Protein AF-0000000076215066 (afdb_homodimer)

Sequence (1286 aa):
MDWLLYIYGCIHVFYCMVDAGRTSKVVVKSDIGPLQGIKVLSGSSEVAVFRGIPYAKPPTGSQRFEPPEPVLPWKDVFIASGYGSVCIQSSTIDNKTFIGDEDCLTLNIFKPMLFLKENRNIPVIVMIHSGNFISGSGNYINGVELAKTLDAVIVTMNYRLGIFGFYSMSGHIKENLGILDQIAALKWIKNNIKDFSGNPDNILLVADQIMASVHLMSPRSRYFFNRAISYDGESYLNPIAGYNFNFENHRTRLENLCGSIKSTNNLPVEHIVWVCLRSAGIENLYNLSHELTEHLWHPFRPVYDGDVISIDSHIVTSFLHCDYLAFKSDLLIPMLTNRTENDTSCKEIFNNVVSNVSKERYRHNNHLLENVLQSYYFPQFSNRLFNFCKAVRVLLNDLMTSAIISLANHHSRTGLTFLNFVNFDVDGTSFSESSMSMQTTNIACILTNQNTASCQLPVAISAGINQVVRTFLYHGYPTVNPTVVWRPYTTTSKNYLQITDEMFYTGASSDWPAERIERLWLKTLPDVDVATLFSTDPDVKVIQQSVGMSWGLTEQQLEALIFSLVLLCLVLICVTLTLFRIVCFVNGKTFYTKKKAQPKKGVVLTDTKKKRDTTGSFGCKVFHTQESISLNRRTSEHADIDAMDWLLYIYGCIHVFYCMVDAGRTSKVVVKSDIGPLQGIKVLSGSSEVAVFRGIPYAKPPTGSQRFEPPEPVLPWKDVFIASGYGSVCIQSSTIDNKTFIGDEDCLTLNIFKPMLFLKENRNIPVIVMIHSGNFISGSGNYINGVELAKTLDAVIVTMNYRLGIFGFYSMSGHIKENLGILDQIAALKWIKNNIKDFSGNPDNILLVADQIMASVHLMSPRSRYFFNRAISYDGESYLNPIAGYNFNFENHRTRLENLCGSIKSTNNLPVEHIVWVCLRSAGIENLYNLSHELTEHLWHPFRPVYDGDVISIDSHIVTSFLHCDYLAFKSDLLIPMLTNRTENDTSCKEIFNNVVSNVSKERYRHNNHLLENVLQSYYFPQFSNRLFNFCKAVRVLLNDLMTSAIISLANHHSRTGLTFLNFVNFDVDGTSFSESSMSMQTTNIACILTNQNTASCQLPVAISAGINQVVRTFLYHGYPTVNPTVVWRPYTTTSKNYLQITDEMFYTGASSDWPAERIERLWLKTLPDVDVATLFSTDPDVKVIQQSVGMSWGLTEQQLEALIFSLVLLCLVLICVTLTLFRIVCFVNGKTFYTKKKAQPKKGVVLTDTKKKRDTTGSFGCKVFHTQESISLNRRTSEHADIDA

Structure (mmCIF, N/CA/C/O backbone):
data_AF-0000000076215066-model_v1
#
loop_
_entity.id
_entity.type
_entity.pdbx_description
1 polymer 'Carboxylesterase type B domain-containing protein'
#
loop_
_atom_site.group_PDB
_atom_site.id
_atom_site.type_symbol
_atom_site.label_atom_id
_atom_site.label_alt_id
_atom_site.label_comp_id
_atom_site.label_asym_id
_atom_site.label_entity_id
_atom_site.label_seq_id
_atom_site.pdbx_PDB_ins_code
_atom_site.Cartn_x
_atom_site.Cartn_y
_atom_site.Cartn_z
_atom_site.occupancy
_atom_site.B_iso_or_equiv
_atom_site.auth_seq_id
_atom_site.auth_comp_id
_atom_site.auth_asym_id
_atom_site.auth_atom_id
_atom_site.pdbx_PDB_model_num
ATOM 1 N N . MET A 1 1 ? -30.953 -15.227 -17.766 1 23.77 1 MET A N 1
ATOM 2 C CA . MET A 1 1 ? -29.562 -14.836 -17.938 1 23.77 1 MET A CA 1
ATOM 3 C C . MET A 1 1 ? -28.625 -16 -17.625 1 23.77 1 MET A C 1
ATOM 5 O O . MET A 1 1 ? -27.406 -15.859 -17.688 1 23.77 1 MET A O 1
ATOM 9 N N . ASP A 1 2 ? -29.281 -16.984 -17.016 1 25.94 2 ASP A N 1
ATOM 10 C CA . ASP A 1 2 ? -28.891 -18.328 -16.562 1 25.94 2 ASP A CA 1
ATOM 11 C C . ASP A 1 2 ? -28.516 -19.219 -17.75 1 25.94 2 ASP A C 1
ATOM 13 O O . ASP A 1 2 ? -27.734 -20.156 -17.609 1 25.94 2 ASP A O 1
ATOM 17 N N . TRP A 1 3 ? -29.25 -18.859 -18.844 1 28.75 3 TRP A N 1
ATOM 18 C CA . TRP A 1 3 ? -29.266 -19.766 -19.984 1 28.75 3 TRP A CA 1
ATOM 19 C C . TRP A 1 3 ? -27.938 -19.719 -20.75 1 28.75 3 TRP A C 1
ATOM 21 O O . TRP A 1 3 ? -27.625 -20.625 -21.516 1 28.75 3 TRP A O 1
ATOM 31 N N . LEU A 1 4 ? -27.312 -18.469 -20.656 1 27.53 4 LEU A N 1
ATOM 32 C CA . LEU A 1 4 ? -26.156 -18.25 -21.516 1 27.53 4 LEU A CA 1
ATOM 33 C C . LEU A 1 4 ? -24.953 -19.016 -21 1 27.53 4 LEU A C 1
ATOM 35 O O . LEU A 1 4 ? -24.016 -19.312 -21.75 1 27.53 4 LEU A O 1
ATOM 39 N N . LEU A 1 5 ? -25 -19.297 -19.688 1 29.19 5 LEU A N 1
ATOM 40 C CA . LEU A 1 5 ? -23.938 -20.094 -19.094 1 29.19 5 LEU A CA 1
ATOM 41 C C . LEU A 1 5 ? -23.984 -21.531 -19.609 1 29.19 5 LEU A C 1
ATOM 43 O O . LEU A 1 5 ? -23.016 -22.266 -19.469 1 29.19 5 LEU A O 1
ATOM 47 N N . TYR A 1 6 ? -25.25 -21.969 -20.109 1 30.86 6 TYR A N 1
ATOM 48 C CA . TYR A 1 6 ? -25.5 -23.328 -20.578 1 30.86 6 TYR A CA 1
ATOM 49 C C . TYR A 1 6 ? -24.719 -23.625 -21.859 1 30.86 6 TYR A C 1
ATOM 51 O O . TYR A 1 6 ? -24.234 -24.75 -22.047 1 30.86 6 TYR A O 1
ATOM 59 N N . ILE A 1 7 ? -24.609 -22.547 -22.703 1 29.83 7 ILE A N 1
ATOM 60 C CA . ILE A 1 7 ? -24.141 -22.844 -24.047 1 29.83 7 ILE A CA 1
ATOM 61 C C . ILE A 1 7 ? -22.625 -23.094 -24.031 1 29.83 7 ILE A C 1
ATOM 63 O O . ILE A 1 7 ? -22.094 -23.828 -24.875 1 29.83 7 ILE A O 1
ATOM 67 N N . TYR A 1 8 ? -21.984 -22.562 -23 1 30.22 8 TYR A N 1
ATOM 68 C CA . TYR A 1 8 ? -20.516 -22.609 -23.078 1 30.22 8 TYR A CA 1
ATOM 69 C C . TYR A 1 8 ? -20 -24.016 -22.766 1 30.22 8 TYR A C 1
ATOM 71 O O . TYR A 1 8 ? -18.906 -24.391 -23.203 1 30.22 8 TYR A O 1
ATOM 79 N N . GLY A 1 9 ? -20.672 -24.781 -21.891 1 29.88 9 GLY A N 1
ATOM 80 C CA . GLY A 1 9 ? -20.297 -26.172 -21.641 1 29.88 9 GLY A CA 1
ATOM 81 C C . GLY A 1 9 ? -20.438 -27.062 -22.859 1 29.88 9 GLY A C 1
ATOM 82 O O . GLY A 1 9 ? -19.641 -27.969 -23.062 1 29.88 9 GLY A O 1
ATOM 83 N N . CYS A 1 10 ? -21.5 -26.828 -23.656 1 30.42 10 CYS A N 1
ATOM 84 C CA . CYS A 1 10 ? -21.828 -27.734 -24.766 1 30.42 10 CYS A CA 1
ATOM 85 C C . CYS A 1 10 ? -20.828 -27.578 -25.906 1 30.42 10 CYS A C 1
ATOM 87 O O . CYS A 1 10 ? -20.734 -28.438 -26.781 1 30.42 10 CYS A O 1
ATOM 89 N N . ILE A 1 11 ? -20.25 -26.359 -26.062 1 31.44 11 ILE A N 1
ATOM 90 C CA . ILE A 1 11 ? -19.5 -26.219 -27.297 1 31.44 11 ILE A CA 1
ATOM 91 C C . ILE A 1 11 ? -18.172 -26.953 -27.188 1 31.44 11 ILE A C 1
ATOM 93 O O . ILE A 1 11 ? -17.594 -27.375 -28.203 1 31.44 11 ILE A O 1
ATOM 97 N N . HIS A 1 12 ? -17.688 -27.203 -26.016 1 31.45 12 HIS A N 1
ATOM 98 C CA . HIS A 1 12 ? -16.422 -27.922 -26 1 31.45 12 HIS A CA 1
ATOM 99 C C . HIS A 1 12 ? -16.609 -29.375 -26.422 1 31.45 12 HIS A C 1
ATOM 101 O O . HIS A 1 12 ? -15.625 -30.094 -26.656 1 31.45 12 HIS A O 1
ATOM 107 N N . VAL A 1 13 ? -17.828 -29.922 -26.328 1 32.41 13 VAL A N 1
ATOM 108 C CA . VAL A 1 13 ? -18 -31.312 -26.75 1 32.41 13 VAL A CA 1
ATOM 109 C C . VAL A 1 13 ? -17.844 -31.422 -28.266 1 32.41 13 VAL A C 1
ATOM 111 O O . VAL A 1 13 ? -17.391 -32.438 -28.781 1 32.41 13 VAL A O 1
ATOM 114 N N . PHE A 1 14 ? -18.297 -30.359 -29.031 1 32.19 14 PHE A N 1
ATOM 115 C CA . PHE A 1 14 ? -18.438 -30.609 -30.469 1 32.19 14 PHE A CA 1
ATOM 116 C C . PHE A 1 14 ? -17.078 -30.625 -31.156 1 32.19 14 PHE A C 1
ATOM 118 O O . PHE A 1 14 ? -16.984 -30.875 -32.344 1 32.19 14 PHE A O 1
ATOM 125 N N . TYR A 1 15 ? -16.125 -29.984 -30.531 1 32.22 15 TYR A N 1
ATOM 126 C CA . TYR A 1 15 ? -14.961 -30.031 -31.422 1 32.22 15 TYR A CA 1
ATOM 127 C C . TYR A 1 15 ? -14.43 -31.438 -31.578 1 32.22 15 TYR A C 1
ATOM 129 O O . TYR A 1 15 ? -13.367 -31.656 -32.156 1 32.22 15 TYR A O 1
ATOM 137 N N . CYS A 1 16 ? -14.992 -32.375 -30.828 1 33.28 16 CYS A N 1
ATOM 138 C CA . CYS A 1 16 ? -14.445 -33.719 -31.078 1 33.28 16 CYS A CA 1
ATOM 139 C C . CYS A 1 16 ? -14.703 -34.125 -32.5 1 33.28 16 CYS A C 1
ATOM 141 O O . CYS A 1 16 ? -14.375 -35.25 -32.906 1 33.28 16 CYS A O 1
ATOM 143 N N . MET A 1 17 ? -15.75 -33.594 -33.25 1 33.19 17 MET A N 1
ATOM 144 C CA . MET A 1 17 ? -16.188 -34.344 -34.406 1 33.19 17 MET A CA 1
ATOM 145 C C . MET A 1 17 ? -15.148 -34.25 -35.531 1 33.19 17 MET A C 1
ATOM 147 O O . MET A 1 17 ? -15.336 -34.812 -36.594 1 33.19 17 MET A O 1
ATOM 151 N N . VAL A 1 18 ? -14.375 -33.188 -35.625 1 35.22 18 VAL A N 1
ATOM 152 C CA . VAL A 1 18 ? -13.945 -33 -37 1 35.22 18 VAL A CA 1
ATOM 153 C C . VAL A 1 18 ? -13.102 -34.188 -37.438 1 35.22 18 VAL A C 1
ATOM 155 O O . VAL A 1 18 ? -12.969 -34.438 -38.656 1 35.22 18 VAL A O 1
ATOM 158 N N . ASP A 1 19 ? -12.086 -34.656 -36.688 1 37.5 19 ASP A N 1
ATOM 159 C CA . ASP A 1 19 ? -10.977 -35.156 -37.5 1 37.5 19 ASP A CA 1
ATOM 160 C C . ASP A 1 19 ? -11.305 -36.531 -38.062 1 37.5 19 ASP A C 1
ATOM 162 O O . ASP A 1 19 ? -11.133 -37.562 -37.406 1 37.5 19 ASP A O 1
ATOM 166 N N . ALA A 1 20 ? -12.352 -36.719 -38.844 1 37.81 20 ALA A N 1
ATOM 167 C CA . ALA A 1 20 ? -12.625 -37.906 -39.625 1 37.81 20 ALA A CA 1
ATOM 168 C C . ALA A 1 20 ? -11.43 -38.312 -40.5 1 37.81 20 ALA A C 1
ATOM 170 O O . ALA A 1 20 ? -11.586 -38.969 -41.531 1 37.81 20 ALA A O 1
ATOM 171 N N . GLY A 1 21 ? -10.281 -37.594 -40.531 1 43.16 21 GLY A N 1
ATOM 172 C CA . GLY A 1 21 ? -9.367 -38.125 -41.531 1 43.16 21 GLY A CA 1
ATOM 173 C C . GLY A 1 21 ? -9.008 -39.594 -41.281 1 43.16 21 GLY A C 1
ATOM 174 O O . GLY A 1 21 ? -9.227 -40.094 -40.188 1 43.16 21 GLY A O 1
ATOM 175 N N . ARG A 1 22 ? -8.57 -40.312 -42.312 1 46.78 22 ARG A N 1
ATOM 176 C CA . ARG A 1 22 ? -8.141 -41.719 -42.375 1 46.78 22 ARG A CA 1
ATOM 177 C C . ARG A 1 22 ? -7.152 -42.031 -41.25 1 46.78 22 ARG A C 1
ATOM 179 O O . ARG A 1 22 ? -6.027 -41.531 -41.25 1 46.78 22 ARG A O 1
ATOM 186 N N . THR A 1 23 ? -7.566 -42.281 -40 1 61.66 23 THR A N 1
ATOM 187 C CA . THR A 1 23 ? -6.801 -42.656 -38.844 1 61.66 23 THR A CA 1
ATOM 188 C C . THR A 1 23 ? -6.145 -44.031 -39.062 1 61.66 23 THR A C 1
ATOM 190 O O . THR A 1 23 ? -6.828 -45 -39.375 1 61.66 23 THR A O 1
ATOM 193 N N . SER A 1 24 ? -4.871 -44.062 -39.656 1 78.81 24 SER A N 1
ATOM 194 C CA . SER A 1 24 ? -4.098 -45.312 -39.75 1 78.81 24 SER A CA 1
ATOM 195 C C . SER A 1 24 ? -3.547 -45.719 -38.375 1 78.81 24 SER A C 1
ATOM 197 O O . SER A 1 24 ? -3.303 -44.844 -37.531 1 78.81 24 SER A O 1
ATOM 199 N N . LYS A 1 25 ? -3.561 -47 -38.156 1 85.94 25 LYS A N 1
ATOM 200 C CA . LYS A 1 25 ? -3.084 -47.594 -36.875 1 85.94 25 LYS A CA 1
ATOM 201 C C . LYS A 1 25 ? -1.559 -47.562 -36.812 1 85.94 25 LYS A C 1
ATOM 203 O O . LYS A 1 25 ? -0.887 -47.688 -37.844 1 85.94 25 LYS A O 1
ATOM 208 N N . VAL A 1 26 ? -1.007 -47.219 -35.656 1 88.5 26 VAL A N 1
ATOM 209 C CA . VAL A 1 26 ? 0.425 -47.281 -35.375 1 88.5 26 VAL A CA 1
ATOM 210 C C . VAL A 1 26 ? 0.68 -48.094 -34.125 1 88.5 26 VAL A C 1
ATOM 212 O O . VAL A 1 26 ? 0.014 -47.875 -33.094 1 88.5 26 VAL A O 1
ATOM 215 N N . VAL A 1 27 ? 1.565 -49.031 -34.188 1 90.88 27 VAL A N 1
ATOM 216 C CA . VAL A 1 27 ? 1.866 -49.875 -33.031 1 90.88 27 VAL A CA 1
ATOM 217 C C . VAL A 1 27 ? 3.289 -49.594 -32.531 1 90.88 27 VAL A C 1
ATOM 219 O O . VAL A 1 27 ? 4.215 -49.5 -33.344 1 90.88 27 VAL A O 1
ATOM 222 N N . VAL A 1 28 ? 3.463 -49.406 -31.297 1 91.5 28 VAL A N 1
ATOM 223 C CA . VAL A 1 28 ? 4.758 -49.188 -30.656 1 91.5 28 VAL A CA 1
ATOM 224 C C . VAL A 1 28 ? 5.023 -50.344 -29.656 1 91.5 28 VAL A C 1
ATOM 226 O O . VAL A 1 28 ? 4.141 -50.719 -28.891 1 91.5 28 VAL A O 1
ATOM 229 N N . LYS A 1 29 ? 6.188 -50.875 -29.703 1 90.44 29 LYS A N 1
ATOM 230 C CA . LYS A 1 29 ? 6.613 -51.875 -28.734 1 90.44 29 LYS A CA 1
ATOM 231 C C . LYS A 1 29 ? 7.312 -51.25 -27.547 1 90.44 29 LYS A C 1
ATOM 233 O O . LYS A 1 29 ? 8.203 -50.406 -27.719 1 90.44 29 LYS A O 1
ATOM 238 N N . SER A 1 30 ? 6.719 -51.469 -26.391 1 89.12 30 SER A N 1
ATOM 239 C CA . SER A 1 30 ? 7.293 -50.938 -25.172 1 89.12 30 SER A CA 1
ATOM 240 C C . SER A 1 30 ? 7.523 -52.062 -24.141 1 89.12 30 SER A C 1
ATOM 242 O O . SER A 1 30 ? 6.996 -53.156 -24.281 1 89.12 30 SER A O 1
ATOM 244 N N . ASP A 1 31 ? 8.375 -51.75 -23.141 1 87.81 31 ASP A N 1
ATOM 245 C CA . ASP A 1 31 ? 8.664 -52.719 -22.078 1 87.81 31 ASP A CA 1
ATOM 246 C C . ASP A 1 31 ? 7.406 -53.062 -21.281 1 87.81 31 ASP A C 1
ATOM 248 O O . ASP A 1 31 ? 7.293 -54.125 -20.719 1 87.81 31 ASP A O 1
ATOM 252 N N . ILE A 1 32 ? 6.469 -52.156 -21.281 1 91.62 32 ILE A N 1
ATOM 253 C CA . ILE A 1 32 ? 5.238 -52.406 -20.531 1 91.62 32 ILE A CA 1
ATOM 254 C C . ILE A 1 32 ? 4.25 -53.188 -21.391 1 91.62 32 ILE A C 1
ATOM 256 O O . ILE A 1 32 ? 3.27 -53.719 -20.875 1 91.62 32 ILE A O 1
ATOM 260 N N . GLY A 1 33 ? 4.469 -53.25 -22.688 1 93 33 GLY A N 1
ATOM 261 C CA . GLY A 1 33 ? 3.625 -53.969 -23.625 1 93 33 GLY A CA 1
ATOM 262 C C . GLY A 1 33 ? 3.359 -53.188 -24.906 1 93 33 GLY A C 1
ATOM 263 O O . GLY A 1 33 ? 3.637 -51.969 -24.969 1 93 33 GLY A O 1
ATOM 264 N N . PRO A 1 34 ? 2.891 -53.938 -25.828 1 95 34 PRO A N 1
ATOM 265 C CA . PRO A 1 34 ? 2.604 -53.25 -27.094 1 95 34 PRO A CA 1
ATOM 266 C C . PRO A 1 34 ? 1.394 -52.312 -27 1 95 34 PRO A C 1
ATOM 268 O O . PRO A 1 34 ? 0.404 -52.656 -26.344 1 95 34 PRO A O 1
ATOM 271 N N . LEU A 1 35 ? 1.539 -51.125 -27.656 1 96.19 35 LEU A N 1
ATOM 272 C CA . LEU A 1 35 ? 0.488 -50.125 -27.656 1 96.19 35 LEU A CA 1
ATOM 273 C C . LEU A 1 35 ? 0.091 -49.75 -29.078 1 96.19 35 LEU A C 1
ATOM 275 O O . LEU A 1 35 ? 0.955 -49.531 -29.922 1 96.19 35 LEU A O 1
ATOM 279 N N . GLN A 1 36 ? -1.173 -49.75 -29.344 1 95.31 36 GLN A N 1
ATOM 280 C CA . GLN A 1 36 ? -1.678 -49.344 -30.641 1 95.31 36 GLN A CA 1
ATOM 281 C C . GLN A 1 36 ? -2.346 -47.969 -30.562 1 95.31 36 GLN A C 1
ATOM 283 O O . GLN A 1 36 ? -3.338 -47.812 -29.844 1 95.31 36 GLN A O 1
ATOM 288 N N . GLY A 1 37 ? -1.72 -47.031 -31.219 1 95.12 37 GLY A N 1
ATOM 289 C CA . GLY A 1 37 ? -2.307 -45.719 -31.328 1 95.12 37 GLY A CA 1
ATOM 290 C C . GLY A 1 37 ? -2.881 -45.406 -32.688 1 95.12 37 GLY A C 1
ATOM 291 O O . GLY A 1 37 ? -3.217 -46.344 -33.438 1 95.12 37 GLY A O 1
ATOM 292 N N . ILE A 1 38 ? -3.158 -44.125 -32.938 1 94 38 ILE A N 1
ATOM 293 C CA . ILE A 1 38 ? -3.707 -43.688 -34.219 1 94 38 ILE A CA 1
ATOM 294 C C . ILE A 1 38 ? -2.881 -42.531 -34.781 1 94 38 ILE A C 1
ATOM 296 O O . ILE A 1 38 ? -2.258 -41.781 -34 1 94 38 ILE A O 1
ATOM 300 N N . LYS A 1 39 ? -2.863 -42.438 -36.031 1 91.56 39 LYS A N 1
ATOM 301 C CA . LYS A 1 39 ? -2.254 -41.281 -36.688 1 91.56 39 LYS A CA 1
ATOM 302 C C . LYS A 1 39 ? -3.299 -40.219 -37 1 91.56 39 LYS A C 1
ATOM 304 O O . LYS A 1 39 ? -4.355 -40.531 -37.562 1 91.56 39 LYS A O 1
ATOM 309 N N . VAL A 1 40 ? -3.049 -39.094 -36.562 1 89.62 40 VAL A N 1
ATOM 310 C CA . VAL A 1 40 ? -3.957 -37.969 -36.812 1 89.62 40 VAL A CA 1
ATOM 311 C C . VAL A 1 40 ? -3.279 -36.938 -37.688 1 89.62 40 VAL A C 1
ATOM 313 O O . VAL A 1 40 ? -2.09 -36.625 -37.531 1 89.62 40 VAL A O 1
ATOM 316 N N . LEU A 1 41 ? -4.02 -36.438 -38.656 1 85.44 41 LEU A N 1
ATOM 317 C CA . LEU A 1 41 ? -3.512 -35.406 -39.531 1 85.44 41 LEU A CA 1
ATOM 318 C C . LEU A 1 41 ? -3.967 -34.031 -39.062 1 85.44 41 LEU A C 1
ATOM 320 O O . LEU A 1 41 ? -5.152 -33.812 -38.812 1 85.44 41 LEU A O 1
ATOM 324 N N . SER A 1 42 ? -3.121 -33.188 -38.75 1 81.75 42 SER A N 1
ATOM 325 C CA . SER A 1 42 ? -3.381 -31.766 -38.469 1 81.75 42 SER A CA 1
ATOM 326 C C . SER A 1 42 ? -2.689 -30.859 -39.469 1 81.75 42 SER A C 1
ATOM 328 O O . SER A 1 42 ? -1.492 -30.594 -39.375 1 81.75 42 SER A O 1
ATOM 330 N N . GLY A 1 43 ? -3.428 -30.281 -40.375 1 78.19 43 GLY A N 1
ATOM 331 C CA . GLY A 1 43 ? -2.811 -29.594 -41.5 1 78.19 43 GLY A CA 1
ATOM 332 C C . GLY A 1 43 ? -1.951 -30.516 -42.344 1 78.19 43 GLY A C 1
ATOM 333 O O . GLY A 1 43 ? -2.43 -31.531 -42.844 1 78.19 43 GLY A O 1
ATOM 334 N N . SER A 1 44 ? -0.68 -30.094 -42.438 1 76.75 44 SER A N 1
ATOM 335 C CA . SER A 1 44 ? 0.24 -30.875 -43.281 1 76.75 44 SER A CA 1
ATOM 336 C C . SER A 1 44 ? 1.108 -31.797 -42.406 1 76.75 44 SER A C 1
ATOM 338 O O . SER A 1 44 ? 1.916 -32.562 -42.938 1 76.75 44 SER A O 1
ATOM 340 N N . SER A 1 45 ? 0.797 -31.781 -41.125 1 82.44 45 SER A N 1
ATOM 341 C CA . SER A 1 45 ? 1.637 -32.562 -40.219 1 82.44 45 SER A CA 1
ATOM 342 C C . SER A 1 45 ? 0.881 -33.75 -39.688 1 82.44 45 SER A C 1
ATOM 344 O O . SER A 1 45 ? -0.335 -33.719 -39.5 1 82.44 45 SER A O 1
ATOM 346 N N . GLU A 1 46 ? 1.597 -34.875 -39.562 1 88.19 46 GLU A N 1
ATOM 347 C CA . GLU A 1 46 ? 1.038 -36.094 -38.969 1 88.19 46 GLU A CA 1
ATOM 348 C C . GLU A 1 46 ? 1.536 -36.281 -37.562 1 88.19 46 GLU A C 1
ATOM 350 O O . GLU A 1 46 ? 2.709 -36.031 -37.25 1 88.19 46 GLU A O 1
ATOM 355 N N . VAL A 1 47 ? 0.607 -36.625 -36.719 1 92.25 47 VAL A N 1
ATOM 356 C CA . VAL A 1 47 ? 0.937 -36.875 -35.312 1 92.25 47 VAL A CA 1
ATOM 357 C C . VAL A 1 47 ? 0.452 -38.25 -34.906 1 92.25 47 VAL A C 1
ATOM 359 O O . VAL A 1 47 ? -0.7 -38.625 -35.156 1 92.25 47 VAL A O 1
ATOM 362 N N . ALA A 1 48 ? 1.383 -39.094 -34.375 1 93.75 48 ALA A N 1
ATOM 363 C CA . ALA A 1 48 ? 0.979 -40.344 -33.75 1 93.75 48 ALA A CA 1
ATOM 364 C C . ALA A 1 48 ? 0.407 -40.125 -32.375 1 93.75 48 ALA A C 1
ATOM 366 O O . ALA A 1 48 ? 1.051 -39.5 -31.531 1 93.75 48 ALA A O 1
ATOM 367 N N . VAL A 1 49 ? -0.784 -40.625 -32.156 1 95.81 49 VAL A N 1
ATOM 368 C CA . VAL A 1 49 ? -1.505 -40.312 -30.906 1 95.81 49 VAL A CA 1
ATOM 369 C C . VAL A 1 49 ? -1.741 -41.625 -30.141 1 95.81 49 VAL A C 1
ATOM 371 O O . VAL A 1 49 ? -2.266 -42.594 -30.688 1 95.81 49 VAL A O 1
ATOM 374 N N . PHE A 1 50 ? -1.279 -41.719 -28.953 1 97.19 50 PHE A N 1
ATOM 375 C CA . PHE A 1 50 ? -1.557 -42.781 -27.984 1 97.19 50 PHE A CA 1
ATOM 376 C C . PHE A 1 50 ? -2.285 -42.219 -26.766 1 97.19 50 PHE A C 1
ATOM 378 O O . PHE A 1 50 ? -1.734 -41.406 -26.031 1 97.19 50 PHE A O 1
ATOM 385 N N . ARG A 1 51 ? -3.518 -42.656 -26.531 1 97.62 51 ARG A N 1
ATOM 386 C CA . ARG A 1 51 ? -4.344 -42.094 -25.469 1 97.62 51 ARG A CA 1
ATOM 387 C C . ARG A 1 51 ? -4.684 -43.156 -24.422 1 97.62 51 ARG A C 1
ATOM 389 O O . ARG A 1 51 ? -4.734 -44.344 -24.75 1 97.62 51 ARG A O 1
ATOM 396 N N . GLY A 1 52 ? -4.848 -42.656 -23.172 1 97.75 52 GLY A N 1
ATOM 397 C CA . GLY A 1 52 ? -5.402 -43.5 -22.125 1 97.75 52 GLY A CA 1
ATOM 398 C C . GLY A 1 52 ? -4.438 -44.562 -21.625 1 97.75 52 GLY A C 1
ATOM 399 O O . GLY A 1 52 ? -4.855 -45.625 -21.156 1 97.75 52 GLY A O 1
ATOM 400 N N . ILE A 1 53 ? -3.193 -44.375 -21.766 1 97.81 53 ILE A N 1
ATOM 401 C CA . ILE A 1 53 ? -2.195 -45.344 -21.312 1 97.81 53 ILE A CA 1
ATOM 402 C C . ILE A 1 53 ? -2.111 -45.344 -19.797 1 97.81 53 ILE A C 1
ATOM 404 O O . ILE A 1 53 ? -1.815 -44.312 -19.188 1 97.81 53 ILE A O 1
ATOM 408 N N . PRO A 1 54 ? -2.377 -46.406 -19.141 1 97.56 54 PRO A N 1
ATOM 409 C CA . PRO A 1 54 ? -2.229 -46.406 -17.688 1 97.56 54 PRO A CA 1
ATOM 410 C C . PRO A 1 54 ? -0.772 -46.312 -17.234 1 97.56 54 PRO A C 1
ATOM 412 O O . PRO A 1 54 ? 0.067 -47.094 -17.672 1 97.56 54 PRO A O 1
ATOM 415 N N . TYR A 1 55 ? -0.444 -45.406 -16.406 1 97.75 55 TYR A N 1
ATOM 416 C CA . TYR A 1 55 ? 0.917 -45.281 -15.906 1 97.75 55 TYR A CA 1
ATOM 417 C C . TYR A 1 55 ? 1.025 -45.844 -14.492 1 97.75 55 TYR A C 1
ATOM 419 O O . TYR A 1 55 ? 2.129 -46.031 -13.977 1 97.75 55 TYR A O 1
ATOM 427 N N . ALA A 1 56 ? -0.068 -46.094 -13.875 1 98 56 ALA A N 1
ATOM 428 C CA . ALA A 1 56 ? -0.159 -46.719 -12.547 1 98 56 ALA A CA 1
ATOM 429 C C . ALA A 1 56 ? -1.389 -47.625 -12.445 1 98 56 ALA A C 1
ATOM 431 O O . ALA A 1 56 ? -2.309 -47.5 -13.258 1 98 56 ALA A O 1
ATOM 432 N N . LYS A 1 57 ? -1.357 -48.5 -11.414 1 97.31 57 LYS A N 1
ATOM 433 C CA . LYS A 1 57 ? -2.537 -49.312 -11.133 1 97.31 57 LYS A CA 1
ATOM 434 C C . LYS A 1 57 ? -3.73 -48.438 -10.758 1 97.31 57 LYS A C 1
ATOM 436 O O . LYS A 1 57 ? -3.564 -47.375 -10.156 1 97.31 57 LYS A O 1
ATOM 441 N N . PRO A 1 58 ? -4.973 -48.906 -11.188 1 96.88 58 PRO A N 1
ATOM 442 C CA . PRO A 1 58 ? -6.145 -48.156 -10.773 1 96.88 58 PRO A CA 1
ATOM 443 C C . PRO A 1 58 ? -6.23 -47.969 -9.258 1 96.88 58 PRO A C 1
ATOM 445 O O . PRO A 1 58 ? -6.066 -48.938 -8.508 1 96.88 58 PRO A O 1
ATOM 448 N N . PRO A 1 59 ? -6.348 -46.719 -8.836 1 96.19 59 PRO A N 1
ATOM 449 C CA . PRO A 1 59 ? -6.5 -46.469 -7.398 1 96.19 59 PRO A CA 1
ATOM 450 C C . PRO A 1 59 ? -7.898 -46.812 -6.887 1 96.19 59 PRO A C 1
ATOM 452 O O . PRO A 1 59 ? -8.57 -45.938 -6.312 1 96.19 59 PRO A O 1
ATOM 455 N N . THR A 1 60 ? -8.336 -48.062 -7.133 1 93.81 60 THR A N 1
ATOM 456 C CA . THR A 1 60 ? -9.633 -48.562 -6.719 1 93.81 60 THR A CA 1
ATOM 457 C C . THR A 1 60 ? -9.469 -49.719 -5.734 1 93.81 60 THR A C 1
ATOM 459 O O . THR A 1 60 ? -8.375 -50.281 -5.582 1 93.81 60 THR A O 1
ATOM 462 N N . GLY A 1 61 ? -10.531 -50.031 -4.988 1 89.31 61 GLY A N 1
ATOM 463 C CA . GLY A 1 61 ? -10.477 -51.125 -4.043 1 89.31 61 GLY A CA 1
ATOM 464 C C . GLY A 1 61 ? -9.438 -50.938 -2.957 1 89.31 61 GLY A C 1
ATOM 465 O O . GLY A 1 61 ? -9.422 -49.906 -2.283 1 89.31 61 GLY A O 1
ATOM 466 N N . SER A 1 62 ? -8.539 -51.906 -2.922 1 88.62 62 SER A N 1
ATOM 467 C CA . SER A 1 62 ? -7.516 -51.844 -1.883 1 88.62 62 SER A CA 1
ATOM 468 C C . SER A 1 62 ? -6.492 -50.75 -2.162 1 88.62 62 SER A C 1
ATOM 470 O O . SER A 1 62 ? -5.742 -50.375 -1.27 1 88.62 62 SER A O 1
ATOM 472 N N . GLN A 1 63 ? -6.516 -50.25 -3.369 1 92.44 63 GLN A N 1
ATOM 473 C CA . GLN A 1 63 ? -5.535 -49.25 -3.734 1 92.44 63 GLN A CA 1
ATOM 474 C C . GLN A 1 63 ? -6.109 -47.844 -3.555 1 92.44 63 GLN A C 1
ATOM 476 O O . GLN A 1 63 ? -5.402 -46.844 -3.738 1 92.44 63 GLN A O 1
ATOM 481 N N . ARG A 1 64 ? -7.414 -47.75 -3.115 1 92.19 64 ARG A N 1
ATOM 482 C CA . ARG A 1 64 ? -8 -46.438 -2.836 1 92.19 64 ARG A CA 1
ATOM 483 C C . ARG A 1 64 ? -7.285 -45.75 -1.679 1 92.19 64 ARG A C 1
ATOM 485 O O . ARG A 1 64 ? -7.066 -46.375 -0.628 1 92.19 64 ARG A O 1
ATOM 492 N N . PHE A 1 65 ? -6.824 -44.562 -1.887 1 90.69 65 PHE A N 1
ATOM 493 C CA . PHE A 1 65 ? -6.148 -43.719 -0.904 1 90.69 65 PHE A CA 1
ATOM 494 C C . PHE A 1 65 ? -4.781 -44.281 -0.55 1 90.69 65 PHE A C 1
ATOM 496 O O . PHE A 1 65 ? -4.324 -44.156 0.587 1 90.69 65 PHE A O 1
ATOM 503 N N . GLU A 1 66 ? -4.199 -45 -1.538 1 90.75 66 GLU A N 1
ATOM 504 C CA . GLU A 1 66 ? -2.822 -45.469 -1.432 1 90.75 66 GLU A CA 1
ATOM 505 C C . GLU A 1 66 ? -1.93 -44.812 -2.486 1 90.75 66 GLU A C 1
ATOM 507 O O . GLU A 1 66 ? -2.416 -44.375 -3.527 1 90.75 66 GLU A O 1
ATOM 512 N N . PRO A 1 67 ? -0.61 -44.75 -2.174 1 93.94 67 PRO A N 1
ATOM 513 C CA . PRO A 1 67 ? 0.292 -44.25 -3.215 1 93.94 67 PRO A CA 1
ATOM 514 C C . PRO A 1 67 ? 0.192 -45.031 -4.516 1 93.94 67 PRO A C 1
ATOM 516 O O . PRO A 1 67 ? -0.141 -46.219 -4.492 1 93.94 67 PRO A O 1
ATOM 519 N N . PRO A 1 68 ? 0.43 -44.406 -5.629 1 97.06 68 PRO A N 1
ATOM 520 C CA . PRO A 1 68 ? 0.354 -45.125 -6.906 1 97.06 68 PRO A CA 1
ATOM 521 C C . PRO A 1 68 ? 1.393 -46.25 -7.023 1 97.06 68 PRO A C 1
ATOM 523 O O . PRO A 1 68 ? 2.527 -46.094 -6.566 1 97.06 68 PRO A O 1
ATOM 526 N N . GLU A 1 69 ? 0.941 -47.312 -7.598 1 96.44 69 GLU A N 1
ATOM 527 C CA . GLU A 1 69 ? 1.812 -48.469 -7.875 1 96.44 69 GLU A CA 1
ATOM 528 C C . GLU A 1 69 ? 1.994 -48.656 -9.375 1 96.44 69 GLU A C 1
ATOM 530 O O . GLU A 1 69 ? 1.067 -48.438 -10.156 1 96.44 69 GLU A O 1
ATOM 535 N N . PRO A 1 70 ? 3.129 -49.094 -9.766 1 95.44 70 PRO A N 1
ATOM 536 C CA . PRO A 1 70 ? 3.377 -49.281 -11.195 1 95.44 70 PRO A CA 1
ATOM 537 C C . PRO A 1 70 ? 2.457 -50.312 -11.82 1 95.44 70 PRO A C 1
ATOM 539 O O . PRO A 1 70 ? 2.035 -51.281 -11.148 1 95.44 70 PRO A O 1
ATOM 542 N N . VAL A 1 71 ? 2.201 -50.156 -13.031 1 94.56 71 VAL A N 1
ATOM 543 C CA . VAL A 1 71 ? 1.396 -51.094 -13.797 1 94.56 71 VAL A CA 1
ATOM 544 C C . VAL A 1 71 ? 2.232 -52.344 -14.125 1 94.56 71 VAL A C 1
ATOM 546 O O . VAL A 1 71 ? 3.445 -52.25 -14.328 1 94.56 71 VAL A O 1
ATOM 549 N N . LEU A 1 72 ? 1.547 -53.438 -14.164 1 92.19 72 LEU A N 1
ATOM 550 C CA . LEU A 1 72 ? 2.193 -54.656 -14.633 1 92.19 72 LEU A CA 1
ATOM 551 C C . LEU A 1 72 ? 2.242 -54.719 -16.156 1 92.19 72 LEU A C 1
ATOM 553 O O . LEU A 1 72 ? 1.293 -54.281 -16.828 1 92.19 72 LEU A O 1
ATOM 557 N N . PRO A 1 73 ? 3.305 -55.25 -16.609 1 93.94 73 PRO A N 1
ATOM 558 C CA . PRO A 1 73 ? 3.377 -55.375 -18.062 1 93.94 73 PRO A CA 1
ATOM 559 C C . PRO A 1 73 ? 2.262 -56.219 -18.641 1 93.94 73 PRO A C 1
ATOM 561 O O . PRO A 1 73 ? 1.764 -57.125 -17.969 1 93.94 73 PRO A O 1
ATOM 564 N N . TRP A 1 74 ? 1.886 -55.906 -19.797 1 94.5 74 TRP A N 1
ATOM 565 C CA . TRP A 1 74 ? 0.861 -56.688 -20.469 1 94.5 74 TRP A CA 1
ATOM 566 C C . TRP A 1 74 ? 1.412 -57.344 -21.734 1 94.5 74 TRP A C 1
ATOM 568 O O . TRP A 1 74 ? 2.395 -56.875 -22.312 1 94.5 74 TRP A O 1
ATOM 578 N N . LYS A 1 75 ? 0.791 -58.406 -22.172 1 92.75 75 LYS A N 1
ATOM 579 C CA . LYS A 1 75 ? 1.27 -59.156 -23.328 1 92.75 75 LYS A CA 1
ATOM 580 C C . LYS A 1 75 ? 0.505 -58.781 -24.594 1 92.75 75 LYS A C 1
ATOM 582 O O . LYS A 1 75 ? 1.094 -58.688 -25.656 1 92.75 75 LYS A O 1
ATOM 587 N N . ASP A 1 76 ? -0.788 -58.562 -24.422 1 93.5 76 ASP A N 1
ATOM 588 C CA . ASP A 1 76 ? -1.629 -58.25 -25.578 1 93.5 76 ASP A CA 1
ATOM 589 C C . ASP A 1 76 ? -1.518 -56.75 -25.953 1 93.5 76 ASP A C 1
ATOM 591 O O . ASP A 1 76 ? -1.052 -55.938 -25.141 1 93.5 76 ASP A O 1
ATOM 595 N N . VAL A 1 77 ? -1.902 -56.531 -27.125 1 94.94 77 VAL A N 1
ATOM 596 C CA . VAL A 1 77 ? -1.854 -55.156 -27.625 1 94.94 77 VAL A CA 1
ATOM 597 C C . VAL A 1 77 ? -2.873 -54.312 -26.859 1 94.94 77 VAL A C 1
ATOM 599 O O . VAL A 1 77 ? -4.059 -54.656 -26.812 1 94.94 77 VAL A O 1
ATOM 602 N N . PHE A 1 78 ? -2.418 -53.281 -26.188 1 95.94 78 PHE A N 1
ATOM 603 C CA . PHE A 1 78 ? -3.285 -52.312 -25.547 1 95.94 78 PHE A CA 1
ATOM 604 C C . PHE A 1 78 ? -3.783 -51.281 -26.547 1 95.94 78 PHE A C 1
ATOM 606 O O . PHE A 1 78 ? -2.984 -50.594 -27.188 1 95.94 78 PHE A O 1
ATOM 613 N N . ILE A 1 79 ? -5.078 -51.125 -26.766 1 96 79 ILE A N 1
ATOM 614 C CA . ILE A 1 79 ? -5.652 -50.156 -27.703 1 96 79 ILE A CA 1
ATOM 615 C C . ILE A 1 79 ? -5.684 -48.781 -27.062 1 96 79 ILE A C 1
ATOM 617 O O . ILE A 1 79 ? -6.559 -48.5 -26.25 1 96 79 ILE A O 1
ATOM 621 N N . ALA A 1 80 ? -4.797 -47.969 -27.484 1 96.62 80 ALA A N 1
ATOM 622 C CA . ALA A 1 80 ? -4.621 -46.625 -26.922 1 96.62 80 ALA A CA 1
ATOM 623 C C . ALA A 1 80 ? -5.199 -45.562 -27.844 1 96.62 80 ALA A C 1
ATOM 625 O O . ALA A 1 80 ? -4.551 -44.562 -28.109 1 96.62 80 ALA A O 1
ATOM 626 N N . SER A 1 81 ? -6.352 -45.719 -28.344 1 93.25 81 SER A N 1
ATOM 627 C CA . SER A 1 81 ? -6.957 -44.812 -29.297 1 93.25 81 SER A CA 1
ATOM 628 C C . SER A 1 81 ? -7.867 -43.812 -28.594 1 93.25 81 SER A C 1
ATOM 630 O O . SER A 1 81 ? -8.086 -42.719 -29.109 1 93.25 81 SER A O 1
ATOM 632 N N . GLY A 1 82 ? -8.453 -44.188 -27.5 1 94.31 82 GLY A N 1
ATOM 633 C CA . GLY A 1 82 ? -9.352 -43.312 -26.766 1 94.31 82 GLY A CA 1
ATOM 634 C C . GLY A 1 82 ? -8.773 -42.844 -25.438 1 94.31 82 GLY A C 1
ATOM 635 O O . GLY A 1 82 ? -7.926 -43.5 -24.859 1 94.31 82 GLY A O 1
ATOM 636 N N . TYR A 1 83 ? -9.297 -41.625 -25.062 1 96.25 83 TYR A N 1
ATOM 637 C CA . TYR A 1 83 ? -8.859 -41.125 -23.781 1 96.25 83 TYR A CA 1
ATOM 638 C C . TYR A 1 83 ? -9.344 -42 -22.641 1 96.25 83 TYR A C 1
ATOM 640 O O . TYR A 1 83 ? -10.43 -42.594 -22.719 1 96.25 83 TYR A O 1
ATOM 648 N N . GLY A 1 84 ? -8.469 -42.125 -21.594 1 96.31 84 GLY A N 1
ATOM 649 C CA . GLY A 1 84 ? -8.961 -42.688 -20.359 1 96.31 84 GLY A CA 1
ATOM 650 C C . GLY A 1 84 ? -9.945 -41.781 -19.641 1 96.31 84 GLY A C 1
ATOM 651 O O . GLY A 1 84 ? -10.133 -40.625 -20.016 1 96.31 84 GLY A O 1
ATOM 652 N N . SER A 1 85 ? -10.5 -42.281 -18.609 1 96.19 85 SER A N 1
ATOM 653 C CA . SER A 1 85 ? -11.453 -41.5 -17.828 1 96.19 85 SER A CA 1
ATOM 654 C C . SER A 1 85 ? -10.766 -40.344 -17.125 1 96.19 85 SER A C 1
ATOM 656 O O . SER A 1 85 ? -9.609 -40.438 -16.703 1 96.19 85 SER A O 1
ATOM 658 N N . VAL A 1 86 ? -11.531 -39.281 -17.047 1 95.12 86 VAL A N 1
ATOM 659 C CA . VAL A 1 86 ? -11.039 -38.188 -16.203 1 95.12 86 VAL A CA 1
ATOM 660 C C . VAL A 1 86 ? -11.188 -38.562 -14.727 1 95.12 86 VAL A C 1
ATOM 662 O O . VAL A 1 86 ? -11.977 -39.438 -14.383 1 95.12 86 VAL A O 1
ATOM 665 N N . CYS A 1 87 ? -10.344 -37.969 -13.914 1 95.81 87 CYS A N 1
ATOM 666 C CA . CYS A 1 87 ? -10.5 -38.188 -12.484 1 95.81 87 CYS A CA 1
ATOM 667 C C . CYS A 1 87 ? -11.758 -37.531 -11.953 1 95.81 87 CYS A C 1
ATOM 669 O O . CYS A 1 87 ? -12.219 -36.531 -12.523 1 95.81 87 CYS A O 1
ATOM 671 N N . ILE A 1 88 ? -12.242 -38 -10.875 1 92.88 88 ILE A N 1
ATOM 672 C CA . ILE A 1 88 ? -13.516 -37.562 -10.32 1 92.88 88 ILE A CA 1
ATOM 673 C C . ILE A 1 88 ? -13.453 -36.062 -10.039 1 92.88 88 ILE A C 1
ATOM 675 O O . ILE A 1 88 ? -12.547 -35.594 -9.336 1 92.88 88 ILE A O 1
ATOM 679 N N . GLN A 1 89 ? -14.367 -35.312 -10.617 1 88.81 89 GLN A N 1
ATOM 680 C CA . GLN A 1 89 ? -14.469 -33.844 -10.469 1 88.81 89 GLN A CA 1
ATOM 681 C C . GLN A 1 89 ? -15.875 -33.375 -10.773 1 88.81 89 GLN A C 1
ATOM 683 O O . GLN A 1 89 ? -16.719 -34.156 -11.219 1 88.81 89 GLN A O 1
ATOM 688 N N . SER A 1 90 ? -16.047 -32.062 -10.492 1 82 90 SER A N 1
ATOM 689 C CA . SER A 1 90 ? -17.359 -31.5 -10.766 1 82 90 SER A CA 1
ATOM 690 C C . SER A 1 90 ? -17.594 -31.344 -12.266 1 82 90 SER A C 1
ATOM 692 O O . SER A 1 90 ? -16.672 -31 -13.008 1 82 90 SER A O 1
ATOM 694 N N . SER A 1 91 ? -18.781 -31.594 -12.555 1 74.75 91 SER A N 1
ATOM 695 C CA . SER A 1 91 ? -19.141 -31.375 -13.953 1 74.75 91 SER A CA 1
ATOM 696 C C . SER A 1 91 ? -19.125 -29.891 -14.305 1 74.75 91 SER A C 1
ATOM 698 O O . SER A 1 91 ? -19.562 -29.062 -13.508 1 74.75 91 SER A O 1
ATOM 700 N N . THR A 1 92 ? -18.422 -29.609 -15.305 1 61.44 92 THR A N 1
ATOM 701 C CA . THR A 1 92 ? -18.359 -28.219 -15.75 1 61.44 92 THR A CA 1
ATOM 702 C C . THR A 1 92 ? -19.75 -27.734 -16.172 1 61.44 92 THR A C 1
ATOM 704 O O . THR A 1 92 ? -19.984 -26.531 -16.281 1 61.44 92 THR A O 1
ATOM 707 N N . ILE A 1 93 ? -20.688 -28.672 -16.406 1 45.56 93 ILE A N 1
ATOM 708 C CA . ILE A 1 93 ? -22.016 -28.344 -16.922 1 45.56 93 ILE A CA 1
ATOM 709 C C . ILE A 1 93 ? -22.891 -27.828 -15.797 1 45.56 93 ILE A C 1
ATOM 711 O O . ILE A 1 93 ? -23.516 -26.766 -15.93 1 45.56 93 ILE A O 1
ATOM 715 N N . ASP A 1 94 ? -23.141 -28.469 -14.773 1 52.19 94 ASP A N 1
ATOM 716 C CA . ASP A 1 94 ? -24.094 -28.078 -13.75 1 52.19 94 ASP A CA 1
ATOM 717 C C . ASP A 1 94 ? -23.406 -27.875 -12.398 1 52.19 94 ASP A C 1
ATOM 719 O O . ASP A 1 94 ? -24.016 -27.391 -11.453 1 52.19 94 ASP A O 1
ATOM 723 N N . ASN A 1 95 ? -22.109 -28.094 -12.367 1 58.34 95 ASN A N 1
ATOM 724 C CA . ASN A 1 95 ? -21.328 -28.031 -11.125 1 58.34 95 ASN A CA 1
ATOM 725 C C . ASN A 1 95 ? -22.031 -28.781 -9.992 1 58.34 95 ASN A C 1
ATOM 727 O O . ASN A 1 95 ? -21.797 -28.5 -8.82 1 58.34 95 ASN A O 1
ATOM 731 N N . LYS A 1 96 ? -23.156 -29.609 -10.344 1 61 96 LYS A N 1
ATOM 732 C CA . LYS A 1 96 ? -23.922 -30.297 -9.32 1 61 96 LYS A CA 1
ATOM 733 C C . LYS A 1 96 ? -23.641 -31.812 -9.359 1 61 96 LYS A C 1
ATOM 735 O O . LYS A 1 96 ? -23.594 -32.469 -8.312 1 61 96 LYS A O 1
ATOM 740 N N . THR A 1 97 ? -23.281 -32.156 -10.5 1 76.81 97 THR A N 1
ATOM 741 C CA . THR A 1 97 ? -22.984 -33.594 -10.672 1 76.81 97 THR A CA 1
ATOM 742 C C . THR A 1 97 ? -21.5 -33.812 -10.914 1 76.81 97 THR A C 1
ATOM 744 O O . THR A 1 97 ? -20.781 -32.875 -11.297 1 76.81 97 THR A O 1
ATOM 747 N N . PHE A 1 98 ? -21 -35.125 -10.445 1 84.06 98 PHE A N 1
ATOM 748 C CA . PHE A 1 98 ? -19.594 -35.375 -10.672 1 84.06 98 PHE A CA 1
ATOM 749 C C . PHE A 1 98 ? -19.391 -36.188 -11.953 1 84.06 98 PHE A C 1
ATOM 751 O O . PHE A 1 98 ? -20.297 -36.875 -12.406 1 84.06 98 PHE A O 1
ATOM 758 N N . ILE A 1 99 ? -18.328 -36 -12.602 1 88.56 99 ILE A N 1
ATOM 759 C CA . ILE A 1 99 ? -17.891 -36.781 -13.75 1 88.56 99 ILE A CA 1
ATOM 760 C C . ILE A 1 99 ? -16.578 -37.469 -13.43 1 88.56 99 ILE A C 1
ATOM 762 O O . ILE A 1 99 ? -15.891 -37.125 -12.469 1 88.56 99 ILE A O 1
ATOM 766 N N . GLY A 1 100 ? -16.344 -38.562 -14.234 1 92.81 100 GLY A N 1
ATOM 767 C CA . GLY A 1 100 ? -15.062 -39.25 -14.102 1 92.81 100 GLY A CA 1
ATOM 768 C C . GLY A 1 100 ? -15.148 -40.562 -13.367 1 92.81 100 GLY A C 1
ATOM 769 O O . GLY A 1 100 ? -16.25 -41.062 -13.07 1 92.81 100 GLY A O 1
ATOM 770 N N . ASP A 1 101 ? -14 -41.125 -13.188 1 95 101 ASP A N 1
ATOM 771 C CA . ASP A 1 101 ? -13.844 -42.469 -12.586 1 95 101 ASP A CA 1
ATOM 772 C C . ASP A 1 101 ? -12.617 -42.5 -11.672 1 95 101 ASP A C 1
ATOM 774 O O . ASP A 1 101 ? -11.688 -41.719 -11.828 1 95 101 ASP A O 1
ATOM 778 N N . GLU A 1 102 ? -12.695 -43.406 -10.688 1 95.56 102 GLU A N 1
ATOM 779 C CA . GLU A 1 102 ? -11.516 -43.562 -9.844 1 95.56 102 GLU A CA 1
ATOM 780 C C . GLU A 1 102 ? -10.344 -44.156 -10.633 1 95.56 102 GLU A C 1
ATOM 782 O O . GLU A 1 102 ? -9.188 -43.844 -10.344 1 95.56 102 GLU A O 1
ATOM 787 N N . ASP A 1 103 ? -10.695 -45.031 -11.562 1 97.31 103 ASP A N 1
ATOM 788 C CA . ASP A 1 103 ? -9.664 -45.531 -12.461 1 97.31 103 ASP A CA 1
ATOM 789 C C . ASP A 1 103 ? -9.305 -44.5 -13.523 1 97.31 103 ASP A C 1
ATOM 791 O O . ASP A 1 103 ? -9.758 -44.594 -14.664 1 97.31 103 ASP A O 1
ATOM 795 N N . CYS A 1 104 ? -8.484 -43.562 -13.148 1 97.94 104 CYS A N 1
ATOM 796 C CA . CYS A 1 104 ? -8.258 -42.406 -14.023 1 97.94 104 CYS A CA 1
ATOM 797 C C . CYS A 1 104 ? -6.77 -42.156 -14.195 1 97.94 104 CYS A C 1
ATOM 799 O O . CYS A 1 104 ? -6.387 -41.156 -14.844 1 97.94 104 CYS A O 1
ATOM 801 N N . LEU A 1 105 ? -5.852 -42.969 -13.664 1 98.44 105 LEU A N 1
ATOM 802 C CA . LEU A 1 105 ? -4.418 -42.688 -13.711 1 98.44 105 LEU A CA 1
ATOM 803 C C . LEU A 1 105 ? -3.836 -43.094 -15.062 1 98.44 105 LEU A C 1
ATOM 805 O O . LEU A 1 105 ? -3.123 -44.094 -15.164 1 98.44 105 LEU A O 1
ATOM 809 N N . THR A 1 106 ? -4.094 -42.281 -16.047 1 98.5 106 THR A N 1
ATOM 810 C CA . THR A 1 106 ? -3.652 -42.531 -17.422 1 98.5 106 THR A CA 1
ATOM 811 C C . THR A 1 106 ? -2.936 -41.312 -17.984 1 98.5 106 THR A C 1
ATOM 813 O O . THR A 1 106 ? -3.061 -40.188 -17.438 1 98.5 106 THR A O 1
ATOM 816 N N . LEU A 1 107 ? -2.1 -41.5 -18.984 1 98.38 107 LEU A N 1
ATOM 817 C CA . LEU A 1 107 ? -1.452 -40.406 -19.703 1 98.38 107 LEU A CA 1
ATOM 818 C C . LEU A 1 107 ? -1.615 -40.562 -21.203 1 98.38 107 LEU A C 1
ATOM 820 O O . LEU A 1 107 ? -2.096 -41.594 -21.688 1 98.38 107 LEU A O 1
ATOM 824 N N . ASN A 1 108 ? -1.365 -39.531 -21.922 1 98.06 108 ASN A N 1
ATOM 825 C CA . ASN A 1 108 ? -1.458 -39.469 -23.391 1 98.06 108 ASN A CA 1
ATOM 826 C C . ASN A 1 108 ? -0.141 -39.031 -24.016 1 98.06 108 ASN A C 1
ATOM 828 O O . ASN A 1 108 ? 0.546 -38.156 -23.469 1 98.06 108 ASN A O 1
ATOM 832 N N . ILE A 1 109 ? 0.149 -39.594 -25.141 1 97.69 109 ILE A N 1
ATOM 833 C CA . ILE A 1 109 ? 1.384 -39.25 -25.844 1 97.69 109 ILE A CA 1
ATOM 834 C C . ILE A 1 109 ? 1.066 -38.812 -27.266 1 97.69 109 ILE A C 1
ATOM 836 O O . ILE A 1 109 ? 0.342 -39.531 -27.984 1 97.69 109 ILE A O 1
ATOM 840 N N . PHE A 1 110 ? 1.561 -37.719 -27.641 1 95.81 110 PHE A N 1
ATOM 841 C CA . PHE A 1 110 ? 1.44 -37.156 -28.984 1 95.81 110 PHE A CA 1
ATOM 842 C C . PHE A 1 110 ? 2.812 -37 -29.625 1 95.81 110 PHE A C 1
ATOM 844 O O . PHE A 1 110 ? 3.609 -36.156 -29.188 1 95.81 110 PHE A O 1
ATOM 851 N N . LYS A 1 111 ? 3.121 -37.75 -30.609 1 94.12 111 LYS A N 1
ATOM 852 C CA . LYS A 1 111 ? 4.422 -37.719 -31.266 1 94.12 111 LYS A CA 1
ATOM 853 C C . LYS A 1 111 ? 4.324 -37.156 -32.688 1 94.12 111 LYS A C 1
ATOM 855 O O . LYS A 1 111 ? 3.615 -37.688 -33.531 1 94.12 111 LYS A O 1
ATOM 860 N N . PRO A 1 112 ? 5.012 -36.062 -32.844 1 91.25 112 PRO A N 1
ATOM 861 C CA . PRO A 1 112 ? 5.027 -35.531 -34.219 1 91.25 112 PRO A CA 1
ATOM 862 C C . PRO A 1 112 ? 5.75 -36.469 -35.188 1 91.25 112 PRO A C 1
ATOM 864 O O . PRO A 1 112 ? 6.75 -37.094 -34.844 1 91.25 112 PRO A O 1
ATOM 867 N N . MET A 1 113 ? 5.133 -36.75 -36.312 1 81.38 113 MET A N 1
ATOM 868 C CA . MET A 1 113 ? 5.781 -37.562 -37.344 1 81.38 113 MET A CA 1
ATOM 869 C C . MET A 1 113 ? 6.609 -36.688 -38.281 1 81.38 113 MET A C 1
ATOM 871 O O . MET A 1 113 ? 6.066 -36.062 -39.188 1 81.38 113 MET A O 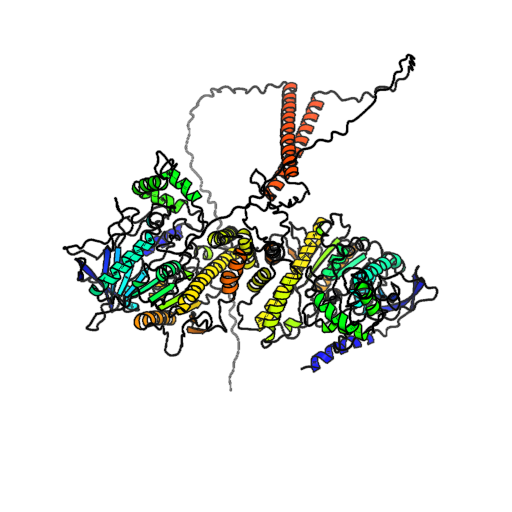1
ATOM 875 N N . LEU A 1 114 ? 7.754 -36.219 -37.75 1 66 114 LEU A N 1
ATOM 876 C CA . LEU A 1 114 ? 8.656 -35.344 -38.469 1 66 114 LEU A CA 1
ATOM 877 C C . LEU A 1 114 ? 9.32 -36.094 -39.625 1 66 114 LEU A C 1
ATOM 879 O O . LEU A 1 114 ? 9.406 -37.312 -39.594 1 66 114 LEU A O 1
ATOM 883 N N . PHE A 1 115 ? 9.414 -35.438 -40.969 1 49.75 115 PHE A N 1
ATOM 884 C CA . PHE A 1 115 ? 9.984 -36.031 -42.188 1 49.75 115 PHE A CA 1
ATOM 885 C C . PHE A 1 115 ? 11.336 -36.656 -41.875 1 49.75 115 PHE A C 1
ATOM 887 O O . PHE A 1 115 ? 11.883 -37.406 -42.688 1 49.75 115 PHE A O 1
ATOM 894 N N . LEU A 1 116 ? 12.164 -36.062 -41.031 1 46.91 116 LEU A N 1
ATOM 895 C CA . LEU A 1 116 ? 13.531 -36.562 -41.094 1 46.91 116 LEU A CA 1
ATOM 896 C C . LEU A 1 116 ? 13.609 -38 -40.594 1 46.91 116 LEU A C 1
ATOM 898 O O . LEU A 1 116 ? 12.805 -38.406 -39.75 1 46.91 116 LEU A O 1
ATOM 902 N N . LYS A 1 117 ? 14.32 -38.812 -41.312 1 46.5 117 LYS A N 1
ATOM 903 C CA . LYS A 1 117 ? 14.664 -40.219 -41.125 1 46.5 117 LYS A CA 1
ATOM 904 C C . LYS A 1 117 ? 14.688 -40.562 -39.625 1 46.5 117 LYS A C 1
ATOM 906 O O . LYS A 1 117 ? 14.188 -41.625 -39.25 1 46.5 117 LYS A O 1
ATOM 911 N N . GLU A 1 118 ? 15.812 -40.094 -38.812 1 49.09 118 GLU A N 1
ATOM 912 C CA . GLU A 1 118 ? 16.125 -40.688 -37.531 1 49.09 118 GLU A CA 1
ATOM 913 C C . GLU A 1 118 ? 15.297 -40.031 -36.406 1 49.09 118 GLU A C 1
ATOM 915 O O . GLU A 1 118 ? 15.656 -39 -35.875 1 49.09 118 GLU A O 1
ATOM 920 N N . ASN A 1 119 ? 13.977 -40.125 -36.531 1 57.59 119 ASN A N 1
ATOM 921 C CA . ASN A 1 119 ? 12.875 -39.875 -35.625 1 57.59 119 ASN A CA 1
ATOM 922 C C . ASN A 1 119 ? 13.156 -40.406 -34.219 1 57.59 119 ASN A C 1
ATOM 924 O O . ASN A 1 119 ? 12.367 -41.188 -33.656 1 57.59 119 ASN A O 1
ATOM 928 N N . ARG A 1 120 ? 14.461 -40.219 -33.812 1 73.31 120 ARG A N 1
ATOM 929 C CA . ARG A 1 120 ? 14.852 -40.688 -32.5 1 73.31 120 ARG A CA 1
ATOM 930 C C . ARG A 1 120 ? 15.305 -39.531 -31.594 1 73.31 120 ARG A C 1
ATOM 932 O O . ARG A 1 120 ? 15.734 -38.5 -32.094 1 73.31 120 ARG A O 1
ATOM 939 N N . ASN A 1 121 ? 15.047 -39.531 -30.422 1 89 121 ASN A N 1
ATOM 940 C CA . ASN A 1 121 ? 15.5 -38.688 -29.328 1 89 121 ASN A CA 1
ATOM 941 C C . ASN A 1 121 ? 14.859 -37.281 -29.375 1 89 121 ASN A C 1
ATOM 943 O O . ASN A 1 121 ? 15.539 -36.281 -29.234 1 89 121 ASN A O 1
ATOM 947 N N . ILE A 1 122 ? 13.523 -37.25 -29.766 1 93.56 122 ILE A N 1
ATOM 948 C CA . ILE A 1 122 ? 12.766 -36 -29.797 1 93.56 122 ILE A CA 1
ATOM 949 C C . ILE A 1 122 ? 12.578 -35.469 -28.375 1 93.56 122 ILE A C 1
ATOM 951 O O . ILE A 1 122 ? 12.227 -36.25 -27.469 1 93.56 122 ILE A O 1
ATOM 955 N N . PRO A 1 123 ? 12.867 -34.156 -28.172 1 95.44 123 PRO A N 1
ATOM 956 C CA . PRO A 1 123 ? 12.586 -33.625 -26.828 1 95.44 123 PRO A CA 1
ATOM 957 C C . PRO A 1 123 ? 11.141 -33.844 -26.406 1 95.44 123 PRO A C 1
ATOM 959 O O . PRO A 1 123 ? 10.25 -33.938 -27.25 1 95.44 123 PRO A O 1
ATOM 962 N N . VAL A 1 124 ? 10.914 -33.938 -25.094 1 97.31 124 VAL A N 1
ATOM 963 C CA . VAL A 1 124 ? 9.609 -34.281 -24.547 1 97.31 124 VAL A CA 1
ATOM 964 C C . VAL A 1 124 ? 9.078 -33.125 -23.688 1 97.31 124 VAL A C 1
ATOM 966 O O . VAL A 1 124 ? 9.828 -32.531 -22.922 1 97.31 124 VAL A O 1
ATOM 969 N N . ILE A 1 125 ? 7.859 -32.75 -23.875 1 97.12 125 ILE A N 1
ATOM 970 C CA . ILE A 1 125 ? 7.18 -31.797 -23.016 1 97.12 125 ILE A CA 1
ATOM 971 C C . ILE A 1 125 ? 6.078 -32.5 -22.234 1 97.12 125 ILE A C 1
ATOM 973 O O . ILE A 1 125 ? 5.199 -33.125 -22.812 1 97.12 125 ILE A O 1
ATOM 977 N N . VAL A 1 126 ? 6.172 -32.438 -20.969 1 97.69 126 VAL A N 1
ATOM 978 C CA . VAL A 1 126 ? 5.129 -32.969 -20.094 1 97.69 126 VAL A CA 1
ATOM 979 C C . VAL A 1 126 ? 4.258 -31.812 -19.594 1 97.69 126 VAL A C 1
ATOM 981 O O . VAL A 1 126 ? 4.742 -30.906 -18.906 1 97.69 126 VAL A O 1
ATOM 984 N N . MET A 1 127 ? 2.992 -31.922 -19.875 1 95.06 127 MET A N 1
ATOM 985 C CA . MET A 1 127 ? 2.035 -30.906 -19.438 1 95.06 127 MET A CA 1
ATOM 986 C C . MET A 1 127 ? 1.212 -31.391 -18.25 1 95.06 127 MET A C 1
ATOM 988 O O . MET A 1 127 ? 0.462 -32.375 -18.375 1 95.06 127 MET A O 1
ATOM 992 N N . ILE A 1 128 ? 1.38 -30.703 -17.156 1 93.62 128 ILE A N 1
ATOM 993 C CA . ILE A 1 128 ? 0.518 -30.984 -16.016 1 93.62 128 ILE A CA 1
ATOM 994 C C . ILE A 1 128 ? -0.644 -29.984 -16 1 93.62 128 ILE A C 1
ATOM 996 O O . ILE A 1 128 ? -0.431 -28.781 -15.961 1 93.62 128 ILE A O 1
ATOM 1000 N N . HIS A 1 129 ? -1.825 -30.516 -16.047 1 88.38 129 HIS A N 1
ATOM 1001 C CA . HIS A 1 129 ? -2.988 -29.641 -16.125 1 88.38 129 HIS A CA 1
ATOM 1002 C C . HIS A 1 129 ? -3.207 -28.891 -14.812 1 88.38 129 HIS A C 1
ATOM 1004 O O . HIS A 1 129 ? -2.891 -29.391 -13.734 1 88.38 129 HIS A O 1
ATOM 1010 N N . SER A 1 130 ? -3.773 -27.734 -14.992 1 82.56 130 SER A N 1
ATOM 1011 C CA . SER A 1 130 ? -4.168 -26.953 -13.836 1 82.56 130 SER A CA 1
ATOM 1012 C C . SER A 1 130 ? -5.59 -27.281 -13.391 1 82.56 130 SER A C 1
ATOM 1014 O O . SER A 1 130 ? -6.211 -28.203 -13.93 1 82.56 130 SER A O 1
ATOM 1016 N N . GLY A 1 131 ? -6.031 -26.609 -12.305 1 79.25 131 GLY A N 1
ATOM 1017 C CA . GLY A 1 131 ? -7.395 -26.828 -11.852 1 79.25 131 GLY A CA 1
ATOM 1018 C C . GLY A 1 131 ? -7.535 -26.766 -10.336 1 79.25 131 GLY A C 1
ATOM 1019 O O . GLY A 1 131 ? -8.461 -27.359 -9.773 1 79.25 131 GLY A O 1
ATOM 1020 N N . ASN A 1 132 ? -6.629 -26.156 -9.734 1 79.12 132 ASN A N 1
ATOM 1021 C CA . ASN A 1 132 ? -6.66 -25.906 -8.297 1 79.12 132 ASN A CA 1
ATOM 1022 C C . ASN A 1 132 ? -6.828 -27.203 -7.508 1 79.12 132 ASN A C 1
ATOM 1024 O O . ASN A 1 132 ? -7.512 -27.219 -6.484 1 79.12 132 ASN A O 1
ATOM 1028 N N . PHE A 1 133 ? -6.449 -28.281 -8.094 1 83.5 133 PHE A N 1
ATOM 1029 C CA . PHE A 1 133 ? -6.379 -29.594 -7.457 1 83.5 133 PHE A CA 1
ATOM 1030 C C . PHE A 1 133 ? -7.77 -30.219 -7.336 1 83.5 133 PHE A C 1
ATOM 1032 O O . PHE A 1 133 ? -7.941 -31.234 -6.668 1 83.5 133 PHE A O 1
ATOM 1039 N N . ILE A 1 134 ? -8.812 -29.562 -7.938 1 82.06 134 ILE A N 1
ATOM 1040 C CA . ILE A 1 134 ? -10.156 -30.125 -7.816 1 82.06 134 ILE A CA 1
ATOM 1041 C C . ILE A 1 134 ? -10.742 -30.375 -9.203 1 82.06 134 ILE A C 1
ATOM 1043 O O . ILE A 1 134 ? -11.789 -31 -9.344 1 82.06 134 ILE A O 1
ATOM 1047 N N . SER A 1 135 ? -10.055 -29.828 -10.141 1 83.69 135 SER A N 1
ATOM 1048 C CA . SER A 1 135 ? -10.547 -29.984 -11.5 1 83.69 135 SER A CA 1
ATOM 1049 C C . SER A 1 135 ? -9.398 -30.031 -12.508 1 83.69 135 SER A C 1
ATOM 1051 O O . SER A 1 135 ? -8.25 -29.75 -12.148 1 83.69 135 SER A O 1
ATOM 1053 N N . GLY A 1 136 ? -9.758 -30.484 -13.719 1 86.12 136 GLY A N 1
ATOM 1054 C CA . GLY A 1 136 ? -8.781 -30.531 -14.797 1 86.12 136 GLY A CA 1
ATOM 1055 C C . GLY A 1 136 ? -8.484 -31.938 -15.281 1 86.12 136 GLY A C 1
ATOM 1056 O O . GLY A 1 136 ? -8.836 -32.906 -14.617 1 86.12 136 GLY A O 1
ATOM 1057 N N . SER A 1 137 ? -7.871 -31.984 -16.453 1 92.12 137 SER A N 1
ATOM 1058 C CA . SER A 1 137 ? -7.496 -33.25 -17.031 1 92.12 137 SER A CA 1
ATOM 1059 C C . SER A 1 137 ? -6.492 -33.062 -18.172 1 92.12 137 SER A C 1
ATOM 1061 O O . SER A 1 137 ? -6.551 -32.094 -18.906 1 92.12 137 SER A O 1
ATOM 1063 N N . GLY A 1 138 ? -5.668 -34.031 -18.234 1 92.88 138 GLY A N 1
ATOM 1064 C CA . GLY A 1 138 ? -4.793 -34.062 -19.391 1 92.88 138 GLY A CA 1
ATOM 1065 C C . GLY A 1 138 ? -5.539 -34.25 -20.703 1 92.88 138 GLY A C 1
ATOM 1066 O O . GLY A 1 138 ? -5.023 -33.938 -21.766 1 92.88 138 GLY A O 1
ATOM 1067 N N . ASN A 1 139 ? -6.762 -34.75 -20.609 1 92.75 139 ASN A N 1
ATOM 1068 C CA . ASN A 1 139 ? -7.59 -34.969 -21.781 1 92.75 139 ASN A CA 1
ATOM 1069 C C . ASN A 1 139 ? -8.016 -33.688 -22.453 1 92.75 139 ASN A C 1
ATOM 1071 O O . ASN A 1 139 ? -8.414 -33.656 -23.609 1 92.75 139 ASN A O 1
ATOM 1075 N N . TYR A 1 140 ? -7.938 -32.656 -21.688 1 86.62 140 TYR A N 1
ATOM 1076 C CA . TYR A 1 140 ? -8.461 -31.375 -22.188 1 86.62 140 TYR A CA 1
ATOM 1077 C C . TYR A 1 140 ? -7.367 -30.578 -22.891 1 86.62 140 TYR A C 1
ATOM 1079 O O . TYR A 1 140 ? -7.637 -29.516 -23.453 1 86.62 140 TYR A O 1
ATOM 1087 N N . ILE A 1 141 ? -6.172 -31.031 -22.875 1 87.5 141 ILE A N 1
ATOM 1088 C CA . ILE A 1 141 ? -5.055 -30.359 -23.531 1 87.5 141 ILE A CA 1
ATOM 1089 C C . ILE A 1 141 ? -4.906 -30.875 -24.969 1 87.5 141 ILE A C 1
ATOM 1091 O O . ILE A 1 141 ? -4.867 -32.062 -25.203 1 87.5 141 ILE A O 1
ATOM 1095 N N . ASN A 1 142 ? -4.867 -29.938 -25.906 1 87.5 142 ASN A N 1
ATOM 1096 C CA . ASN A 1 142 ? -4.707 -30.312 -27.312 1 87.5 142 ASN A CA 1
ATOM 1097 C C . ASN A 1 142 ? -3.262 -30.688 -27.625 1 87.5 142 ASN A C 1
ATOM 1099 O O . ASN A 1 142 ? -2.52 -29.875 -28.188 1 87.5 142 ASN A O 1
ATOM 1103 N N . GLY A 1 143 ? -2.969 -31.922 -27.375 1 91.25 143 GLY A N 1
ATOM 1104 C CA . GLY A 1 143 ? -1.604 -32.375 -27.562 1 91.25 143 GLY A CA 1
ATOM 1105 C C . GLY A 1 143 ? -1.192 -32.469 -29.016 1 91.25 143 GLY A C 1
ATOM 1106 O O . GLY A 1 143 ? -0.007 -32.344 -29.344 1 91.25 143 GLY A O 1
ATOM 1107 N N . VAL A 1 144 ? -2.131 -32.656 -29.906 1 90.88 144 VAL A N 1
ATOM 1108 C CA . VAL A 1 144 ? -1.842 -32.781 -31.328 1 90.88 144 VAL A CA 1
ATOM 1109 C C . VAL A 1 144 ? -1.285 -31.438 -31.844 1 90.88 144 VAL A C 1
ATOM 1111 O O . VAL A 1 144 ? -0.228 -31.406 -32.469 1 90.88 144 VAL A O 1
ATOM 1114 N N . GLU A 1 145 ? -1.953 -30.375 -31.5 1 87.5 145 GLU A N 1
ATOM 1115 C CA . GLU A 1 145 ? -1.522 -29.047 -31.953 1 87.5 145 GLU A CA 1
ATOM 1116 C C . GLU A 1 145 ? -0.195 -28.656 -31.328 1 87.5 145 GLU A C 1
ATOM 1118 O O . GLU A 1 145 ? 0.643 -28.016 -31.969 1 87.5 145 GLU A O 1
ATOM 1123 N N . LEU A 1 146 ? -0.043 -28.984 -30.078 1 90.94 146 LEU A N 1
ATOM 1124 C CA . LEU A 1 146 ? 1.201 -28.656 -29.391 1 90.94 146 LEU A CA 1
ATOM 1125 C C . LEU A 1 146 ? 2.379 -29.406 -30.016 1 90.94 146 LEU A C 1
ATOM 1127 O O . LEU A 1 146 ? 3.451 -28.812 -30.203 1 90.94 146 LEU A O 1
ATOM 1131 N N . ALA A 1 147 ? 2.17 -30.688 -30.281 1 92.38 147 ALA A N 1
ATOM 1132 C CA . ALA A 1 147 ? 3.225 -31.5 -30.891 1 92.38 147 ALA A CA 1
ATOM 1133 C C . ALA A 1 147 ? 3.645 -30.922 -32.25 1 92.38 147 ALA A C 1
ATOM 1135 O O . ALA A 1 147 ? 4.836 -30.875 -32.562 1 92.38 147 ALA A O 1
ATOM 1136 N N . LYS A 1 148 ? 2.689 -30.516 -32.969 1 88 148 LYS A N 1
ATOM 1137 C CA . LYS A 1 148 ? 2.947 -29.938 -34.281 1 88 148 LYS A CA 1
ATOM 1138 C C . LYS A 1 148 ? 3.688 -28.609 -34.156 1 88 148 LYS A C 1
ATOM 1140 O O . LYS A 1 148 ? 4.695 -28.375 -34.812 1 88 148 LYS A O 1
ATOM 1145 N N . THR A 1 149 ? 3.207 -27.766 -33.25 1 86.19 149 THR A N 1
ATOM 1146 C CA . THR A 1 149 ? 3.699 -26.391 -33.125 1 86.19 149 THR A CA 1
ATOM 1147 C C . THR A 1 149 ? 5.105 -26.375 -32.531 1 86.19 149 THR A C 1
ATOM 1149 O O . THR A 1 149 ? 5.945 -25.562 -32.969 1 86.19 149 THR A O 1
ATOM 1152 N N . LEU A 1 150 ? 5.391 -27.266 -31.625 1 91 150 LEU A N 1
ATOM 1153 C CA . LEU A 1 150 ? 6.648 -27.203 -30.891 1 91 150 LEU A CA 1
ATOM 1154 C C . LEU A 1 150 ? 7.617 -28.281 -31.375 1 91 150 LEU A C 1
ATOM 1156 O O . LEU A 1 150 ? 8.773 -28.328 -30.953 1 91 150 LEU A O 1
ATOM 1160 N N . ASP A 1 151 ? 7.207 -29.172 -32.312 1 89.75 151 ASP A N 1
ATOM 1161 C CA . ASP A 1 151 ? 8.023 -30.266 -32.812 1 89.75 151 ASP A CA 1
ATOM 1162 C C . ASP A 1 151 ? 8.625 -31.078 -31.656 1 89.75 151 ASP A C 1
ATOM 1164 O O . ASP A 1 151 ? 9.844 -31.266 -31.609 1 89.75 151 ASP A O 1
ATOM 1168 N N . ALA A 1 152 ? 7.734 -31.484 -30.797 1 94.5 152 ALA A N 1
ATOM 1169 C CA . ALA A 1 152 ? 8.125 -32.219 -29.594 1 94.5 152 ALA A CA 1
ATOM 1170 C C . ALA A 1 152 ? 7.102 -33.312 -29.266 1 94.5 152 ALA A C 1
ATOM 1172 O O . ALA A 1 152 ? 5.941 -33.219 -29.672 1 94.5 152 ALA A O 1
ATOM 1173 N N . VAL A 1 153 ? 7.586 -34.344 -28.609 1 96.19 153 VAL A N 1
ATOM 1174 C CA . VAL A 1 153 ? 6.641 -35.312 -28.062 1 96.19 153 VAL A CA 1
ATOM 1175 C C . VAL A 1 153 ? 5.91 -34.688 -26.859 1 96.19 153 VAL A C 1
ATOM 1177 O O . VAL A 1 153 ? 6.543 -34.188 -25.922 1 96.19 153 VAL A O 1
ATOM 1180 N N . ILE A 1 154 ? 4.586 -34.594 -26.953 1 96.25 154 ILE A N 1
ATOM 1181 C CA . ILE A 1 154 ? 3.787 -34.031 -25.875 1 96.25 154 ILE A CA 1
ATOM 1182 C C . ILE A 1 154 ? 3.178 -35.156 -25.047 1 96.25 154 ILE A C 1
ATOM 1184 O O . ILE A 1 154 ? 2.639 -36.125 -25.578 1 96.25 154 ILE A O 1
ATOM 1188 N N . VAL A 1 155 ? 3.336 -35.062 -23.766 1 98.31 155 VAL A N 1
ATOM 1189 C CA . VAL A 1 155 ? 2.689 -36 -22.859 1 98.31 155 VAL A CA 1
ATOM 1190 C C . VAL A 1 155 ? 1.755 -35.25 -21.922 1 98.31 155 VAL A C 1
ATOM 1192 O O . VAL A 1 155 ? 2.143 -34.219 -21.328 1 98.31 155 VAL A O 1
ATOM 1195 N N . THR A 1 156 ? 0.498 -35.625 -21.812 1 96.75 156 THR A N 1
ATOM 1196 C CA . THR A 1 156 ? -0.466 -35.125 -20.844 1 96.75 156 THR A CA 1
ATOM 1197 C C . THR A 1 156 ? -0.902 -36.219 -19.891 1 96.75 156 THR A C 1
ATOM 1199 O O . THR A 1 156 ? -0.801 -37.406 -20.219 1 96.75 156 THR A O 1
ATOM 1202 N N . MET A 1 157 ? -1.353 -35.875 -18.703 1 97.75 157 MET A N 1
ATOM 1203 C CA . MET A 1 157 ? -1.652 -36.906 -17.719 1 97.75 157 MET A CA 1
ATOM 1204 C C . MET A 1 157 ? -2.791 -36.469 -16.797 1 97.75 157 MET A C 1
ATOM 1206 O O . MET A 1 157 ? -3.072 -35.281 -16.672 1 97.75 157 MET A O 1
ATOM 1210 N N . ASN A 1 158 ? -3.434 -37.469 -16.219 1 97.5 158 ASN A N 1
ATOM 1211 C CA . ASN A 1 158 ? -4.383 -37.25 -15.133 1 97.5 158 ASN A CA 1
ATOM 1212 C C . ASN A 1 158 ? -3.76 -37.562 -13.781 1 97.5 158 ASN A C 1
ATOM 1214 O O . ASN A 1 158 ? -2.748 -38.281 -13.703 1 97.5 158 ASN A O 1
ATOM 1218 N N . TYR A 1 159 ? -4.25 -37 -12.781 1 97.62 159 TYR A N 1
ATOM 1219 C CA . TYR A 1 159 ? -3.914 -37.344 -11.398 1 97.62 159 TYR A CA 1
ATOM 1220 C C . TYR A 1 159 ? -5.125 -37.156 -10.492 1 97.62 159 TYR A C 1
ATOM 1222 O O . TYR A 1 159 ? -6.062 -36.438 -10.828 1 97.62 159 TYR A O 1
ATOM 1230 N N . ARG A 1 160 ? -5.176 -37.812 -9.367 1 96.31 160 ARG A N 1
ATOM 1231 C CA . ARG A 1 160 ? -6.32 -37.781 -8.461 1 96.31 160 ARG A CA 1
ATOM 1232 C C . ARG A 1 160 ? -6.555 -36.344 -7.957 1 96.31 160 ARG A C 1
ATOM 1234 O O . ARG A 1 160 ? -5.602 -35.625 -7.66 1 96.31 160 ARG A O 1
ATOM 1241 N N . LEU A 1 161 ? -7.789 -36.031 -7.82 1 90.88 161 LEU A N 1
ATOM 1242 C CA . LEU A 1 161 ? -8.203 -34.656 -7.469 1 90.88 161 LEU A CA 1
ATOM 1243 C C . LEU A 1 161 ? -9.016 -34.656 -6.176 1 90.88 161 LEU A C 1
ATOM 1245 O O . LEU A 1 161 ? -9.453 -35.719 -5.711 1 90.88 161 LEU A O 1
ATOM 1249 N N . GLY A 1 162 ? -9.117 -33.469 -5.613 1 85.31 162 GLY A N 1
ATOM 1250 C CA . GLY A 1 162 ? -9.977 -33.312 -4.453 1 85.31 162 GLY A CA 1
ATOM 1251 C C . GLY A 1 162 ? -9.602 -34.188 -3.291 1 85.31 162 GLY A C 1
ATOM 1252 O O . GLY A 1 162 ? -8.414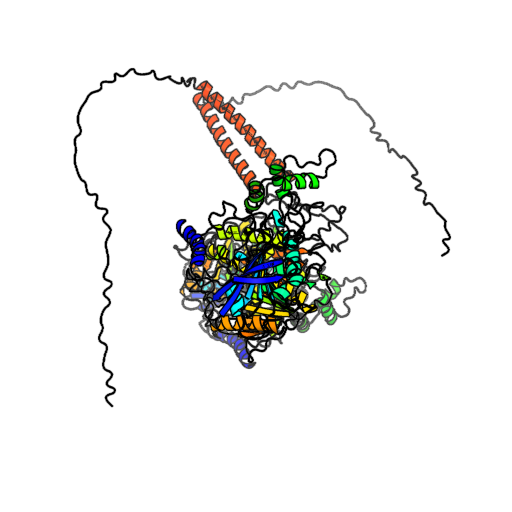 -34.375 -3.002 1 85.31 162 GLY A O 1
ATOM 1253 N N . ILE A 1 163 ? -10.609 -34.781 -2.725 1 83.12 163 ILE A N 1
ATOM 1254 C CA . ILE A 1 163 ? -10.406 -35.594 -1.529 1 83.12 163 ILE A CA 1
ATOM 1255 C C . ILE A 1 163 ? -9.602 -36.844 -1.882 1 83.12 163 ILE A C 1
ATOM 1257 O O . ILE A 1 163 ? -8.844 -37.344 -1.054 1 83.12 163 ILE A O 1
ATOM 1261 N N . PHE A 1 164 ? -9.664 -37.312 -3.131 1 90 164 PHE A N 1
ATOM 1262 C CA . PHE A 1 164 ? -8.992 -38.531 -3.549 1 90 164 PHE A CA 1
ATOM 1263 C C . PHE A 1 164 ? -7.488 -38.312 -3.652 1 90 164 PHE A C 1
ATOM 1265 O O . PHE A 1 164 ? -6.707 -39.25 -3.467 1 90 164 PHE A O 1
ATOM 1272 N N . GLY A 1 165 ? -7.141 -37.094 -3.928 1 90.31 165 GLY A N 1
ATOM 1273 C CA . GLY A 1 165 ? -5.73 -36.812 -4.16 1 90.31 165 GLY A CA 1
ATOM 1274 C C . GLY A 1 165 ? -5.082 -36.031 -3.045 1 90.31 165 GLY A C 1
ATOM 1275 O O . GLY A 1 165 ? -3.859 -36.062 -2.883 1 90.31 165 GLY A O 1
ATOM 1276 N N . PHE A 1 166 ? -5.883 -35.344 -2.283 1 86.69 166 PHE A N 1
ATOM 1277 C CA . PHE A 1 166 ? -5.254 -34.344 -1.42 1 86.69 166 PHE A CA 1
ATOM 1278 C C . PHE A 1 166 ? -5.895 -34.344 -0.037 1 86.69 166 PHE A C 1
ATOM 1280 O O . PHE A 1 166 ? -5.906 -33.344 0.648 1 86.69 166 PHE A O 1
ATOM 1287 N N . TYR A 1 167 ? -6.402 -35.375 0.317 1 79.88 167 TYR A N 1
ATOM 1288 C CA . TYR A 1 167 ? -6.836 -35.531 1.701 1 79.88 167 TYR A CA 1
ATOM 1289 C C . TYR A 1 167 ? -5.641 -35.625 2.643 1 79.88 167 TYR A C 1
ATOM 1291 O O . TYR A 1 167 ? -4.648 -36.281 2.322 1 79.88 167 TYR A O 1
ATOM 1299 N N . SER A 1 168 ? -5.684 -34.781 3.748 1 74.25 168 SER A N 1
ATOM 1300 C CA . SER A 1 168 ? -4.586 -34.812 4.707 1 74.25 168 SER A CA 1
ATOM 1301 C C . SER A 1 168 ? -5.102 -35 6.129 1 74.25 168 SER A C 1
ATOM 1303 O O . SER A 1 168 ? -6.055 -34.344 6.543 1 74.25 168 SER A O 1
ATOM 1305 N N . MET A 1 169 ? -4.816 -36.031 6.758 1 63.03 169 MET A N 1
ATOM 1306 C CA . MET A 1 169 ? -5.016 -36.188 8.195 1 63.03 169 MET A CA 1
ATOM 1307 C C . MET A 1 169 ? -3.695 -36.469 8.898 1 63.03 169 MET A C 1
ATOM 1309 O O . MET A 1 169 ? -2.857 -37.219 8.391 1 63.03 169 MET A O 1
ATOM 1313 N N . SER A 1 170 ? -3.391 -35.594 9.867 1 55.72 170 SER A N 1
ATOM 1314 C CA . SER A 1 170 ? -2.162 -35.812 10.617 1 55.72 170 SER A CA 1
ATOM 1315 C C . SER A 1 170 ? -2.061 -37.281 11.055 1 55.72 170 SER A C 1
ATOM 1317 O O . SER A 1 170 ? -3.053 -37.875 11.477 1 55.72 170 SER A O 1
ATOM 1319 N N . GLY A 1 171 ? -0.955 -38.125 10.422 1 53.84 171 GLY A N 1
ATOM 1320 C CA . GLY A 1 171 ? -0.663 -39.469 10.898 1 53.84 171 GLY A CA 1
ATOM 1321 C C . GLY A 1 171 ? -0.544 -40.5 9.781 1 53.84 171 GLY A C 1
ATOM 1322 O O . GLY A 1 171 ? 0.22 -40.281 8.836 1 53.84 171 GLY A O 1
ATOM 1323 N N . HIS A 1 172 ? -1.686 -41.438 9.656 1 55.66 172 HIS A N 1
ATOM 1324 C CA . HIS A 1 172 ? -1.589 -42.75 9.023 1 55.66 172 HIS A CA 1
ATOM 1325 C C . HIS A 1 172 ? -1.772 -42.625 7.512 1 55.66 172 HIS A C 1
ATOM 1327 O O . HIS A 1 172 ? -1.278 -43.469 6.758 1 55.66 172 HIS A O 1
ATOM 1333 N N . ILE A 1 173 ? -2.584 -41.688 6.922 1 59.69 173 ILE A N 1
ATOM 1334 C CA . ILE A 1 173 ? -2.824 -41.656 5.484 1 59.69 173 ILE A CA 1
ATOM 1335 C C . ILE A 1 173 ? -1.762 -40.812 4.789 1 59.69 173 ILE A C 1
ATOM 1337 O O . ILE A 1 173 ? -1.439 -39.719 5.242 1 59.69 173 ILE A O 1
ATOM 1341 N N . LYS A 1 174 ? -1.183 -41.5 3.742 1 74.44 174 LYS A N 1
ATOM 1342 C CA . LYS A 1 174 ? -0.19 -40.781 2.953 1 74.44 174 LYS A CA 1
ATOM 1343 C C . LYS A 1 174 ? -0.782 -39.5 2.363 1 74.44 174 LYS A C 1
ATOM 1345 O O . LYS A 1 174 ? -1.913 -39.5 1.875 1 74.44 174 LYS A O 1
ATOM 1350 N N . GLU A 1 175 ? -0.119 -38.5 2.555 1 83.25 175 GLU A N 1
ATOM 1351 C CA . GLU A 1 175 ? -0.559 -37.188 2.098 1 83.25 175 GLU A CA 1
ATOM 1352 C C . GLU A 1 175 ? -0.046 -36.875 0.692 1 83.25 175 GLU A C 1
ATOM 1354 O O . GLU A 1 175 ? 0.854 -37.562 0.197 1 83.25 175 GLU A O 1
ATOM 1359 N N . ASN A 1 176 ? -0.714 -36.031 -0.048 1 90.44 176 ASN A N 1
ATOM 1360 C CA . ASN A 1 176 ? -0.3 -35.531 -1.349 1 90.44 176 ASN A CA 1
ATOM 1361 C C . ASN A 1 176 ? -0.315 -36.625 -2.414 1 90.44 176 ASN A C 1
ATOM 1363 O O . ASN A 1 176 ? 0.625 -36.719 -3.203 1 90.44 176 ASN A O 1
ATOM 1367 N N . LEU A 1 177 ? -1.384 -37.438 -2.377 1 93.06 177 LEU A N 1
ATOM 1368 C CA . LEU A 1 177 ? -1.495 -38.531 -3.338 1 93.06 177 LEU A CA 1
ATOM 1369 C C . LEU A 1 177 ? -1.527 -37.969 -4.766 1 93.06 177 LEU A C 1
ATOM 1371 O O . LEU A 1 177 ? -0.991 -38.594 -5.684 1 93.06 177 LEU A O 1
ATOM 1375 N N . GLY A 1 178 ? -2.17 -36.875 -4.941 1 95.44 178 GLY A N 1
ATOM 1376 C CA . GLY A 1 178 ? -2.182 -36.25 -6.262 1 95.44 178 GLY A CA 1
ATOM 1377 C C . GLY A 1 178 ? -0.794 -35.938 -6.777 1 95.44 178 GLY A C 1
ATOM 1378 O O . GLY A 1 178 ? -0.519 -36.062 -7.969 1 95.44 178 GLY A O 1
ATOM 1379 N N . ILE A 1 179 ? 0.056 -35.5 -5.898 1 94.81 179 ILE A N 1
ATOM 1380 C CA . ILE A 1 179 ? 1.43 -35.188 -6.281 1 94.81 179 ILE A CA 1
ATOM 1381 C C . ILE A 1 179 ? 2.205 -36.5 -6.512 1 94.81 179 ILE A C 1
ATOM 1383 O O . ILE A 1 179 ? 3.016 -36.594 -7.441 1 94.81 179 ILE A O 1
ATOM 1387 N N . LEU A 1 180 ? 1.968 -37.438 -5.691 1 95.94 180 LEU A N 1
ATOM 1388 C CA . LEU A 1 180 ? 2.609 -38.719 -5.871 1 95.94 180 LEU A CA 1
ATOM 1389 C C . LEU A 1 180 ? 2.215 -39.344 -7.207 1 95.94 180 LEU A C 1
ATOM 1391 O O . LEU A 1 180 ? 3.023 -40.031 -7.844 1 95.94 180 LEU A O 1
ATOM 1395 N N . ASP A 1 181 ? 0.945 -39.156 -7.586 1 98.19 181 ASP A N 1
ATOM 1396 C CA . ASP A 1 181 ? 0.524 -39.594 -8.914 1 98.19 181 ASP A CA 1
ATOM 1397 C C . ASP A 1 181 ? 1.366 -38.938 -10 1 98.19 181 ASP A C 1
ATOM 1399 O O . ASP A 1 181 ? 1.799 -39.594 -10.945 1 98.19 181 ASP A O 1
ATOM 1403 N N . GLN A 1 182 ? 1.565 -37.688 -9.867 1 97.81 182 GLN A N 1
ATOM 1404 C CA . GLN A 1 182 ? 2.359 -36.938 -10.844 1 97.81 182 GLN A CA 1
ATOM 1405 C C . GLN A 1 182 ? 3.793 -37.469 -10.898 1 97.81 182 GLN A C 1
ATOM 1407 O O . GLN A 1 182 ? 4.363 -37.625 -11.977 1 97.81 182 GLN A O 1
ATOM 1412 N N . ILE A 1 183 ? 4.34 -37.75 -9.758 1 96.94 183 ILE A N 1
ATOM 1413 C CA . ILE A 1 183 ? 5.699 -38.281 -9.672 1 96.94 183 ILE A CA 1
ATOM 1414 C C . ILE A 1 183 ? 5.758 -39.656 -10.344 1 96.94 183 ILE A C 1
ATOM 1416 O O . ILE A 1 183 ? 6.699 -39.938 -11.078 1 96.94 183 ILE A O 1
ATOM 1420 N N . ALA A 1 184 ? 4.766 -40.438 -10.109 1 97.81 184 ALA A N 1
ATOM 1421 C CA . ALA A 1 184 ? 4.699 -41.75 -10.742 1 97.81 184 ALA A CA 1
ATOM 1422 C C . ALA A 1 184 ? 4.637 -41.625 -12.258 1 97.81 184 ALA A C 1
ATOM 1424 O O . ALA A 1 184 ? 5.27 -42.406 -12.977 1 97.81 184 ALA A O 1
ATOM 1425 N N . ALA A 1 185 ? 3.846 -40.719 -12.727 1 98.44 185 ALA A N 1
ATOM 1426 C CA . ALA A 1 185 ? 3.748 -40.469 -14.164 1 98.44 185 ALA A CA 1
ATOM 1427 C C . ALA A 1 185 ? 5.09 -40.031 -14.734 1 98.44 185 ALA A C 1
ATOM 1429 O O . ALA A 1 185 ? 5.504 -40.5 -15.797 1 98.44 185 ALA A O 1
ATOM 1430 N N . LEU A 1 186 ? 5.746 -39.125 -14.055 1 98 186 LEU A N 1
ATOM 1431 C CA . LEU A 1 186 ? 7.051 -38.656 -14.5 1 98 186 LEU A CA 1
ATOM 1432 C C . LEU A 1 186 ? 8.062 -39.781 -14.555 1 98 186 LEU A C 1
ATOM 1434 O O . LEU A 1 186 ? 8.859 -39.875 -15.484 1 98 186 LEU A O 1
ATOM 1438 N N . LYS A 1 187 ? 8.016 -40.625 -13.586 1 96.69 187 LYS A N 1
ATOM 1439 C CA . LYS A 1 187 ? 8.883 -41.812 -13.57 1 96.69 187 LYS A CA 1
ATOM 1440 C C . LYS A 1 187 ? 8.57 -42.719 -14.75 1 96.69 187 LYS A C 1
ATOM 1442 O O . LYS A 1 187 ? 9.484 -43.219 -15.414 1 96.69 187 LYS A O 1
ATOM 1447 N N . TRP A 1 188 ? 7.324 -42.938 -14.93 1 97.25 188 TRP A N 1
ATOM 1448 C CA . TRP A 1 188 ? 6.902 -43.75 -16.062 1 97.25 188 TRP A CA 1
ATOM 1449 C C . TRP A 1 188 ? 7.434 -43.188 -17.375 1 97.25 188 TRP A C 1
ATOM 1451 O O . TRP A 1 188 ? 7.93 -43.938 -18.219 1 97.25 188 TRP A O 1
ATOM 1461 N N . ILE A 1 189 ? 7.277 -41.938 -17.578 1 97.88 189 ILE A N 1
ATOM 1462 C CA . ILE A 1 189 ? 7.711 -41.25 -18.797 1 97.88 189 ILE A CA 1
ATOM 1463 C C . ILE A 1 189 ? 9.219 -41.406 -18.953 1 97.88 189 ILE A C 1
ATOM 1465 O O . ILE A 1 189 ? 9.695 -41.781 -20.031 1 97.88 189 ILE A O 1
ATOM 1469 N N . LYS A 1 190 ? 9.938 -41.156 -17.938 1 96 190 LYS A N 1
ATOM 1470 C CA . LYS A 1 190 ? 11.391 -41.281 -17.984 1 96 190 LYS A CA 1
ATOM 1471 C C . LYS A 1 190 ? 11.805 -42.688 -18.438 1 96 190 LYS A C 1
ATOM 1473 O O . LYS A 1 190 ? 12.742 -42.812 -19.234 1 96 190 LYS A O 1
ATOM 1478 N N . ASN A 1 191 ? 11.109 -43.625 -18.078 1 94.94 191 ASN A N 1
ATOM 1479 C CA . ASN A 1 191 ? 11.484 -45.031 -18.312 1 94.94 191 ASN A CA 1
ATOM 1480 C C . ASN A 1 191 ? 11 -45.5 -19.672 1 94.94 191 ASN A C 1
ATOM 1482 O O . ASN A 1 191 ? 11.594 -46.438 -20.266 1 94.94 191 ASN A O 1
ATOM 1486 N N . ASN A 1 192 ? 9.945 -44.906 -20.219 1 95.69 192 ASN A N 1
ATOM 1487 C CA . ASN A 1 192 ? 9.289 -45.531 -21.359 1 95.69 192 ASN A CA 1
ATOM 1488 C C . ASN A 1 192 ? 9.266 -44.625 -22.578 1 95.69 192 ASN A C 1
ATOM 1490 O O . ASN A 1 192 ? 9.008 -45.094 -23.703 1 95.69 192 ASN A O 1
ATOM 1494 N N . ILE A 1 193 ? 9.57 -43.375 -22.453 1 96.44 193 ILE A N 1
ATOM 1495 C CA . ILE A 1 193 ? 9.281 -42.406 -23.516 1 96.44 193 ILE A CA 1
ATOM 1496 C C . ILE A 1 193 ? 10.188 -42.688 -24.719 1 96.44 193 ILE A C 1
ATOM 1498 O O . ILE A 1 193 ? 9.891 -42.25 -25.828 1 96.44 193 ILE A O 1
ATOM 1502 N N . LYS A 1 194 ? 11.305 -43.375 -24.5 1 93.94 194 LYS A N 1
ATOM 1503 C CA . LYS A 1 194 ? 12.219 -43.75 -25.578 1 93.94 194 LYS A CA 1
ATOM 1504 C C . LYS A 1 194 ? 11.516 -44.594 -26.641 1 93.94 194 LYS A C 1
ATOM 1506 O O . LYS A 1 194 ? 11.836 -44.5 -27.828 1 93.94 194 LYS A O 1
ATOM 1511 N N . ASP A 1 195 ? 10.594 -45.375 -26.234 1 92.94 195 ASP A N 1
ATOM 1512 C CA . ASP A 1 195 ? 9.852 -46.25 -27.141 1 92.94 195 ASP A CA 1
ATOM 1513 C C . ASP A 1 195 ? 8.961 -45.438 -28.078 1 92.94 195 ASP A C 1
ATOM 1515 O O . ASP A 1 195 ? 8.531 -45.938 -29.109 1 92.94 195 ASP A O 1
ATOM 1519 N N . PHE A 1 196 ? 8.719 -44.25 -27.75 1 93.38 196 PHE A N 1
ATOM 1520 C CA . PHE A 1 196 ? 7.91 -43.344 -28.547 1 93.38 196 PHE A CA 1
ATOM 1521 C C . PHE A 1 196 ? 8.781 -42.281 -29.203 1 93.38 196 PHE A C 1
ATOM 1523 O O . PHE A 1 196 ? 8.305 -41.188 -29.547 1 93.38 196 PHE A O 1
ATOM 1530 N N . SER A 1 197 ? 10.055 -42.531 -29.234 1 92.31 197 SER A N 1
ATOM 1531 C CA . SER A 1 197 ? 11.062 -41.688 -29.875 1 92.31 197 SER A CA 1
ATOM 1532 C C . SER A 1 197 ? 11.359 -40.438 -29.031 1 92.31 197 SER A C 1
ATOM 1534 O O . SER A 1 197 ? 11.961 -39.5 -29.531 1 92.31 197 SER A O 1
ATOM 1536 N N . GLY A 1 198 ? 10.805 -40.438 -27.875 1 95.25 198 GLY A N 1
ATOM 1537 C CA . GLY A 1 198 ? 11.117 -39.312 -26.984 1 95.25 198 GLY A CA 1
ATOM 1538 C C . GLY A 1 198 ? 12.484 -39.438 -26.344 1 95.25 198 GLY A C 1
ATOM 1539 O O . GLY A 1 198 ? 12.969 -40.562 -26.109 1 95.25 198 GLY A O 1
ATOM 1540 N N . ASN A 1 199 ? 13.133 -38.344 -26.047 1 95.62 199 ASN A N 1
ATOM 1541 C CA . ASN A 1 199 ? 14.414 -38.281 -25.359 1 95.62 199 ASN A CA 1
ATOM 1542 C C . ASN A 1 199 ? 14.234 -38.25 -23.844 1 95.62 199 ASN A C 1
ATOM 1544 O O . ASN A 1 199 ? 13.805 -37.219 -23.297 1 95.62 199 ASN A O 1
ATOM 1548 N N . PRO A 1 200 ? 14.555 -39.281 -23.109 1 95.38 200 PRO A N 1
ATOM 1549 C CA . PRO A 1 200 ? 14.375 -39.281 -21.656 1 95.38 200 PRO A CA 1
ATOM 1550 C C . PRO A 1 200 ? 15.312 -38.312 -20.938 1 95.38 200 PRO A C 1
ATOM 1552 O O . PRO A 1 200 ? 15.148 -38.062 -19.734 1 95.38 200 PRO A O 1
ATOM 1555 N N . ASP A 1 201 ? 16.297 -37.75 -21.625 1 94.19 201 ASP A N 1
ATOM 1556 C CA . ASP A 1 201 ? 17.25 -36.844 -21.016 1 94.19 201 ASP A CA 1
ATOM 1557 C C . ASP A 1 201 ? 16.984 -35.406 -21.422 1 94.19 201 ASP A C 1
ATOM 1559 O O . ASP A 1 201 ? 17.828 -34.531 -21.234 1 94.19 201 ASP A O 1
ATOM 1563 N N . ASN A 1 202 ? 15.922 -35.188 -22.031 1 95.44 202 ASN A N 1
ATOM 1564 C CA . ASN A 1 202 ? 15.461 -33.844 -22.406 1 95.44 202 ASN A CA 1
ATOM 1565 C C . ASN A 1 202 ? 13.953 -33.719 -22.219 1 95.44 202 ASN A C 1
ATOM 1567 O O . ASN A 1 202 ? 13.211 -33.625 -23.203 1 95.44 202 ASN A O 1
ATOM 1571 N N . ILE A 1 203 ? 13.562 -33.625 -21 1 96.81 203 ILE A N 1
ATOM 1572 C CA . ILE A 1 203 ? 12.156 -33.531 -20.625 1 96.81 203 ILE A CA 1
ATOM 1573 C C . ILE A 1 203 ? 11.883 -32.125 -20.047 1 96.81 203 ILE A C 1
ATOM 1575 O O . ILE A 1 203 ? 12.547 -31.719 -19.094 1 96.81 203 ILE A O 1
ATOM 1579 N N . LEU A 1 204 ? 10.977 -31.406 -20.656 1 96.88 204 LEU A N 1
ATOM 1580 C CA . LEU A 1 204 ? 10.492 -30.109 -20.172 1 96.88 204 LEU A CA 1
ATOM 1581 C C . LEU A 1 204 ? 9.164 -30.281 -19.438 1 96.88 204 LEU A C 1
ATOM 1583 O O . LEU A 1 204 ? 8.188 -30.766 -20.016 1 96.88 204 LEU A O 1
ATOM 1587 N N . LEU A 1 205 ? 9.164 -29.875 -18.188 1 96.44 205 LEU A N 1
ATOM 1588 C CA . LEU A 1 205 ? 7.941 -29.875 -17.391 1 96.44 205 LEU A CA 1
ATOM 1589 C C . LEU A 1 205 ? 7.234 -28.531 -17.484 1 96.44 205 LEU A C 1
ATOM 1591 O O . LEU A 1 205 ? 7.832 -27.484 -17.219 1 96.44 205 LEU A O 1
ATOM 1595 N N . VAL A 1 206 ? 5.996 -28.547 -17.906 1 94.19 206 VAL A N 1
ATOM 1596 C CA . VAL A 1 206 ? 5.176 -27.328 -17.938 1 94.19 206 VAL A CA 1
ATOM 1597 C C . VAL A 1 206 ? 4.008 -27.469 -16.969 1 94.19 206 VAL A C 1
ATOM 1599 O O . VAL A 1 206 ? 3.168 -28.359 -17.125 1 94.19 206 VAL A O 1
ATOM 1602 N N . ALA A 1 207 ? 3.975 -26.609 -16 1 91.44 207 ALA A N 1
ATOM 1603 C CA . ALA A 1 207 ? 2.943 -26.688 -14.977 1 91.44 207 ALA A CA 1
ATOM 1604 C C . ALA A 1 207 ? 2.668 -25.312 -14.375 1 91.44 207 ALA A C 1
ATOM 1606 O O . ALA A 1 207 ? 3.42 -24.359 -14.617 1 91.44 207 ALA A O 1
ATOM 1607 N N . ASP A 1 208 ? 1.531 -25.219 -13.672 1 86.19 208 ASP A N 1
ATOM 1608 C CA . ASP A 1 208 ? 1.274 -23.953 -12.977 1 86.19 208 ASP A CA 1
ATOM 1609 C C . ASP A 1 208 ? 2.312 -23.719 -11.883 1 86.19 208 ASP A C 1
ATOM 1611 O O . ASP A 1 208 ? 3.057 -24.625 -11.508 1 86.19 208 ASP A O 1
ATOM 1615 N N . GLN A 1 209 ? 2.354 -22.547 -11.445 1 84.88 209 GLN A N 1
ATOM 1616 C CA . GLN A 1 209 ? 3.432 -22.094 -10.57 1 84.88 209 GLN A CA 1
ATOM 1617 C C . GLN A 1 209 ? 3.518 -22.969 -9.312 1 84.88 209 GLN A C 1
ATOM 1619 O O . GLN A 1 209 ? 4.613 -23.312 -8.867 1 84.88 209 GLN A O 1
ATOM 1624 N N . ILE A 1 210 ? 2.434 -23.328 -8.727 1 85.06 210 ILE A N 1
ATOM 1625 C CA . ILE A 1 210 ? 2.441 -24.094 -7.492 1 85.06 210 ILE A CA 1
ATOM 1626 C C . ILE A 1 210 ? 3.004 -25.5 -7.766 1 85.06 210 ILE A C 1
ATOM 1628 O O . ILE A 1 210 ? 3.902 -25.953 -7.059 1 85.06 210 ILE A O 1
ATOM 1632 N N . MET A 1 211 ? 2.533 -26.141 -8.805 1 88.69 211 MET A N 1
ATOM 1633 C CA . MET A 1 211 ? 2.982 -27.484 -9.125 1 88.69 211 MET A CA 1
ATOM 1634 C C . MET A 1 211 ? 4.434 -27.484 -9.586 1 88.69 211 MET A C 1
ATOM 1636 O O . MET A 1 211 ? 5.207 -28.375 -9.234 1 88.69 211 MET A O 1
ATOM 1640 N N . ALA A 1 212 ? 4.719 -26.516 -10.336 1 89.75 212 ALA A N 1
ATOM 1641 C CA . ALA A 1 212 ? 6.117 -26.406 -10.75 1 89.75 212 ALA A CA 1
ATOM 1642 C C . ALA A 1 212 ? 7.035 -26.234 -9.539 1 89.75 212 ALA A C 1
ATOM 1644 O O . ALA A 1 212 ? 8.102 -26.844 -9.477 1 89.75 212 ALA A O 1
ATOM 1645 N N . SER A 1 213 ? 6.582 -25.438 -8.633 1 87.25 213 SER A N 1
ATOM 1646 C CA . SER A 1 213 ? 7.375 -25.219 -7.426 1 87.25 213 SER A CA 1
ATOM 1647 C C . SER A 1 213 ? 7.555 -26.5 -6.633 1 87.25 213 SER A C 1
ATOM 1649 O O . SER A 1 213 ? 8.656 -26.812 -6.176 1 87.25 213 SER A O 1
ATOM 1651 N N . VAL A 1 214 ? 6.535 -27.25 -6.531 1 87.69 214 VAL A N 1
ATOM 1652 C CA . VAL A 1 214 ? 6.574 -28.516 -5.793 1 87.69 214 VAL A CA 1
ATOM 1653 C C . VAL A 1 214 ? 7.555 -29.469 -6.461 1 87.69 214 VAL A C 1
ATOM 1655 O O . VAL A 1 214 ? 8.414 -30.062 -5.793 1 87.69 214 VAL A O 1
ATOM 1658 N N . HIS A 1 215 ? 7.496 -29.609 -7.73 1 91.69 215 HIS A N 1
ATOM 1659 C CA . HIS A 1 215 ? 8.328 -30.578 -8.438 1 91.69 215 HIS A CA 1
ATOM 1660 C C . HIS A 1 215 ? 9.781 -30.109 -8.492 1 91.69 215 HIS A C 1
ATOM 1662 O O . HIS A 1 215 ? 10.703 -30.938 -8.391 1 91.69 215 HIS A O 1
ATOM 1668 N N . LEU A 1 216 ? 9.977 -28.812 -8.633 1 88.81 216 LEU A N 1
ATOM 1669 C CA . LEU A 1 216 ? 11.328 -28.281 -8.672 1 88.81 216 LEU A CA 1
ATOM 1670 C C . LEU A 1 216 ? 12.016 -28.422 -7.316 1 88.81 216 LEU A C 1
ATOM 1672 O O . LEU A 1 216 ? 13.227 -28.641 -7.25 1 88.81 216 LEU A O 1
ATOM 1676 N N . MET A 1 217 ? 11.219 -28.422 -6.293 1 83.44 217 MET A N 1
ATOM 1677 C CA . MET A 1 217 ? 11.797 -28.391 -4.953 1 83.44 217 MET A CA 1
ATOM 1678 C C . MET A 1 217 ? 11.805 -29.781 -4.32 1 83.44 217 MET A C 1
ATOM 1680 O O . MET A 1 217 ? 12.516 -30.016 -3.346 1 83.44 217 MET A O 1
ATOM 1684 N N . SER A 1 218 ? 11.078 -30.656 -4.855 1 85.31 218 SER A N 1
ATOM 1685 C CA . SER A 1 218 ? 10.969 -31.984 -4.262 1 85.31 218 SER A CA 1
ATOM 1686 C C . SER A 1 218 ? 12.133 -32.875 -4.684 1 85.31 218 SER A C 1
ATOM 1688 O O . SER A 1 218 ? 12.352 -33.094 -5.875 1 85.31 218 SER A O 1
ATOM 1690 N N . PRO A 1 219 ? 12.797 -33.469 -3.725 1 82.94 219 PRO A N 1
ATOM 1691 C CA . PRO A 1 219 ? 13.852 -34.406 -4.078 1 82.94 219 PRO A CA 1
ATOM 1692 C C . PRO A 1 219 ? 13.305 -35.688 -4.703 1 82.94 219 PRO A C 1
ATOM 1694 O O . PRO A 1 219 ? 14.062 -36.438 -5.316 1 82.94 219 PRO A O 1
ATOM 1697 N N . ARG A 1 220 ? 12.039 -35.875 -4.59 1 87.69 220 ARG A N 1
ATOM 1698 C CA . ARG A 1 220 ? 11.43 -37.094 -5.125 1 87.69 220 ARG A CA 1
ATOM 1699 C C . ARG A 1 220 ? 11.094 -36.938 -6.602 1 87.69 220 ARG A C 1
ATOM 1701 O O . ARG A 1 220 ? 10.812 -37.906 -7.297 1 87.69 220 ARG A O 1
ATOM 1708 N N . SER A 1 221 ? 11.117 -35.719 -7.059 1 90.19 221 SER A N 1
ATOM 1709 C CA . SER A 1 221 ? 10.578 -35.5 -8.398 1 90.19 221 SER A CA 1
ATOM 1710 C C . SER A 1 221 ? 11.609 -34.844 -9.305 1 90.19 221 SER A C 1
ATOM 1712 O O . SER A 1 221 ? 11.625 -35.062 -10.516 1 90.19 221 SER A O 1
ATOM 1714 N N . ARG A 1 222 ? 12.516 -34.156 -8.805 1 85.5 222 ARG A N 1
ATOM 1715 C CA . ARG A 1 222 ? 13.344 -33.188 -9.547 1 85.5 222 ARG A CA 1
ATOM 1716 C C . ARG A 1 222 ? 14.258 -33.938 -10.523 1 85.5 222 ARG A C 1
ATOM 1718 O O . ARG A 1 222 ? 14.773 -33.344 -11.477 1 85.5 222 ARG A O 1
ATOM 1725 N N . TYR A 1 223 ? 14.43 -35.219 -10.445 1 88.12 223 TYR A N 1
ATOM 1726 C CA . TYR A 1 223 ? 15.375 -35.938 -11.273 1 88.12 223 TYR A CA 1
ATOM 1727 C C . TYR A 1 223 ? 14.688 -36.531 -12.508 1 88.12 223 TYR A C 1
ATOM 1729 O O . TYR A 1 223 ? 15.336 -37.094 -13.375 1 88.12 223 TYR A O 1
ATOM 1737 N N . PHE A 1 224 ? 13.453 -36.219 -12.641 1 94.31 224 PHE A N 1
ATOM 1738 C CA . PHE A 1 224 ? 12.734 -36.844 -13.734 1 94.31 224 PHE A CA 1
ATOM 1739 C C . PHE A 1 224 ? 12.562 -35.906 -14.906 1 94.31 224 PHE A C 1
ATOM 1741 O O . PHE A 1 224 ? 12 -36.25 -15.938 1 94.31 224 PHE A O 1
ATOM 1748 N N . PHE A 1 225 ? 13.008 -34.688 -14.773 1 94.62 225 PHE A N 1
ATOM 1749 C CA . PHE A 1 225 ? 12.945 -33.719 -15.859 1 94.62 225 PHE A CA 1
ATOM 1750 C C . PHE A 1 225 ? 14.18 -32.812 -15.867 1 94.62 225 PHE A C 1
ATOM 1752 O O . PHE A 1 225 ? 14.938 -32.781 -14.898 1 94.62 225 PHE A O 1
ATOM 1759 N N . ASN A 1 226 ? 14.391 -32.125 -16.984 1 93.94 226 ASN A N 1
ATOM 1760 C CA . ASN A 1 226 ? 15.625 -31.359 -17.203 1 93.94 226 ASN A CA 1
ATOM 1761 C C . ASN A 1 226 ? 15.352 -29.859 -17.25 1 93.94 226 ASN A C 1
ATOM 1763 O O . ASN A 1 226 ? 16.266 -29.062 -17.016 1 93.94 226 ASN A O 1
ATOM 1767 N N . ARG A 1 227 ? 14.156 -29.578 -17.594 1 95.44 227 ARG A N 1
ATOM 1768 C CA . ARG A 1 227 ? 13.734 -28.188 -17.703 1 95.44 227 ARG A CA 1
ATOM 1769 C C . ARG A 1 227 ? 12.305 -28.016 -17.188 1 95.44 227 ARG A C 1
ATOM 1771 O O . ARG A 1 227 ? 11.531 -28.969 -17.156 1 95.44 227 ARG A O 1
ATOM 1778 N N . ALA A 1 228 ? 11.992 -26.766 -16.781 1 95.12 228 ALA A N 1
ATOM 1779 C CA . ALA A 1 228 ? 10.633 -26.516 -16.297 1 95.12 228 ALA A CA 1
ATOM 1780 C C . ALA A 1 228 ? 10.156 -25.125 -16.703 1 95.12 228 ALA A C 1
ATOM 1782 O O . ALA A 1 228 ? 10.938 -24.172 -16.719 1 95.12 228 ALA A O 1
ATOM 1783 N N . ILE A 1 229 ? 8.906 -25.016 -17.062 1 94.25 229 ILE A N 1
ATOM 1784 C CA . ILE A 1 229 ? 8.211 -23.75 -17.266 1 94.25 229 ILE A CA 1
ATOM 1785 C C . ILE A 1 229 ? 7.047 -23.641 -16.281 1 94.25 229 ILE A C 1
ATOM 1787 O O . ILE A 1 229 ? 6.223 -24.562 -16.188 1 94.25 229 ILE A O 1
ATOM 1791 N N . SER A 1 230 ? 7.102 -22.609 -15.484 1 91.31 230 SER A N 1
ATOM 1792 C CA . SER A 1 230 ? 5.957 -22.312 -14.625 1 91.31 230 SER A CA 1
ATOM 1793 C C . SER A 1 230 ? 5.125 -21.172 -15.188 1 91.31 230 SER A C 1
ATOM 1795 O O . SER A 1 230 ? 5.672 -20.219 -15.758 1 91.31 230 SER A O 1
ATOM 1797 N N . TYR A 1 231 ? 3.809 -21.25 -15.094 1 85.75 231 TYR A N 1
ATOM 1798 C CA . TYR A 1 231 ? 2.912 -20.188 -15.531 1 85.75 231 TYR A CA 1
ATOM 1799 C C . TYR A 1 231 ? 1.868 -19.875 -14.461 1 85.75 231 TYR A C 1
ATOM 1801 O O . TYR A 1 231 ? 1.795 -20.562 -13.438 1 85.75 231 TYR A O 1
ATOM 1809 N N . ASP A 1 232 ? 1.065 -18.734 -14.719 1 76.75 232 ASP A N 1
ATOM 1810 C CA . ASP A 1 232 ? 0.04 -18.297 -13.773 1 76.75 232 ASP A CA 1
ATOM 1811 C C . ASP A 1 232 ? -1.16 -19.25 -13.805 1 76.75 232 ASP A C 1
ATOM 1813 O O . ASP A 1 232 ? -1.686 -19.562 -14.875 1 76.75 232 ASP A O 1
ATOM 1817 N N . GLY A 1 233 ? -1.212 -20.234 -13.016 1 62.5 233 GLY A N 1
ATOM 1818 C CA . GLY A 1 233 ? -2.342 -21.141 -12.969 1 62.5 233 GLY A CA 1
ATOM 1819 C C . GLY A 1 233 ? -3.523 -20.594 -12.195 1 62.5 233 GLY A C 1
ATOM 1820 O O . GLY A 1 233 ? -3.537 -19.422 -11.828 1 62.5 233 GLY A O 1
ATOM 1821 N N . GLU A 1 234 ? -4.621 -21.125 -12.383 1 57.25 234 GLU A N 1
ATOM 1822 C CA . GLU A 1 234 ? -5.816 -20.781 -11.617 1 57.25 234 GLU A CA 1
ATOM 1823 C C . GLU A 1 234 ? -5.617 -21.047 -10.133 1 57.25 234 GLU A C 1
ATOM 1825 O O . GLU A 1 234 ? -6.551 -20.891 -9.336 1 57.25 234 GLU A O 1
ATOM 1830 N N . SER A 1 235 ? -4.414 -21.312 -9.852 1 55.47 235 SER A N 1
ATOM 1831 C CA . SER A 1 235 ? -4.156 -21.797 -8.5 1 55.47 235 SER A CA 1
ATOM 1832 C C . SER A 1 235 ? -4.031 -20.656 -7.508 1 55.47 235 SER A C 1
ATOM 1834 O O . SER A 1 235 ? -3.684 -20.875 -6.344 1 55.47 235 SER A O 1
ATOM 1836 N N . TYR A 1 236 ? -4.238 -19.422 -7.988 1 52.66 236 TYR A N 1
ATOM 1837 C CA . TYR A 1 236 ? -4.09 -18.25 -7.121 1 52.66 236 TYR A CA 1
ATOM 1838 C C . TYR A 1 236 ? -4.98 -18.375 -5.891 1 52.66 236 TYR A C 1
ATOM 1840 O O . TYR A 1 236 ? -4.734 -17.719 -4.871 1 52.66 236 TYR A O 1
ATOM 1848 N N . LEU A 1 237 ? -5.941 -19.25 -6.062 1 52.84 237 LEU A N 1
ATOM 1849 C CA . LEU A 1 237 ? -6.941 -19.297 -5 1 52.84 237 LEU A CA 1
ATOM 1850 C C . LEU A 1 237 ? -6.598 -20.391 -3.99 1 52.84 237 LEU A C 1
ATOM 1852 O O . LEU A 1 237 ? -7.113 -20.391 -2.869 1 52.84 237 LEU A O 1
ATOM 1856 N N . ASN A 1 238 ? -5.73 -21.234 -4.387 1 49.09 238 ASN A N 1
ATOM 1857 C CA . ASN A 1 238 ? -5.527 -22.344 -3.449 1 49.09 238 ASN A CA 1
ATOM 1858 C C . ASN A 1 238 ? -4.047 -22.656 -3.258 1 49.09 238 ASN A C 1
ATOM 1860 O O . ASN A 1 238 ? -3.506 -23.547 -3.91 1 49.09 238 ASN A O 1
ATOM 1864 N N . PRO A 1 239 ? -3.348 -21.812 -2.396 1 55.69 239 PRO A N 1
ATOM 1865 C CA . PRO A 1 239 ? -1.944 -22.109 -2.102 1 55.69 239 PRO A CA 1
ATOM 1866 C C . PRO A 1 239 ? -1.77 -23.391 -1.301 1 55.69 239 PRO A C 1
ATOM 1868 O O . PRO A 1 239 ? -2.758 -24.016 -0.899 1 55.69 239 PRO A O 1
ATOM 1871 N N . ILE A 1 240 ? -0.63 -23.969 -1.396 1 55.94 240 ILE A N 1
ATOM 1872 C CA . ILE A 1 240 ? -0.304 -25.062 -0.483 1 55.94 240 ILE A CA 1
ATOM 1873 C C . ILE A 1 240 ? -0.808 -24.734 0.919 1 55.94 240 ILE A C 1
ATOM 1875 O O . ILE A 1 240 ? -0.683 -23.594 1.376 1 55.94 240 ILE A O 1
ATOM 1879 N N . ALA A 1 241 ? -1.732 -25.656 1.306 1 52.72 241 ALA A N 1
ATOM 1880 C CA . ALA A 1 241 ? -2.361 -25.438 2.605 1 52.72 241 ALA A CA 1
ATOM 1881 C C . ALA A 1 241 ? -1.345 -24.938 3.631 1 52.72 241 ALA A C 1
ATOM 1883 O O . ALA A 1 241 ? -0.264 -25.516 3.768 1 52.72 241 ALA A O 1
ATOM 1884 N N . GLY A 1 242 ? -1.661 -23.609 4 1 55.84 242 GLY A N 1
ATOM 1885 C CA . GLY A 1 242 ? -0.804 -22.922 4.957 1 55.84 242 GLY A CA 1
ATOM 1886 C C . GLY A 1 242 ? -0.775 -23.594 6.316 1 55.84 242 GLY A C 1
ATOM 1887 O O . GLY A 1 242 ? -1.386 -24.656 6.504 1 55.84 242 GLY A O 1
ATOM 1888 N N . TYR A 1 243 ? -0.048 -23.078 7.219 1 47.22 243 TYR A N 1
ATOM 1889 C CA . TYR A 1 243 ? 0.242 -23.562 8.562 1 47.22 243 TYR A CA 1
ATOM 1890 C C . TYR A 1 243 ? -1.042 -23.75 9.359 1 47.22 243 TYR A C 1
ATOM 1892 O O . TYR A 1 243 ? -1.122 -24.641 10.211 1 47.22 243 TYR A O 1
ATOM 1900 N N . ASN A 1 244 ? -2.051 -22.875 9.016 1 47 244 ASN A N 1
ATOM 1901 C CA . ASN A 1 244 ? -3.219 -22.844 9.891 1 47 244 ASN A CA 1
ATOM 1902 C C . ASN A 1 244 ? -4.418 -23.531 9.242 1 47 244 ASN A C 1
ATOM 1904 O O . ASN A 1 244 ? -5.566 -23.234 9.578 1 47 244 ASN A O 1
ATOM 1908 N N . PHE A 1 245 ? -4.141 -24.281 8.297 1 51.19 245 PHE A N 1
ATOM 1909 C CA . PHE A 1 245 ? -5.273 -24.984 7.707 1 51.19 245 PHE A CA 1
ATOM 1910 C C . PHE A 1 245 ? -6.039 -25.766 8.773 1 51.19 245 PHE A C 1
ATOM 1912 O O . PHE A 1 245 ? -5.457 -26.594 9.477 1 51.19 245 PHE A O 1
ATOM 1919 N N . ASN A 1 246 ? -7.219 -25.109 9.203 1 49.41 246 ASN A N 1
ATOM 1920 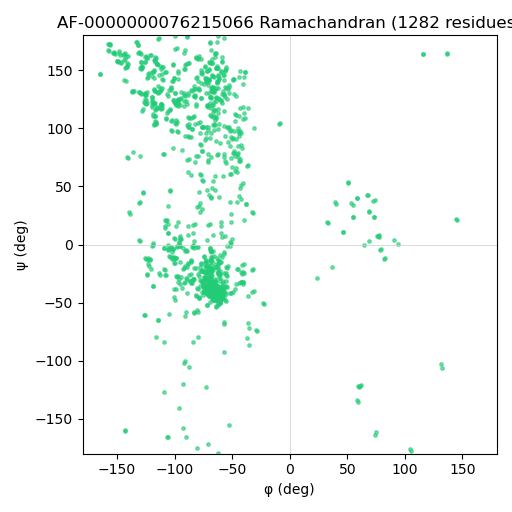C CA . ASN A 1 246 ? -8.07 -25.672 10.242 1 49.41 246 ASN A CA 1
ATOM 1921 C C . ASN A 1 246 ? -8.812 -26.906 9.758 1 49.41 246 ASN A C 1
ATOM 1923 O O . ASN A 1 246 ? -9.789 -26.797 9.008 1 49.41 246 ASN A O 1
ATOM 1927 N N . PHE A 1 247 ? -8.25 -27.969 10.117 1 51.91 247 PHE A N 1
ATOM 1928 C CA . PHE A 1 247 ? -8.805 -29.297 9.836 1 51.91 247 PHE A CA 1
ATOM 1929 C C . PHE A 1 247 ? -10.086 -29.531 10.633 1 51.91 247 PHE A C 1
ATOM 1931 O O . PHE A 1 247 ? -10.828 -30.469 10.352 1 51.91 247 PHE A O 1
ATOM 1938 N N . GLU A 1 248 ? -10.289 -28.516 11.492 1 54.38 248 GLU A N 1
ATOM 1939 C CA . GLU A 1 248 ? -11.438 -28.781 12.359 1 54.38 248 GLU A CA 1
ATOM 1940 C C . GLU A 1 248 ? -12.734 -28.828 11.562 1 54.38 248 GLU A C 1
ATOM 1942 O O . GLU A 1 248 ? -13.602 -29.656 11.812 1 54.38 248 GLU A O 1
ATOM 1947 N N . ASN A 1 249 ? -12.867 -27.906 10.672 1 57.81 249 ASN A N 1
ATOM 1948 C CA . ASN A 1 249 ? -14.078 -27.938 9.852 1 57.81 249 ASN A CA 1
ATOM 1949 C C . ASN A 1 249 ? -14.172 -29.234 9.047 1 57.81 249 ASN A C 1
ATOM 1951 O O . ASN A 1 249 ? -15.266 -29.766 8.844 1 57.81 249 ASN A O 1
ATOM 1955 N N . HIS A 1 250 ? -13.133 -29.828 8.844 1 61.12 250 HIS A N 1
ATOM 1956 C CA . HIS A 1 250 ? -13.086 -31.094 8.117 1 61.12 250 HIS A CA 1
ATOM 1957 C C . HIS A 1 250 ? -13.477 -32.25 9.023 1 61.12 250 HIS A C 1
ATOM 1959 O O . HIS A 1 250 ? -14.125 -33.219 8.578 1 61.12 250 HIS A O 1
ATOM 1965 N N . ARG A 1 251 ? -13.242 -31.953 10.219 1 62.12 251 ARG A N 1
ATOM 1966 C CA . ARG A 1 251 ? -13.508 -33.031 11.188 1 62.12 251 ARG A CA 1
ATOM 1967 C C . ARG A 1 251 ? -15.008 -33.281 11.32 1 62.12 251 ARG A C 1
ATOM 1969 O O . ARG A 1 251 ? -15.453 -34.438 11.336 1 62.12 251 ARG A O 1
ATOM 1976 N N . THR A 1 252 ? -15.727 -32.188 11.328 1 65.88 252 THR A N 1
ATOM 1977 C CA . THR A 1 252 ? -17.172 -32.312 11.477 1 65.88 252 THR A CA 1
ATOM 1978 C C . THR A 1 252 ? -17.766 -33.031 10.273 1 65.88 252 THR A C 1
ATOM 1980 O O . THR A 1 252 ? -18.641 -33.906 10.422 1 65.88 252 THR A O 1
ATOM 1983 N N . ARG A 1 253 ? -17.328 -32.812 9.211 1 66.69 253 ARG A N 1
ATOM 1984 C CA . ARG A 1 253 ? -17.859 -33.406 8 1 66.69 253 ARG A CA 1
ATOM 1985 C C . ARG A 1 253 ? -17.453 -34.875 7.906 1 66.69 253 ARG A C 1
ATOM 1987 O O . ARG A 1 253 ? -18.25 -35.719 7.492 1 66.69 253 ARG A O 1
ATOM 1994 N N . LEU A 1 254 ? -16.312 -35.125 8.32 1 69.94 254 LEU A N 1
ATOM 1995 C CA . LEU A 1 254 ? -15.844 -36.5 8.328 1 69.94 254 LEU A CA 1
ATOM 1996 C C . LEU A 1 254 ? -16.625 -37.344 9.328 1 69.94 254 LEU A C 1
ATOM 1998 O O . LEU A 1 254 ? -16.922 -38.5 9.07 1 69.94 254 LEU A O 1
ATOM 2002 N N . GLU A 1 255 ? -16.953 -36.594 10.344 1 72.19 255 GLU A N 1
ATOM 2003 C CA . GLU A 1 255 ? -17.766 -37.281 11.352 1 72.19 255 GLU A CA 1
ATOM 2004 C C . GLU A 1 255 ? -19.156 -37.594 10.82 1 72.19 255 GLU A C 1
ATOM 2006 O O . GLU A 1 255 ? -19.719 -38.656 11.141 1 72.19 255 GLU A O 1
ATOM 2011 N N . ASN A 1 256 ? -19.641 -36.781 10.016 1 73.31 256 ASN A N 1
ATOM 2012 C CA . ASN A 1 256 ? -20.938 -37.031 9.422 1 73.31 256 ASN A CA 1
ATOM 2013 C C . ASN A 1 256 ? -20.906 -38.219 8.469 1 73.31 256 ASN A C 1
ATOM 2015 O O . ASN A 1 256 ? -21.875 -39 8.375 1 73.31 256 ASN A O 1
ATOM 2019 N N . LEU A 1 257 ? -19.875 -38.344 7.793 1 75.62 257 LEU A N 1
ATOM 2020 C CA . LEU A 1 257 ? -19.734 -39.438 6.844 1 75.62 257 LEU A CA 1
ATOM 2021 C C . LEU A 1 257 ? -19.359 -40.75 7.566 1 75.62 257 LEU A C 1
ATOM 2023 O O . LEU A 1 257 ? -19.938 -41.781 7.281 1 75.62 257 LEU A O 1
ATOM 2027 N N . CYS A 1 258 ? -18.406 -40.656 8.477 1 76.88 258 CYS A N 1
ATOM 2028 C CA . CYS A 1 258 ? -17.812 -41.844 9.078 1 76.88 258 CYS A CA 1
ATOM 2029 C C . CYS A 1 258 ? -18.469 -42.188 10.414 1 76.88 258 CYS A C 1
ATOM 2031 O O . CYS A 1 258 ? -18.219 -43.219 10.992 1 76.88 258 CYS A O 1
ATOM 2033 N N . GLY A 1 259 ? -19.469 -41.375 10.781 1 70.94 259 GLY A N 1
ATOM 2034 C CA . GLY A 1 259 ? -20 -41.531 12.125 1 70.94 259 GLY A CA 1
ATOM 2035 C C . GLY A 1 259 ? -19.078 -40.969 13.203 1 70.94 259 GLY A C 1
ATOM 2036 O O . GLY A 1 259 ? -18.234 -40.125 12.93 1 70.94 259 GLY A O 1
ATOM 2037 N N . SER A 1 260 ? -19.234 -41.375 14.516 1 63.78 260 SER A N 1
ATOM 2038 C CA . SER A 1 260 ? -18.438 -40.875 15.633 1 63.78 260 SER A CA 1
ATOM 2039 C C . SER A 1 260 ? -16.969 -41.281 15.469 1 63.78 260 SER A C 1
ATOM 2041 O O . SER A 1 260 ? -16.656 -42.469 15.336 1 63.78 260 SER A O 1
ATOM 2043 N N . ILE A 1 261 ? -16.078 -40.375 15.047 1 64.75 261 ILE A N 1
ATOM 2044 C CA . ILE A 1 261 ? -14.664 -40.594 14.82 1 64.75 261 ILE A CA 1
ATOM 2045 C C . ILE A 1 261 ? -13.906 -40.5 16.141 1 64.75 261 ILE A C 1
ATOM 2047 O O . ILE A 1 261 ? -12.734 -40.125 16.172 1 64.75 261 ILE A O 1
ATOM 2051 N N . LYS A 1 262 ? -14.539 -40.594 17.328 1 61.38 262 LYS A N 1
ATOM 2052 C CA . LYS A 1 262 ? -13.812 -40.625 18.594 1 61.38 262 LYS A CA 1
ATOM 2053 C C . LYS A 1 262 ? -12.984 -41.906 18.734 1 61.38 262 LYS A C 1
ATOM 2055 O O . LYS A 1 262 ? -13.328 -42.938 18.156 1 61.38 262 LYS A O 1
ATOM 2060 N N . SER A 1 263 ? -11.695 -41.625 19.188 1 58.34 263 SER A N 1
ATOM 2061 C CA . SER A 1 263 ? -10.836 -42.781 19.469 1 58.34 263 SER A CA 1
ATOM 2062 C C . SER A 1 263 ? -11.594 -43.875 20.188 1 58.34 263 SER A C 1
ATOM 2064 O O . SER A 1 263 ? -12.227 -43.656 21.219 1 58.34 263 SER A O 1
ATOM 2066 N N . THR A 1 264 ? -12.281 -44.75 19.422 1 54.72 264 THR A N 1
ATOM 2067 C CA . THR A 1 264 ? -12.875 -45.906 20.109 1 54.72 264 THR A CA 1
ATOM 2068 C C . THR A 1 264 ? -11.922 -47.094 20.094 1 54.72 264 THR A C 1
ATOM 2070 O O . THR A 1 264 ? -11.234 -47.344 19.094 1 54.72 264 THR A O 1
ATOM 2073 N N . ASN A 1 265 ? -12.102 -47.938 21.219 1 53.72 265 ASN A N 1
ATOM 2074 C CA . ASN A 1 265 ? -11.523 -49.281 21.453 1 53.72 265 ASN A CA 1
ATOM 2075 C C . ASN A 1 265 ? -10.078 -49.344 20.969 1 53.72 265 ASN A C 1
ATOM 2077 O O . ASN A 1 265 ? -9.688 -50.312 20.328 1 53.72 265 ASN A O 1
ATOM 2081 N N . ASN A 1 266 ? -9.156 -48.312 21.062 1 60.5 266 ASN A N 1
ATOM 2082 C CA . ASN A 1 266 ? -7.711 -48.344 20.875 1 60.5 266 ASN A CA 1
ATOM 2083 C C . ASN A 1 266 ? -7.32 -48.062 19.438 1 60.5 266 ASN A C 1
ATOM 2085 O O . ASN A 1 266 ? -6.188 -48.312 19.031 1 60.5 266 ASN A O 1
ATOM 2089 N N . LEU A 1 267 ? -8.359 -47.75 18.594 1 65.44 267 LEU A N 1
ATOM 2090 C CA . LEU A 1 267 ? -7.938 -47.375 17.25 1 65.44 267 LEU A CA 1
ATOM 2091 C C . LEU A 1 267 ? -7.812 -45.844 17.141 1 65.44 267 LEU A C 1
ATOM 2093 O O . LEU A 1 267 ? -8.711 -45.125 17.547 1 65.44 267 LEU A O 1
ATOM 2097 N N . PRO A 1 268 ? -6.672 -45.594 16.609 1 73 268 PRO A N 1
ATOM 2098 C CA . PRO A 1 268 ? -6.5 -44.156 16.422 1 73 268 PRO A CA 1
ATOM 2099 C C . PRO A 1 268 ? -7.523 -43.562 15.453 1 73 268 PRO A C 1
ATOM 2101 O O . PRO A 1 268 ? -8.016 -44.25 14.562 1 73 268 PRO A O 1
ATOM 2104 N N . VAL A 1 269 ? -8.008 -42.469 15.727 1 71.75 269 VAL A N 1
ATOM 2105 C CA . VAL A 1 269 ? -8.984 -41.719 14.93 1 71.75 269 VAL A CA 1
ATOM 2106 C C . VAL A 1 269 ? -8.609 -41.781 13.453 1 71.75 269 VAL A C 1
ATOM 2108 O O . VAL A 1 269 ? -9.477 -41.906 12.594 1 71.75 269 VAL A O 1
ATOM 2111 N N . GLU A 1 270 ? -7.348 -41.844 13.227 1 73.5 270 GLU A N 1
ATOM 2112 C CA . GLU A 1 270 ? -6.844 -41.844 11.852 1 73.5 270 GLU A CA 1
ATOM 2113 C C . GLU A 1 270 ? -7.215 -43.156 11.141 1 73.5 270 GLU A C 1
ATOM 2115 O O . GLU A 1 270 ? -7.531 -43.125 9.945 1 73.5 270 GLU A O 1
ATOM 2120 N N . HIS A 1 271 ? -7.137 -44.125 11.875 1 76.19 271 HIS A N 1
ATOM 2121 C CA . HIS A 1 271 ? -7.465 -45.438 11.281 1 76.19 271 HIS A CA 1
ATOM 2122 C C . HIS A 1 271 ? -8.961 -45.531 10.992 1 76.19 271 HIS A C 1
ATOM 2124 O O . HIS A 1 271 ? -9.352 -46.094 9.961 1 76.19 271 HIS A O 1
ATOM 2130 N N . ILE A 1 272 ? -9.703 -45.094 11.859 1 76.81 272 ILE A N 1
ATOM 2131 C CA . ILE A 1 272 ? -11.148 -45.125 11.695 1 76.81 272 ILE A CA 1
ATOM 2132 C C . ILE A 1 272 ? -11.555 -44.344 10.453 1 76.81 272 ILE A C 1
ATOM 2134 O O . ILE A 1 272 ? -12.383 -44.781 9.664 1 76.81 272 ILE A O 1
ATOM 2138 N N . VAL A 1 273 ? -10.977 -43.25 10.289 1 78.06 273 VAL A N 1
ATOM 2139 C CA . VAL A 1 273 ? -11.289 -42.406 9.156 1 78.06 273 VAL A CA 1
ATOM 2140 C C . VAL A 1 273 ? -10.812 -43.062 7.863 1 78.06 273 VAL A C 1
ATOM 2142 O O . VAL A 1 273 ? -11.508 -43 6.844 1 78.06 273 VAL A O 1
ATOM 2145 N N . TRP A 1 274 ? -9.688 -43.656 7.977 1 79.44 274 TRP A N 1
ATOM 2146 C CA . TRP A 1 274 ? -9.125 -44.312 6.816 1 79.44 274 TRP A CA 1
ATOM 2147 C C . TRP A 1 274 ? -10.055 -45.438 6.332 1 79.44 274 TRP A C 1
ATOM 2149 O O . TRP A 1 274 ? -10.328 -45.531 5.137 1 79.44 274 TRP A O 1
ATOM 2159 N N . VAL A 1 275 ? -10.508 -46.188 7.203 1 81.56 275 VAL A N 1
ATOM 2160 C CA . VAL A 1 275 ? -11.414 -47.281 6.867 1 81.56 275 VAL A CA 1
ATOM 2161 C C . VAL A 1 275 ? -12.719 -46.719 6.309 1 81.56 275 VAL A C 1
ATOM 2163 O O . VAL A 1 275 ? -13.266 -47.25 5.344 1 81.56 275 VAL A O 1
ATOM 2166 N N . CYS A 1 276 ? -13.094 -45.781 6.887 1 83.31 276 CYS A N 1
ATOM 2167 C CA . CYS A 1 276 ? -14.336 -45.125 6.457 1 83.31 276 CYS A CA 1
ATOM 2168 C C . CYS A 1 276 ? -14.211 -44.594 5.031 1 83.31 276 CYS A C 1
ATOM 2170 O O . CYS A 1 276 ? -15.078 -44.844 4.191 1 83.31 276 CYS A O 1
ATOM 2172 N N . LEU A 1 277 ? -13.164 -43.906 4.758 1 84.56 277 LEU A N 1
ATOM 2173 C CA . LEU A 1 277 ? -12.961 -43.312 3.439 1 84.56 277 LEU A CA 1
ATOM 2174 C C . LEU A 1 277 ? -12.836 -44.406 2.371 1 84.56 277 LEU A C 1
ATOM 2176 O O . LEU A 1 277 ? -13.344 -44.219 1.258 1 84.56 277 LEU A O 1
ATOM 2180 N N . ARG A 1 278 ? -12.203 -45.406 2.652 1 87.12 278 ARG A N 1
ATOM 2181 C CA . ARG A 1 278 ? -11.984 -46.469 1.693 1 87.12 278 ARG A CA 1
ATOM 2182 C C . ARG A 1 278 ? -13.289 -47.219 1.392 1 87.12 278 ARG A C 1
ATOM 2184 O O . ARG A 1 278 ? -13.445 -47.781 0.31 1 87.12 278 ARG A O 1
ATOM 2191 N N . SER A 1 279 ? -14.188 -47.094 2.367 1 87.75 279 SER A N 1
ATOM 2192 C CA . SER A 1 279 ? -15.43 -47.844 2.197 1 87.75 279 SER A CA 1
ATOM 2193 C C . SER A 1 279 ? -16.547 -46.938 1.69 1 87.75 279 SER A C 1
ATOM 2195 O O . SER A 1 279 ? -17.578 -47.406 1.228 1 87.75 279 SER A O 1
ATOM 2197 N N . ALA A 1 280 ? -16.312 -45.688 1.729 1 88.19 280 ALA A N 1
ATOM 2198 C CA . ALA A 1 280 ? -17.359 -44.75 1.367 1 88.19 280 ALA A CA 1
ATOM 2199 C C . ALA A 1 280 ? -17.625 -44.75 -0.135 1 88.19 280 ALA A C 1
ATOM 2201 O O . ALA A 1 280 ? -16.719 -45.031 -0.93 1 88.19 280 ALA A O 1
ATOM 2202 N N . GLY A 1 281 ? -18.922 -44.469 -0.549 1 88.06 281 GLY A N 1
ATOM 2203 C CA . GLY A 1 281 ? -19.266 -44.312 -1.955 1 88.06 281 GLY A CA 1
ATOM 2204 C C . GLY A 1 281 ? -18.656 -43.094 -2.6 1 88.06 281 GLY A C 1
ATOM 2205 O O . GLY A 1 281 ? -18.406 -42.094 -1.926 1 88.06 281 GLY A O 1
ATOM 2206 N N . ILE A 1 282 ? -18.5 -43.125 -3.891 1 87.88 282 ILE A N 1
ATOM 2207 C CA . ILE A 1 282 ? -17.875 -42.062 -4.652 1 87.88 282 ILE A CA 1
ATOM 2208 C C . ILE A 1 282 ? -18.672 -40.781 -4.5 1 87.88 282 ILE A C 1
ATOM 2210 O O . ILE A 1 282 ? -18.109 -39.688 -4.352 1 87.88 282 ILE A O 1
ATOM 2214 N N . GLU A 1 283 ? -19.922 -40.906 -4.508 1 83.38 283 GLU A N 1
ATOM 2215 C CA . GLU A 1 283 ? -20.797 -39.719 -4.414 1 83.38 283 GLU A CA 1
ATOM 2216 C C . GLU A 1 283 ? -20.625 -39.031 -3.074 1 83.38 283 GLU A C 1
ATOM 2218 O O . GLU A 1 283 ? -20.625 -37.781 -3.014 1 83.38 283 GLU A O 1
ATOM 2223 N N . ASN A 1 284 ? -20.516 -39.781 -2.047 1 82.06 284 ASN A N 1
ATOM 2224 C CA . ASN A 1 284 ? -20.344 -39.219 -0.718 1 82.06 284 ASN A CA 1
ATOM 2225 C C . ASN A 1 284 ? -19 -38.5 -0.589 1 82.06 284 ASN A C 1
ATOM 2227 O O . ASN A 1 284 ? -18.906 -37.438 0.025 1 82.06 284 ASN A O 1
ATOM 2231 N N . LEU A 1 285 ? -18.031 -39.125 -1.162 1 83.25 285 LEU A N 1
ATOM 2232 C CA . LEU A 1 285 ? -16.703 -38.531 -1.096 1 83.25 285 LEU A CA 1
ATOM 2233 C C . LEU A 1 285 ? -16.641 -37.25 -1.918 1 83.25 285 LEU A C 1
ATOM 2235 O O . LEU A 1 285 ? -16.078 -36.25 -1.476 1 83.25 285 LEU A O 1
ATOM 2239 N N . TYR A 1 286 ? -17.234 -37.25 -3.027 1 80.69 286 TYR A N 1
ATOM 2240 C CA . TYR A 1 286 ? -17.297 -36.094 -3.887 1 80.69 286 TYR A CA 1
ATOM 2241 C C . TYR A 1 286 ? -18.031 -34.938 -3.189 1 80.69 286 TYR A C 1
ATOM 2243 O O . TYR A 1 286 ? -17.578 -33.781 -3.246 1 80.69 286 TYR A O 1
ATOM 2251 N N . ASN A 1 287 ? -19.094 -35.188 -2.572 1 73.62 287 ASN A N 1
ATOM 2252 C CA . ASN A 1 287 ? -19.891 -34.156 -1.907 1 73.62 287 ASN A CA 1
ATOM 2253 C C . ASN A 1 287 ? -19.125 -33.531 -0.748 1 73.62 287 ASN A C 1
ATOM 2255 O O . ASN A 1 287 ? -19.328 -32.344 -0.441 1 73.62 287 ASN A O 1
ATOM 2259 N N . LEU A 1 288 ? -18.281 -34.281 -0.163 1 71.81 288 LEU A N 1
ATOM 2260 C CA . LEU A 1 288 ? -17.453 -33.719 0.9 1 71.81 288 LEU A CA 1
ATOM 2261 C C . LEU A 1 288 ? -16.484 -32.688 0.344 1 71.81 288 LEU A C 1
ATOM 2263 O O . LEU A 1 288 ? -16.172 -31.703 1.016 1 71.81 288 LEU A O 1
ATOM 2267 N N . SER A 1 289 ? -16 -32.812 -0.869 1 66.31 289 SER A N 1
ATOM 2268 C CA . SER A 1 289 ? -15.062 -31.922 -1.521 1 66.31 289 SER A CA 1
ATOM 2269 C C . SER A 1 289 ? -15.742 -30.609 -1.918 1 66.31 289 SER A C 1
ATOM 2271 O O . SER A 1 289 ? -15.148 -29.531 -1.801 1 66.31 289 SER A O 1
ATOM 2273 N N . HIS A 1 290 ? -16.938 -30.594 -2.387 1 61.59 290 HIS A N 1
ATOM 2274 C CA . HIS A 1 290 ? -17.625 -29.453 -2.967 1 61.59 290 HIS A CA 1
ATOM 2275 C C . HIS A 1 290 ? -18.359 -28.656 -1.896 1 61.59 290 HIS A C 1
ATOM 2277 O O . HIS A 1 290 ? -18.516 -27.438 -2.018 1 61.59 290 HIS A O 1
ATOM 2283 N N . GLU A 1 291 ? -19.016 -29.203 -0.952 1 56.09 291 GLU A N 1
ATOM 2284 C CA . GLU A 1 291 ? -19.672 -28.469 0.12 1 56.09 291 GLU A CA 1
ATOM 2285 C C . GLU A 1 291 ? -18.703 -27.562 0.856 1 56.09 291 GLU A C 1
ATOM 2287 O O . GLU A 1 291 ? -19.078 -26.516 1.365 1 56.09 291 GLU A O 1
ATOM 2292 N N . LEU A 1 292 ? -17.562 -27.891 0.805 1 50.94 292 LEU A N 1
ATOM 2293 C CA . LEU A 1 292 ? -16.547 -27.203 1.603 1 50.94 292 LEU A CA 1
ATOM 2294 C C . LEU A 1 292 ? -16.141 -25.891 0.951 1 50.94 292 LEU A C 1
ATOM 2296 O O . LEU A 1 292 ? -15.406 -25.109 1.546 1 50.94 292 LEU A O 1
ATOM 2300 N N . THR A 1 293 ? -16.672 -25.562 -0.198 1 48.47 293 THR A N 1
ATOM 2301 C CA . THR A 1 293 ? -16.141 -24.5 -1.034 1 48.47 293 THR A CA 1
ATOM 2302 C C . THR A 1 293 ? -16.75 -23.156 -0.652 1 48.47 293 THR A C 1
ATOM 2304 O O . THR A 1 293 ? -16.578 -22.156 -1.369 1 48.47 293 THR A O 1
ATOM 2307 N N . GLU A 1 294 ? -17.531 -23 0.445 1 45.28 294 GLU A N 1
ATOM 2308 C CA . GLU A 1 294 ? -17.938 -21.625 0.642 1 45.28 294 GLU A CA 1
ATOM 2309 C C . GLU A 1 294 ? -16.734 -20.688 0.743 1 45.28 294 GLU A C 1
ATOM 2311 O O . GLU A 1 294 ? -16.875 -19.469 0.72 1 45.28 294 GLU A O 1
ATOM 2316 N N . HIS A 1 295 ? -15.656 -21.438 0.763 1 49.62 295 HIS A N 1
ATOM 2317 C CA . HIS A 1 295 ? -14.477 -20.609 0.94 1 49.62 295 HIS A CA 1
ATOM 2318 C C . HIS A 1 295 ? -13.703 -20.453 -0.367 1 49.62 295 HIS A C 1
ATOM 2320 O O . HIS A 1 295 ? -13.781 -21.328 -1.238 1 49.62 295 HIS A O 1
ATOM 2326 N N . LEU A 1 296 ? -13.344 -19.312 -0.674 1 54.75 296 LEU A N 1
ATOM 2327 C CA . LEU A 1 296 ? -12.523 -19.016 -1.842 1 54.75 296 LEU A CA 1
ATOM 2328 C C . LEU A 1 296 ? -11.438 -20.078 -2.031 1 54.75 296 LEU A C 1
ATOM 2330 O O . LEU A 1 296 ? -10.992 -20.312 -3.152 1 54.75 296 LEU A O 1
ATOM 2334 N N . TRP A 1 297 ? -11.203 -20.875 -0.9 1 62.62 297 TRP A N 1
ATOM 2335 C CA . TRP A 1 297 ? -10.141 -21.859 -0.985 1 62.62 297 TRP A CA 1
ATOM 2336 C C . TRP A 1 297 ? -10.664 -23.25 -0.613 1 62.62 297 TRP A C 1
ATOM 2338 O O . TRP A 1 297 ? -11.352 -23.406 0.4 1 62.62 297 TRP A O 1
ATOM 2348 N N . HIS A 1 298 ? -10.516 -24.141 -1.507 1 66.88 298 HIS A N 1
ATOM 2349 C CA . HIS A 1 298 ? -10.938 -25.516 -1.26 1 66.88 298 HIS A CA 1
ATOM 2350 C C . HIS A 1 298 ? -9.992 -26.203 -0.284 1 66.88 298 HIS A C 1
ATOM 2352 O O . HIS A 1 298 ? -8.781 -26 -0.332 1 66.88 298 HIS A O 1
ATOM 2358 N N . PRO A 1 299 ? -10.477 -27 0.569 1 69.25 299 PRO A N 1
ATOM 2359 C CA . PRO A 1 299 ? -9.664 -27.562 1.646 1 69.25 299 PRO A CA 1
ATOM 2360 C C . PRO A 1 299 ? -8.695 -28.641 1.149 1 69.25 299 PRO A C 1
ATOM 2362 O O . PRO A 1 299 ? -7.734 -28.984 1.844 1 69.25 299 PRO A O 1
ATOM 2365 N N . PHE A 1 300 ? -8.984 -29.281 0.037 1 78.75 300 PHE A N 1
ATOM 2366 C CA . PHE A 1 300 ? -8.133 -30.359 -0.446 1 78.75 300 PHE A CA 1
ATOM 2367 C C . PHE A 1 300 ? -7.023 -29.828 -1.341 1 78.75 300 PHE A C 1
ATOM 2369 O O . PHE A 1 300 ? -7.215 -29.656 -2.547 1 78.75 300 PHE A O 1
ATOM 2376 N N . ARG A 1 301 ? -5.918 -29.578 -0.722 1 80.81 301 ARG A N 1
ATOM 2377 C CA . ARG A 1 301 ? -4.738 -29.016 -1.371 1 80.81 301 ARG A CA 1
ATOM 2378 C C . ARG A 1 301 ? -3.461 -29.641 -0.82 1 80.81 301 ARG A C 1
ATOM 2380 O O . ARG A 1 301 ? -3.488 -30.312 0.217 1 80.81 301 ARG A O 1
ATOM 2387 N N . PRO A 1 302 ? -2.43 -29.469 -1.568 1 83.62 302 PRO A N 1
ATOM 2388 C CA . PRO A 1 302 ? -1.177 -30.047 -1.069 1 83.62 302 PRO A CA 1
ATOM 2389 C C . PRO A 1 302 ? -0.792 -29.5 0.308 1 83.62 302 PRO A C 1
ATOM 2391 O O . PRO A 1 302 ? -1.071 -28.344 0.623 1 83.62 302 PRO A O 1
ATOM 2394 N N . VAL A 1 303 ? -0.189 -30.328 1.124 1 80.69 303 VAL A N 1
ATOM 2395 C CA . VAL A 1 303 ? 0.234 -29.953 2.471 1 80.69 303 VAL A CA 1
ATOM 2396 C C . VAL A 1 303 ? 1.728 -30.219 2.637 1 80.69 303 VAL A C 1
ATOM 2398 O O . VAL A 1 303 ? 2.312 -31 1.877 1 80.69 303 VAL A O 1
ATOM 2401 N N . TYR A 1 304 ? 2.287 -29.562 3.627 1 78.81 304 TYR A N 1
ATOM 2402 C CA . TYR A 1 304 ? 3.674 -29.844 3.982 1 78.81 304 TYR A CA 1
ATOM 2403 C C . TYR A 1 304 ? 3.791 -31.156 4.746 1 78.81 304 TYR A C 1
ATOM 2405 O O . TYR A 1 304 ? 3.555 -31.188 5.957 1 78.81 304 TYR A O 1
ATOM 2413 N N . ASP A 1 305 ? 4.199 -32.219 4.047 1 78.81 305 ASP A N 1
ATOM 2414 C CA . ASP A 1 305 ? 4.258 -33.531 4.66 1 78.81 305 ASP A CA 1
ATOM 2415 C C . ASP A 1 305 ? 5.688 -33.906 5.047 1 78.81 305 ASP A C 1
ATOM 2417 O O . ASP A 1 305 ? 5.934 -34.969 5.598 1 78.81 305 ASP A O 1
ATOM 2421 N N . GLY A 1 306 ? 6.633 -33.031 4.703 1 77.94 306 GLY A N 1
ATOM 2422 C CA . GLY A 1 306 ? 8.023 -33.281 5.059 1 77.94 306 GLY A CA 1
ATOM 2423 C C . GLY A 1 306 ? 8.711 -34.281 4.141 1 77.94 306 GLY A C 1
ATOM 2424 O O . GLY A 1 306 ? 9.922 -34.469 4.23 1 77.94 306 GLY A O 1
ATOM 2425 N N . ASP A 1 307 ? 8.016 -34.875 3.205 1 82.44 307 ASP A N 1
ATOM 2426 C CA . ASP A 1 307 ? 8.555 -35.875 2.287 1 82.44 307 ASP A CA 1
ATOM 2427 C C . ASP A 1 307 ? 8.547 -35.375 0.849 1 82.44 307 ASP A C 1
ATOM 2429 O O . ASP A 1 307 ? 9.594 -35.062 0.289 1 82.44 307 ASP A O 1
ATOM 2433 N N . VAL A 1 308 ? 7.324 -35.188 0.395 1 83.38 308 VAL A N 1
ATOM 2434 C CA . VAL A 1 308 ? 7.184 -34.656 -0.965 1 83.38 308 VAL A CA 1
ATOM 2435 C C . VAL A 1 308 ? 7.363 -33.156 -0.969 1 83.38 308 VAL A C 1
ATOM 2437 O O . VAL A 1 308 ? 8.016 -32.594 -1.857 1 83.38 308 VAL A O 1
ATOM 2440 N N . ILE A 1 309 ? 6.73 -32.562 -0.004 1 81.88 309 ILE A N 1
ATOM 2441 C CA . ILE A 1 309 ? 6.82 -31.125 0.132 1 81.88 309 ILE A CA 1
ATOM 2442 C C . ILE A 1 309 ? 7.434 -30.766 1.484 1 81.88 309 ILE A C 1
ATOM 2444 O O . ILE A 1 309 ? 6.875 -31.094 2.533 1 81.88 309 ILE A O 1
ATOM 2448 N N . SER A 1 310 ? 8.508 -30.109 1.506 1 73.69 310 SER A N 1
ATOM 2449 C CA . SER A 1 310 ? 9.156 -29.719 2.754 1 73.69 310 SER A CA 1
ATOM 2450 C C . SER A 1 310 ? 9.094 -28.219 2.961 1 73.69 310 SER A C 1
ATOM 2452 O O . SER A 1 310 ? 9.148 -27.453 1.998 1 73.69 310 SER A O 1
ATOM 2454 N N . ILE A 1 311 ? 8.68 -27.781 4.285 1 60.41 311 ILE A N 1
ATOM 2455 C CA . ILE A 1 311 ? 8.625 -26.359 4.617 1 60.41 311 ILE A CA 1
ATOM 2456 C C . ILE A 1 311 ? 10.016 -25.75 4.457 1 60.41 311 ILE A C 1
ATOM 2458 O O . ILE A 1 311 ? 10.141 -24.609 4.012 1 60.41 311 ILE A O 1
ATOM 2462 N N . ASP A 1 312 ? 11.055 -26.391 5.074 1 52.09 312 ASP A N 1
ATOM 2463 C CA . ASP A 1 312 ? 12.422 -25.875 5.137 1 52.09 312 ASP A CA 1
ATOM 2464 C C . ASP A 1 312 ? 13.102 -25.938 3.773 1 52.09 312 ASP A C 1
ATOM 2466 O O . ASP A 1 312 ? 14.328 -26 3.688 1 52.09 312 ASP A O 1
ATOM 2470 N N . SER A 1 313 ? 12.438 -26.078 2.834 1 50.78 313 SER A N 1
ATOM 2471 C CA . SER A 1 313 ? 13.031 -26.359 1.533 1 50.78 313 SER A CA 1
ATOM 2472 C C . SER A 1 313 ? 13.984 -25.234 1.105 1 50.78 313 SER A C 1
ATOM 2474 O O . SER A 1 313 ? 14.539 -25.266 0.005 1 50.78 313 SER A O 1
ATOM 2476 N N . HIS A 1 314 ? 13.93 -24.016 1.774 1 45.19 314 HIS A N 1
ATOM 2477 C CA . HIS A 1 314 ? 14.969 -23.047 1.445 1 45.19 314 HIS A CA 1
ATOM 2478 C C . HIS A 1 314 ? 16.328 -23.734 1.328 1 45.19 314 HIS A C 1
ATOM 2480 O O . HIS A 1 314 ? 17.281 -23.125 0.828 1 45.19 314 HIS A O 1
ATOM 2486 N N . ILE A 1 315 ? 16.453 -24.828 1.959 1 40.5 315 ILE A N 1
ATOM 2487 C CA . ILE A 1 315 ? 17.781 -25.391 2.104 1 40.5 315 ILE A CA 1
ATOM 2488 C C . ILE A 1 315 ? 18.125 -26.219 0.867 1 40.5 315 ILE A C 1
ATOM 2490 O O . ILE A 1 315 ? 19.125 -26.953 0.854 1 40.5 315 ILE A O 1
ATOM 2494 N N . VAL A 1 316 ? 17.297 -26.328 -0.002 1 44.94 316 VAL A N 1
ATOM 2495 C CA . VAL A 1 316 ? 17.797 -27.203 -1.045 1 44.94 316 VAL A CA 1
ATOM 2496 C C . VAL A 1 316 ? 18.906 -26.5 -1.828 1 44.94 316 VAL A C 1
ATOM 2498 O O . VAL A 1 316 ? 18.641 -25.609 -2.625 1 44.94 316 VAL A O 1
ATOM 2501 N N . THR A 1 317 ? 20 -26.375 -1.218 1 44.78 317 THR A N 1
ATOM 2502 C CA . THR A 1 317 ? 21.281 -25.859 -1.714 1 44.78 317 THR A CA 1
ATOM 2503 C C . THR A 1 317 ? 21.781 -26.703 -2.877 1 44.78 317 THR A C 1
ATOM 2505 O O . THR A 1 317 ? 22.844 -26.406 -3.447 1 44.78 317 THR A O 1
ATOM 2508 N N . SER A 1 318 ? 21.141 -27.797 -3.131 1 49.59 318 SER A N 1
ATOM 2509 C CA . SER A 1 318 ? 21.875 -28.547 -4.137 1 49.59 318 SER A CA 1
ATOM 2510 C C . SER A 1 318 ? 21.562 -28.047 -5.543 1 49.59 318 SER A C 1
ATOM 2512 O O . SER A 1 318 ? 20.453 -27.578 -5.809 1 49.59 318 SER A O 1
ATOM 2514 N N . PHE A 1 319 ? 22.688 -27.891 -6.289 1 50.56 319 PHE A N 1
ATOM 2515 C CA . PHE A 1 319 ? 22.703 -27.484 -7.691 1 50.56 319 PHE A CA 1
ATOM 2516 C C . PHE A 1 319 ? 21.625 -28.219 -8.477 1 50.56 319 PHE A C 1
ATOM 2518 O O . PHE A 1 319 ? 21.625 -29.453 -8.516 1 50.56 319 PHE A O 1
ATOM 2525 N N . LEU A 1 320 ? 20.469 -27.531 -8.656 1 59.59 320 LEU A N 1
ATOM 2526 C CA . LEU A 1 320 ? 19.422 -28.078 -9.5 1 59.59 320 LEU A CA 1
ATOM 2527 C C . LEU A 1 320 ? 19.859 -28.125 -10.961 1 59.59 320 LEU A C 1
ATOM 2529 O O . LEU A 1 320 ? 20.359 -27.125 -11.492 1 59.59 320 LEU A O 1
ATOM 2533 N N . HIS A 1 321 ? 20.234 -29.281 -11.484 1 74.5 321 HIS A N 1
ATOM 2534 C CA . HIS A 1 321 ? 20.547 -29.406 -12.906 1 74.5 321 HIS A CA 1
ATOM 2535 C C . HIS A 1 321 ? 19.312 -29.234 -13.766 1 74.5 321 HIS A C 1
ATOM 2537 O O . HIS A 1 321 ? 19.016 -30.078 -14.617 1 74.5 321 HIS A O 1
ATOM 2543 N N . CYS A 1 322 ? 18.422 -28.266 -13.43 1 89.38 322 CYS A N 1
ATOM 2544 C CA . CYS A 1 322 ? 17.203 -28.016 -14.18 1 89.38 322 CYS A CA 1
ATOM 2545 C C . CYS A 1 322 ? 17.109 -26.547 -14.602 1 89.38 322 CYS A C 1
ATOM 2547 O O . CYS A 1 322 ? 17.266 -25.641 -13.781 1 89.38 322 CYS A O 1
ATOM 2549 N N . ASP A 1 323 ? 17.016 -26.344 -15.961 1 93.56 323 ASP A N 1
ATOM 2550 C CA . ASP A 1 323 ? 16.75 -24.984 -16.438 1 93.56 323 ASP A CA 1
ATOM 2551 C C . ASP A 1 323 ? 15.305 -24.578 -16.156 1 93.56 323 ASP A C 1
ATOM 2553 O O . ASP A 1 323 ? 14.398 -25.422 -16.25 1 93.56 323 ASP A O 1
ATOM 2557 N N . TYR A 1 324 ? 15.188 -23.344 -15.773 1 95.19 324 TYR A N 1
ATOM 2558 C CA . TYR A 1 324 ? 13.859 -22.906 -15.352 1 95.19 324 TYR A CA 1
ATOM 2559 C C . TYR A 1 324 ? 13.445 -21.625 -16.062 1 95.19 324 TYR A C 1
ATOM 2561 O O . TYR A 1 324 ? 14.227 -20.672 -16.141 1 95.19 324 TYR A O 1
ATOM 2569 N N . LEU A 1 325 ? 12.219 -21.625 -16.641 1 95.94 325 LEU A N 1
ATOM 2570 C CA . LEU A 1 325 ? 11.594 -20.438 -17.234 1 95.94 325 LEU A CA 1
ATOM 2571 C C . LEU A 1 325 ? 10.312 -20.062 -16.5 1 95.94 325 LEU A C 1
ATOM 2573 O O . LEU A 1 325 ? 9.328 -20.797 -16.562 1 95.94 325 LEU A O 1
ATOM 2577 N N . ALA A 1 326 ? 10.375 -18.938 -15.805 1 94 326 ALA A N 1
ATOM 2578 C CA . ALA A 1 326 ? 9.18 -18.391 -15.172 1 94 326 ALA A CA 1
ATOM 2579 C C . ALA A 1 326 ? 8.367 -17.562 -16.156 1 94 326 ALA A C 1
ATOM 2581 O O . ALA A 1 326 ? 8.766 -16.453 -16.531 1 94 326 ALA A O 1
ATOM 2582 N N . PHE A 1 327 ? 7.242 -18.109 -16.5 1 90.38 327 PHE A N 1
ATOM 2583 C CA . PHE A 1 327 ? 6.379 -17.484 -17.484 1 90.38 327 PHE A CA 1
ATOM 2584 C C . PHE A 1 327 ? 5.207 -16.781 -16.812 1 90.38 327 PHE A C 1
ATOM 2586 O O . PHE A 1 327 ? 4.203 -17.422 -16.469 1 90.38 327 PHE A O 1
ATOM 2593 N N . LYS A 1 328 ? 5.32 -15.484 -16.609 1 86.19 328 LYS A N 1
ATOM 2594 C CA . LYS A 1 328 ? 4.266 -14.719 -15.945 1 86.19 328 LYS A CA 1
ATOM 2595 C C . LYS A 1 328 ? 3.363 -14.039 -16.969 1 86.19 328 LYS A C 1
ATOM 2597 O O . LYS A 1 328 ? 3.844 -13.305 -17.844 1 86.19 328 LYS A O 1
ATOM 2602 N N . SER A 1 329 ? 2.08 -14.352 -16.828 1 76.69 329 SER A N 1
ATOM 2603 C CA . SER A 1 329 ? 1.085 -13.688 -17.656 1 76.69 329 SER A CA 1
ATOM 2604 C C . SER A 1 329 ? 0.036 -12.977 -16.812 1 76.69 329 SER A C 1
ATOM 2606 O O . SER A 1 329 ? -0.106 -13.266 -15.625 1 76.69 329 SER A O 1
ATOM 2608 N N . ASP A 1 330 ? -0.547 -11.859 -17.219 1 64.5 330 ASP A N 1
ATOM 2609 C CA . ASP A 1 330 ? -1.583 -11.172 -16.453 1 64.5 330 ASP A CA 1
ATOM 2610 C C . ASP A 1 330 ? -2.814 -12.055 -16.281 1 64.5 330 ASP A C 1
ATOM 2612 O O . ASP A 1 330 ? -3.211 -12.766 -17.203 1 64.5 330 ASP A O 1
ATOM 2616 N N . LEU A 1 331 ? -3.152 -12.172 -14.984 1 56.78 331 LEU A N 1
ATOM 2617 C CA . LEU A 1 331 ? -4.262 -13.031 -14.57 1 56.78 331 LEU A CA 1
ATOM 2618 C C . LEU A 1 331 ? -5.594 -12.445 -15.031 1 56.78 331 LEU A C 1
ATOM 2620 O O . LEU A 1 331 ? -5.879 -11.273 -14.797 1 56.78 331 LEU A O 1
ATOM 2624 N N . LEU A 1 332 ? -6.211 -13.078 -15.922 1 54.56 332 LEU A N 1
ATOM 2625 C CA . LEU A 1 332 ? -7.613 -12.727 -16.125 1 54.56 332 LEU A CA 1
ATOM 2626 C C . LEU A 1 332 ? -8.516 -13.562 -15.211 1 54.56 332 LEU A C 1
ATOM 2628 O O . LEU A 1 332 ? -8.422 -14.789 -15.195 1 54.56 332 LEU A O 1
ATOM 2632 N N . ILE A 1 333 ? -9.016 -13 -14.07 1 56.59 333 ILE A N 1
ATOM 2633 C CA . ILE A 1 333 ? -9.914 -13.695 -13.164 1 56.59 333 ILE A CA 1
ATOM 2634 C C . ILE A 1 333 ? -11.359 -13.492 -13.609 1 56.59 333 ILE A C 1
ATOM 2636 O O . ILE A 1 333 ? -11.977 -12.477 -13.281 1 56.59 333 ILE A O 1
ATOM 2640 N N . PRO A 1 334 ? -11.836 -14.398 -14.398 1 52.72 334 PRO A N 1
ATOM 2641 C CA . PRO A 1 334 ? -13.164 -14.203 -14.984 1 52.72 334 PRO A CA 1
ATOM 2642 C C . PRO A 1 334 ? -14.234 -13.867 -13.945 1 52.72 334 PRO A C 1
ATOM 2644 O O . PRO A 1 334 ? -15.117 -13.055 -14.211 1 52.72 334 PRO A O 1
ATOM 2647 N N . MET A 1 335 ? -14.195 -14.547 -12.812 1 52.91 335 MET A N 1
ATOM 2648 C CA . MET A 1 335 ? -15.219 -14.336 -11.797 1 52.91 335 MET A CA 1
ATOM 2649 C C . MET A 1 335 ? -15.312 -12.867 -11.406 1 52.91 335 MET A C 1
ATOM 2651 O O . MET A 1 335 ? -16.375 -12.391 -11 1 52.91 335 MET A O 1
ATOM 2655 N N . LEU A 1 336 ? -14.312 -12.25 -11.57 1 59.19 336 LEU A N 1
ATOM 2656 C CA . LEU A 1 336 ? -14.289 -10.859 -11.133 1 59.19 336 LEU A CA 1
ATOM 2657 C C . LEU A 1 336 ? -14.539 -9.914 -12.305 1 59.19 336 LEU A C 1
ATOM 2659 O O . LEU A 1 336 ? -15.047 -8.805 -12.109 1 59.19 336 LEU A O 1
ATOM 2663 N N . THR A 1 337 ? -14.188 -10.367 -13.406 1 54.94 337 THR A N 1
ATOM 2664 C CA . THR A 1 337 ? -14.258 -9.492 -14.57 1 54.94 337 THR A CA 1
ATOM 2665 C C . THR A 1 337 ? -15.695 -9.375 -15.078 1 54.94 337 THR A C 1
ATOM 2667 O O . THR A 1 337 ? -16.062 -8.367 -15.68 1 54.94 337 THR A O 1
ATOM 2670 N N . ASN A 1 338 ? -16.453 -10.492 -14.852 1 53.62 338 ASN A N 1
ATOM 2671 C CA . ASN A 1 338 ? -17.812 -10.477 -15.398 1 53.62 338 ASN A CA 1
ATOM 2672 C C . ASN A 1 338 ? -18.781 -9.766 -14.453 1 53.62 338 ASN A C 1
ATOM 2674 O O . ASN A 1 338 ? -19.984 -9.688 -14.734 1 53.62 338 ASN A O 1
ATOM 2678 N N . ARG A 1 339 ? -18.219 -9.406 -13.477 1 56.41 339 ARG A N 1
ATOM 2679 C CA . ARG A 1 339 ? -19.141 -8.789 -12.531 1 56.41 339 ARG A CA 1
ATOM 2680 C C . ARG A 1 339 ? -19.406 -7.332 -12.891 1 56.41 339 ARG A C 1
ATOM 2682 O O . ARG A 1 339 ? -18.531 -6.652 -13.438 1 56.41 339 ARG A O 1
ATOM 2689 N N . THR A 1 340 ? -20.688 -7.027 -12.961 1 55.69 340 THR A N 1
ATOM 2690 C CA . THR A 1 340 ? -21.156 -5.711 -13.367 1 55.69 340 THR A CA 1
ATOM 2691 C C . THR A 1 340 ? -21.062 -4.715 -12.211 1 55.69 340 THR A C 1
ATOM 2693 O O . THR A 1 340 ? -20.812 -5.105 -11.07 1 55.69 340 THR A O 1
ATOM 2696 N N . GLU A 1 341 ? -21.078 -3.426 -12.531 1 58.94 341 GLU A N 1
ATOM 2697 C CA . GLU A 1 341 ? -21.047 -2.273 -11.641 1 58.94 341 GLU A CA 1
ATOM 2698 C C . GLU A 1 341 ? -22.031 -2.447 -10.484 1 58.94 341 GLU A C 1
ATOM 2700 O O . GLU A 1 341 ? -21.828 -1.906 -9.398 1 58.94 341 GLU A O 1
ATOM 2705 N N . ASN A 1 342 ? -23 -3.32 -10.727 1 55.62 342 ASN A N 1
ATOM 2706 C CA . ASN A 1 342 ? -24.062 -3.406 -9.75 1 55.62 342 ASN A CA 1
ATOM 2707 C C . ASN A 1 342 ? -23.859 -4.57 -8.781 1 55.62 342 ASN A C 1
ATOM 2709 O O . ASN A 1 342 ? -24.688 -4.828 -7.918 1 55.62 342 ASN A O 1
ATOM 2713 N N . ASP A 1 343 ? -22.812 -5.199 -9.086 1 59.62 343 ASP A N 1
ATOM 2714 C CA . ASP A 1 343 ? -22.625 -6.344 -8.203 1 59.62 343 ASP A CA 1
ATOM 2715 C C . ASP A 1 343 ? -22.141 -5.902 -6.824 1 59.62 343 ASP A C 1
ATOM 2717 O O . ASP A 1 343 ? -21 -5.453 -6.688 1 59.62 343 ASP A O 1
ATOM 2721 N N . THR A 1 344 ? -23.016 -5.836 -5.832 1 63.75 344 THR A N 1
ATOM 2722 C CA . THR A 1 344 ? -22.812 -5.375 -4.461 1 63.75 344 THR A CA 1
ATOM 2723 C C . THR A 1 344 ? -21.922 -6.348 -3.691 1 63.75 344 THR A C 1
ATOM 2725 O O . THR A 1 344 ? -21.438 -6.023 -2.605 1 63.75 344 THR A O 1
ATOM 2728 N N . SER A 1 345 ? -21.562 -7.473 -4.43 1 76.81 345 SER A N 1
ATOM 2729 C CA . SER A 1 345 ? -20.875 -8.5 -3.658 1 76.81 345 SER A CA 1
ATOM 2730 C C . SER A 1 345 ? -19.359 -8.273 -3.678 1 76.81 345 SER A C 1
ATOM 2732 O O . SER A 1 345 ? -18.625 -8.898 -2.906 1 76.81 345 SER A O 1
ATOM 2734 N N . CYS A 1 346 ? -18.969 -7.277 -4.449 1 79.94 346 CYS A N 1
ATOM 2735 C CA . CYS A 1 346 ? -17.531 -7.109 -4.648 1 79.94 346 CYS A CA 1
ATOM 2736 C C . CYS A 1 346 ? -16.844 -6.703 -3.352 1 79.94 346 CYS A C 1
ATOM 2738 O O . CYS A 1 346 ? -15.727 -7.125 -3.078 1 79.94 346 CYS A O 1
ATOM 2740 N N . LYS A 1 347 ? -17.562 -5.938 -2.635 1 82.81 347 LYS A N 1
ATOM 2741 C CA . LYS A 1 347 ? -16.969 -5.508 -1.372 1 82.81 347 LYS A CA 1
ATOM 2742 C C . LYS A 1 347 ? -16.781 -6.688 -0.421 1 82.81 347 LYS A C 1
ATOM 2744 O O . LYS A 1 347 ? -15.758 -6.809 0.243 1 82.81 347 LYS A O 1
ATOM 2749 N N . GLU A 1 348 ? -17.75 -7.496 -0.407 1 82.31 348 GLU A N 1
ATOM 2750 C CA . GLU A 1 348 ? -17.672 -8.68 0.44 1 82.31 348 GLU A CA 1
ATOM 2751 C C . GLU A 1 348 ? -16.578 -9.633 -0.038 1 82.31 348 GLU A C 1
ATOM 2753 O O . GLU A 1 348 ? -15.828 -10.188 0.773 1 82.31 348 GLU A O 1
ATOM 2758 N N . ILE A 1 349 ? -16.5 -9.789 -1.292 1 81.31 349 ILE A N 1
ATOM 2759 C CA . ILE A 1 349 ? -15.461 -10.648 -1.866 1 81.31 349 ILE A CA 1
ATOM 2760 C C . ILE A 1 349 ? -14.078 -10.102 -1.509 1 81.31 349 ILE A C 1
ATOM 2762 O O . ILE A 1 349 ? -13.18 -10.859 -1.133 1 81.31 349 ILE A O 1
ATOM 2766 N N . PHE A 1 350 ? -13.984 -8.836 -1.572 1 87.88 350 PHE A N 1
ATOM 2767 C CA . PHE A 1 350 ? -12.727 -8.18 -1.24 1 87.88 350 PHE A CA 1
ATOM 2768 C C . PHE A 1 350 ? -12.328 -8.477 0.2 1 87.88 350 PHE A C 1
ATOM 2770 O O . PHE A 1 350 ? -11.195 -8.898 0.463 1 87.88 350 PHE A O 1
ATOM 2777 N N . ASN A 1 351 ? -13.242 -8.273 1.038 1 85 351 ASN A N 1
ATOM 2778 C CA . ASN A 1 351 ? -12.953 -8.508 2.449 1 85 351 ASN A CA 1
ATOM 2779 C C . ASN A 1 351 ? -12.602 -9.969 2.709 1 85 351 ASN A C 1
ATOM 2781 O O . ASN A 1 351 ? -11.688 -10.266 3.48 1 85 351 ASN A O 1
ATOM 2785 N N . ASN A 1 352 ? -13.258 -10.805 2.049 1 81.5 352 ASN A N 1
ATOM 2786 C CA . ASN A 1 352 ? -13.008 -12.227 2.225 1 81.5 352 ASN A CA 1
ATOM 2787 C C . ASN A 1 352 ? -11.641 -12.633 1.688 1 81.5 352 ASN A C 1
ATOM 2789 O O . ASN A 1 352 ? -10.922 -13.406 2.328 1 81.5 352 ASN A O 1
ATOM 2793 N N . VAL A 1 353 ? -11.328 -12.148 0.551 1 83.69 353 VAL A N 1
ATOM 2794 C CA . VAL A 1 353 ? -10.047 -12.484 -0.066 1 83.69 353 VAL A CA 1
ATOM 2795 C C . VAL A 1 353 ? -8.898 -11.969 0.801 1 83.69 353 VAL A C 1
ATOM 2797 O O . VAL A 1 353 ? -7.938 -12.695 1.061 1 83.69 353 VAL A O 1
ATOM 2800 N N . VAL A 1 354 ? -9.047 -10.758 1.264 1 88.19 354 VAL A N 1
ATOM 2801 C CA . VAL A 1 354 ? -8 -10.172 2.096 1 88.19 354 VAL A CA 1
ATOM 2802 C C . VAL A 1 354 ? -7.836 -10.992 3.373 1 88.19 354 VAL A C 1
ATOM 2804 O O . VAL A 1 354 ? -6.715 -11.305 3.777 1 88.19 354 VAL A O 1
ATOM 2807 N N . SER A 1 355 ? -8.93 -11.336 3.963 1 84.38 355 SER A N 1
ATOM 2808 C CA . SER A 1 355 ? -8.898 -12.117 5.195 1 84.38 355 SER A CA 1
ATOM 2809 C C . SER A 1 355 ? -8.281 -13.492 4.965 1 84.38 355 SER A C 1
ATOM 2811 O O . SER A 1 355 ? -7.434 -13.93 5.742 1 84.38 355 SER A O 1
ATOM 2813 N N . ASN A 1 356 ? -8.609 -14.109 3.904 1 78.81 356 ASN A N 1
ATOM 2814 C CA . ASN A 1 356 ? -8.117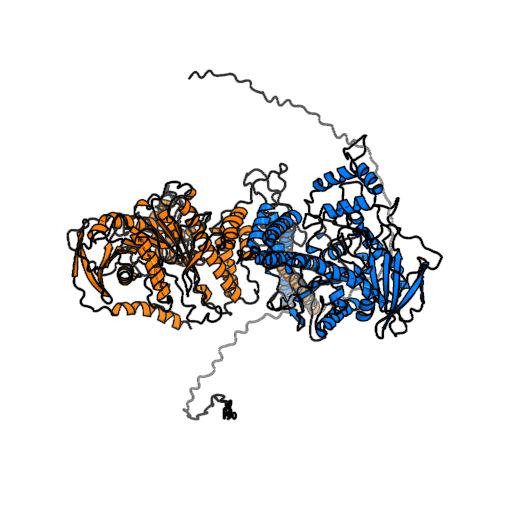 -15.453 3.617 1 78.81 356 ASN A CA 1
ATOM 2815 C C . ASN A 1 356 ? -6.633 -15.445 3.283 1 78.81 356 ASN A C 1
ATOM 2817 O O . ASN A 1 356 ? -5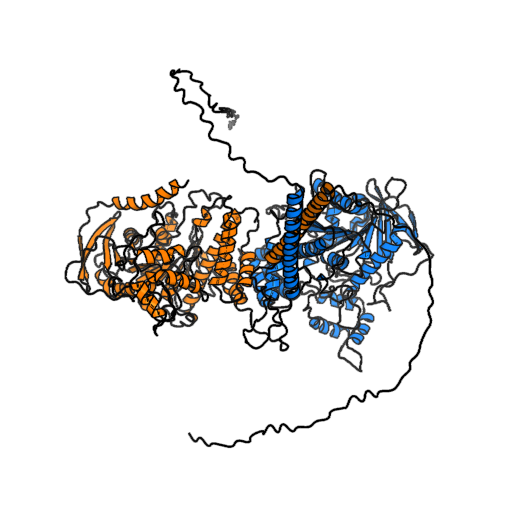.887 -16.312 3.732 1 78.81 356 ASN A O 1
ATOM 2821 N N . VAL A 1 357 ? -6.254 -14.531 2.5 1 84.19 357 VAL A N 1
ATOM 2822 C CA . VAL A 1 357 ? -4.844 -14.43 2.135 1 84.19 357 VAL A CA 1
ATOM 2823 C C . VAL A 1 357 ? -3.998 -14.211 3.387 1 84.19 357 VAL A C 1
ATOM 2825 O O . VAL A 1 357 ? -2.941 -14.828 3.547 1 84.19 357 VAL A O 1
ATOM 2828 N N . SER A 1 358 ? -4.445 -13.336 4.32 1 84.12 358 SER A N 1
ATOM 2829 C CA . SER A 1 358 ? -3.707 -13.047 5.547 1 84.12 358 SER A CA 1
ATOM 2830 C C . SER A 1 358 ? -3.609 -14.281 6.438 1 84.12 358 SER A C 1
ATOM 2832 O O . SER A 1 358 ? -2.57 -14.531 7.051 1 84.12 358 SER A O 1
ATOM 2834 N N . LYS A 1 359 ? -4.602 -15.086 6.48 1 76.19 359 LYS A N 1
ATOM 2835 C CA . LYS A 1 359 ? -4.656 -16.234 7.379 1 76.19 359 LYS A CA 1
ATOM 2836 C C . LYS A 1 359 ? -3.93 -17.438 6.785 1 76.19 359 LYS A C 1
ATOM 2838 O O . LYS A 1 359 ? -3.334 -18.234 7.512 1 76.19 359 LYS A O 1
ATOM 2843 N N . GLU A 1 360 ? -3.924 -17.531 5.492 1 73.38 360 GLU A N 1
ATOM 2844 C CA . GLU A 1 360 ? -3.4 -18.734 4.855 1 73.38 360 GLU A CA 1
ATOM 2845 C C . GLU A 1 360 ? -1.91 -18.594 4.559 1 73.38 360 GLU A C 1
ATOM 2847 O O . GLU A 1 360 ? -1.174 -19.578 4.59 1 73.38 360 GLU A O 1
ATOM 2852 N N . ARG A 1 361 ? -1.507 -17.484 4.297 1 77.44 361 ARG A N 1
ATOM 2853 C CA . ARG A 1 361 ? -0.129 -17.312 3.85 1 77.44 361 ARG A CA 1
ATOM 2854 C C . ARG A 1 361 ? 0.796 -17.016 5.027 1 77.44 361 ARG A C 1
ATOM 2856 O O . ARG A 1 361 ? 2.008 -17.219 4.934 1 77.44 361 ARG A O 1
ATOM 2863 N N . TYR A 1 362 ? 0.175 -16.547 6.086 1 76.38 362 TYR A N 1
ATOM 2864 C CA . TYR A 1 362 ? 1.03 -16.109 7.184 1 76.38 362 TYR A CA 1
ATOM 2865 C C . TYR A 1 362 ? 0.597 -16.75 8.5 1 76.38 362 TYR A C 1
ATOM 2867 O O . TYR A 1 362 ? -0.565 -17.141 8.656 1 76.38 362 TYR A O 1
ATOM 2875 N N . ARG A 1 363 ? 1.54 -16.875 9.398 1 71.94 363 ARG A N 1
ATOM 2876 C CA . ARG A 1 363 ? 1.329 -17.641 10.625 1 71.94 363 ARG A CA 1
ATOM 2877 C C . ARG A 1 363 ? 0.945 -16.734 11.781 1 71.94 363 ARG A C 1
ATOM 2879 O O . ARG A 1 363 ? 0.159 -17.109 12.648 1 71.94 363 ARG A O 1
ATOM 2886 N N . HIS A 1 364 ? 1.507 -15.555 11.695 1 75.94 364 HIS A N 1
ATOM 2887 C CA . HIS A 1 364 ? 1.346 -14.672 12.844 1 75.94 364 HIS A CA 1
ATOM 2888 C C . HIS A 1 364 ? 0.771 -13.32 12.422 1 75.94 364 HIS A C 1
ATOM 2890 O O . HIS A 1 364 ? 0.804 -12.969 11.242 1 75.94 364 HIS A O 1
ATOM 2896 N N . ASN A 1 365 ? 0.159 -12.641 13.375 1 81.44 365 ASN A N 1
ATOM 2897 C CA . ASN A 1 365 ? -0.297 -11.258 13.258 1 81.44 365 ASN A CA 1
ATOM 2898 C C . ASN A 1 365 ? -1.286 -11.094 12.109 1 81.44 365 ASN A C 1
ATOM 2900 O O . ASN A 1 365 ? -1.189 -10.141 11.328 1 81.44 365 ASN A O 1
ATOM 2904 N N . ASN A 1 366 ? -2.193 -12.094 11.953 1 82.56 366 ASN A N 1
ATOM 2905 C CA . ASN A 1 366 ? -3.127 -12.109 10.836 1 82.56 366 ASN A CA 1
ATOM 2906 C C . ASN A 1 366 ? -3.973 -10.844 10.789 1 82.56 366 ASN A C 1
ATOM 2908 O O . ASN A 1 366 ? -4.273 -10.328 9.711 1 82.56 366 ASN A O 1
ATOM 2912 N N . HIS A 1 367 ? -4.305 -10.398 11.938 1 83.62 367 HIS A N 1
ATOM 2913 C CA . HIS A 1 367 ? -5.125 -9.195 11.984 1 83.62 367 HIS A CA 1
ATOM 2914 C C . HIS A 1 367 ? -4.363 -7.992 11.445 1 83.62 367 HIS A C 1
ATOM 2916 O O . HIS A 1 367 ? -4.93 -7.164 10.719 1 83.62 367 HIS A O 1
ATOM 2922 N N . LEU A 1 368 ? -3.066 -7.848 11.828 1 87.31 368 LEU A N 1
ATOM 2923 C CA . LEU A 1 368 ? -2.234 -6.754 11.336 1 87.31 368 LEU A CA 1
ATOM 2924 C C . LEU A 1 368 ? -2.012 -6.871 9.828 1 87.31 368 LEU A C 1
ATOM 2926 O O . LEU A 1 368 ? -2.037 -5.867 9.117 1 87.31 368 LEU A O 1
ATOM 2930 N N . LEU A 1 369 ? -1.823 -8.094 9.422 1 90.69 369 LEU A N 1
ATOM 2931 C CA . LEU A 1 369 ? -1.607 -8.344 8 1 90.69 369 LEU A CA 1
ATOM 2932 C C . LEU A 1 369 ? -2.855 -8 7.195 1 90.69 369 LEU A C 1
ATOM 2934 O O . LEU A 1 369 ? -2.76 -7.445 6.098 1 90.69 369 LEU A O 1
ATOM 2938 N N . GLU A 1 370 ? -3.973 -8.367 7.742 1 90.69 370 GLU A N 1
ATOM 2939 C CA . GLU A 1 370 ? -5.234 -8 7.105 1 90.69 370 GLU A CA 1
ATOM 2940 C C . GLU A 1 370 ? -5.363 -6.488 6.961 1 90.69 370 GLU A C 1
ATOM 2942 O O . GLU A 1 370 ? -5.793 -5.996 5.914 1 90.69 370 GLU A O 1
ATOM 2947 N N . ASN A 1 371 ? -4.973 -5.727 7.961 1 89.06 371 ASN A N 1
ATOM 2948 C CA . ASN A 1 371 ? -5.039 -4.27 7.918 1 89.06 371 ASN A CA 1
ATOM 2949 C C . ASN A 1 371 ? -4.113 -3.697 6.852 1 89.06 371 ASN A C 1
ATOM 2951 O O . ASN A 1 371 ? -4.484 -2.77 6.133 1 89.06 371 ASN A O 1
ATOM 2955 N N . VAL A 1 372 ? -2.955 -4.246 6.805 1 92.25 372 VAL A N 1
ATOM 2956 C CA . VAL A 1 372 ? -1.976 -3.775 5.832 1 92.25 372 VAL A CA 1
ATOM 2957 C C . VAL A 1 372 ? -2.49 -4.027 4.418 1 92.25 372 VAL A C 1
ATOM 2959 O O . VAL A 1 372 ? -2.469 -3.129 3.574 1 92.25 372 VAL A O 1
ATOM 2962 N N . LEU A 1 373 ? -2.996 -5.207 4.156 1 93.81 373 LEU A N 1
ATOM 2963 C CA . LEU A 1 373 ? -3.496 -5.555 2.832 1 93.81 373 LEU A CA 1
ATOM 2964 C C . LEU A 1 373 ? -4.727 -4.727 2.479 1 93.81 373 LEU A C 1
ATOM 2966 O O . LEU A 1 373 ? -4.879 -4.289 1.335 1 93.81 373 LEU A O 1
ATOM 2970 N N . GLN A 1 374 ? -5.594 -4.543 3.453 1 91.81 374 GLN A N 1
ATOM 2971 C CA . GLN A 1 374 ? -6.77 -3.709 3.229 1 91.81 374 GLN A CA 1
ATOM 2972 C C . GLN A 1 374 ? -6.371 -2.287 2.848 1 91.81 374 GLN A C 1
ATOM 2974 O O . GLN A 1 374 ? -6.941 -1.702 1.924 1 91.81 374 GLN A O 1
ATOM 2979 N N . SER A 1 375 ? -5.418 -1.754 3.555 1 90.44 375 SER A N 1
ATOM 2980 C CA . SER A 1 375 ? -4.98 -0.387 3.289 1 90.44 375 SER A CA 1
ATOM 2981 C C . SER A 1 375 ? -4.332 -0.272 1.912 1 90.44 375 SER A C 1
ATOM 2983 O O . SER A 1 375 ? -4.551 0.708 1.198 1 90.44 375 SER A O 1
ATOM 2985 N N . TYR A 1 376 ? -3.58 -1.245 1.555 1 92 376 TYR A N 1
ATOM 2986 C CA . TYR A 1 376 ? -2.824 -1.202 0.308 1 92 376 TYR A CA 1
ATOM 2987 C C . TYR A 1 376 ? -3.748 -1.35 -0.896 1 92 376 TYR A C 1
ATOM 2989 O O . TYR A 1 376 ? -3.566 -0.675 -1.912 1 92 376 TYR A O 1
ATOM 2997 N N . TYR A 1 377 ? -4.758 -2.205 -0.804 1 91.38 377 TYR A N 1
ATOM 2998 C CA . TYR A 1 377 ? -5.516 -2.553 -2.002 1 91.38 377 TYR A CA 1
ATOM 2999 C C . TYR A 1 377 ? -6.91 -1.938 -1.963 1 91.38 377 TYR A C 1
ATOM 3001 O O . TYR A 1 377 ? -7.684 -2.078 -2.914 1 91.38 377 TYR A O 1
ATOM 3009 N N . PHE A 1 378 ? -7.262 -1.256 -0.868 1 89.69 378 PHE A N 1
ATOM 3010 C CA . PHE A 1 378 ? -8.555 -0.596 -0.805 1 89.69 378 PHE A CA 1
ATOM 3011 C C . PHE A 1 378 ? -8.742 0.358 -1.979 1 89.69 378 PHE A C 1
ATOM 3013 O O . PHE A 1 378 ? -7.828 1.122 -2.311 1 89.69 378 PHE A O 1
ATOM 3020 N N . PRO A 1 379 ? -9.93 0.282 -2.568 1 84.69 379 PRO A N 1
ATOM 3021 C CA . PRO A 1 379 ? -10.102 1.125 -3.754 1 84.69 379 PRO A CA 1
ATOM 3022 C C . PRO A 1 379 ? -10.172 2.611 -3.414 1 84.69 379 PRO A C 1
ATOM 3024 O O . PRO A 1 379 ? -10.734 2.986 -2.381 1 84.69 379 PRO A O 1
ATOM 3027 N N . GLN A 1 380 ? -9.57 3.539 -4.266 1 70.62 380 GLN A N 1
ATOM 3028 C CA . GLN A 1 380 ? -9.609 4.988 -4.09 1 70.62 380 GLN A CA 1
ATOM 3029 C C . GLN A 1 380 ? -11.039 5.512 -4.172 1 70.62 380 GLN A C 1
ATOM 3031 O O . GLN A 1 380 ? -11.43 6.383 -3.393 1 70.62 380 GLN A O 1
ATOM 3036 N N . PHE A 1 381 ? -11.922 4.984 -5.113 1 64.5 381 PHE A N 1
ATOM 3037 C CA . PHE A 1 381 ? -13.32 5.383 -5.266 1 64.5 381 PHE A CA 1
ATOM 3038 C C . PHE A 1 381 ? -14.25 4.27 -4.805 1 64.5 381 PHE A C 1
ATOM 3040 O O . PHE A 1 381 ? -14.883 3.598 -5.625 1 64.5 381 PHE A O 1
ATOM 3047 N N . SER A 1 382 ? -14.414 4.133 -3.475 1 61.34 382 SER A N 1
ATOM 3048 C CA . SER A 1 382 ? -15.086 3 -2.842 1 61.34 382 SER A CA 1
ATOM 3049 C C . SER A 1 382 ? -16.594 3.08 -3.023 1 61.34 382 SER A C 1
ATOM 3051 O O . SER A 1 382 ? -17.312 2.119 -2.734 1 61.34 382 SER A O 1
ATOM 3053 N N . ASN A 1 383 ? -16.953 4.27 -3.514 1 64.94 383 ASN A N 1
ATOM 3054 C CA . ASN A 1 383 ? -18.391 4.402 -3.715 1 64.94 383 ASN A CA 1
ATOM 3055 C C . ASN A 1 383 ? -18.875 3.588 -4.914 1 64.94 383 ASN A C 1
ATOM 3057 O O . ASN A 1 383 ? -20.062 3.305 -5.047 1 64.94 383 ASN A O 1
ATOM 3061 N N . ARG A 1 384 ? -17.906 3.271 -5.719 1 67.06 384 ARG A N 1
ATOM 3062 C CA . ARG A 1 384 ? -18.219 2.385 -6.836 1 67.06 384 ARG A CA 1
ATOM 3063 C C . ARG A 1 384 ? -17.828 0.945 -6.516 1 67.06 384 ARG A C 1
ATOM 3065 O O . ARG A 1 384 ? -16.656 0.585 -6.582 1 67.06 384 ARG A O 1
ATOM 3072 N N . LEU A 1 385 ? -18.812 0.179 -6.285 1 68.38 385 LEU A N 1
ATOM 3073 C CA . LEU A 1 385 ? -18.609 -1.164 -5.75 1 68.38 385 LEU A CA 1
ATOM 3074 C C . LEU A 1 385 ? -17.766 -2.004 -6.703 1 68.38 385 LEU A C 1
ATOM 3076 O O . LEU A 1 385 ? -17.016 -2.889 -6.266 1 68.38 385 LEU A O 1
ATOM 3080 N N . PHE A 1 386 ? -17.828 -1.62 -7.953 1 70.88 386 PHE A N 1
ATOM 3081 C CA . PHE A 1 386 ? -17.078 -2.361 -8.961 1 70.88 386 PHE A CA 1
ATOM 3082 C C . PHE A 1 386 ? -15.578 -2.189 -8.75 1 70.88 386 PHE A C 1
ATOM 3084 O O . PHE A 1 386 ? -14.789 -3.057 -9.133 1 70.88 386 PHE A O 1
ATOM 3091 N N . ASN A 1 387 ? -15.234 -1.164 -8.078 1 79.06 387 ASN A N 1
ATOM 3092 C CA . ASN A 1 387 ? -13.82 -0.911 -7.828 1 79.06 387 ASN A CA 1
ATOM 3093 C C . ASN A 1 387 ? -13.242 -1.912 -6.836 1 79.06 387 ASN A C 1
ATOM 3095 O O . ASN A 1 387 ? -12.031 -2.162 -6.836 1 79.06 387 ASN A O 1
ATOM 3099 N N . PHE A 1 388 ? -14.141 -2.514 -6.137 1 82.69 388 PHE A N 1
ATOM 3100 C CA . PHE A 1 388 ? -13.68 -3.555 -5.227 1 82.69 388 PHE A CA 1
ATOM 3101 C C . PHE A 1 388 ? -13.32 -4.824 -5.992 1 82.69 388 PHE A C 1
ATOM 3103 O O . PHE A 1 388 ? -12.375 -5.527 -5.629 1 82.69 388 PHE A O 1
ATOM 3110 N N . CYS A 1 389 ? -14.008 -5.102 -6.992 1 80.06 389 CYS A N 1
ATOM 3111 C CA . CYS A 1 389 ? -13.68 -6.258 -7.816 1 80.06 389 CYS A CA 1
ATOM 3112 C C . CYS A 1 389 ? -12.344 -6.074 -8.516 1 80.06 389 CYS A C 1
ATOM 3114 O O . CYS A 1 389 ? -11.547 -7.016 -8.609 1 80.06 389 CYS A O 1
ATOM 3116 N N . LYS A 1 390 ? -12.195 -4.871 -8.938 1 80.38 390 LYS A N 1
ATOM 3117 C CA . LYS A 1 390 ? -10.898 -4.566 -9.547 1 80.38 390 LYS A CA 1
ATOM 3118 C C . LYS A 1 390 ? -9.766 -4.699 -8.531 1 80.38 390 LYS A C 1
ATOM 3120 O O . LYS A 1 390 ? -8.695 -5.215 -8.859 1 80.38 390 LYS A O 1
ATOM 3125 N N . ALA A 1 391 ? -10.031 -4.273 -7.348 1 86.12 391 ALA A N 1
ATOM 3126 C CA . ALA A 1 391 ? -9.031 -4.371 -6.289 1 86.12 391 ALA A CA 1
ATOM 3127 C C . ALA A 1 391 ? -8.68 -5.828 -5.996 1 86.12 391 ALA A C 1
ATOM 3129 O O . ALA A 1 391 ? -7.516 -6.16 -5.762 1 86.12 391 ALA A O 1
ATOM 3130 N N . VAL A 1 392 ? -9.68 -6.648 -6.02 1 83.5 392 VAL A N 1
ATOM 3131 C CA . VAL A 1 392 ? -9.469 -8.07 -5.781 1 83.5 392 VAL A CA 1
ATOM 3132 C C . VAL A 1 392 ? -8.617 -8.664 -6.898 1 83.5 392 VAL A C 1
ATOM 3134 O O . VAL A 1 392 ? -7.695 -9.445 -6.637 1 83.5 392 VAL A O 1
ATOM 3137 N N . ARG A 1 393 ? -8.867 -8.273 -8.07 1 80.88 393 ARG A N 1
ATOM 3138 C CA . ARG A 1 393 ? -8.094 -8.758 -9.211 1 80.88 393 ARG A CA 1
ATOM 3139 C C . ARG A 1 393 ? -6.633 -8.344 -9.094 1 80.88 393 ARG A C 1
ATOM 3141 O O . ARG A 1 393 ? -5.734 -9.156 -9.328 1 80.88 393 ARG A O 1
ATOM 3148 N N . VAL A 1 394 ? -6.438 -7.137 -8.734 1 84.31 394 VAL A N 1
ATOM 3149 C CA . VAL A 1 394 ? -5.074 -6.633 -8.609 1 84.31 394 VAL A CA 1
ATOM 3150 C C . VAL A 1 394 ? -4.352 -7.359 -7.477 1 84.31 394 VAL A C 1
ATOM 3152 O O . VAL A 1 394 ? -3.188 -7.738 -7.613 1 84.31 394 VAL A O 1
ATOM 3155 N N . LEU A 1 395 ? -5.059 -7.5 -6.395 1 87.69 395 LEU A N 1
ATOM 3156 C CA . LEU A 1 395 ? -4.48 -8.188 -5.246 1 87.69 395 LEU A CA 1
ATOM 3157 C C . LEU A 1 395 ? -4.062 -9.609 -5.617 1 87.69 395 LEU A C 1
ATOM 3159 O O . LEU A 1 395 ? -2.938 -10.023 -5.332 1 87.69 395 LEU A O 1
ATOM 3163 N N . LEU A 1 396 ? -4.883 -10.32 -6.293 1 82.94 396 LEU A N 1
ATOM 3164 C CA . LEU A 1 396 ? -4.598 -11.703 -6.664 1 82.94 396 LEU A CA 1
ATOM 3165 C C . LEU A 1 396 ? -3.49 -11.766 -7.711 1 82.94 396 LEU A C 1
ATOM 3167 O O . LEU A 1 396 ? -2.654 -12.672 -7.684 1 82.94 396 LEU A O 1
ATOM 3171 N N . ASN A 1 397 ? -3.514 -10.875 -8.641 1 83.06 397 ASN A N 1
ATOM 3172 C CA . ASN A 1 397 ? -2.43 -10.797 -9.617 1 83.06 397 ASN A CA 1
ATOM 3173 C C . ASN A 1 397 ? -1.083 -10.562 -8.938 1 83.06 397 ASN A C 1
ATOM 3175 O O . ASN A 1 397 ? -0.079 -11.164 -9.312 1 83.06 397 ASN A O 1
ATOM 3179 N N . ASP A 1 398 ? -1.099 -9.656 -7.988 1 86.62 398 ASP A N 1
ATOM 3180 C CA . ASP A 1 398 ? 0.136 -9.367 -7.266 1 86.62 398 ASP A CA 1
ATOM 3181 C C . ASP A 1 398 ? 0.604 -10.578 -6.461 1 86.62 398 ASP A C 1
ATOM 3183 O O . ASP A 1 398 ? 1.805 -10.836 -6.359 1 86.62 398 ASP A O 1
ATOM 3187 N N . LEU A 1 399 ? -0.348 -11.211 -5.887 1 86.44 399 LEU A N 1
ATOM 3188 C CA . LEU A 1 399 ? -0.03 -12.414 -5.133 1 86.44 399 LEU A CA 1
ATOM 3189 C C . LEU A 1 399 ? 0.636 -13.461 -6.023 1 86.44 399 LEU A C 1
ATOM 3191 O O . LEU A 1 399 ? 1.673 -14.023 -5.664 1 86.44 399 LEU A O 1
ATOM 3195 N N . MET A 1 400 ? 0.152 -13.633 -7.16 1 84.12 400 MET A N 1
ATOM 3196 C CA . MET A 1 400 ? 0.704 -14.609 -8.094 1 84.12 400 MET A CA 1
ATOM 3197 C C . MET A 1 400 ? 2.062 -14.164 -8.617 1 84.12 400 MET A C 1
ATOM 3199 O O . MET A 1 400 ? 2.982 -14.969 -8.742 1 84.12 400 MET A O 1
ATOM 3203 N N . THR A 1 401 ? 2.092 -12.945 -8.906 1 87.56 401 THR A N 1
ATOM 3204 C CA . THR A 1 401 ? 3.361 -12.406 -9.375 1 87.56 401 THR A CA 1
ATOM 3205 C C . THR A 1 401 ? 4.449 -12.586 -8.32 1 87.56 401 THR A C 1
ATOM 3207 O O . THR A 1 401 ? 5.578 -12.953 -8.641 1 87.56 401 THR A O 1
ATOM 3210 N N . SER A 1 402 ? 4.105 -12.312 -7.109 1 89.38 402 SER A N 1
ATOM 3211 C CA . SER A 1 402 ? 5.078 -12.453 -6.031 1 89.38 402 SER A CA 1
ATOM 3212 C C . SER A 1 402 ? 5.527 -13.906 -5.887 1 89.38 402 SER A C 1
ATOM 3214 O O . SER A 1 402 ? 6.691 -14.172 -5.578 1 89.38 402 SER A O 1
ATOM 3216 N N . ALA A 1 403 ? 4.637 -14.844 -6.098 1 85.88 403 ALA A N 1
ATOM 3217 C CA . ALA A 1 403 ? 4.969 -16.266 -6.008 1 85.88 403 ALA A CA 1
ATOM 3218 C C . ALA A 1 403 ? 5.93 -16.672 -7.121 1 85.88 403 ALA A C 1
ATOM 3220 O O . ALA A 1 403 ? 6.891 -17.406 -6.883 1 85.88 403 ALA A O 1
ATOM 3221 N N . ILE A 1 404 ? 5.68 -16.203 -8.289 1 88.56 404 ILE A N 1
ATOM 3222 C CA . ILE A 1 404 ? 6.52 -16.531 -9.438 1 88.56 404 ILE A CA 1
ATOM 3223 C C . ILE A 1 404 ? 7.91 -15.93 -9.242 1 88.56 404 ILE A C 1
ATOM 3225 O O . ILE A 1 404 ? 8.914 -16.594 -9.492 1 88.56 404 ILE A O 1
ATOM 3229 N N . ILE A 1 405 ? 7.922 -14.75 -8.773 1 91.5 405 ILE A N 1
ATOM 3230 C CA . ILE A 1 405 ? 9.195 -14.086 -8.547 1 91.5 405 ILE A CA 1
ATOM 3231 C C . ILE A 1 405 ? 9.953 -14.789 -7.422 1 91.5 405 ILE A C 1
ATOM 3233 O O . ILE A 1 405 ? 11.172 -14.977 -7.504 1 91.5 405 ILE A O 1
ATOM 3237 N N . SER A 1 406 ? 9.234 -15.164 -6.395 1 89.31 406 SER A N 1
ATOM 3238 C CA . SER A 1 406 ? 9.867 -15.883 -5.293 1 89.31 406 SER A CA 1
ATOM 3239 C C . SER A 1 406 ? 10.508 -17.188 -5.777 1 89.31 406 SER A C 1
ATOM 3241 O O . SER A 1 406 ? 11.633 -17.5 -5.391 1 89.31 406 SER A O 1
ATOM 3243 N N . LEU A 1 407 ? 9.812 -17.906 -6.605 1 88.56 407 LEU A N 1
ATOM 3244 C CA . LEU A 1 407 ? 10.344 -19.141 -7.16 1 88.56 407 LEU A CA 1
ATOM 3245 C C . LEU A 1 407 ? 11.555 -18.859 -8.047 1 88.56 407 LEU A C 1
ATOM 3247 O O . LEU A 1 407 ? 12.555 -19.578 -7.988 1 88.56 407 LEU A O 1
ATOM 3251 N N . ALA A 1 408 ? 11.438 -17.844 -8.844 1 93.06 408 ALA A N 1
ATOM 3252 C CA . ALA A 1 408 ? 12.555 -17.453 -9.703 1 93.06 408 ALA A CA 1
ATOM 3253 C C . ALA A 1 408 ? 13.773 -17.062 -8.875 1 93.06 408 ALA A C 1
ATOM 3255 O O . ALA A 1 408 ? 14.906 -17.422 -9.211 1 93.06 408 ALA A O 1
ATOM 3256 N N . ASN A 1 409 ? 13.523 -16.312 -7.797 1 90.88 409 ASN A N 1
ATOM 3257 C CA . ASN A 1 409 ? 14.609 -15.93 -6.895 1 90.88 409 ASN A CA 1
ATOM 3258 C C . ASN A 1 409 ? 15.305 -17.156 -6.309 1 90.88 409 ASN A C 1
ATOM 3260 O O . ASN A 1 409 ? 16.531 -17.234 -6.305 1 90.88 409 ASN A O 1
ATOM 3264 N N . HIS A 1 410 ? 14.5 -18.047 -5.891 1 86.12 410 HIS A N 1
ATOM 3265 C CA . HIS A 1 410 ? 15.047 -19.25 -5.277 1 86.12 410 HIS A CA 1
ATOM 3266 C C . HIS A 1 410 ? 15.82 -20.078 -6.293 1 86.12 410 HIS A C 1
ATOM 3268 O O . HIS A 1 410 ? 16.953 -20.5 -6.023 1 86.12 410 HIS A O 1
ATOM 3274 N N . HIS A 1 411 ? 15.242 -20.281 -7.414 1 90.31 411 HIS A N 1
ATOM 3275 C CA . HIS A 1 411 ? 15.844 -21.156 -8.406 1 90.31 411 HIS A CA 1
ATOM 3276 C C . HIS A 1 411 ? 17.094 -20.531 -9.016 1 90.31 411 HIS A C 1
ATOM 3278 O O . HIS A 1 411 ? 18.031 -21.234 -9.367 1 90.31 411 HIS A O 1
ATOM 3284 N N . SER A 1 412 ? 17.109 -19.234 -9.172 1 92 412 SER A N 1
ATOM 3285 C CA . SER A 1 412 ? 18.219 -18.547 -9.82 1 92 412 SER A CA 1
ATOM 3286 C C . SER A 1 412 ? 19.516 -18.719 -9.031 1 92 412 SER A C 1
ATOM 3288 O O . SER A 1 412 ? 20.594 -18.484 -9.562 1 92 412 SER A O 1
ATOM 3290 N N . ARG A 1 413 ? 19.359 -19.203 -7.867 1 84.31 413 ARG A N 1
ATOM 3291 C CA . ARG A 1 413 ? 20.531 -19.438 -7.031 1 84.31 413 ARG A CA 1
ATOM 3292 C C . ARG A 1 413 ? 21.188 -20.766 -7.375 1 84.31 413 ARG A C 1
ATOM 3294 O O . ARG A 1 413 ? 22.359 -20.984 -7.059 1 84.31 413 ARG A O 1
ATOM 3301 N N . THR A 1 414 ? 20.469 -21.609 -7.98 1 81.38 414 THR A N 1
ATOM 3302 C CA . THR A 1 414 ? 20.969 -22.969 -8.148 1 81.38 414 THR A CA 1
ATOM 3303 C C . THR A 1 414 ? 21.016 -23.344 -9.625 1 81.38 414 THR A C 1
ATOM 3305 O O . THR A 1 414 ? 21.672 -24.328 -10 1 81.38 414 THR A O 1
ATOM 3308 N N . GLY A 1 415 ? 20.328 -22.641 -10.406 1 86.19 415 GLY A N 1
ATOM 3309 C CA . GLY A 1 415 ? 20.281 -23.031 -11.805 1 86.19 415 GLY A CA 1
ATOM 3310 C C . GLY A 1 415 ? 19.953 -21.875 -12.734 1 86.19 415 GLY A C 1
ATOM 3311 O O . GLY A 1 415 ? 19.625 -20.781 -12.273 1 86.19 415 GLY A O 1
ATOM 3312 N N . LEU A 1 416 ? 20.094 -22.203 -14.039 1 92.06 416 LEU A N 1
ATOM 3313 C CA . LEU A 1 416 ? 19.766 -21.219 -15.07 1 92.06 416 LEU A CA 1
ATOM 3314 C C . LEU A 1 416 ? 18.281 -20.875 -15.039 1 92.06 416 LEU A C 1
ATOM 3316 O O . LEU A 1 416 ? 17.422 -21.75 -15.07 1 92.06 416 LEU A O 1
ATOM 3320 N N . THR A 1 417 ? 17.969 -19.547 -14.883 1 95.5 417 THR A N 1
ATOM 3321 C CA . THR A 1 417 ? 16.594 -19.094 -14.711 1 95.5 417 THR A CA 1
ATOM 3322 C C . THR A 1 417 ? 16.281 -17.938 -15.656 1 95.5 417 THR A C 1
ATOM 3324 O O . THR A 1 417 ? 17.094 -17.016 -15.805 1 95.5 417 THR A O 1
ATOM 3327 N N . PHE A 1 418 ? 15.203 -18.062 -16.328 1 96.94 418 PHE A N 1
ATOM 3328 C CA . PHE A 1 418 ? 14.68 -16.984 -17.172 1 96.94 418 PHE A CA 1
ATOM 3329 C C . PHE A 1 418 ? 13.297 -16.547 -16.688 1 96.94 418 PHE A C 1
ATOM 3331 O O . PHE A 1 418 ? 12.562 -17.344 -16.109 1 96.94 418 PHE A O 1
ATOM 3338 N N . LEU A 1 419 ? 12.992 -15.297 -16.875 1 96.19 419 LEU A N 1
ATOM 3339 C CA . LEU A 1 419 ? 11.727 -14.742 -16.438 1 96.19 419 LEU A CA 1
ATOM 3340 C C . LEU A 1 419 ? 11.125 -13.828 -17.5 1 96.19 419 LEU A C 1
ATOM 3342 O O . LEU A 1 419 ? 11.844 -13.031 -18.109 1 96.19 419 LEU A O 1
ATOM 3346 N N . ASN A 1 420 ? 9.891 -13.992 -17.797 1 92.94 420 ASN A N 1
ATOM 3347 C CA . ASN A 1 420 ? 9.211 -13.062 -18.703 1 92.94 420 ASN A CA 1
ATOM 3348 C C . ASN A 1 420 ? 7.906 -12.547 -18.094 1 92.94 420 ASN A C 1
ATOM 3350 O O . ASN A 1 420 ? 7.324 -13.195 -17.219 1 92.94 420 ASN A O 1
ATOM 3354 N N . PHE A 1 421 ? 7.527 -11.344 -18.516 1 89.38 421 PHE A N 1
ATOM 3355 C CA . PHE A 1 421 ? 6.223 -10.758 -18.234 1 89.38 421 PHE A CA 1
ATOM 3356 C C . PHE A 1 421 ? 5.418 -10.586 -19.516 1 89.38 421 PHE A C 1
ATOM 3358 O O . PHE A 1 421 ? 5.953 -10.141 -20.531 1 89.38 421 PHE A O 1
ATOM 3365 N N . VAL A 1 422 ? 4.195 -11.055 -19.453 1 82.5 422 VAL A N 1
ATOM 3366 C CA . VAL A 1 422 ? 3.283 -10.805 -20.562 1 82.5 422 VAL A CA 1
ATOM 3367 C C . VAL A 1 422 ? 2.238 -9.766 -20.156 1 82.5 422 VAL A C 1
ATOM 3369 O O . VAL A 1 422 ? 1.498 -9.969 -19.188 1 82.5 422 VAL A O 1
ATOM 3372 N N . ASN A 1 423 ? 2.354 -8.578 -20.703 1 73.06 423 ASN A N 1
ATOM 3373 C CA . ASN A 1 423 ? 1.361 -7.531 -20.469 1 73.06 423 ASN A CA 1
ATOM 3374 C C . ASN A 1 423 ? 0.644 -7.156 -21.766 1 73.06 423 ASN A C 1
ATOM 3376 O O . ASN A 1 423 ? 1.247 -6.574 -22.672 1 73.06 423 ASN A O 1
ATOM 3380 N N . PHE A 1 424 ? -0.483 -7.559 -21.922 1 60.38 424 PHE A N 1
ATOM 3381 C CA . PHE A 1 424 ? -1.231 -7.188 -23.125 1 60.38 424 PHE A CA 1
ATOM 3382 C C . PHE A 1 424 ? -2.154 -6.008 -22.828 1 60.38 424 PHE A C 1
ATOM 3384 O O . PHE A 1 424 ? -2.789 -5.953 -21.781 1 60.38 424 PHE A O 1
ATOM 3391 N N . ASP A 1 425 ? -1.641 -4.602 -23.219 1 50.69 425 ASP A N 1
ATOM 3392 C CA . ASP A 1 425 ? -2.518 -3.441 -23.062 1 50.69 425 ASP A CA 1
ATOM 3393 C C . ASP A 1 425 ? -3.961 -3.797 -23.406 1 50.69 425 ASP A C 1
ATOM 3395 O O . ASP A 1 425 ? -4.316 -3.918 -24.578 1 50.69 425 ASP A O 1
ATOM 3399 N N . VAL A 1 426 ? -4.477 -4.484 -22.75 1 41.81 426 VAL A N 1
ATOM 3400 C CA . VAL A 1 426 ? -5.902 -4.566 -23.062 1 41.81 426 VAL A CA 1
ATOM 3401 C C . VAL A 1 426 ? -6.551 -3.199 -22.844 1 41.81 426 VAL A C 1
ATOM 3403 O O . VAL A 1 426 ? -6.484 -2.635 -21.75 1 41.81 426 VAL A O 1
ATOM 3406 N N . ASP A 1 427 ? -6.406 -2.266 -23.734 1 36.44 427 ASP A N 1
ATOM 3407 C CA . ASP A 1 427 ? -7.094 -0.979 -23.672 1 36.44 427 ASP A CA 1
ATOM 3408 C C . ASP A 1 427 ? -8.148 -0.978 -22.562 1 36.44 427 ASP A C 1
ATOM 3410 O O . ASP A 1 427 ? -8.93 -1.924 -22.453 1 36.44 427 ASP A O 1
ATOM 3414 N N . GLY A 1 428 ? -7.934 -0.398 -21.547 1 34.72 428 GLY A N 1
ATOM 3415 C CA . GLY A 1 428 ? -8.953 -0.025 -20.578 1 34.72 428 GLY A CA 1
ATOM 3416 C C . GLY A 1 428 ? -10.344 0.06 -21.188 1 34.72 428 GLY A C 1
ATOM 3417 O O . GLY A 1 428 ? -11.336 0.201 -20.469 1 34.72 428 GLY A O 1
ATOM 3418 N N . THR A 1 429 ? -10.422 0.839 -22.328 1 32.09 429 THR A N 1
ATOM 3419 C CA . THR A 1 429 ? -11.781 1.055 -22.812 1 32.09 429 THR A CA 1
ATOM 3420 C C . THR A 1 429 ? -12.469 -0.276 -23.094 1 32.09 429 THR A C 1
ATOM 3422 O O . THR A 1 429 ? -13.688 -0.39 -22.938 1 32.09 429 THR A O 1
ATOM 3425 N N . SER A 1 430 ? -11.922 -1.069 -24.188 1 29.06 430 SER A N 1
ATOM 3426 C CA . SER A 1 430 ? -12.703 -2.234 -24.609 1 29.06 430 SER A CA 1
ATOM 3427 C C . SER A 1 430 ? -12.516 -3.396 -23.641 1 29.06 430 SER A C 1
ATOM 3429 O O . SER A 1 430 ? -11.648 -4.246 -23.828 1 29.06 430 SER A O 1
ATOM 3431 N N . PHE A 1 431 ? -12.266 -3.287 -22.516 1 31.41 431 PHE A N 1
ATOM 3432 C CA . PHE A 1 431 ? -12.977 -4.277 -21.719 1 31.41 431 PHE A CA 1
ATOM 3433 C C . PHE A 1 431 ? -14.336 -4.594 -22.328 1 31.41 431 PHE A C 1
ATOM 3435 O O . PHE A 1 431 ? -15.359 -4.098 -21.844 1 31.41 431 PHE A O 1
ATOM 3442 N N . SER A 1 432 ? -14.445 -4.445 -23.625 1 29.7 432 SER A N 1
ATOM 3443 C CA . SER A 1 432 ? -15.625 -5.074 -24.203 1 29.7 432 SER A CA 1
ATOM 3444 C C . SER A 1 432 ? -15.93 -6.414 -23.547 1 29.7 432 SER A C 1
ATOM 3446 O O . SER A 1 432 ? -15.031 -7.039 -22.969 1 29.7 432 SER A O 1
ATOM 3448 N N . GLU A 1 433 ? -17.172 -6.742 -23.484 1 31.25 433 GLU A N 1
ATOM 3449 C CA . GLU A 1 433 ? -17.781 -8.016 -23.141 1 31.25 433 GLU A CA 1
ATOM 3450 C C . GLU A 1 433 ? -16.891 -9.188 -23.547 1 31.25 433 GLU A C 1
ATOM 3452 O O . GLU A 1 433 ? -16.828 -10.203 -22.844 1 31.25 433 GLU A O 1
ATOM 3457 N N . SER A 1 434 ? -16.281 -9.062 -24.719 1 30.16 434 SER A N 1
ATOM 3458 C CA . SER A 1 434 ? -15.609 -10.164 -25.391 1 30.16 434 SER A CA 1
ATOM 3459 C C . SER A 1 434 ? -14.211 -10.398 -24.812 1 30.16 434 SER A C 1
ATOM 3461 O O . SER A 1 434 ? -13.656 -11.484 -24.938 1 30.16 434 SER A O 1
ATOM 3463 N N . SER A 1 435 ? -13.555 -9.352 -24.469 1 33.03 435 SER A N 1
ATOM 3464 C CA . SER A 1 435 ? -12.188 -9.484 -23.969 1 33.03 435 SER A CA 1
ATOM 3465 C C . SER A 1 435 ? -12.164 -10.039 -22.547 1 33.03 435 SER A C 1
ATOM 3467 O O . SER A 1 435 ? -11.094 -10.336 -22.016 1 33.03 435 SER A O 1
ATOM 3469 N N . MET A 1 436 ? -13.141 -9.766 -21.922 1 32.34 436 MET A N 1
ATOM 3470 C CA . MET A 1 436 ? -13.539 -10.391 -20.672 1 32.34 436 MET A CA 1
ATOM 3471 C C . MET A 1 436 ? -13.336 -11.906 -20.734 1 32.34 436 MET A C 1
ATOM 3473 O O . MET A 1 436 ? -13.367 -12.578 -19.703 1 32.34 436 MET A O 1
ATOM 3477 N N . SER A 1 437 ? -13.531 -12.32 -21.969 1 32.09 437 SER A N 1
ATOM 3478 C CA . SER A 1 437 ? -13.516 -13.758 -22.203 1 32.09 437 SER A CA 1
ATOM 3479 C C . SER A 1 437 ? -12.094 -14.32 -22.125 1 32.09 437 SER A C 1
ATOM 3481 O O . SER A 1 437 ? -11.867 -15.5 -22.422 1 32.09 437 SER A O 1
ATOM 3483 N N . MET A 1 438 ? -11.195 -13.422 -22.188 1 35.47 438 MET A N 1
ATOM 3484 C CA . MET A 1 438 ? -9.891 -14.062 -22.125 1 35.47 438 MET A CA 1
ATOM 3485 C C . MET A 1 438 ? -9.656 -14.688 -20.75 1 35.47 438 MET A C 1
ATOM 3487 O O . MET A 1 438 ? -9.227 -14.008 -19.812 1 35.47 438 MET A O 1
ATOM 3491 N N . GLN A 1 439 ? -10.531 -15.414 -20.25 1 37.19 439 GLN A N 1
ATOM 3492 C CA . GLN A 1 439 ? -10.68 -16.094 -18.984 1 37.19 439 GLN A CA 1
ATOM 3493 C C . GLN A 1 439 ? -9.336 -16.641 -18.484 1 37.19 439 GLN A C 1
ATOM 3495 O O . GLN A 1 439 ? -9.016 -16.531 -17.312 1 37.19 439 GLN A O 1
ATOM 3500 N N . THR A 1 440 ? -8.914 -17.875 -19.062 1 42.22 440 THR A N 1
ATOM 3501 C CA . THR A 1 440 ? -7.844 -18.719 -18.531 1 42.22 440 THR A CA 1
ATOM 3502 C C . THR A 1 440 ? -6.559 -18.531 -19.328 1 42.22 440 THR A C 1
ATOM 3504 O O . THR A 1 440 ? -6.555 -18.656 -20.562 1 42.22 440 THR A O 1
ATOM 3507 N N . THR A 1 441 ? -5.711 -17.5 -19.078 1 48.44 441 THR A N 1
ATOM 3508 C CA . THR A 1 441 ? -4.363 -17.484 -19.625 1 48.44 441 THR A CA 1
ATOM 3509 C C . THR A 1 441 ? -3.715 -18.859 -19.516 1 48.44 441 THR A C 1
ATOM 3511 O O . THR A 1 441 ? -2.869 -19.078 -18.641 1 48.44 441 THR A O 1
ATOM 3514 N N . ASN A 1 442 ? -4.375 -19.891 -19.969 1 58.19 442 ASN A N 1
ATOM 3515 C CA . ASN A 1 442 ? -3.828 -21.234 -20.062 1 58.19 442 ASN A CA 1
ATOM 3516 C C . ASN A 1 442 ? -2.666 -21.297 -21.047 1 58.19 442 ASN A C 1
ATOM 3518 O O . ASN A 1 442 ? -2.816 -20.922 -22.203 1 58.19 442 ASN A O 1
ATOM 3522 N N . ILE A 1 443 ? -1.486 -21.484 -20.516 1 67.25 443 ILE A N 1
ATOM 3523 C CA . ILE A 1 443 ? -0.263 -21.578 -21.312 1 67.25 443 ILE A CA 1
ATOM 3524 C C . ILE A 1 443 ? -0.526 -22.391 -22.578 1 67.25 443 ILE A C 1
ATOM 3526 O O . ILE A 1 443 ? 0.044 -22.109 -23.625 1 67.25 443 ILE A O 1
ATOM 3530 N N . ALA A 1 444 ? -1.439 -23.391 -22.5 1 65.88 444 ALA A N 1
ATOM 3531 C CA . ALA A 1 444 ? -1.725 -24.188 -23.688 1 65.88 444 ALA A CA 1
ATOM 3532 C C . ALA A 1 444 ? -2.4 -23.344 -24.766 1 65.88 444 ALA A C 1
ATOM 3534 O O . ALA A 1 444 ? -2.133 -23.531 -25.953 1 65.88 444 ALA A O 1
ATOM 3535 N N . CYS A 1 445 ? -3.166 -22.406 -24.25 1 69.12 445 CYS A N 1
ATOM 3536 C CA . CYS A 1 445 ? -3.818 -21.516 -25.203 1 69.12 445 CYS A CA 1
ATOM 3537 C C . CYS A 1 445 ? -2.805 -20.578 -25.859 1 69.12 445 CYS A C 1
ATOM 3539 O O . CYS A 1 445 ? -2.867 -20.344 -27.062 1 69.12 445 CYS A O 1
ATOM 3541 N N . ILE A 1 446 ? -1.936 -20.219 -25.062 1 70.06 446 ILE A N 1
ATOM 3542 C CA . ILE A 1 446 ? -0.917 -19.312 -25.578 1 70.06 446 ILE A CA 1
ATOM 3543 C C . ILE A 1 446 ? -0.039 -20.047 -26.594 1 70.06 446 ILE A C 1
ATOM 3545 O O . ILE A 1 446 ? 0.283 -19.5 -27.656 1 70.06 446 ILE A O 1
ATOM 3549 N N . LEU A 1 447 ? 0.198 -21.297 -26.312 1 72.19 447 LEU A N 1
ATOM 3550 C CA . LEU A 1 447 ? 1.139 -22.047 -27.141 1 72.19 447 LEU A CA 1
ATOM 3551 C C . LEU A 1 447 ? 0.453 -22.594 -28.391 1 72.19 447 LEU A C 1
ATOM 3553 O O . LEU A 1 447 ? 1.1 -22.797 -29.422 1 72.19 447 LEU A O 1
ATOM 3557 N N . THR A 1 448 ? -0.841 -22.875 -28.297 1 67.69 448 THR A N 1
ATOM 3558 C CA . THR A 1 448 ? -1.524 -23.484 -29.422 1 67.69 448 THR A CA 1
ATOM 3559 C C . THR A 1 448 ? -2.205 -22.422 -30.281 1 67.69 448 THR A C 1
ATOM 3561 O O . THR A 1 448 ? -2.68 -22.703 -31.391 1 67.69 448 THR A O 1
ATOM 3564 N N . ASN A 1 449 ? -1.983 -21.078 -30.016 1 55.66 449 ASN A N 1
ATOM 3565 C CA . ASN A 1 449 ? -2.646 -19.969 -30.688 1 55.66 449 ASN A CA 1
ATOM 3566 C C . ASN A 1 449 ? -4.074 -20.328 -31.094 1 55.66 449 ASN A C 1
ATOM 3568 O O . ASN A 1 449 ? -4.527 -19.953 -32.188 1 55.66 449 ASN A O 1
ATOM 3572 N N . GLN A 1 450 ? -4.582 -21.359 -30.453 1 52.38 450 GLN A N 1
ATOM 3573 C CA . GLN A 1 450 ? -5.895 -21.766 -30.938 1 52.38 450 GLN A CA 1
ATOM 3574 C C . GLN A 1 450 ? -6.945 -20.688 -30.656 1 52.38 450 GLN A C 1
ATOM 3576 O O . GLN A 1 450 ? -6.875 -20 -29.641 1 52.38 450 GLN A O 1
ATOM 3581 N N . ASN A 1 451 ? -7.379 -20.062 -31.766 1 45.59 451 ASN A N 1
ATOM 3582 C CA . ASN A 1 451 ? -8.359 -19 -31.938 1 45.59 451 ASN A CA 1
ATOM 3583 C C . ASN A 1 451 ? -9.547 -19.156 -31 1 45.59 451 ASN A C 1
ATOM 3585 O O . ASN A 1 451 ? -10.672 -19.391 -31.453 1 45.59 451 ASN A O 1
ATOM 3589 N N . THR A 1 452 ? -9.195 -19.641 -29.859 1 47.81 452 THR A N 1
ATOM 3590 C CA . THR A 1 452 ? -10.398 -19.516 -29.031 1 47.81 452 THR A CA 1
ATOM 3591 C C . THR A 1 452 ? -10.57 -18.094 -28.516 1 47.81 452 THR A C 1
ATOM 3593 O O . THR A 1 452 ? -9.602 -17.328 -28.484 1 47.81 452 THR A O 1
ATOM 3596 N N . ALA A 1 453 ? -11.734 -17.656 -28.641 1 45.97 453 ALA A N 1
ATOM 3597 C CA . ALA A 1 453 ? -12.148 -16.281 -28.328 1 45.97 453 ALA A CA 1
ATOM 3598 C C . ALA A 1 453 ? -11.336 -15.734 -27.156 1 45.97 453 ALA A C 1
ATOM 3600 O O . ALA A 1 453 ? -11.062 -14.531 -27.094 1 45.97 453 ALA A O 1
ATOM 3601 N N . SER A 1 454 ? -10.797 -16.734 -26.391 1 50.75 454 SER A N 1
ATOM 3602 C CA . SER A 1 454 ? -10.234 -16.25 -25.141 1 50.75 454 SER A CA 1
ATOM 3603 C C . SER A 1 454 ? -8.719 -16.078 -25.234 1 50.75 454 SER A C 1
ATOM 3605 O O . SER A 1 454 ? -8.102 -15.445 -24.391 1 50.75 454 SER A O 1
ATOM 3607 N N . CYS A 1 455 ? -8.133 -16.641 -26.375 1 59.22 455 CYS A N 1
ATOM 3608 C CA . CYS A 1 455 ? -6.672 -16.562 -26.438 1 59.22 455 CYS A CA 1
ATOM 3609 C C . CYS A 1 455 ? -6.203 -15.945 -27.734 1 59.22 455 CYS A C 1
ATOM 3611 O O . CYS A 1 455 ? -5.305 -16.469 -28.391 1 59.22 455 CYS A O 1
ATOM 3613 N N . GLN A 1 456 ? -6.793 -14.969 -28.109 1 61.81 456 GLN A N 1
ATOM 3614 C CA . GLN A 1 456 ? -6.367 -14.43 -29.406 1 61.81 456 GLN A CA 1
ATOM 3615 C C . GLN A 1 456 ? -5.164 -13.5 -29.234 1 61.81 456 GLN A C 1
ATOM 3617 O O . GLN A 1 456 ? -5.277 -12.43 -28.641 1 61.81 456 GLN A O 1
ATOM 3622 N N . LEU A 1 457 ? -3.998 -14.039 -29.5 1 69.88 457 LEU A N 1
ATOM 3623 C CA . LEU A 1 457 ? -2.779 -13.242 -29.562 1 69.88 457 LEU A CA 1
ATOM 3624 C C . LEU A 1 457 ? -2.406 -12.953 -31.016 1 69.88 457 LEU A C 1
ATOM 3626 O O . LEU A 1 457 ? -2.727 -13.734 -31.922 1 69.88 457 LEU A O 1
ATOM 3630 N N . PRO A 1 458 ? -1.9 -11.766 -31.203 1 74.38 458 PRO A N 1
ATOM 3631 C CA . PRO A 1 458 ? -1.356 -11.531 -32.531 1 74.38 458 PRO A CA 1
ATOM 3632 C C . PRO A 1 458 ? -0.422 -12.648 -33 1 74.38 458 PRO A C 1
ATOM 3634 O O . PRO A 1 458 ? 0.329 -13.203 -32.188 1 74.38 458 PRO A O 1
ATOM 3637 N N . VAL A 1 459 ? -0.501 -12.953 -34.281 1 76.75 459 VAL A N 1
ATOM 3638 C CA . VAL A 1 459 ? 0.213 -14.078 -34.875 1 76.75 459 VAL A CA 1
ATOM 3639 C C . VAL A 1 459 ? 1.708 -13.953 -34.594 1 76.75 459 VAL A C 1
ATOM 3641 O O . VAL A 1 459 ? 2.367 -14.93 -34.219 1 76.75 459 VAL A O 1
ATOM 3644 N N . ALA A 1 460 ? 2.203 -12.773 -34.688 1 81.62 460 ALA A N 1
ATOM 3645 C CA . ALA A 1 460 ? 3.635 -12.555 -34.5 1 81.62 460 ALA A CA 1
ATOM 3646 C C . ALA A 1 460 ? 4.043 -12.82 -33.062 1 81.62 460 ALA A C 1
ATOM 3648 O O . ALA A 1 460 ? 5.133 -13.336 -32.812 1 81.62 460 ALA A O 1
ATOM 3649 N N . ILE A 1 461 ? 3.24 -12.5 -32.219 1 82.19 461 ILE A N 1
ATOM 3650 C CA . ILE A 1 461 ? 3.527 -12.68 -30.797 1 82.19 461 ILE A CA 1
ATOM 3651 C C . ILE A 1 461 ? 3.414 -14.164 -30.422 1 82.19 461 ILE A C 1
ATOM 3653 O O . ILE A 1 461 ? 4.254 -14.695 -29.703 1 82.19 461 ILE A O 1
ATOM 3657 N N . SER A 1 462 ? 2.408 -14.758 -30.984 1 81.12 462 SER A N 1
ATOM 3658 C CA . SER A 1 462 ? 2.252 -16.188 -30.75 1 81.12 462 SER A CA 1
ATOM 3659 C C . SER A 1 462 ? 3.445 -16.969 -31.297 1 81.12 462 SER A C 1
ATOM 3661 O O . SER A 1 462 ? 3.955 -17.875 -30.641 1 81.12 462 SER A O 1
ATOM 3663 N N . ALA A 1 463 ? 3.855 -16.562 -32.438 1 85.5 463 ALA A N 1
ATOM 3664 C CA . ALA A 1 463 ? 5.008 -17.219 -33.062 1 85.5 463 ALA A CA 1
ATOM 3665 C C . ALA A 1 463 ? 6.27 -17 -32.219 1 85.5 463 ALA A C 1
ATOM 3667 O O . ALA A 1 463 ? 7.102 -17.906 -32.094 1 85.5 463 ALA A O 1
ATOM 3668 N N . GLY A 1 464 ? 6.375 -15.797 -31.734 1 88.06 464 GLY A N 1
ATOM 3669 C CA . GLY A 1 464 ? 7.52 -15.484 -30.891 1 88.06 464 GLY A CA 1
ATOM 3670 C C . GLY A 1 464 ? 7.551 -16.281 -29.594 1 88.06 464 GLY A C 1
ATOM 3671 O O . GLY A 1 464 ? 8.609 -16.766 -29.188 1 88.06 464 GLY A O 1
ATOM 3672 N N . ILE A 1 465 ? 6.406 -16.469 -28.984 1 87.94 465 ILE A N 1
ATOM 3673 C CA . ILE A 1 465 ? 6.324 -17.234 -27.75 1 87.94 465 ILE A CA 1
ATOM 3674 C C . ILE A 1 465 ? 6.645 -18.703 -28.031 1 87.94 465 ILE A C 1
ATOM 3676 O O . ILE A 1 465 ? 7.367 -19.344 -27.266 1 87.94 465 ILE A O 1
ATOM 3680 N N . ASN A 1 466 ? 6.152 -19.219 -29.172 1 89.5 466 ASN A N 1
ATOM 3681 C CA . ASN A 1 466 ? 6.465 -20.578 -29.562 1 89.5 466 ASN A CA 1
ATOM 3682 C C . ASN A 1 466 ? 7.961 -20.766 -29.797 1 89.5 466 ASN A C 1
ATOM 3684 O O . ASN A 1 466 ? 8.531 -21.797 -29.438 1 89.5 466 ASN A O 1
ATOM 3688 N N . GLN A 1 467 ? 8.5 -19.75 -30.344 1 91.62 467 GLN A N 1
ATOM 3689 C CA . GLN A 1 467 ? 9.938 -19.797 -30.578 1 91.62 467 GLN A CA 1
ATOM 3690 C C . GLN A 1 467 ? 10.711 -19.812 -29.266 1 91.62 467 GLN A C 1
ATOM 3692 O O . GLN A 1 467 ? 11.711 -20.516 -29.141 1 91.62 467 GLN A O 1
ATOM 3697 N N . VAL A 1 468 ? 10.297 -19.062 -28.344 1 92.75 468 VAL A N 1
ATOM 3698 C CA . VAL A 1 468 ? 10.922 -19.016 -27.031 1 92.75 468 VAL A CA 1
ATOM 3699 C C . VAL A 1 468 ? 10.859 -20.406 -26.375 1 92.75 468 VAL A C 1
ATOM 3701 O O . VAL A 1 468 ? 11.875 -20.906 -25.891 1 92.75 468 VAL A O 1
ATOM 3704 N N . VAL A 1 469 ? 9.719 -21.047 -26.438 1 92.81 469 VAL A N 1
ATOM 3705 C CA . VAL A 1 469 ? 9.531 -22.344 -25.781 1 92.81 469 VAL A CA 1
ATOM 3706 C C . VAL A 1 469 ? 10.344 -23.406 -26.531 1 92.81 469 VAL A C 1
ATOM 3708 O O . VAL A 1 469 ? 11.008 -24.234 -25.906 1 92.81 469 VAL A O 1
ATOM 3711 N N . ARG A 1 470 ? 10.336 -23.312 -27.844 1 92.31 470 ARG A N 1
ATOM 3712 C CA . ARG A 1 470 ? 11.062 -24.281 -28.656 1 92.31 470 ARG A CA 1
ATOM 3713 C C . ARG A 1 470 ? 12.562 -24.188 -28.406 1 92.31 470 ARG A C 1
ATOM 3715 O O . ARG A 1 470 ? 13.227 -25.203 -28.188 1 92.31 470 ARG A O 1
ATOM 3722 N N . THR A 1 471 ? 13.047 -23 -28.406 1 93.88 471 THR A N 1
ATOM 3723 C CA . THR A 1 471 ? 14.484 -22.828 -28.219 1 93.88 471 THR A CA 1
ATOM 3724 C C . THR A 1 471 ? 14.891 -23.172 -26.781 1 93.88 471 THR A C 1
ATOM 3726 O O . THR A 1 471 ? 15.984 -23.688 -26.562 1 93.88 471 THR A O 1
ATOM 3729 N N . PHE A 1 472 ? 14.07 -22.844 -25.859 1 95.25 472 PHE A N 1
ATOM 3730 C CA . PHE A 1 472 ? 14.32 -23.266 -24.484 1 95.25 472 PHE A CA 1
ATOM 3731 C C . PHE A 1 472 ? 14.359 -24.781 -24.375 1 95.25 472 PHE A C 1
ATOM 3733 O O . PHE A 1 472 ? 15.234 -25.344 -23.719 1 95.25 472 PHE A O 1
ATOM 3740 N N . LEU A 1 473 ? 13.383 -25.438 -25.016 1 94.56 473 LEU A N 1
ATOM 3741 C CA . LEU A 1 473 ? 13.273 -26.891 -25.016 1 94.56 473 LEU A CA 1
ATOM 3742 C C . LEU A 1 473 ? 14.5 -27.531 -25.656 1 94.56 473 LEU A C 1
ATOM 3744 O O . LEU A 1 473 ? 15.102 -28.438 -25.078 1 94.56 473 LEU A O 1
ATOM 3748 N N . TYR A 1 474 ? 14.961 -27.062 -26.766 1 93.19 474 TYR A N 1
ATOM 3749 C CA . TYR A 1 474 ? 16 -27.719 -27.547 1 93.19 474 TYR A CA 1
ATOM 3750 C C . TYR A 1 474 ? 17.391 -27.297 -27.062 1 93.19 474 TYR A C 1
ATOM 3752 O O . TYR A 1 474 ? 18.312 -28.109 -27.078 1 93.19 474 TYR A O 1
ATOM 3760 N N . HIS A 1 475 ? 17.469 -26 -26.562 1 89.62 475 HIS A N 1
ATOM 3761 C CA . HIS A 1 475 ? 18.828 -25.484 -26.359 1 89.62 475 HIS A CA 1
ATOM 3762 C C . HIS A 1 475 ? 19.016 -25.016 -24.938 1 89.62 475 HIS A C 1
ATOM 3764 O O . HIS A 1 475 ? 20.141 -24.703 -24.531 1 89.62 475 HIS A O 1
ATOM 3770 N N . GLY A 1 476 ? 18.016 -24.891 -24.219 1 89.19 476 GLY A N 1
ATOM 3771 C CA . GLY A 1 476 ? 18.109 -24.422 -22.859 1 89.19 476 GLY A CA 1
ATOM 3772 C C . GLY A 1 476 ? 18.172 -22.906 -22.75 1 89.19 476 GLY A C 1
ATOM 3773 O O . GLY A 1 476 ? 18.094 -22.359 -21.656 1 89.19 476 GLY A O 1
ATOM 3774 N N . TYR A 1 477 ? 18.375 -22.266 -23.844 1 90.06 477 TYR A N 1
ATOM 3775 C CA . TYR A 1 477 ? 18.438 -20.812 -23.875 1 90.06 477 TYR A CA 1
ATOM 3776 C C . TYR A 1 477 ? 17.328 -20.234 -24.75 1 90.06 477 TYR A C 1
ATOM 3778 O O . TYR A 1 477 ? 17.453 -20.219 -25.969 1 90.06 477 TYR A O 1
ATOM 3786 N N . PRO A 1 478 ? 16.281 -19.703 -24.078 1 91.88 478 PRO A N 1
ATOM 3787 C CA . PRO A 1 478 ? 15.148 -19.188 -24.859 1 91.88 478 PRO A CA 1
ATOM 3788 C C . PRO A 1 478 ? 15.508 -17.938 -25.656 1 91.88 478 PRO A C 1
ATOM 3790 O O . PRO A 1 478 ? 16.125 -17.016 -25.125 1 91.88 478 PRO A O 1
ATOM 3793 N N . THR A 1 479 ? 15.133 -17.953 -26.922 1 88.81 479 THR A N 1
ATOM 3794 C CA . THR A 1 479 ? 15.398 -16.844 -27.844 1 88.81 479 THR A CA 1
ATOM 3795 C C . THR A 1 479 ? 14.164 -16.531 -28.688 1 88.81 479 THR A C 1
ATOM 3797 O O . THR A 1 479 ? 13.5 -17.438 -29.188 1 88.81 479 THR A O 1
ATOM 3800 N N . VAL A 1 480 ? 13.844 -15.305 -28.75 1 87.25 480 VAL A N 1
ATOM 3801 C CA . VAL A 1 480 ? 12.734 -14.875 -29.609 1 87.25 480 VAL A CA 1
ATOM 3802 C C . VAL A 1 480 ? 13.219 -14.695 -31.047 1 87.25 480 VAL A C 1
ATOM 3804 O O . VAL A 1 480 ? 12.617 -15.227 -31.969 1 87.25 480 VAL A O 1
ATOM 3807 N N . ASN A 1 481 ? 14.141 -13.883 -31.188 1 83.19 481 ASN A N 1
ATOM 3808 C CA . ASN A 1 481 ? 14.844 -13.602 -32.438 1 83.19 481 ASN A CA 1
ATOM 3809 C C . ASN A 1 481 ? 16.266 -13.102 -32.156 1 83.19 481 ASN A C 1
ATOM 3811 O O . ASN A 1 481 ? 16.625 -12.828 -31.016 1 83.19 481 ASN A O 1
ATOM 3815 N N . PRO A 1 482 ? 17.031 -13.117 -33.156 1 80.81 482 PRO A N 1
ATOM 3816 C CA . PRO A 1 482 ? 18.438 -12.766 -32.938 1 80.81 482 PRO A CA 1
ATOM 3817 C C . PRO A 1 482 ? 18.609 -11.336 -32.438 1 80.81 482 PRO A C 1
ATOM 3819 O O . PRO A 1 482 ? 19.656 -11.008 -31.875 1 80.81 482 PRO A O 1
ATOM 3822 N N . THR A 1 483 ? 17.594 -10.461 -32.5 1 84.44 483 THR A N 1
ATOM 3823 C CA . THR A 1 483 ? 17.719 -9.062 -32.125 1 84.44 483 THR A CA 1
ATOM 3824 C C . THR A 1 483 ? 17.406 -8.867 -30.625 1 84.44 483 THR A C 1
ATOM 3826 O O . THR A 1 483 ? 17.781 -7.852 -30.047 1 84.44 483 THR A O 1
ATOM 3829 N N . VAL A 1 484 ? 16.766 -9.773 -30.094 1 88.31 484 VAL A N 1
ATOM 3830 C CA . VAL A 1 484 ? 16.375 -9.656 -28.703 1 88.31 484 VAL A CA 1
ATOM 3831 C C . VAL A 1 484 ? 17.297 -10.5 -27.828 1 88.31 484 VAL A C 1
ATOM 3833 O O . VAL A 1 484 ? 17.281 -11.734 -27.891 1 88.31 484 VAL A O 1
ATOM 3836 N N . VAL A 1 485 ? 18.188 -9.844 -27.078 1 86.19 485 VAL A N 1
ATOM 3837 C CA . VAL A 1 485 ? 19.109 -10.547 -26.203 1 86.19 485 VAL A CA 1
ATOM 3838 C C . VAL A 1 485 ? 18.469 -10.742 -24.828 1 86.19 485 VAL A C 1
ATOM 3840 O O . VAL A 1 485 ? 18.375 -9.805 -24.031 1 86.19 485 VAL A O 1
ATOM 3843 N N . TRP A 1 486 ? 18.016 -11.906 -24.578 1 93.31 486 TRP A N 1
ATOM 3844 C CA . TRP A 1 486 ? 17.375 -12.258 -23.312 1 93.31 486 TRP A CA 1
ATOM 3845 C C . TRP A 1 486 ? 18.344 -12.961 -22.375 1 93.31 486 TRP A C 1
ATOM 3847 O O . TRP A 1 486 ? 18.656 -14.141 -22.562 1 93.31 486 TRP A O 1
ATOM 3857 N N . ARG A 1 487 ? 18.844 -12.188 -21.344 1 93.56 487 ARG A N 1
ATOM 3858 C CA . ARG A 1 487 ? 19.812 -12.719 -20.406 1 93.56 487 ARG A CA 1
ATOM 3859 C C . ARG A 1 487 ? 19.125 -13.406 -19.234 1 93.56 487 ARG A C 1
ATOM 3861 O O . ARG A 1 487 ? 17.969 -13.125 -18.938 1 93.56 487 ARG A O 1
ATOM 3868 N N . PRO A 1 488 ? 19.844 -14.328 -18.578 1 95.38 488 PRO A N 1
ATOM 3869 C CA . PRO A 1 488 ? 19.266 -15.047 -17.453 1 95.38 488 PRO A CA 1
ATOM 3870 C C . PRO A 1 488 ? 18.922 -14.133 -16.281 1 95.38 488 PRO A C 1
ATOM 3872 O O . PRO A 1 488 ? 19.562 -13.102 -16.094 1 95.38 488 PRO A O 1
ATOM 3875 N N . TYR A 1 489 ? 17.938 -14.547 -15.531 1 96.75 489 TYR A N 1
ATOM 3876 C CA . TYR A 1 489 ? 17.453 -13.828 -14.359 1 96.75 489 TYR A CA 1
ATOM 3877 C C . TYR A 1 489 ? 18.25 -14.188 -13.117 1 96.75 489 TYR A C 1
ATOM 3879 O O . TYR A 1 489 ? 18.547 -15.367 -12.883 1 96.75 489 TYR A O 1
ATOM 3887 N N . THR A 1 490 ? 18.656 -13.203 -12.383 1 94.75 490 THR A N 1
ATOM 3888 C CA . THR A 1 490 ? 19.156 -13.344 -11.016 1 94.75 490 THR A CA 1
ATOM 3889 C C . THR A 1 490 ? 18.5 -12.328 -10.094 1 94.75 490 THR A C 1
ATOM 3891 O O . THR A 1 490 ? 17.844 -11.391 -10.555 1 94.75 490 THR A O 1
ATOM 3894 N N . THR A 1 491 ? 18.641 -12.57 -8.828 1 92.38 491 THR A N 1
ATOM 3895 C CA . THR A 1 491 ? 18.031 -11.664 -7.863 1 92.38 491 THR A CA 1
ATOM 3896 C C . THR A 1 491 ? 18.625 -10.266 -7.977 1 92.38 491 THR A C 1
ATOM 3898 O O . THR A 1 491 ? 17.984 -9.281 -7.613 1 92.38 491 THR A O 1
ATOM 3901 N N . THR A 1 492 ? 19.781 -10.102 -8.555 1 92.06 492 THR A N 1
ATOM 3902 C CA . THR A 1 492 ? 20.469 -8.828 -8.656 1 92.06 492 THR A CA 1
ATOM 3903 C C . THR A 1 492 ? 20.266 -8.203 -10.031 1 92.06 492 THR A C 1
ATOM 3905 O O . THR A 1 492 ? 19.906 -7.031 -10.141 1 92.06 492 THR A O 1
ATOM 3908 N N . SER A 1 493 ? 20.453 -9 -11.141 1 93.62 493 SER A N 1
ATOM 3909 C CA . SER A 1 493 ? 20.344 -8.469 -12.5 1 93.62 493 SER A CA 1
ATOM 3910 C C . SER A 1 493 ? 18.891 -8.141 -12.852 1 93.62 493 SER A C 1
ATOM 3912 O O . SER A 1 493 ? 18.625 -7.18 -13.57 1 93.62 493 SER A O 1
ATOM 3914 N N . LYS A 1 494 ? 17.969 -9.008 -12.406 1 94.88 494 LYS A N 1
ATOM 3915 C CA . LYS A 1 494 ? 16.547 -8.906 -12.672 1 94.88 494 LYS A CA 1
ATOM 3916 C C . LYS A 1 494 ? 16.266 -8.82 -14.172 1 94.88 494 LYS A C 1
ATOM 3918 O O . LYS A 1 494 ? 15.422 -8.047 -14.617 1 94.88 494 LYS A O 1
ATOM 3923 N N . ASN A 1 495 ? 17.078 -9.492 -14.945 1 96 495 ASN A N 1
ATOM 3924 C CA . ASN A 1 495 ? 16.828 -9.555 -16.375 1 96 495 ASN A CA 1
ATOM 3925 C C . ASN A 1 495 ? 15.5 -10.234 -16.688 1 96 495 ASN A C 1
ATOM 3927 O O . ASN A 1 495 ? 15.148 -11.234 -16.062 1 96 495 ASN A O 1
ATOM 3931 N N . TYR A 1 496 ? 14.742 -9.648 -17.578 1 94.94 496 TYR A N 1
ATOM 3932 C CA . TYR A 1 496 ? 13.461 -10.242 -17.953 1 94.94 496 TYR A CA 1
ATOM 3933 C C . TYR A 1 496 ? 13.102 -9.898 -19.406 1 94.94 496 TYR A C 1
ATOM 3935 O O . TYR A 1 496 ? 13.695 -9 -20 1 94.94 496 TYR A O 1
ATOM 3943 N N . LEU A 1 497 ? 12.266 -10.703 -19.969 1 94.94 497 LEU A N 1
ATOM 3944 C CA . LEU A 1 497 ? 11.656 -10.438 -21.266 1 94.94 497 LEU A CA 1
ATOM 3945 C C . LEU A 1 497 ? 10.242 -9.906 -21.109 1 94.94 497 LEU A C 1
ATOM 3947 O O . LEU A 1 497 ? 9.422 -10.492 -20.391 1 94.94 497 LEU A O 1
ATOM 3951 N N . GLN A 1 498 ? 10.031 -8.797 -21.672 1 91.38 498 GLN A N 1
ATOM 3952 C CA . GLN A 1 498 ? 8.688 -8.234 -21.703 1 91.38 498 GLN A CA 1
ATOM 3953 C C . GLN A 1 498 ? 7.988 -8.547 -23.031 1 91.38 498 GLN A C 1
ATOM 3955 O O . GLN A 1 498 ? 8.539 -8.281 -24.109 1 91.38 498 GLN A O 1
ATOM 3960 N N . ILE A 1 499 ? 6.844 -9.141 -22.891 1 88 499 ILE A N 1
ATOM 3961 C CA . ILE A 1 499 ? 6.043 -9.469 -24.062 1 88 499 ILE A CA 1
ATOM 3962 C C . ILE A 1 499 ? 4.77 -8.625 -24.062 1 88 499 ILE A C 1
ATOM 3964 O O . ILE A 1 499 ? 3.953 -8.719 -23.141 1 88 499 ILE A O 1
ATOM 3968 N N . THR A 1 500 ? 4.598 -7.824 -25.062 1 82.81 500 THR A N 1
ATOM 3969 C CA . THR A 1 500 ? 3.379 -7.043 -25.25 1 82.81 500 THR A CA 1
ATOM 3970 C C . THR A 1 500 ? 2.631 -7.492 -26.5 1 82.81 500 THR A C 1
ATOM 3972 O O . THR A 1 500 ? 3.043 -8.445 -27.156 1 82.81 500 THR A O 1
ATOM 3975 N N . ASP A 1 501 ? 1.475 -6.883 -26.703 1 76.69 501 ASP A N 1
ATOM 3976 C CA . ASP A 1 501 ? 0.714 -7.23 -27.906 1 76.69 501 ASP A CA 1
ATOM 3977 C C . ASP A 1 501 ? 1.426 -6.746 -29.172 1 76.69 501 ASP A C 1
ATOM 3979 O O . ASP A 1 501 ? 1.066 -7.145 -30.281 1 76.69 501 ASP A O 1
ATOM 3983 N N . GLU A 1 502 ? 2.516 -6.02 -28.938 1 79 502 GLU A N 1
ATOM 3984 C CA . GLU A 1 502 ? 3.145 -5.398 -30.109 1 79 502 GLU A CA 1
ATOM 3985 C C . GLU A 1 502 ? 4.57 -5.906 -30.297 1 79 502 GLU A C 1
ATOM 3987 O O . GLU A 1 502 ? 5.043 -6.031 -31.438 1 79 502 GLU A O 1
ATOM 3992 N N . MET A 1 503 ? 5.18 -6.113 -29.141 1 86.38 503 MET A N 1
ATOM 3993 C CA . MET A 1 503 ? 6.602 -6.379 -29.328 1 86.38 503 MET A CA 1
ATOM 3994 C C . MET A 1 503 ? 7.176 -7.137 -28.141 1 86.38 503 MET A C 1
ATOM 3996 O O . MET A 1 503 ? 6.496 -7.32 -27.125 1 86.38 503 MET A O 1
ATOM 4000 N N . PHE A 1 504 ? 8.445 -7.637 -28.438 1 91.5 504 PHE A N 1
ATOM 4001 C CA . PHE A 1 504 ? 9.297 -8.219 -27.422 1 91.5 504 PHE A CA 1
ATOM 4002 C C . PHE A 1 504 ? 10.438 -7.273 -27.062 1 91.5 504 PHE A C 1
ATOM 4004 O O . PHE A 1 504 ? 11.102 -6.734 -27.953 1 91.5 504 PHE A O 1
ATOM 4011 N N . TYR A 1 505 ? 10.602 -7.004 -25.812 1 91.12 505 TYR A N 1
ATOM 4012 C CA . TYR A 1 505 ? 11.781 -6.25 -25.391 1 91.12 505 TYR A CA 1
ATOM 4013 C C . TYR A 1 505 ? 12.297 -6.754 -24.047 1 91.12 505 TYR A C 1
ATOM 4015 O O . TYR A 1 505 ? 11.609 -7.5 -23.344 1 91.12 505 TYR A O 1
ATOM 4023 N N . THR A 1 506 ? 13.547 -6.445 -23.781 1 93.62 506 THR A N 1
ATOM 4024 C CA . THR A 1 506 ? 14.156 -6.938 -22.547 1 93.62 506 THR A CA 1
ATOM 4025 C C . THR A 1 506 ? 14.359 -5.801 -21.562 1 93.62 506 THR A C 1
ATOM 4027 O O . THR A 1 506 ? 14.438 -4.633 -21.953 1 93.62 506 THR A O 1
ATOM 4030 N N . GLY A 1 507 ? 14.266 -6.156 -20.297 1 91.31 507 GLY A N 1
ATOM 4031 C CA . GLY A 1 507 ? 14.547 -5.23 -19.203 1 91.31 507 GLY A CA 1
ATOM 4032 C C . GLY A 1 507 ? 15.445 -5.82 -18.141 1 91.31 507 GLY A C 1
ATOM 4033 O O . GLY A 1 507 ? 15.883 -6.969 -18.25 1 91.31 507 GLY A O 1
ATOM 4034 N N . ALA A 1 508 ? 15.852 -4.973 -17.156 1 92.44 508 ALA A N 1
ATOM 4035 C CA . ALA A 1 508 ? 16.719 -5.363 -16.047 1 92.44 508 ALA A CA 1
ATOM 4036 C C . ALA A 1 508 ? 16.312 -4.664 -14.75 1 92.44 508 ALA A C 1
ATOM 4038 O O . ALA A 1 508 ? 15.164 -4.238 -14.602 1 92.44 508 ALA A O 1
ATOM 4039 N N . SER A 1 509 ? 17.234 -4.609 -13.812 1 89.69 509 SER A N 1
ATOM 4040 C CA . SER A 1 509 ? 16.953 -4.062 -12.492 1 89.69 509 SER A CA 1
ATOM 4041 C C . SER A 1 509 ? 16.531 -2.602 -12.578 1 89.69 509 SER A C 1
ATOM 4043 O O . SER A 1 509 ? 15.703 -2.143 -11.789 1 89.69 509 SER A O 1
ATOM 4045 N N . SER A 1 510 ? 16.953 -1.809 -13.562 1 82.62 510 SER A N 1
ATOM 4046 C CA . SER A 1 510 ? 16.688 -0.379 -13.68 1 82.62 510 SER A CA 1
ATOM 4047 C C . SER A 1 510 ? 15.234 -0.118 -14.055 1 82.62 510 SER A C 1
ATOM 4049 O O . SER A 1 510 ? 14.695 0.949 -13.758 1 82.62 510 SER A O 1
ATOM 4051 N N . ASP A 1 511 ? 14.625 -1.075 -14.664 1 85.94 511 ASP A N 1
ATOM 4052 C CA . ASP A 1 511 ? 13.234 -0.915 -15.062 1 85.94 511 ASP A CA 1
ATOM 4053 C C . ASP A 1 511 ? 12.391 -2.102 -14.602 1 85.94 511 ASP A C 1
ATOM 4055 O O . ASP A 1 511 ? 11.492 -2.547 -15.32 1 85.94 511 ASP A O 1
ATOM 4059 N N . TRP A 1 512 ? 12.711 -2.562 -13.484 1 89.75 512 TRP A N 1
ATOM 4060 C CA . TRP A 1 512 ? 12.023 -3.723 -12.922 1 89.75 512 TRP A CA 1
ATOM 4061 C C . TRP A 1 512 ? 10.562 -3.4 -12.625 1 89.75 512 TRP A C 1
ATOM 4063 O O . TRP A 1 512 ? 10.266 -2.529 -11.805 1 89.75 512 TRP A O 1
ATOM 4073 N N . PRO A 1 513 ? 9.641 -4.035 -13.281 1 85.88 513 PRO A N 1
ATOM 4074 C CA . PRO A 1 513 ? 8.227 -3.662 -13.172 1 85.88 513 PRO A CA 1
ATOM 4075 C C . PRO A 1 513 ? 7.582 -4.16 -11.883 1 85.88 513 PRO A C 1
ATOM 4077 O O . PRO A 1 513 ? 6.496 -3.705 -11.516 1 85.88 513 PRO A O 1
ATOM 4080 N N . ALA A 1 514 ? 8.172 -5.117 -11.148 1 89.75 514 ALA A N 1
ATOM 4081 C CA . ALA A 1 514 ? 7.512 -5.746 -10.008 1 89.75 514 ALA A CA 1
ATOM 4082 C C . ALA A 1 514 ? 8.133 -5.285 -8.688 1 89.75 514 ALA A C 1
ATOM 4084 O O . ALA A 1 514 ? 8.008 -5.969 -7.668 1 89.75 514 ALA A O 1
ATOM 4085 N N . GLU A 1 515 ? 8.797 -4.176 -8.695 1 88.81 515 GLU A N 1
ATOM 4086 C CA . GLU A 1 515 ? 9.492 -3.73 -7.496 1 88.81 515 GLU A CA 1
ATOM 4087 C C . GLU A 1 515 ? 8.516 -3.502 -6.344 1 88.81 515 GLU A C 1
ATOM 4089 O O . GLU A 1 515 ? 8.766 -3.939 -5.219 1 88.81 515 GLU A O 1
ATOM 4094 N N . ARG A 1 516 ? 7.41 -2.834 -6.605 1 88.25 516 ARG A N 1
ATOM 4095 C CA . ARG A 1 516 ? 6.41 -2.566 -5.578 1 88.25 516 ARG A CA 1
ATOM 4096 C C . ARG A 1 516 ? 5.836 -3.865 -5.023 1 88.25 516 ARG A C 1
ATOM 4098 O O . ARG A 1 516 ? 5.621 -3.986 -3.814 1 88.25 516 ARG A O 1
ATOM 4105 N N . ILE A 1 517 ? 5.625 -4.781 -5.887 1 90.44 517 ILE A N 1
ATOM 4106 C CA . ILE A 1 517 ? 5.07 -6.074 -5.496 1 90.44 517 ILE A CA 1
ATOM 4107 C C . ILE A 1 517 ? 6.055 -6.809 -4.59 1 90.44 517 ILE A C 1
ATOM 4109 O O . ILE A 1 517 ? 5.672 -7.348 -3.551 1 90.44 517 ILE A O 1
ATOM 4113 N N . GLU A 1 518 ? 7.285 -6.777 -4.973 1 91.62 518 GLU A N 1
ATOM 4114 C CA . GLU A 1 518 ? 8.305 -7.438 -4.168 1 91.62 518 GLU A CA 1
ATOM 4115 C C . GLU A 1 518 ? 8.422 -6.801 -2.789 1 91.62 518 GLU A C 1
ATOM 4117 O O . GLU A 1 518 ? 8.555 -7.5 -1.782 1 91.62 518 GLU A O 1
ATOM 4122 N N . ARG A 1 519 ? 8.359 -5.531 -2.721 1 90.75 519 ARG A N 1
ATOM 4123 C CA . ARG A 1 519 ? 8.492 -4.824 -1.452 1 90.75 519 ARG A CA 1
ATOM 4124 C C . ARG A 1 519 ? 7.355 -5.18 -0.501 1 90.75 519 ARG A C 1
ATOM 4126 O O . ARG A 1 519 ? 7.582 -5.422 0.686 1 90.75 519 ARG A O 1
ATOM 4133 N N . LEU A 1 520 ? 6.191 -5.191 -1.021 1 93.38 520 LEU A N 1
ATOM 4134 C CA . LEU A 1 520 ? 5.047 -5.488 -0.168 1 93.38 520 LEU A CA 1
ATOM 4135 C C . LEU A 1 520 ? 5.023 -6.965 0.218 1 93.38 520 LEU A C 1
ATOM 4137 O O . LEU A 1 520 ? 5.02 -7.301 1.404 1 93.38 520 LEU A O 1
ATOM 4141 N N . TRP A 1 521 ? 5.113 -7.828 -0.781 1 92.5 521 TRP A N 1
ATOM 4142 C CA . TRP A 1 521 ? 4.77 -9.234 -0.577 1 92.5 521 TRP A CA 1
ATOM 4143 C C . TRP A 1 521 ? 5.988 -10.031 -0.127 1 92.5 521 TRP A C 1
ATOM 4145 O O . TRP A 1 521 ? 5.852 -11.062 0.537 1 92.5 521 TRP A O 1
ATOM 4155 N N . LEU A 1 522 ? 7.156 -9.648 -0.504 1 91.62 522 LEU A N 1
ATOM 4156 C CA . LEU A 1 522 ? 8.32 -10.469 -0.202 1 91.62 522 LEU A CA 1
ATOM 4157 C C . LEU A 1 522 ? 9.125 -9.875 0.946 1 91.62 522 LEU A C 1
ATOM 4159 O O . LEU A 1 522 ? 10.023 -10.523 1.489 1 91.62 522 LEU A O 1
ATOM 4163 N N . LYS A 1 523 ? 8.789 -8.641 1.325 1 90.75 523 LYS A N 1
ATOM 4164 C CA . LYS A 1 523 ? 9.539 -8.039 2.42 1 90.75 523 LYS A CA 1
ATOM 4165 C C . LYS A 1 523 ? 8.609 -7.559 3.529 1 90.75 523 LYS A C 1
ATOM 4167 O O . LYS A 1 523 ? 8.617 -8.102 4.637 1 90.75 523 LYS A O 1
ATOM 4172 N N . THR A 1 524 ? 7.695 -6.637 3.25 1 92.31 524 THR A N 1
ATOM 4173 C CA . THR A 1 524 ? 6.879 -5.969 4.258 1 92.31 524 THR A CA 1
ATOM 4174 C C . THR A 1 524 ? 5.969 -6.969 4.969 1 92.31 524 THR A C 1
ATOM 4176 O O . THR A 1 524 ? 5.949 -7.031 6.199 1 92.31 524 THR A O 1
ATOM 4179 N N . LEU A 1 525 ? 5.199 -7.719 4.242 1 91.19 525 LEU A N 1
ATOM 4180 C CA . LEU A 1 525 ? 4.227 -8.625 4.844 1 91.19 525 LEU A CA 1
ATOM 4181 C C . LEU A 1 525 ? 4.926 -9.703 5.668 1 91.19 525 LEU A C 1
ATOM 4183 O O . LEU A 1 525 ? 4.52 -9.984 6.797 1 91.19 525 LEU A O 1
ATOM 4187 N N . PRO A 1 526 ? 6.004 -10.305 5.117 1 87.31 526 PRO A N 1
ATOM 4188 C CA . PRO A 1 526 ? 6.723 -11.258 5.965 1 87.31 526 PRO A CA 1
ATOM 4189 C C . PRO A 1 526 ? 7.285 -10.617 7.23 1 87.31 526 PRO A C 1
ATOM 4191 O O . PRO A 1 526 ? 7.277 -11.234 8.297 1 87.31 526 PRO A O 1
ATOM 4194 N N . ASP A 1 527 ? 7.797 -9.383 7.125 1 86.12 527 ASP A N 1
ATOM 4195 C CA . ASP A 1 527 ? 8.32 -8.68 8.297 1 86.12 527 ASP A CA 1
ATOM 4196 C C . ASP A 1 527 ? 7.223 -8.43 9.32 1 86.12 527 ASP A C 1
ATOM 4198 O O . ASP A 1 527 ? 7.457 -8.539 10.531 1 86.12 527 ASP A O 1
ATOM 4202 N N . VAL A 1 528 ? 6.047 -8.062 8.867 1 86.88 528 VAL A N 1
ATOM 4203 C CA . VAL A 1 528 ? 4.914 -7.812 9.758 1 86.88 528 VAL A CA 1
ATOM 4204 C C . VAL A 1 528 ? 4.473 -9.125 10.406 1 86.88 528 VAL A C 1
ATOM 4206 O O . VAL A 1 528 ? 4.051 -9.141 11.562 1 86.88 528 VAL A O 1
ATOM 4209 N N . ASP A 1 529 ? 4.543 -10.195 9.578 1 82.31 529 ASP A N 1
ATOM 4210 C CA . ASP A 1 529 ? 4.145 -11.508 10.078 1 82.31 529 ASP A CA 1
ATOM 4211 C C . ASP A 1 529 ? 4.977 -11.906 11.297 1 82.31 529 ASP A C 1
ATOM 4213 O O . ASP A 1 529 ? 4.445 -12.453 12.266 1 82.31 529 ASP A O 1
ATOM 4217 N N . VAL A 1 530 ? 6.309 -11.547 11.258 1 75.94 530 VAL A N 1
ATOM 4218 C CA . VAL A 1 530 ? 7.199 -12.016 12.312 1 75.94 530 VAL A CA 1
ATOM 4219 C C . VAL A 1 530 ? 7.457 -10.891 13.312 1 75.94 530 VAL A C 1
ATOM 4221 O O . VAL A 1 530 ? 8.289 -11.023 14.211 1 75.94 530 VAL A O 1
ATOM 4224 N N . ALA A 1 531 ? 7.027 -9.68 13.117 1 70.88 531 ALA A N 1
ATOM 4225 C CA . ALA A 1 531 ? 7.262 -8.547 14.008 1 70.88 531 ALA A CA 1
ATOM 4226 C C . ALA A 1 531 ? 6.961 -8.922 15.461 1 70.88 531 ALA A C 1
ATOM 4228 O O . ALA A 1 531 ? 5.863 -9.383 15.773 1 70.88 531 ALA A O 1
ATOM 4229 N N . THR A 1 532 ? 7.828 -9.977 16.016 1 54.22 532 THR A N 1
ATOM 4230 C CA . THR A 1 532 ? 7.75 -10.453 17.391 1 54.22 532 THR A CA 1
ATOM 4231 C C . THR A 1 532 ? 7.59 -9.281 18.359 1 54.22 532 THR A C 1
ATOM 4233 O O . THR A 1 532 ? 8.031 -8.164 18.078 1 54.22 532 THR A O 1
ATOM 4236 N N . LEU A 1 533 ? 6.871 -9.602 19.5 1 44.44 533 LEU A N 1
ATOM 4237 C CA . LEU A 1 533 ? 6.504 -9.164 20.844 1 44.44 533 LEU A CA 1
ATOM 4238 C C . LEU A 1 533 ? 7.742 -8.797 21.656 1 44.44 533 LEU A C 1
ATOM 4240 O O . LEU A 1 533 ? 8.383 -9.672 22.234 1 44.44 533 LEU A O 1
ATOM 4244 N N . PHE A 1 534 ? 8.758 -8.25 21.219 1 35.91 534 PHE A N 1
ATOM 4245 C CA . PHE A 1 534 ? 9.766 -7.949 22.234 1 35.91 534 PHE A CA 1
ATOM 4246 C C . PHE A 1 534 ? 9.117 -7.328 23.469 1 35.91 534 PHE A C 1
ATOM 4248 O O . PHE A 1 534 ? 8.469 -6.285 23.375 1 35.91 534 PHE A O 1
ATOM 4255 N N . SER A 1 535 ? 8.539 -8.188 24.266 1 33.5 535 SER A N 1
ATOM 4256 C CA . SER A 1 535 ? 8.328 -7.719 25.625 1 33.5 535 SER A CA 1
ATOM 4257 C C . SER A 1 535 ? 9.586 -7.062 26.188 1 33.5 535 SER A C 1
ATOM 4259 O O . SER A 1 535 ? 10.672 -7.648 26.141 1 33.5 535 SER A O 1
ATOM 4261 N N . THR A 1 536 ? 9.836 -5.945 26.109 1 33.25 536 THR A N 1
ATOM 4262 C CA . THR A 1 536 ? 10.812 -5.312 26.984 1 33.25 536 THR A CA 1
ATOM 4263 C C . THR A 1 536 ? 10.688 -5.84 28.406 1 33.25 536 THR A C 1
ATOM 4265 O O . THR A 1 536 ? 11.078 -5.168 29.359 1 33.25 536 THR A O 1
ATOM 4268 N N . ASP A 1 537 ? 10.125 -6.996 28.812 1 29.88 537 ASP A N 1
ATOM 4269 C CA . ASP A 1 537 ? 10.578 -7.52 30.094 1 29.88 537 ASP A CA 1
ATOM 4270 C C . ASP A 1 537 ? 12.07 -7.855 30.062 1 29.88 537 ASP A C 1
ATOM 4272 O O . ASP A 1 537 ? 12.531 -8.539 29.156 1 29.88 537 ASP A O 1
ATOM 4276 N N . PRO A 1 538 ? 13.016 -7.188 30.875 1 31.31 538 PRO A N 1
ATOM 4277 C CA . PRO A 1 538 ? 14.445 -7.43 31.078 1 31.31 538 PRO A CA 1
ATOM 4278 C C . PRO A 1 538 ? 14.797 -8.914 31.062 1 31.31 538 PRO A C 1
ATOM 4280 O O . PRO A 1 538 ? 15.953 -9.281 30.844 1 31.31 538 PRO A O 1
ATOM 4283 N N . ASP A 1 539 ? 14.047 -9.836 31.734 1 29.06 539 ASP A N 1
ATOM 4284 C CA . ASP A 1 539 ? 14.516 -11.188 32.031 1 29.06 539 ASP A CA 1
ATOM 4285 C C . ASP A 1 539 ? 14.422 -12.094 30.812 1 29.06 539 ASP A C 1
ATOM 4287 O O . ASP A 1 539 ? 14.781 -13.273 30.891 1 29.06 539 ASP A O 1
ATOM 4291 N N . VAL A 1 540 ? 13.555 -12.039 30 1 27.86 540 VAL A N 1
ATOM 4292 C CA . VAL A 1 540 ? 13.586 -13.125 29.031 1 27.86 540 VAL A CA 1
ATOM 4293 C C . VAL A 1 540 ? 14.586 -12.805 27.922 1 27.86 540 VAL A C 1
ATOM 4295 O O . VAL A 1 540 ? 14.453 -11.789 27.234 1 27.86 540 VAL A O 1
ATOM 4298 N N . LYS A 1 541 ? 15.711 -13.484 28.062 1 25.77 541 LYS A N 1
ATOM 4299 C CA . LYS A 1 541 ? 16.891 -13.633 27.203 1 25.77 541 LYS A CA 1
ATOM 4300 C C . LYS A 1 541 ? 16.484 -13.977 25.781 1 25.77 541 LYS A C 1
ATOM 4302 O O . LYS A 1 541 ? 15.844 -15 25.547 1 25.77 541 LYS A O 1
ATOM 4307 N N . VAL A 1 542 ? 16.328 -13.117 25.062 1 27.39 542 VAL A N 1
ATOM 4308 C CA . VAL A 1 542 ? 16.016 -13.164 23.641 1 27.39 542 VAL A CA 1
ATOM 4309 C C . VAL A 1 542 ? 17.016 -14.062 22.906 1 27.39 542 VAL A C 1
ATOM 4311 O O . VAL A 1 542 ? 18.219 -13.812 22.953 1 27.39 542 VAL A O 1
ATOM 4314 N N . ILE A 1 543 ? 16.719 -15.336 22.922 1 23.67 543 ILE A N 1
ATOM 4315 C CA . ILE A 1 543 ? 17.594 -16.219 22.156 1 23.67 543 ILE A CA 1
ATOM 4316 C C . ILE A 1 543 ? 17.703 -15.727 20.719 1 23.67 543 ILE A C 1
ATOM 4318 O O . ILE A 1 543 ? 16.703 -15.547 20.031 1 23.67 543 ILE A O 1
ATOM 4322 N N . GLN A 1 544 ? 18.703 -15.062 20.297 1 24.03 544 GLN A N 1
ATOM 4323 C CA . GLN A 1 544 ? 19.297 -14.555 19.062 1 24.03 544 GLN A CA 1
ATOM 4324 C C . GLN A 1 544 ? 19.328 -15.633 17.984 1 24.03 544 GLN A C 1
ATOM 4326 O O . GLN A 1 544 ? 20.062 -16.625 18.109 1 24.03 544 GLN A O 1
ATOM 4331 N N . GLN A 1 545 ? 18.219 -16.078 17.5 1 24.75 545 GLN A N 1
ATOM 4332 C CA . GLN A 1 545 ? 18.609 -16.969 16.438 1 24.75 545 GLN A CA 1
ATOM 4333 C C . GLN A 1 545 ? 19.484 -16.25 15.406 1 24.75 545 GLN A C 1
ATOM 4335 O O . GLN A 1 545 ? 19.156 -15.141 14.977 1 24.75 545 GLN A O 1
ATOM 4340 N N . SER A 1 546 ? 20.625 -16.547 15.234 1 24.89 546 SER A N 1
ATOM 4341 C CA . SER A 1 546 ? 21.75 -16.266 14.344 1 24.89 546 SER A CA 1
ATOM 4342 C C . SER A 1 546 ? 21.297 -16.281 12.883 1 24.89 546 SER A C 1
ATOM 4344 O O . SER A 1 546 ? 20.766 -17.281 12.406 1 24.89 546 SER A O 1
ATOM 4346 N N . VAL A 1 547 ? 20.656 -15.289 12.516 1 28.28 547 VAL A N 1
ATOM 4347 C CA . VAL A 1 547 ? 20.531 -15.203 11.062 1 28.28 547 VAL A CA 1
ATOM 4348 C C . VAL A 1 547 ? 21.891 -15.508 10.414 1 28.28 547 VAL A C 1
ATOM 4350 O O . VAL A 1 547 ? 22.859 -14.797 10.648 1 28.28 547 VAL A O 1
ATOM 4353 N N . GLY A 1 548 ? 22.062 -16.672 10.102 1 28.88 548 GLY A N 1
ATOM 4354 C CA . GLY A 1 548 ? 23.172 -17.141 9.297 1 28.88 548 GLY A CA 1
ATOM 4355 C C . GLY A 1 548 ? 23.406 -16.312 8.047 1 28.88 548 GLY A C 1
ATOM 4356 O O . GLY A 1 548 ? 22.453 -15.914 7.379 1 28.88 548 GLY A O 1
ATOM 4357 N N . MET A 1 549 ? 24.422 -15.547 8.062 1 32.22 549 MET A N 1
ATOM 4358 C CA . MET A 1 549 ? 24.938 -14.891 6.867 1 32.22 549 MET A CA 1
ATOM 4359 C C . MET A 1 549 ? 24.875 -15.82 5.664 1 32.22 549 MET A C 1
ATOM 4361 O O . MET A 1 549 ? 24.906 -17.047 5.82 1 32.22 549 MET A O 1
ATOM 4365 N N . SER A 1 550 ? 24.609 -15.281 4.57 1 35.94 550 SER A N 1
ATOM 4366 C CA . SER A 1 550 ? 24.438 -16.078 3.361 1 35.94 550 SER A CA 1
ATOM 4367 C C . SER A 1 550 ? 25.469 -17.219 3.303 1 35.94 550 SER A C 1
ATOM 4369 O O . SER A 1 550 ? 25.266 -18.188 2.576 1 35.94 550 SER A O 1
ATOM 4371 N N . TRP A 1 551 ? 26.625 -17.031 4.004 1 42.31 551 TRP A N 1
ATOM 4372 C CA . TRP A 1 551 ? 27.703 -18 3.9 1 42.31 551 TRP A CA 1
ATOM 4373 C C . TRP A 1 551 ? 27.656 -18.984 5.062 1 42.31 551 TRP A C 1
ATOM 4375 O O . TRP A 1 551 ? 28.625 -19.703 5.312 1 42.31 551 TRP A O 1
ATOM 4385 N N . GLY A 1 552 ? 26.578 -19.094 5.695 1 44.88 552 GLY A N 1
ATOM 4386 C CA . GLY A 1 552 ? 26.359 -20.062 6.754 1 44.88 552 GLY A CA 1
ATOM 4387 C C . GLY A 1 552 ? 27.25 -19.828 7.965 1 44.88 552 GLY A C 1
ATOM 4388 O O . GLY A 1 552 ? 27.406 -20.719 8.805 1 44.88 552 GLY A O 1
ATOM 4389 N N . LEU A 1 553 ? 28.094 -18.844 7.949 1 46.66 553 LEU A N 1
ATOM 4390 C CA . LEU A 1 553 ? 29 -18.594 9.062 1 46.66 553 LEU A CA 1
ATOM 4391 C C . LEU A 1 553 ? 28.312 -17.797 10.164 1 46.66 553 LEU A C 1
ATOM 4393 O O . LEU A 1 553 ? 27.5 -16.922 9.875 1 46.66 553 LEU A O 1
ATOM 4397 N N . THR A 1 554 ? 28.484 -18.219 11.32 1 49.84 554 THR A N 1
ATOM 4398 C CA . THR A 1 554 ? 28.016 -17.516 12.516 1 49.84 554 THR A CA 1
ATOM 4399 C C . THR A 1 554 ? 28.719 -16.156 12.648 1 49.84 554 THR A C 1
ATOM 4401 O O . THR A 1 554 ? 29.75 -15.922 12.031 1 49.84 554 THR A O 1
ATOM 4404 N N . GLU A 1 555 ? 28.188 -15.219 13.25 1 53.81 555 GLU A N 1
ATOM 4405 C CA . GLU A 1 555 ? 28.812 -13.914 13.484 1 53.81 555 GLU A CA 1
ATOM 4406 C C . GLU A 1 555 ? 30.219 -14.062 14.055 1 5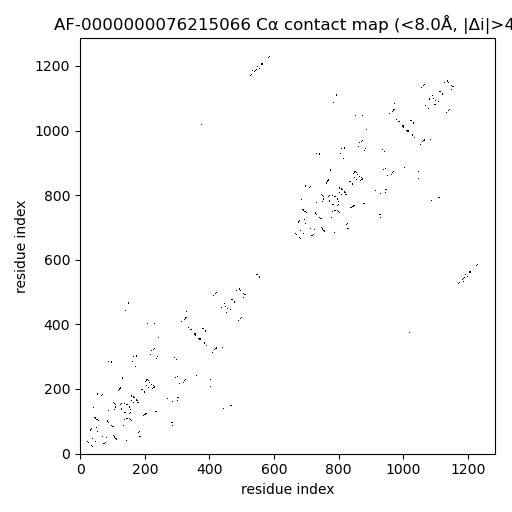3.81 555 GLU A C 1
ATOM 4408 O O . GLU A 1 555 ? 31.125 -13.344 13.656 1 53.81 555 GLU A O 1
ATOM 4413 N N . GLN A 1 556 ? 30.25 -14.953 14.875 1 56.69 556 GLN A N 1
ATOM 4414 C CA . GLN A 1 556 ? 31.562 -15.227 15.445 1 56.69 556 GLN A CA 1
ATOM 4415 C C . GLN A 1 556 ? 32.5 -15.812 14.391 1 56.69 556 GLN A C 1
ATOM 4417 O O . GLN A 1 556 ? 33.688 -15.469 14.359 1 56.69 556 GLN A O 1
ATOM 4422 N N . GLN A 1 557 ? 31.906 -16.547 13.547 1 61.03 557 GLN A N 1
ATOM 4423 C CA . GLN A 1 557 ? 32.688 -17.141 12.461 1 61.03 557 GLN A CA 1
ATOM 4424 C C . GLN A 1 557 ? 33.062 -16.094 11.406 1 61.03 557 GLN A C 1
ATOM 4426 O O . GLN A 1 557 ? 34.156 -16.109 10.875 1 61.03 557 GLN A O 1
ATOM 4431 N N . LEU A 1 558 ? 32.219 -15.227 11.281 1 60.66 558 LEU A N 1
ATOM 4432 C CA . LEU A 1 558 ? 32.469 -14.156 10.32 1 60.66 558 LEU A CA 1
ATOM 4433 C C . LEU A 1 558 ? 33.5 -13.164 10.859 1 60.66 558 LEU A C 1
ATOM 4435 O O . LEU A 1 558 ? 34.375 -12.727 10.125 1 60.66 558 LEU A O 1
ATOM 4439 N N . GLU A 1 559 ? 33.344 -12.875 12 1 66.38 559 GLU A N 1
ATOM 4440 C CA . GLU A 1 559 ? 34.344 -12.047 12.641 1 66.38 559 GLU A CA 1
ATOM 4441 C C . GLU A 1 559 ? 35.719 -12.727 12.617 1 66.38 559 GLU A C 1
ATOM 4443 O O . GLU A 1 559 ? 36.719 -12.094 12.297 1 66.38 559 GLU A O 1
ATOM 4448 N N . ALA A 1 560 ? 35.688 -13.961 12.852 1 70.31 560 ALA A N 1
ATOM 4449 C CA . ALA A 1 560 ? 36.906 -14.734 12.789 1 70.31 560 ALA A CA 1
ATOM 4450 C C . ALA A 1 560 ? 37.469 -14.781 11.359 1 70.31 560 ALA A C 1
ATOM 4452 O O . ALA A 1 560 ? 38.688 -14.664 11.148 1 70.31 560 ALA A O 1
ATOM 4453 N N . LEU A 1 561 ? 36.625 -14.797 10.469 1 72.75 561 LEU A N 1
ATOM 4454 C CA . LEU A 1 561 ? 37.031 -14.812 9.062 1 72.75 561 LEU A CA 1
ATOM 4455 C C . LEU A 1 561 ? 37.594 -13.461 8.633 1 72.75 561 LEU A C 1
ATOM 4457 O O . LEU A 1 561 ? 38.625 -13.398 7.969 1 72.75 561 LEU A O 1
ATOM 4461 N N . ILE A 1 562 ? 36.969 -12.492 9.078 1 74.75 562 ILE A N 1
ATOM 4462 C CA . ILE A 1 562 ? 37.438 -11.148 8.75 1 74.75 562 ILE A CA 1
ATOM 4463 C C . ILE A 1 562 ? 38.781 -10.883 9.422 1 74.75 562 ILE A C 1
ATOM 4465 O O . ILE A 1 562 ? 39.719 -10.398 8.781 1 74.75 562 ILE A O 1
ATOM 4469 N N . PHE A 1 563 ? 38.844 -11.273 10.562 1 76.31 563 PHE A N 1
ATOM 4470 C CA . PHE A 1 563 ? 40.094 -11.117 11.258 1 76.31 563 PHE A CA 1
ATOM 4471 C C . PHE A 1 563 ? 41.188 -11.961 10.602 1 76.31 563 PHE A C 1
ATOM 4473 O O . PHE A 1 563 ? 42.312 -11.5 10.422 1 76.31 563 PHE A O 1
ATOM 4480 N N . SER A 1 564 ? 40.844 -13.07 10.148 1 77.69 564 SER A N 1
ATOM 4481 C CA . SER A 1 564 ? 41.781 -13.953 9.461 1 77.69 564 SER A CA 1
ATOM 4482 C C . SER A 1 564 ? 42.156 -13.375 8.102 1 77.69 564 SER A C 1
ATOM 4484 O O . SER A 1 564 ? 43.344 -13.43 7.723 1 77.69 564 SER A O 1
ATOM 4486 N N . LEU A 1 565 ? 41.281 -12.766 7.508 1 79.06 565 LEU A N 1
ATOM 4487 C CA . LEU A 1 565 ? 41.531 -12.172 6.199 1 79.06 565 LEU A CA 1
ATOM 4488 C C . LEU A 1 565 ? 42.375 -10.898 6.344 1 79.06 565 LEU A C 1
ATOM 4490 O O . LEU A 1 565 ? 43.281 -10.656 5.559 1 79.06 565 LEU A O 1
ATOM 4494 N N . VAL A 1 566 ? 42.156 -10.195 7.316 1 79.56 566 VAL A N 1
ATOM 4495 C CA . VAL A 1 566 ? 42.938 -9.008 7.617 1 79.56 566 VAL A CA 1
ATOM 4496 C C . VAL A 1 566 ? 44.344 -9.398 8.016 1 79.56 566 VAL A C 1
ATOM 4498 O O . VAL A 1 566 ? 45.312 -8.82 7.535 1 79.56 566 VAL A O 1
ATOM 4501 N N . LEU A 1 567 ? 44.469 -10.391 8.773 1 80 567 LEU A N 1
ATOM 4502 C CA . LEU A 1 567 ? 45.781 -10.891 9.172 1 80 567 LEU A CA 1
ATOM 4503 C C . LEU A 1 567 ? 46.531 -11.453 7.969 1 80 567 LEU A C 1
ATOM 4505 O O . LEU A 1 567 ? 47.75 -11.188 7.801 1 80 567 LEU A O 1
ATOM 4509 N N . LEU A 1 568 ? 45.875 -12.078 7.137 1 80.75 568 LEU A N 1
ATOM 4510 C CA . LEU A 1 568 ? 46.469 -12.609 5.914 1 80.75 568 LEU A CA 1
ATOM 4511 C C . LEU A 1 568 ? 46.938 -11.484 5 1 80.75 568 LEU A C 1
ATOM 4513 O O . LEU A 1 568 ? 48.031 -11.539 4.441 1 80.75 568 LEU A O 1
ATOM 4517 N N . CYS A 1 569 ? 46.25 -10.508 4.906 1 80.25 569 CYS A N 1
ATOM 4518 C CA . CYS A 1 569 ? 46.594 -9.328 4.125 1 80.25 569 CYS A CA 1
ATOM 4519 C C . CYS A 1 569 ? 47.812 -8.633 4.711 1 80.25 569 CYS A C 1
ATOM 4521 O O . CYS A 1 569 ? 48.75 -8.258 3.975 1 80.25 569 CYS A O 1
ATOM 4523 N N . LEU A 1 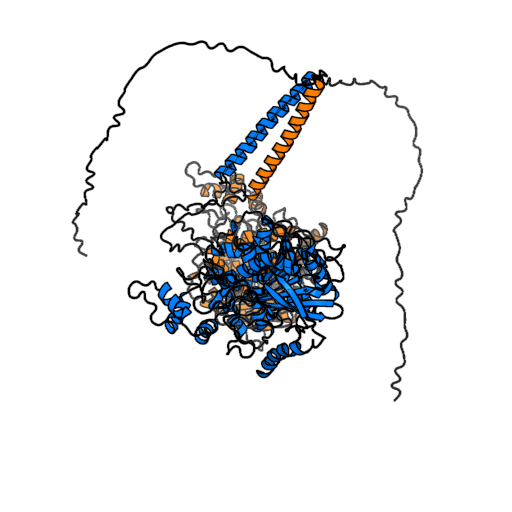570 ? 47.844 -8.602 5.938 1 81.94 570 LEU A N 1
ATOM 4524 C CA . LEU A 1 570 ? 48.969 -7.965 6.613 1 81.94 570 LEU A CA 1
ATOM 4525 C C . LEU A 1 570 ? 50.25 -8.789 6.43 1 81.94 570 LEU A C 1
ATOM 4527 O O . LEU A 1 570 ? 51.312 -8.234 6.152 1 81.94 570 LEU A O 1
ATOM 4531 N N . VAL A 1 571 ? 50.156 -9.977 6.457 1 81.81 571 VAL A N 1
ATOM 4532 C CA . VAL A 1 571 ? 51.281 -10.867 6.242 1 81.81 571 VAL A CA 1
ATOM 4533 C C . VAL A 1 571 ? 51.75 -10.781 4.785 1 81.81 571 VAL A C 1
ATOM 4535 O O . VAL A 1 571 ? 52.938 -10.664 4.508 1 81.81 571 VAL A O 1
ATOM 4538 N N . LEU A 1 572 ? 50.812 -10.711 3.947 1 81.62 572 LEU A N 1
ATOM 4539 C CA . LEU A 1 572 ? 51.156 -10.641 2.529 1 81.62 572 LEU A CA 1
ATOM 4540 C C . LEU A 1 572 ? 51.781 -9.297 2.182 1 81.62 572 LEU A C 1
ATOM 4542 O O . LEU A 1 572 ? 52.719 -9.234 1.38 1 81.62 572 LEU A O 1
ATOM 4546 N N . ILE A 1 573 ? 51.469 -8.398 2.812 1 83.75 573 ILE A N 1
ATOM 4547 C CA . ILE A 1 573 ? 52.062 -7.074 2.648 1 83.75 573 ILE A CA 1
ATOM 4548 C C . ILE A 1 573 ? 53.5 -7.086 3.174 1 83.75 573 ILE A C 1
ATOM 4550 O O . ILE A 1 573 ? 54.406 -6.594 2.512 1 83.75 573 ILE A O 1
ATOM 4554 N N . CYS A 1 574 ? 53.688 -7.68 4.184 1 82.75 574 CYS A N 1
ATOM 4555 C CA . CYS A 1 574 ? 55.031 -7.793 4.738 1 82.75 574 CYS A CA 1
ATOM 4556 C C . CYS A 1 574 ? 55.906 -8.625 3.826 1 82.75 574 CYS A C 1
ATOM 4558 O O . CYS A 1 574 ? 57.062 -8.25 3.572 1 82.75 574 CYS A O 1
ATOM 4560 N N . VAL A 1 575 ? 55.375 -9.578 3.33 1 83.5 575 VAL A N 1
ATOM 4561 C CA . VAL A 1 575 ? 56.125 -10.438 2.418 1 83.5 575 VAL A CA 1
ATOM 4562 C C . VAL A 1 575 ? 56.438 -9.68 1.129 1 83.5 575 VAL A C 1
ATOM 4564 O O . VAL A 1 575 ? 57.562 -9.719 0.63 1 83.5 575 VAL A O 1
ATOM 4567 N N . THR A 1 576 ? 55.531 -9.031 0.706 1 81.94 576 THR A N 1
ATOM 4568 C CA . THR A 1 576 ? 55.719 -8.234 -0.501 1 81.94 576 THR A CA 1
ATOM 4569 C C . THR A 1 576 ? 56.781 -7.148 -0.282 1 81.94 576 THR A C 1
ATOM 4571 O O . THR A 1 576 ? 57.625 -6.926 -1.139 1 81.94 576 THR A O 1
ATOM 4574 N N . LEU A 1 577 ? 56.719 -6.605 0.803 1 83.75 577 LEU A N 1
ATOM 4575 C CA . LEU A 1 577 ? 57.688 -5.559 1.13 1 83.75 577 LEU A CA 1
ATOM 4576 C C . LEU A 1 577 ? 59.094 -6.137 1.276 1 83.75 577 LEU A C 1
ATOM 4578 O O . LEU A 1 577 ? 60.062 -5.535 0.815 1 83.75 577 LEU A O 1
ATOM 4582 N N . THR A 1 578 ? 59.125 -7.23 1.75 1 84.12 578 THR A N 1
ATOM 4583 C CA . THR A 1 578 ? 60.406 -7.902 1.904 1 84.12 578 THR A CA 1
ATOM 4584 C C . THR A 1 578 ? 60.969 -8.344 0.549 1 84.12 578 THR A C 1
ATOM 4586 O O . THR A 1 578 ? 62.156 -8.156 0.257 1 84.12 578 THR A O 1
ATOM 4589 N N . LEU A 1 579 ? 60.156 -8.812 -0.198 1 81.44 579 LEU A N 1
ATOM 4590 C CA . LEU A 1 579 ? 60.562 -9.234 -1.531 1 81.44 579 LEU A CA 1
ATOM 4591 C C . LEU A 1 579 ? 60.938 -8.031 -2.385 1 81.44 579 LEU A C 1
ATOM 4593 O O . LEU A 1 579 ? 61.938 -8.094 -3.127 1 81.44 579 LEU A O 1
ATOM 4597 N N . PHE A 1 580 ? 60.344 -7.059 -2.15 1 83.06 580 PHE A N 1
ATOM 4598 C CA . PHE A 1 580 ? 60.656 -5.809 -2.84 1 83.06 580 PHE A CA 1
ATOM 4599 C C . PHE A 1 580 ? 62 -5.262 -2.395 1 83.06 580 PHE A C 1
ATOM 4601 O O . PHE A 1 580 ? 62.812 -4.836 -3.223 1 83.06 580 PHE A O 1
ATOM 4608 N N . ARG A 1 581 ? 62.25 -5.316 -1.244 1 81 581 ARG A N 1
ATOM 4609 C CA . ARG A 1 581 ? 63.562 -4.914 -0.709 1 81 581 ARG A CA 1
ATOM 4610 C C . ARG A 1 581 ? 64.688 -5.801 -1.254 1 81 581 ARG A C 1
ATOM 4612 O O . ARG A 1 581 ? 65.75 -5.312 -1.585 1 81 581 ARG A O 1
ATOM 4619 N N . ILE A 1 582 ? 64.375 -6.926 -1.417 1 80.81 582 ILE A N 1
ATOM 4620 C CA . ILE A 1 582 ? 65.375 -7.863 -1.948 1 80.81 582 ILE A CA 1
ATOM 4621 C C . ILE A 1 582 ? 65.625 -7.562 -3.424 1 80.81 582 ILE A C 1
ATOM 4623 O O . ILE A 1 582 ? 66.75 -7.512 -3.861 1 80.81 582 ILE A O 1
ATOM 4627 N N . VAL A 1 583 ? 64.75 -7.34 -4.094 1 78.44 583 VAL A N 1
ATOM 4628 C CA . VAL A 1 583 ? 64.875 -7.016 -5.512 1 78.44 583 VAL A CA 1
ATOM 4629 C C . VAL A 1 583 ? 65.688 -5.711 -5.668 1 78.44 583 VAL A C 1
ATOM 4631 O O . VAL A 1 583 ? 66.562 -5.605 -6.52 1 78.44 583 VAL A O 1
ATOM 4634 N N . CYS A 1 584 ? 65.438 -4.789 -4.871 1 77.94 584 CYS A N 1
ATOM 4635 C CA . CYS A 1 584 ? 66.188 -3.51 -4.902 1 77.94 584 CYS A CA 1
ATOM 4636 C C . CYS A 1 584 ? 67.625 -3.676 -4.492 1 77.94 584 CYS A C 1
ATOM 4638 O O . CYS A 1 584 ? 68.5 -3.033 -5.062 1 77.94 584 CYS A O 1
ATOM 4640 N N . PHE A 1 585 ? 67.812 -4.473 -3.584 1 76 585 PHE A N 1
ATOM 4641 C CA . PHE A 1 585 ? 69.188 -4.719 -3.115 1 76 585 PHE A CA 1
ATOM 4642 C C . PHE A 1 585 ? 70 -5.465 -4.168 1 76 585 PHE A C 1
ATOM 4644 O O . PHE A 1 585 ? 71.188 -5.168 -4.383 1 76 585 PHE A O 1
ATOM 4651 N N . VAL A 1 586 ? 69.5 -6.371 -4.816 1 66.88 586 VAL A N 1
ATOM 4652 C CA . VAL A 1 586 ? 70.188 -7.156 -5.824 1 66.88 586 VAL A CA 1
ATOM 4653 C C . VAL A 1 586 ? 70.438 -6.309 -7.074 1 66.88 586 VAL A C 1
ATOM 4655 O O . VAL A 1 586 ? 71.438 -6.461 -7.758 1 66.88 586 VAL A O 1
ATOM 4658 N N . ASN A 1 587 ? 69.5 -5.562 -7.367 1 58.5 587 ASN A N 1
ATOM 4659 C CA . ASN A 1 587 ? 69.75 -4.703 -8.531 1 58.5 587 ASN A CA 1
ATOM 4660 C C . ASN A 1 587 ? 70.625 -3.523 -8.188 1 58.5 587 ASN A C 1
ATOM 4662 O O . ASN A 1 587 ? 70.875 -2.668 -9.039 1 58.5 587 ASN A O 1
ATOM 4666 N N . GLY A 1 588 ? 71.625 -3.455 -7.352 1 51.41 588 GLY A N 1
ATOM 4667 C CA . GLY A 1 588 ? 72.688 -2.518 -6.977 1 51.41 588 GLY A CA 1
ATOM 4668 C C . GLY A 1 588 ? 72.375 -1.077 -7.309 1 51.41 588 GLY A C 1
ATOM 4669 O O . GLY A 1 588 ? 73.188 -0.198 -7.246 1 51.41 588 GLY A O 1
ATOM 4670 N N . LYS A 1 589 ? 71.562 -0.802 -8.344 1 45 589 LYS A N 1
ATOM 4671 C CA . LYS A 1 589 ? 71.562 0.585 -8.805 1 45 589 LYS A CA 1
ATOM 4672 C C . LYS A 1 589 ? 71 1.515 -7.738 1 45 589 LYS A C 1
ATOM 4674 O O . LYS A 1 589 ? 69.875 1.332 -7.293 1 45 589 LYS A O 1
ATOM 4679 N N . THR A 1 590 ? 71.812 2.197 -6.945 1 39.06 590 THR A N 1
ATOM 4680 C CA . THR A 1 590 ? 71.562 3.365 -6.109 1 39.06 590 THR A CA 1
ATOM 4681 C C . THR A 1 590 ? 70.75 4.41 -6.879 1 39.06 590 THR A C 1
ATOM 4683 O O . THR A 1 590 ? 71.125 4.848 -7.957 1 39.06 590 THR A O 1
ATOM 4686 N N . PHE A 1 591 ? 69.562 4.574 -6.824 1 36.94 591 PHE A N 1
ATOM 4687 C CA . PHE A 1 591 ? 68.875 5.707 -7.375 1 36.94 591 PHE A CA 1
ATOM 4688 C C . PHE A 1 591 ? 69.5 7.027 -6.953 1 36.94 591 PHE A C 1
ATOM 4690 O O . PHE A 1 591 ? 69.375 7.453 -5.805 1 36.94 591 PHE A O 1
ATOM 4697 N N . TYR A 1 592 ? 70.812 7.434 -7.379 1 30.77 592 TYR A N 1
ATOM 4698 C CA . TYR A 1 592 ? 71.438 8.758 -7.215 1 30.77 592 TYR A CA 1
ATOM 4699 C C . TYR A 1 592 ? 70.562 9.828 -7.852 1 30.77 592 TYR A C 1
ATOM 4701 O O . TYR A 1 592 ? 70.125 9.695 -9.008 1 30.77 592 TYR A O 1
ATOM 4709 N N . THR A 1 593 ? 69.812 10.57 -7.012 1 29.67 593 THR A N 1
ATOM 4710 C CA . THR A 1 593 ? 69.188 11.828 -7.379 1 29.67 593 THR A CA 1
ATOM 4711 C C . THR A 1 593 ? 70.188 12.789 -8.023 1 29.67 593 THR A C 1
ATOM 4713 O O . THR A 1 593 ? 71.125 13.25 -7.359 1 29.67 593 THR A O 1
ATOM 4716 N N . LYS A 1 594 ? 70.625 12.633 -9.266 1 26.28 594 LYS A N 1
ATOM 4717 C CA . LYS A 1 594 ? 71.438 13.664 -9.906 1 26.28 594 LYS A CA 1
ATOM 4718 C C . LYS A 1 594 ? 70.875 15.047 -9.672 1 26.28 594 LYS A C 1
ATOM 4720 O O . LYS A 1 594 ? 69.75 15.32 -10.094 1 26.28 594 LYS A O 1
ATOM 4725 N N . LYS A 1 595 ? 71.438 15.805 -8.711 1 27.97 595 LYS A N 1
ATOM 4726 C CA . LYS A 1 595 ? 71.25 17.25 -8.602 1 27.97 595 LYS A CA 1
ATOM 4727 C C . LYS A 1 595 ? 71.688 17.938 -9.891 1 27.97 595 LYS A C 1
ATOM 4729 O O . LYS A 1 595 ? 72.875 17.938 -10.242 1 27.97 595 LYS A O 1
ATOM 4734 N N . LYS A 1 596 ? 70.938 17.891 -10.969 1 24.09 596 LYS A N 1
ATOM 4735 C CA . LYS A 1 596 ? 71.25 18.688 -12.148 1 24.09 596 LYS A CA 1
ATOM 4736 C C . LYS A 1 596 ? 71.625 20.109 -11.758 1 24.09 596 LYS A C 1
ATOM 4738 O O . LYS A 1 596 ? 70.875 20.797 -11.062 1 24.09 596 LYS A O 1
ATOM 4743 N N . ALA A 1 597 ? 72.875 20.562 -11.883 1 22.98 597 ALA A N 1
ATOM 4744 C CA . ALA A 1 597 ? 73.625 21.812 -11.859 1 22.98 597 ALA A CA 1
ATOM 4745 C C . ALA A 1 597 ? 72.875 22.891 -12.68 1 22.98 597 ALA A C 1
ATOM 4747 O O . ALA A 1 597 ? 72.188 22.578 -13.633 1 22.98 597 ALA A O 1
ATOM 4748 N N . GLN A 1 598 ? 73 24.172 -12.125 1 24.16 598 GLN A N 1
ATOM 4749 C CA . GLN A 1 598 ? 72.438 25.5 -12.453 1 24.16 598 GLN A CA 1
ATOM 4750 C C . GLN A 1 598 ? 72.938 25.984 -13.805 1 24.16 598 GLN A C 1
ATOM 4752 O O . GLN A 1 598 ? 74.125 26.219 -13.961 1 24.16 598 GLN A O 1
ATOM 4757 N N . PRO A 1 599 ? 72.75 25.328 -14.914 1 21.38 599 PRO A N 1
ATOM 4758 C CA . PRO A 1 599 ? 73.438 25.922 -16.047 1 21.38 599 PRO A CA 1
ATOM 4759 C C . PRO A 1 599 ? 73.312 27.438 -16.109 1 21.38 599 PRO A C 1
ATOM 4761 O O . PRO A 1 599 ? 72.25 27.969 -15.695 1 21.38 599 PRO A O 1
ATOM 4764 N N . LYS A 1 600 ? 74.312 28.234 -16.031 1 22.34 600 LYS A N 1
ATOM 4765 C CA . LYS A 1 600 ? 74.562 29.672 -16.125 1 22.34 600 LYS A CA 1
ATOM 4766 C C . LYS A 1 600 ? 73.938 30.281 -17.375 1 22.34 600 LYS A C 1
ATOM 4768 O O . LYS A 1 600 ? 74.188 31.453 -17.688 1 22.34 600 LYS A O 1
ATOM 4773 N N . LYS A 1 601 ? 73.188 29.594 -18.188 1 21.69 601 LYS A N 1
ATOM 4774 C CA . LYS A 1 601 ? 73.188 30.219 -19.5 1 21.69 601 LYS A CA 1
ATOM 4775 C C . LYS A 1 601 ? 72.812 31.688 -19.422 1 21.69 601 LYS A C 1
ATOM 4777 O O . LYS A 1 601 ? 71.938 32.062 -18.609 1 21.69 601 LYS A O 1
ATOM 4782 N N . GLY A 1 602 ? 73.562 32.594 -20.016 1 19.3 602 GLY A N 1
ATOM 4783 C CA . GLY A 1 602 ? 73.75 34 -20.391 1 19.3 602 GLY A CA 1
ATOM 4784 C C . GLY A 1 602 ? 72.438 34.594 -21.016 1 19.3 602 GLY A C 1
ATOM 4785 O O . GLY A 1 602 ? 71.688 33.875 -21.609 1 19.3 602 GLY A O 1
ATOM 4786 N N . VAL A 1 603 ? 71.938 35.781 -20.484 1 20.14 603 VAL A N 1
ATOM 4787 C CA . VAL A 1 603 ? 70.812 36.719 -20.578 1 20.14 603 VAL A CA 1
ATOM 4788 C C . VAL A 1 603 ? 70.75 37.281 -22 1 20.14 603 VAL A C 1
ATOM 4790 O O . VAL A 1 603 ? 69.875 38.125 -22.297 1 20.14 603 VAL A O 1
ATOM 4793 N N . VAL A 1 604 ? 71.375 36.75 -23.016 1 18.23 604 VAL A N 1
ATOM 4794 C CA . VAL A 1 604 ? 71.438 37.844 -23.969 1 18.23 604 VAL A CA 1
ATOM 4795 C C . VAL A 1 604 ? 70.062 38.312 -24.312 1 18.23 604 VAL A C 1
ATOM 4797 O O . VAL A 1 604 ? 69.125 37.531 -24.547 1 18.23 604 VAL A O 1
ATOM 4800 N N . LEU A 1 605 ? 69.688 39.656 -24.094 1 17.23 605 LEU A N 1
ATOM 4801 C CA . LEU A 1 605 ? 68.688 40.688 -24.125 1 17.23 605 LEU A CA 1
ATOM 4802 C C . LEU A 1 605 ? 68.062 40.812 -25.5 1 17.23 605 LEU A C 1
ATOM 4804 O O . LEU A 1 605 ? 67.062 41.562 -25.703 1 17.23 605 LEU A O 1
ATOM 4808 N N . THR A 1 606 ? 68.5 40 -26.547 1 16.8 606 THR A N 1
ATOM 4809 C CA . THR A 1 606 ? 68.312 40.906 -27.672 1 16.8 606 THR A CA 1
ATOM 4810 C C . THR A 1 606 ? 66.875 41.25 -27.859 1 16.8 606 THR A C 1
ATOM 4812 O O . THR A 1 606 ? 66 40.5 -27.453 1 16.8 606 THR A O 1
ATOM 4815 N N . ASP A 1 607 ? 66.562 42.188 -28.797 1 15.91 607 ASP A N 1
ATOM 4816 C CA . ASP A 1 607 ? 65.75 43.344 -29.141 1 15.91 607 ASP A CA 1
ATOM 4817 C C . ASP A 1 607 ? 64.312 42.938 -29.578 1 15.91 607 ASP A C 1
ATOM 4819 O O . ASP A 1 607 ? 63.344 43.438 -29.047 1 15.91 607 ASP A O 1
ATOM 4823 N N . THR A 1 608 ? 64.188 42.5 -30.828 1 16.2 608 THR A N 1
ATOM 4824 C CA . THR A 1 608 ? 63.5 43.469 -31.688 1 16.2 608 THR A CA 1
ATOM 4825 C C . THR A 1 608 ? 62 43.219 -31.672 1 16.2 608 THR A C 1
ATOM 4827 O O . THR A 1 608 ? 61.531 42.094 -31.359 1 16.2 608 THR A O 1
ATOM 4830 N N . LYS A 1 609 ? 61.312 43.812 -32.594 1 16.72 609 LYS A N 1
ATOM 4831 C CA . LYS A 1 609 ? 60.062 44.562 -32.812 1 16.72 609 LYS A CA 1
ATOM 4832 C C . LYS A 1 609 ? 58.875 43.625 -32.938 1 16.72 609 LYS A C 1
ATOM 4834 O O . LYS A 1 609 ? 59.031 42.469 -33.281 1 16.72 609 LYS A O 1
ATOM 4839 N N . LYS A 1 610 ? 57.75 44.125 -33.219 1 16.72 610 LYS A N 1
ATOM 4840 C CA . LYS A 1 610 ? 56.312 44.344 -32.938 1 16.72 610 LYS A CA 1
ATOM 4841 C C . LYS A 1 610 ? 55.438 43.531 -33.875 1 16.72 610 LYS A C 1
ATOM 4843 O O . LYS A 1 610 ? 54.219 43.5 -33.75 1 16.72 610 LYS A O 1
ATOM 4848 N N . LYS A 1 611 ? 55.969 42.719 -34.844 1 16.16 611 LYS A N 1
ATOM 4849 C CA . LYS A 1 611 ? 55.094 42.969 -36 1 16.16 611 LYS A CA 1
ATOM 4850 C C . LYS A 1 611 ? 53.656 42.5 -35.75 1 16.16 611 LYS A C 1
ATOM 4852 O O . LYS A 1 611 ? 53.469 41.531 -35 1 16.16 611 LYS A O 1
ATOM 4857 N N . ARG A 1 612 ? 52.625 42.938 -36.469 1 15.98 612 ARG A N 1
ATOM 4858 C CA . ARG A 1 612 ? 51.25 43.469 -36.5 1 15.98 612 ARG A CA 1
ATOM 4859 C C . ARG A 1 612 ? 50.219 42.344 -36.594 1 15.98 612 ARG A C 1
ATOM 4861 O O . ARG A 1 612 ? 49.25 42.344 -35.875 1 15.98 612 ARG A O 1
ATOM 4868 N N . ASP A 1 613 ? 50.25 41.469 -37.625 1 15.22 613 ASP A N 1
ATOM 4869 C CA . ASP A 1 613 ? 49.062 41.75 -38.469 1 15.22 613 ASP A CA 1
ATOM 4870 C C . ASP A 1 613 ? 47.875 40.906 -38.031 1 15.22 613 ASP A C 1
ATOM 4872 O O . ASP A 1 613 ? 46.812 41.438 -37.75 1 15.22 613 ASP A O 1
ATOM 4876 N N . THR A 1 614 ? 47.562 39.75 -38.75 1 16.03 614 THR A N 1
ATOM 4877 C CA . THR A 1 614 ? 46.375 39.656 -39.594 1 16.03 614 THR A CA 1
ATOM 4878 C C . THR A 1 614 ? 45.25 38.906 -38.844 1 16.03 614 THR A C 1
ATOM 4880 O O . THR A 1 614 ? 45.5 38.188 -37.875 1 16.03 614 THR A O 1
ATOM 4883 N N . THR A 1 615 ? 43.938 38.844 -39.25 1 16.92 615 THR A N 1
ATOM 4884 C CA . THR A 1 615 ? 42.5 39.156 -39.156 1 16.92 615 THR A CA 1
ATOM 4885 C C . THR A 1 615 ? 41.688 37.875 -38.969 1 16.92 615 THR A C 1
ATOM 4887 O O . THR A 1 615 ? 40.469 37.906 -38.75 1 16.92 615 THR A O 1
ATOM 4890 N N . GLY A 1 616 ? 42.375 36.625 -38.875 1 16.67 616 GLY A N 1
ATOM 4891 C CA . GLY A 1 616 ? 41.531 35.688 -39.594 1 16.67 616 GLY A CA 1
ATOM 4892 C C . GLY A 1 616 ? 40.219 35.375 -38.906 1 16.67 616 GLY A C 1
ATOM 4893 O O . GLY A 1 616 ? 40.188 35.344 -37.656 1 16.67 616 GLY A O 1
ATOM 4894 N N . SER A 1 617 ? 39.062 35.594 -39.5 1 16.62 617 SER A N 1
ATOM 4895 C CA . SER A 1 617 ? 37.625 35.75 -39.312 1 16.62 617 SER A CA 1
ATOM 4896 C C . SER A 1 617 ? 36.969 34.406 -38.969 1 16.62 617 SER A C 1
ATOM 4898 O O . SER A 1 617 ? 36.312 33.812 -39.844 1 16.62 617 SER A O 1
ATOM 4900 N N . PHE A 1 618 ? 37.531 33.719 -38.094 1 16.89 618 PHE A N 1
ATOM 4901 C CA . PHE A 1 618 ? 36.938 32.375 -38.062 1 16.89 618 PHE A CA 1
ATOM 4902 C C . PHE A 1 618 ? 35.438 32.438 -37.844 1 16.89 618 PHE A C 1
ATOM 4904 O O . PHE A 1 618 ? 34.969 33.031 -36.875 1 16.89 618 PHE A O 1
ATOM 4911 N N . GLY A 1 619 ? 34.812 32.438 -38.906 1 15.91 619 GLY A N 1
ATOM 4912 C CA . GLY A 1 619 ? 33.406 32.469 -39.156 1 15.91 619 GLY A CA 1
ATOM 4913 C C . GLY A 1 619 ? 32.625 31.391 -38.438 1 15.91 619 GLY A C 1
ATOM 4914 O O . GLY A 1 619 ? 33.062 30.234 -38.406 1 15.91 619 GLY A O 1
ATOM 4915 N N . CYS A 1 620 ? 32.219 31.641 -37.281 1 16.45 620 CYS A N 1
ATOM 4916 C CA . CYS A 1 620 ? 31.25 30.922 -36.438 1 16.45 620 CYS A CA 1
ATOM 4917 C C . CYS A 1 620 ? 30.062 30.438 -37.25 1 16.45 620 CYS A C 1
ATOM 4919 O O . CYS A 1 620 ? 29.203 31.234 -37.625 1 16.45 620 CYS A O 1
ATOM 4921 N N . LYS A 1 621 ? 30.359 29.734 -38.312 1 16.7 621 LYS A N 1
ATOM 4922 C CA . LYS A 1 621 ? 29.219 29.438 -39.188 1 16.7 621 LYS A CA 1
ATOM 4923 C C . LYS A 1 621 ? 28.031 28.906 -38.375 1 16.7 621 LYS A C 1
ATOM 4925 O O . LYS A 1 621 ? 28.188 27.953 -37.594 1 16.7 621 LYS A O 1
ATOM 4930 N N . VAL A 1 622 ? 27.141 29.844 -38.094 1 17.36 622 VAL A N 1
ATOM 4931 C CA . VAL A 1 622 ? 25.797 29.891 -37.531 1 17.36 622 VAL A CA 1
ATOM 4932 C C . VAL A 1 622 ? 24.891 28.906 -38.281 1 17.36 622 VAL A C 1
ATOM 4934 O O . VAL A 1 622 ? 24.688 29.062 -39.5 1 17.36 622 VAL A O 1
ATOM 4937 N N . PHE A 1 623 ? 25.266 27.672 -38.219 1 16.7 623 PHE A N 1
ATOM 4938 C CA . PHE A 1 623 ? 24.516 26.766 -39.125 1 16.7 623 PHE A CA 1
ATOM 4939 C C . PHE A 1 623 ? 23.031 27.125 -39.125 1 16.7 623 PHE A C 1
ATOM 4941 O O . PHE A 1 623 ? 22.438 27.281 -38.062 1 16.7 623 PHE A O 1
ATOM 4948 N N . HIS A 1 624 ? 22.453 27.734 -40.219 1 15.48 624 HIS A N 1
ATOM 4949 C CA . HIS A 1 624 ? 21.281 28.391 -40.781 1 15.48 624 HIS A CA 1
ATOM 4950 C C . HIS A 1 624 ? 20.062 27.469 -40.719 1 15.48 624 HIS A C 1
ATOM 4952 O O . HIS A 1 624 ? 18.953 27.922 -40.469 1 15.48 624 HIS A O 1
ATOM 4958 N N . THR A 1 625 ? 20.188 26.172 -41.094 1 16.61 625 THR A N 1
ATOM 4959 C CA . THR A 1 625 ? 19.266 25.891 -42.219 1 16.61 625 THR A CA 1
ATOM 4960 C C . THR A 1 625 ? 17.812 25.891 -41.719 1 16.61 625 THR A C 1
ATOM 4962 O O . THR A 1 625 ? 17.469 25.188 -40.781 1 16.61 625 THR A O 1
ATOM 4965 N N . GLN A 1 626 ? 16.984 26.953 -41.906 1 16.44 626 GLN A N 1
ATOM 4966 C CA . GLN A 1 626 ? 15.625 27.469 -41.844 1 16.44 626 GLN A CA 1
ATOM 4967 C C . GLN A 1 626 ? 14.648 26.547 -42.594 1 16.44 626 GLN A C 1
ATOM 4969 O O . GLN A 1 626 ? 14.258 26.828 -43.719 1 16.44 626 GLN A O 1
ATOM 4974 N N . GLU A 1 627 ? 14.828 25.312 -42.781 1 16.69 627 GLU A N 1
ATOM 4975 C CA . GLU A 1 627 ? 14.031 24.859 -43.906 1 16.69 627 GLU A CA 1
ATOM 4976 C C . GLU A 1 627 ? 12.562 25.25 -43.75 1 16.69 627 GLU A C 1
ATOM 4978 O O . GLU A 1 627 ? 12.047 25.266 -42.625 1 16.69 627 GLU A O 1
ATOM 4983 N N . SER A 1 628 ? 11.82 25.797 -44.844 1 16.66 628 SER A N 1
ATOM 4984 C CA . SER A 1 628 ? 10.594 26.422 -45.312 1 16.66 628 SER A CA 1
ATOM 4985 C C . SER A 1 628 ? 9.406 25.469 -45.219 1 16.66 628 SER A C 1
ATOM 4987 O O . SER A 1 628 ? 9.352 24.453 -45.906 1 16.66 628 SER A O 1
ATOM 4989 N N . ILE A 1 629 ? 9.07 24.875 -44.094 1 15.66 629 ILE A N 1
ATOM 4990 C CA . ILE A 1 629 ? 7.875 24.062 -44.281 1 15.66 629 ILE A CA 1
ATOM 4991 C C . ILE A 1 629 ? 6.773 24.875 -44.938 1 15.66 629 ILE A C 1
ATOM 4993 O O . ILE A 1 629 ? 6.355 25.906 -44.406 1 15.66 629 ILE A O 1
ATOM 4997 N N . SER A 1 630 ? 6.594 24.906 -46.25 1 15.78 630 SER A N 1
ATOM 4998 C CA . SER A 1 630 ? 5.594 25.406 -47.188 1 15.78 630 SER A CA 1
ATOM 4999 C C . SER A 1 630 ? 4.195 24.906 -46.812 1 15.78 630 SER A C 1
ATOM 5001 O O . SER A 1 630 ? 3.965 23.703 -46.688 1 15.78 630 SER A O 1
ATOM 5003 N N . LEU A 1 631 ? 3.428 25.719 -46.125 1 15.8 631 LEU A N 1
ATOM 5004 C CA . LEU A 1 631 ? 2.008 25.688 -45.781 1 15.8 631 LEU A CA 1
ATOM 5005 C C . LEU A 1 631 ? 1.155 25.594 -47.031 1 15.8 631 LEU A C 1
ATOM 5007 O O . LEU A 1 631 ? 1.125 26.531 -47.844 1 15.8 631 LEU A O 1
ATOM 5011 N N . ASN A 1 632 ? 0.987 24.641 -47.812 1 15.18 632 ASN A N 1
ATOM 5012 C CA . ASN A 1 632 ? 0.147 24.547 -49 1 15.18 632 ASN A CA 1
ATOM 5013 C C . ASN A 1 632 ? -1.291 24.953 -48.719 1 15.18 632 ASN A C 1
ATOM 5015 O O . ASN A 1 632 ? -1.81 24.688 -47.625 1 15.18 632 ASN A O 1
ATOM 5019 N N . ARG A 1 633 ? -2.158 25.859 -49.688 1 15.83 633 ARG A N 1
ATOM 5020 C CA . ARG A 1 633 ? -3.324 26.641 -50.094 1 15.83 633 ARG A CA 1
ATOM 5021 C C . ARG A 1 633 ? -4.512 25.75 -50.406 1 15.83 633 ARG A C 1
ATOM 5023 O O . ARG A 1 633 ? -5.574 26.234 -50.781 1 15.83 633 ARG A O 1
ATOM 5030 N N . ARG A 1 634 ? -4.883 24.625 -50.406 1 16.17 634 ARG A N 1
ATOM 5031 C CA . ARG A 1 634 ? -5.902 24.172 -51.344 1 16.17 634 ARG A CA 1
ATOM 5032 C C . ARG A 1 634 ? -7.246 24.828 -51.062 1 16.17 634 ARG A C 1
ATOM 5034 O O . ARG A 1 634 ? -7.582 25.078 -49.906 1 16.17 634 ARG A O 1
ATOM 5041 N N . THR A 1 635 ? -8.055 25.391 -52.219 1 16.3 635 THR A N 1
ATOM 5042 C CA . THR A 1 635 ? -9.359 25.891 -52.656 1 16.3 635 THR A CA 1
ATOM 5043 C C . THR A 1 635 ? -10.438 24.828 -52.438 1 16.3 635 THR A C 1
ATOM 5045 O O . THR A 1 635 ? -10.547 23.875 -53.188 1 16.3 635 THR A O 1
ATOM 5048 N N . SER A 1 636 ? -10.859 24.25 -51.625 1 15.75 636 SER A N 1
ATOM 5049 C CA . SER A 1 636 ? -11.922 23.281 -51.906 1 15.75 636 SER A CA 1
ATOM 5050 C C . SER A 1 636 ? -13.18 23.984 -52.406 1 15.75 636 SER A C 1
ATOM 5052 O O . SER A 1 636 ? -13.391 25.172 -52.125 1 15.75 636 SER A O 1
ATOM 5054 N N . GLU A 1 637 ? -14.219 23.375 -53.031 1 16.83 637 GLU A N 1
ATOM 5055 C CA . GLU A 1 637 ? -15.305 22.844 -53.812 1 16.83 637 GLU A CA 1
ATOM 5056 C C . GLU A 1 637 ? -16.656 23.297 -53.281 1 16.83 637 GLU A C 1
ATOM 5058 O O . GLU A 1 637 ? -16.781 23.672 -52.125 1 16.83 637 GLU A O 1
ATOM 5063 N N . HIS A 1 638 ? -17.859 22.969 -53.812 1 19.55 638 HIS A N 1
ATOM 5064 C CA . HIS A 1 638 ? -18.969 23.5 -54.594 1 19.55 638 HIS A CA 1
ATOM 5065 C C . HIS A 1 638 ? -20.016 24.156 -53.688 1 19.55 638 HIS A C 1
ATOM 5067 O O . HIS A 1 638 ? -20.641 25.141 -54.094 1 19.55 638 HIS A O 1
ATOM 5073 N N . ALA A 1 639 ? -20.359 24.188 -52.406 1 19.42 639 ALA A N 1
ATOM 5074 C CA . ALA A 1 639 ? -21.641 23.516 -52.25 1 19.42 639 ALA A CA 1
ATOM 5075 C C . ALA A 1 639 ? -22.781 24.375 -52.812 1 19.42 639 ALA A C 1
ATOM 5077 O O . ALA A 1 639 ? -22.922 25.531 -52.406 1 19.42 639 ALA A O 1
ATOM 5078 N N . ASP A 1 640 ? -23.125 24.094 -54.031 1 16.89 640 ASP A N 1
ATOM 5079 C CA . ASP A 1 640 ? -24.453 24.406 -54.531 1 16.89 640 ASP A CA 1
ATOM 5080 C C . ASP A 1 640 ? -25.516 24.047 -53.5 1 16.89 640 ASP A C 1
ATOM 5082 O O . ASP A 1 640 ? -25.625 22.891 -53.094 1 16.89 640 ASP A O 1
ATOM 5086 N N . ILE A 1 641 ? -25.844 24.609 -52.406 1 20.36 641 ILE A N 1
ATOM 5087 C CA . ILE A 1 641 ? -27.281 24.516 -52.156 1 20.36 641 ILE A CA 1
ATOM 5088 C C . ILE A 1 641 ? -28.047 25.234 -53.281 1 20.36 641 ILE A C 1
ATOM 5090 O O . ILE A 1 641 ? -29.25 25.5 -53.125 1 20.36 641 ILE A O 1
ATOM 5094 N N . ASP A 1 642 ? -27.781 25.188 -54.5 1 15.95 642 ASP A N 1
ATOM 5095 C CA . ASP A 1 642 ? -28.859 25.609 -55.406 1 15.95 642 ASP A CA 1
ATOM 5096 C C . ASP A 1 642 ? -30.094 24.719 -55.219 1 15.95 642 ASP A C 1
ATOM 5098 O O . ASP A 1 642 ? -31.156 25 -55.781 1 15.95 642 ASP A O 1
ATOM 5102 N N . ALA A 1 643 ? -30.906 23.922 -54.719 1 18.36 643 ALA A N 1
ATOM 5103 C CA . ALA A 1 643 ? -32.25 24.453 -54.406 1 18.36 643 ALA A CA 1
ATOM 5104 C C . ALA A 1 643 ? -32.281 25.078 -53.031 1 18.36 643 ALA A C 1
ATOM 5106 O O . ALA A 1 643 ? -31.672 24.562 -52.094 1 18.36 643 ALA A O 1
ATOM 5107 N N . MET B 1 1 ? 20.734 30.062 -13.773 1 23.11 1 MET B N 1
ATOM 5108 C CA . MET B 1 1 ? 19.391 29.641 -13.398 1 23.11 1 MET B CA 1
ATOM 5109 C C . MET B 1 1 ? 19.078 30.031 -11.961 1 23.11 1 MET B C 1
ATOM 5111 O O . MET B 1 1 ? 17.984 29.75 -11.461 1 23.11 1 MET B O 1
ATOM 5115 N N . ASP B 1 2 ? 20.141 30.422 -11.32 1 25.33 2 ASP B N 1
ATOM 5116 C CA . ASP B 1 2 ? 20.344 30.906 -9.961 1 25.33 2 ASP B CA 1
ATOM 5117 C C . ASP B 1 2 ? 19.688 32.281 -9.766 1 25.33 2 ASP B C 1
ATOM 5119 O O . ASP B 1 2 ? 19.328 32.656 -8.648 1 25.33 2 ASP B O 1
ATOM 5123 N N . TRP B 1 3 ? 19.688 32.969 -10.922 1 28.44 3 TRP B N 1
ATOM 5124 C CA . TRP B 1 3 ? 19.375 34.375 -10.883 1 28.44 3 TRP B CA 1
ATOM 5125 C C . TRP B 1 3 ? 17.875 34.594 -10.672 1 28.44 3 TRP B C 1
ATOM 5127 O O . TRP B 1 3 ? 17.453 35.688 -10.281 1 28.44 3 TRP B O 1
ATOM 5137 N N . LEU B 1 4 ? 17.125 33.562 -11.164 1 27.59 4 LEU B N 1
ATOM 5138 C CA . LEU B 1 4 ? 15.68 33.781 -11.203 1 27.59 4 LEU B CA 1
ATOM 5139 C C . LEU B 1 4 ? 15.078 33.688 -9.805 1 27.59 4 LEU B C 1
ATOM 5141 O O . LEU B 1 4 ? 14 34.219 -9.547 1 27.59 4 LEU B O 1
ATOM 5145 N N . LEU B 1 5 ? 15.797 32.969 -8.953 1 29.23 5 LEU B N 1
ATOM 5146 C CA . LEU B 1 5 ? 15.344 32.875 -7.57 1 29.23 5 LEU B CA 1
ATOM 5147 C C . LEU B 1 5 ? 15.477 34.219 -6.859 1 29.23 5 LEU B C 1
ATOM 5149 O O . LEU B 1 5 ? 14.859 34.438 -5.809 1 29.23 5 LEU B O 1
ATOM 5153 N N . TYR B 1 6 ? 16.422 35.094 -7.414 1 30.66 6 TYR B N 1
ATOM 5154 C CA . TYR B 1 6 ? 16.719 36.406 -6.82 1 30.66 6 TYR B CA 1
ATOM 5155 C C . TYR B 1 6 ? 15.531 37.344 -6.938 1 30.66 6 TYR B C 1
ATOM 5157 O O . TYR B 1 6 ? 15.281 38.156 -6.043 1 30.66 6 TYR B O 1
ATOM 5165 N N . ILE B 1 7 ? 14.805 37.156 -8.078 1 29.33 7 ILE B N 1
ATOM 5166 C CA . ILE B 1 7 ? 13.844 38.219 -8.383 1 29.33 7 ILE B CA 1
ATOM 5167 C C . ILE B 1 7 ? 12.609 38.062 -7.496 1 29.33 7 ILE B C 1
ATOM 5169 O O . ILE B 1 7 ? 11.93 39.031 -7.188 1 29.33 7 ILE B O 1
ATOM 5173 N N . TYR B 1 8 ? 12.414 36.812 -7.004 1 30.25 8 TYR B N 1
ATOM 5174 C CA . TYR B 1 8 ? 11.141 36.625 -6.332 1 30.25 8 TYR B CA 1
ATOM 5175 C C . TYR B 1 8 ? 11.156 37.25 -4.941 1 30.25 8 TYR B C 1
ATOM 5177 O O . TYR B 1 8 ? 10.102 37.594 -4.391 1 30.25 8 TYR B O 1
ATOM 5185 N N . GLY B 1 9 ? 12.297 37.281 -4.258 1 29.98 9 GLY B N 1
ATOM 5186 C CA . GLY B 1 9 ? 12.406 37.969 -2.977 1 29.98 9 GLY B CA 1
ATOM 5187 C C . GLY B 1 9 ? 12.172 39.469 -3.078 1 29.98 9 GLY B C 1
ATOM 5188 O O . GLY B 1 9 ? 11.617 40.062 -2.164 1 29.98 9 GLY B O 1
ATOM 5189 N N . CYS B 1 10 ? 12.664 40.062 -4.156 1 30.36 10 CYS B N 1
ATOM 5190 C CA . CYS B 1 10 ? 12.641 41.531 -4.297 1 30.36 10 CYS B CA 1
ATOM 5191 C C . CYS B 1 10 ? 11.219 42.031 -4.555 1 30.36 10 CYS B C 1
ATOM 5193 O O . CYS B 1 10 ? 10.93 43.219 -4.363 1 30.36 10 CYS B O 1
ATOM 5195 N N . ILE B 1 11 ? 10.383 41.188 -5.203 1 31.38 11 ILE B N 1
ATOM 5196 C CA . ILE B 1 11 ? 9.125 41.781 -5.625 1 31.38 11 ILE B CA 1
ATOM 5197 C C . ILE B 1 11 ? 8.195 41.938 -4.426 1 31.38 11 ILE B C 1
ATOM 5199 O O . ILE B 1 11 ? 7.344 42.844 -4.395 1 31.38 11 ILE B O 1
ATOM 5203 N N . HIS B 1 12 ? 8.391 41.188 -3.389 1 31.22 12 HIS B N 1
ATOM 5204 C CA . HIS B 1 12 ? 7.465 41.406 -2.277 1 31.22 12 HIS B CA 1
ATOM 5205 C C . HIS B 1 12 ? 7.746 42.719 -1.568 1 31.22 12 HIS B C 1
ATOM 5207 O O . HIS B 1 12 ? 6.957 43.156 -0.728 1 31.22 12 HIS B O 1
ATOM 5213 N N . VAL B 1 13 ? 8.961 43.281 -1.715 1 32.5 13 VAL B N 1
ATOM 5214 C CA . VAL B 1 13 ? 9.211 44.562 -1.055 1 32.5 13 VAL B CA 1
ATOM 5215 C C . VAL B 1 13 ? 8.406 45.656 -1.74 1 32.5 13 VAL B C 1
ATOM 5217 O O . VAL B 1 13 ? 8.008 46.625 -1.1 1 32.5 13 VAL B O 1
ATOM 5220 N N . PHE B 1 14 ? 8.211 45.562 -3.102 1 32.34 14 PHE B N 1
ATOM 5221 C CA . PHE B 1 14 ? 7.719 46.75 -3.777 1 32.34 14 PHE B CA 1
ATOM 5222 C C . PHE B 1 14 ? 6.23 46.938 -3.512 1 32.34 14 PHE B C 1
ATOM 5224 O O . PHE B 1 14 ? 5.645 47.938 -3.947 1 32.34 14 PHE B O 1
ATOM 5231 N N . TYR B 1 15 ? 5.562 45.875 -3.168 1 32.25 15 TYR B N 1
ATOM 5232 C CA . TYR B 1 15 ? 4.16 46.281 -3.096 1 32.25 15 TYR B CA 1
ATOM 5233 C C . TYR B 1 15 ? 3.916 47.219 -1.932 1 32.25 15 TYR B C 1
ATOM 5235 O O . TYR B 1 15 ? 2.77 47.562 -1.622 1 32.25 15 TYR B O 1
ATOM 5243 N N . CYS B 1 16 ? 4.934 47.438 -1.131 1 33.25 16 CYS B N 1
ATOM 5244 C CA . CYS B 1 16 ? 4.621 48.406 -0.09 1 33.25 16 CYS B CA 1
ATOM 5245 C C . CYS B 1 16 ? 4.27 49.781 -0.696 1 33.25 16 CYS B C 1
ATOM 5247 O O . CYS B 1 16 ? 4.102 50.75 0.027 1 33.25 16 CYS B O 1
ATOM 5249 N N . MET B 1 17 ? 4.695 50.094 -1.972 1 33.09 17 MET B N 1
ATOM 5250 C CA . MET B 1 17 ? 4.668 51.531 -2.307 1 33.09 17 MET B CA 1
ATOM 5251 C C . MET B 1 17 ? 3.234 52.031 -2.414 1 33.09 17 MET B C 1
ATOM 5253 O O . MET B 1 17 ? 3.01 53.219 -2.689 1 33.09 17 MET B O 1
ATOM 5257 N N . VAL B 1 18 ? 2.295 51.219 -2.852 1 35.19 18 VAL B N 1
ATOM 5258 C CA . VAL B 1 18 ? 1.252 51.969 -3.533 1 35.19 18 VAL B CA 1
ATOM 5259 C C . VAL B 1 18 ? 0.585 52.938 -2.549 1 35.19 18 VAL B C 1
ATOM 5261 O O . VAL B 1 18 ? 0.032 53.969 -2.951 1 35.19 18 VAL B O 1
ATOM 5264 N N . ASP B 1 19 ? 0.094 52.5 -1.343 1 37.25 19 ASP B N 1
ATOM 5265 C CA . ASP B 1 19 ? -1.14 53.188 -0.957 1 37.25 19 ASP B CA 1
ATOM 5266 C C . ASP B 1 19 ? -0.851 54.594 -0.408 1 37.25 19 ASP B C 1
ATOM 5268 O O . ASP B 1 19 ? -0.496 54.719 0.763 1 37.25 19 ASP B O 1
ATOM 5272 N N . ALA B 1 20 ? -0.267 55.469 -1.158 1 38.12 20 ALA B N 1
ATOM 5273 C CA . ALA B 1 20 ? -0.149 56.906 -0.828 1 38.12 20 ALA B CA 1
ATOM 5274 C C . ALA B 1 20 ? -1.509 57.5 -0.476 1 38.12 20 ALA B C 1
ATOM 5276 O O . ALA B 1 20 ? -1.738 58.688 -0.67 1 38.12 20 ALA B O 1
ATOM 5277 N N . GLY B 1 21 ? -2.656 56.781 -0.428 1 43.62 21 GLY B N 1
ATOM 5278 C CA . GLY B 1 21 ? -3.799 57.625 -0.135 1 43.62 21 GLY B CA 1
ATOM 5279 C C . GLY B 1 21 ? -3.67 58.375 1.183 1 43.62 21 GLY B C 1
ATOM 5280 O O . GLY B 1 21 ? -2.842 58.031 2.023 1 43.62 21 GLY B O 1
ATOM 5281 N N . ARG B 1 22 ? -4.398 59.5 1.339 1 46.84 22 ARG B N 1
ATOM 5282 C CA . ARG B 1 22 ? -4.5 60.406 2.479 1 46.84 22 ARG B CA 1
ATOM 5283 C C . ARG B 1 22 ? -4.75 59.656 3.77 1 46.84 22 ARG B C 1
ATOM 5285 O O . ARG B 1 22 ? -5.82 59.062 3.955 1 46.84 22 ARG B O 1
ATOM 5292 N N . THR B 1 23 ? -3.773 59.031 4.422 1 61.75 23 THR B N 1
ATOM 5293 C CA . THR B 1 23 ? -3.787 58.344 5.699 1 61.75 23 THR B CA 1
ATOM 5294 C C . THR B 1 23 ? -4.164 59.281 6.832 1 61.75 23 THR B C 1
ATOM 5296 O O . THR B 1 23 ? -3.514 60.312 7.031 1 61.75 23 THR B O 1
ATOM 5299 N N . SER B 1 24 ? -5.539 59.469 7.148 1 78.81 24 SER B N 1
ATOM 5300 C CA . SER B 1 24 ? -5.984 60.219 8.32 1 78.81 24 SER B CA 1
ATOM 5301 C C . SER B 1 24 ? -5.719 59.438 9.602 1 78.81 24 SER B C 1
ATOM 5303 O O . SER B 1 24 ? -5.703 58.188 9.594 1 78.81 24 SER B O 1
ATOM 5305 N N . LYS B 1 25 ? -5.336 60.156 10.641 1 85.62 25 LYS B N 1
ATOM 5306 C CA . LYS B 1 25 ? -5.023 59.562 11.945 1 85.62 25 LYS B CA 1
ATOM 5307 C C . LYS B 1 25 ? -6.297 59.188 12.703 1 85.62 25 LYS B C 1
ATOM 5309 O O . LYS B 1 25 ? -7.336 59.844 12.531 1 85.62 25 LYS B O 1
ATOM 5314 N N . VAL B 1 26 ? -6.293 58.031 13.352 1 88.62 26 VAL B N 1
ATOM 5315 C CA . VAL B 1 26 ? -7.371 57.562 14.211 1 88.62 26 VAL B CA 1
ATOM 5316 C C . VAL B 1 26 ? -6.812 57.219 15.586 1 88.62 26 VAL B C 1
ATOM 5318 O O . VAL B 1 26 ? -5.801 56.5 15.688 1 88.62 26 VAL B O 1
ATOM 5321 N N . VAL B 1 27 ? -7.395 57.688 16.641 1 90.88 27 VAL B N 1
ATOM 5322 C CA . VAL B 1 27 ? -6.926 57.406 18 1 90.88 27 VAL B CA 1
ATOM 5323 C C . VAL B 1 27 ? -7.969 56.594 18.75 1 90.88 27 VAL B C 1
ATOM 5325 O O . VAL B 1 27 ? -9.164 56.875 18.688 1 90.88 27 VAL B O 1
ATOM 5328 N N . VAL B 1 28 ? -7.582 55.562 19.359 1 91.56 28 VAL B N 1
ATOM 5329 C CA . VAL B 1 28 ? -8.43 54.719 20.188 1 91.56 28 VAL B CA 1
ATOM 5330 C C . VAL B 1 28 ? -7.945 54.719 21.641 1 91.56 28 VAL B C 1
ATOM 5332 O O . VAL B 1 28 ? -6.742 54.656 21.891 1 91.56 28 VAL B O 1
ATOM 5335 N N . LYS B 1 29 ? -8.836 54.906 22.547 1 90.56 29 LYS B N 1
ATOM 5336 C CA . LYS B 1 29 ? -8.523 54.812 23.969 1 90.56 29 LYS B CA 1
ATOM 5337 C C . LYS B 1 29 ? -8.695 53.406 24.5 1 90.56 29 LYS B C 1
ATOM 5339 O O . LYS B 1 29 ? -9.711 52.75 24.234 1 90.56 29 LYS B O 1
ATOM 5344 N N . SER B 1 30 ? -7.598 52.906 25.016 1 89.19 30 SER B N 1
ATOM 5345 C CA . SER B 1 30 ? -7.613 51.562 25.578 1 89.19 30 SER B CA 1
ATOM 5346 C C . SER B 1 30 ? -7.09 51.562 27.016 1 89.19 30 SER B C 1
ATOM 5348 O O . SER B 1 30 ? -6.469 52.531 27.453 1 89.19 30 SER B O 1
ATOM 5350 N N . ASP B 1 31 ? -7.398 50.5 27.766 1 88.06 31 ASP B N 1
ATOM 5351 C CA . ASP B 1 31 ? -6.938 50.344 29.141 1 88.06 31 ASP B CA 1
ATOM 5352 C C . ASP B 1 31 ? -5.41 50.281 29.203 1 88.06 31 ASP B C 1
ATOM 5354 O O . ASP B 1 31 ? -4.812 50.688 30.219 1 88.06 31 ASP B O 1
ATOM 5358 N N . ILE B 1 32 ? -4.805 49.906 28.141 1 91.62 32 ILE B N 1
ATOM 5359 C CA . ILE B 1 32 ? -3.348 49.812 28.125 1 91.62 32 ILE B CA 1
ATOM 5360 C C . ILE B 1 32 ? -2.744 51.156 27.734 1 91.62 32 ILE B C 1
ATOM 5362 O O . ILE B 1 32 ? -1.548 51.375 27.922 1 91.62 32 ILE B O 1
ATOM 5366 N N . GLY B 1 33 ? -3.514 52.031 27.172 1 92.94 33 GLY B N 1
ATOM 5367 C CA . GLY B 1 33 ? -3.088 53.375 26.75 1 92.94 33 GLY B CA 1
ATOM 5368 C C . GLY B 1 33 ? -3.629 53.75 25.391 1 92.94 33 GLY B C 1
ATOM 5369 O O . GLY B 1 33 ? -4.164 52.906 24.672 1 92.94 33 GLY B O 1
ATOM 5370 N N . PRO B 1 34 ? -3.527 55.031 25.203 1 95 34 PRO B N 1
ATOM 5371 C CA . PRO B 1 34 ? -4.027 55.469 23.891 1 95 34 PRO B CA 1
ATOM 5372 C C . PRO B 1 34 ? -3.145 55.031 22.734 1 95 34 PRO B C 1
ATOM 5374 O O . PRO B 1 34 ? -1.916 55.031 22.859 1 95 34 PRO B O 1
ATOM 5377 N N . LEU B 1 35 ? -3.832 54.656 21.625 1 96.19 35 LEU B N 1
ATOM 5378 C CA . LEU B 1 35 ? -3.148 54.156 20.422 1 96.19 35 LEU B CA 1
ATOM 5379 C C . LEU B 1 35 ? -3.566 54.969 19.203 1 96.19 35 LEU B C 1
ATOM 5381 O O . LEU B 1 35 ? -4.754 55.25 19 1 96.19 35 LEU B O 1
ATOM 5385 N N . GLN B 1 36 ? -2.609 55.438 18.469 1 95.31 36 GLN B N 1
ATOM 5386 C CA . GLN B 1 36 ? -2.887 56.156 17.234 1 95.31 36 GLN B CA 1
ATOM 5387 C C . GLN B 1 36 ? -2.57 55.312 16.016 1 95.31 36 GLN B C 1
ATOM 5389 O O . GLN B 1 36 ? -1.423 54.906 15.812 1 95.31 36 GLN B O 1
ATOM 5394 N N . GLY B 1 37 ? -3.621 55 15.297 1 95.12 37 GLY B N 1
ATOM 5395 C CA . GLY B 1 37 ? -3.457 54.281 14.047 1 95.12 37 GLY B CA 1
ATOM 5396 C C . GLY B 1 37 ? -3.682 55.156 12.82 1 95.12 37 GLY B C 1
ATOM 5397 O O . GLY B 1 37 ? -3.547 56.375 12.898 1 95.12 37 GLY B O 1
ATOM 5398 N N . ILE B 1 38 ? -3.846 54.469 11.664 1 93.94 38 ILE B N 1
ATOM 5399 C CA . ILE B 1 38 ? -4.078 55.188 10.406 1 93.94 38 ILE B CA 1
ATOM 5400 C C . ILE B 1 38 ? -5.293 54.594 9.695 1 93.94 38 ILE B C 1
ATOM 5402 O O . ILE B 1 38 ? -5.625 53.438 9.891 1 93.94 38 ILE B O 1
ATOM 5406 N N . LYS B 1 39 ? -5.91 55.406 8.961 1 91.56 39 LYS B N 1
ATOM 5407 C CA . LYS B 1 39 ? -6.992 54.938 8.094 1 91.56 39 LYS B CA 1
ATOM 5408 C C . LYS B 1 39 ? -6.48 54.656 6.684 1 91.56 39 LYS B C 1
ATOM 5410 O O . LYS B 1 39 ? -5.773 55.469 6.098 1 91.56 39 LYS B O 1
ATOM 5415 N N . VAL B 1 40 ? -6.73 53.5 6.25 1 89.56 40 VAL B N 1
ATOM 5416 C CA . VAL B 1 40 ? -6.305 53.062 4.918 1 89.56 40 VAL B CA 1
ATOM 5417 C C . VAL B 1 40 ? -7.531 52.844 4.039 1 89.56 40 VAL B C 1
ATOM 5419 O O . VAL B 1 40 ? -8.531 52.281 4.496 1 89.56 40 VAL B O 1
ATOM 5422 N N . LEU B 1 41 ? -7.465 53.344 2.838 1 85.31 41 LEU B N 1
ATOM 5423 C CA . LEU B 1 41 ? -8.539 53.125 1.874 1 85.31 41 LEU B CA 1
ATOM 5424 C C . LEU B 1 41 ? -8.227 51.938 0.958 1 85.31 41 LEU B C 1
ATOM 5426 O O . LEU B 1 41 ? -7.133 51.875 0.391 1 85.31 41 LEU B O 1
ATOM 5430 N N . SER B 1 42 ? -8.977 50.969 0.936 1 81.69 42 SER B N 1
ATOM 5431 C CA . SER B 1 42 ? -8.922 49.875 -0.005 1 81.69 42 SER B CA 1
ATOM 5432 C C . SER B 1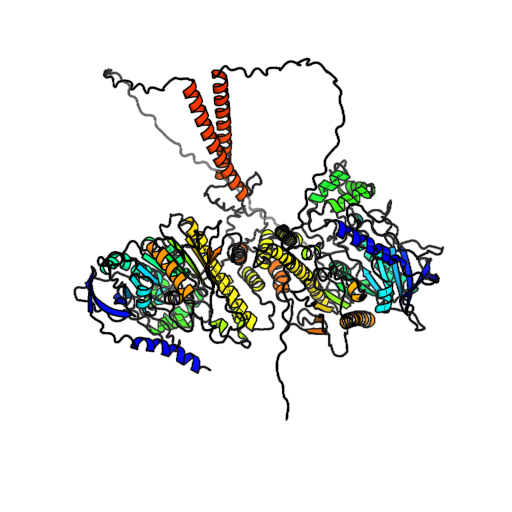 42 ? -10.188 49.781 -0.857 1 81.69 42 SER B C 1
ATOM 5434 O O . SER B 1 42 ? -11.211 49.281 -0.415 1 81.69 42 SER B O 1
ATOM 5436 N N . GLY B 1 43 ? -10.086 50.156 -2.076 1 78.12 43 GLY B N 1
ATOM 5437 C CA . GLY B 1 43 ? -11.289 50.344 -2.871 1 78.12 43 GLY B CA 1
ATOM 5438 C C . GLY B 1 43 ? -12.234 51.375 -2.297 1 78.12 43 GLY B C 1
ATOM 5439 O O . GLY B 1 43 ? -11.852 52.531 -2.1 1 78.12 43 GLY B O 1
ATOM 5440 N N . SER B 1 44 ? -13.461 50.875 -2.033 1 76.75 44 SER B N 1
ATOM 5441 C CA . SER B 1 44 ? -14.469 51.812 -1.505 1 76.75 44 SER B CA 1
ATOM 5442 C C . SER B 1 44 ? -14.617 51.656 0.005 1 76.75 44 SER B C 1
ATOM 5444 O O . SER B 1 44 ? -15.391 52.375 0.635 1 76.75 44 SER B O 1
ATOM 5446 N N . SER B 1 45 ? -13.742 50.812 0.543 1 82.44 45 SER B N 1
ATOM 5447 C CA . SER B 1 45 ? -13.867 50.562 1.974 1 82.44 45 SER B CA 1
ATOM 5448 C C . SER B 1 45 ? -12.703 51.156 2.748 1 82.44 45 SER B C 1
ATOM 5450 O O . SER B 1 45 ? -11.578 51.25 2.236 1 82.44 45 SER B O 1
ATOM 5452 N N . GLU B 1 46 ? -13.023 51.688 3.924 1 88.12 46 GLU B N 1
ATOM 5453 C CA . GLU B 1 46 ? -12.008 52.25 4.82 1 88.12 46 GLU B CA 1
ATOM 5454 C C . GLU B 1 46 ? -11.711 51.281 5.969 1 88.12 46 GLU B C 1
ATOM 5456 O O . GLU B 1 46 ? -12.633 50.656 6.52 1 88.12 46 GLU B O 1
ATOM 5461 N N . VAL B 1 47 ? -10.453 51.125 6.219 1 92.25 47 VAL B N 1
ATOM 5462 C CA . VAL B 1 47 ? -10.023 50.25 7.301 1 92.25 47 VAL B CA 1
ATOM 5463 C C . VAL B 1 47 ? -9.109 51.031 8.258 1 92.25 47 VAL B C 1
ATOM 5465 O O . VAL B 1 47 ? -8.164 51.688 7.824 1 92.25 47 VAL B O 1
ATOM 5468 N N . ALA B 1 48 ? -9.477 51.062 9.57 1 93.75 48 ALA B N 1
ATOM 5469 C CA . ALA B 1 48 ? -8.562 51.594 10.586 1 93.75 48 ALA B CA 1
ATOM 5470 C C . ALA B 1 48 ? -7.469 50.562 10.906 1 93.75 48 ALA B C 1
ATOM 5472 O O . ALA B 1 48 ? -7.758 49.406 11.234 1 93.75 48 ALA B O 1
ATOM 5473 N N . VAL B 1 49 ? -6.242 51 10.797 1 95.75 49 VAL B N 1
ATOM 5474 C CA . VAL B 1 49 ? -5.105 50.094 10.922 1 95.75 49 VAL B CA 1
ATOM 5475 C C . VAL B 1 49 ? -4.258 50.5 12.125 1 95.75 49 VAL B C 1
ATOM 5477 O O . VAL B 1 49 ? -3.859 51.656 12.258 1 95.75 49 VAL B O 1
ATOM 5480 N N . PHE B 1 50 ? -4.066 49.656 13.055 1 97.12 50 PHE B N 1
ATOM 5481 C CA . PHE B 1 50 ? -3.148 49.781 14.18 1 97.12 50 PHE B CA 1
ATOM 5482 C C . PHE B 1 50 ? -2.066 48.688 14.117 1 97.12 50 PHE B C 1
ATOM 5484 O O . PHE B 1 50 ? -2.359 47.5 14.211 1 97.12 50 PHE B O 1
ATOM 5491 N N . ARG B 1 51 ? -0.807 49.094 13.953 1 97.62 51 ARG B N 1
ATOM 5492 C CA . ARG B 1 51 ? 0.284 48.125 13.758 1 97.62 51 ARG B CA 1
ATOM 5493 C C . ARG B 1 51 ? 1.294 48.219 14.898 1 97.62 51 ARG B C 1
ATOM 5495 O O . ARG B 1 51 ? 1.44 49.25 15.531 1 97.62 51 ARG B O 1
ATOM 5502 N N . GLY B 1 52 ? 1.927 47.031 15.156 1 97.69 52 GLY B N 1
ATOM 5503 C CA . GLY B 1 52 ? 3.078 47 16.047 1 97.69 52 GLY B CA 1
ATOM 5504 C C . GLY B 1 52 ? 2.713 47.188 17.5 1 97.69 52 GLY B C 1
ATOM 5505 O O . GLY B 1 52 ? 3.523 47.688 18.297 1 97.69 52 GLY B O 1
ATOM 5506 N N . ILE B 1 53 ? 1.538 46.906 17.906 1 97.88 53 ILE B N 1
ATOM 5507 C CA . ILE B 1 53 ? 1.106 47.031 19.297 1 97.88 53 ILE B CA 1
ATOM 5508 C C . ILE B 1 53 ? 1.753 45.969 20.156 1 97.88 53 ILE B C 1
ATOM 5510 O O . ILE B 1 53 ? 1.563 44.75 19.906 1 97.88 53 ILE B O 1
ATOM 5514 N N . PRO B 1 54 ? 2.51 46.312 21.109 1 97.56 54 PRO B N 1
ATOM 5515 C CA . PRO B 1 54 ? 3.076 45.281 21.984 1 97.56 54 PRO B CA 1
ATOM 5516 C C . PRO B 1 54 ? 2.02 44.594 22.844 1 97.56 54 PRO B C 1
ATOM 5518 O O . PRO B 1 54 ? 1.266 45.25 23.562 1 97.56 54 PRO B O 1
ATOM 5521 N N . TYR B 1 55 ? 1.94 43.312 22.812 1 97.75 55 TYR B N 1
ATOM 5522 C CA . TYR B 1 55 ? 0.99 42.594 23.656 1 97.75 55 TYR B CA 1
ATOM 5523 C C . TYR B 1 55 ? 1.685 41.969 24.875 1 97.75 55 TYR B C 1
ATOM 5525 O O . TYR B 1 55 ? 1.024 41.5 25.797 1 97.75 55 TYR B O 1
ATOM 5533 N N . ALA B 1 56 ? 2.967 41.969 24.875 1 98 56 ALA B N 1
ATOM 5534 C CA . ALA B 1 56 ? 3.801 41.5 25.969 1 98 56 ALA B CA 1
ATOM 5535 C C . ALA B 1 56 ? 5.094 42.281 26.062 1 98 56 ALA B C 1
ATOM 5537 O O . ALA B 1 56 ? 5.469 43 25.125 1 98 56 ALA B O 1
ATOM 5538 N N . LYS B 1 57 ? 5.754 42.156 27.25 1 97.38 57 LYS B N 1
ATOM 5539 C CA . LYS B 1 57 ? 7.066 42.781 27.406 1 97.38 57 LYS B CA 1
ATOM 5540 C C . LYS B 1 57 ? 8.078 42.188 26.438 1 97.38 57 LYS B C 1
ATOM 5542 O O . LYS B 1 57 ? 7.992 41 26.109 1 97.38 57 LYS B O 1
ATOM 5547 N N . PRO B 1 58 ? 9.023 43.062 25.969 1 96.88 58 PRO B N 1
ATOM 5548 C CA . PRO B 1 58 ? 10.055 42.5 25.094 1 96.88 58 PRO B CA 1
ATOM 5549 C C . PRO B 1 58 ? 10.805 41.344 25.75 1 96.88 58 PRO B C 1
ATOM 5551 O O . PRO B 1 58 ? 11.227 41.438 26.891 1 96.88 58 PRO B O 1
ATOM 5554 N N . PRO B 1 59 ? 10.852 40.219 25.047 1 96.19 59 PRO B N 1
ATOM 5555 C CA . PRO B 1 59 ? 11.609 39.094 25.578 1 96.19 59 PRO B CA 1
ATOM 5556 C C . PRO B 1 59 ? 13.117 39.25 25.422 1 96.19 59 PRO B C 1
ATOM 5558 O O . PRO B 1 59 ? 13.773 38.406 24.828 1 96.19 59 PRO B O 1
ATOM 5561 N N . THR B 1 60 ? 13.641 40.375 25.953 1 93.62 60 THR B N 1
ATOM 5562 C CA . THR B 1 60 ? 15.062 40.719 25.922 1 93.62 60 THR B CA 1
ATOM 5563 C C . THR B 1 60 ? 15.633 40.781 27.328 1 93.62 60 THR B C 1
ATOM 5565 O O . THR B 1 60 ? 14.883 40.812 28.312 1 93.62 60 THR B O 1
ATOM 5568 N N . GLY B 1 61 ? 16.969 40.688 27.438 1 89.06 61 GLY B N 1
ATOM 5569 C CA . GLY B 1 61 ? 17.609 40.781 28.75 1 89.06 61 GLY B CA 1
ATOM 5570 C C . GLY B 1 61 ? 17.188 39.688 29.703 1 89.06 61 GLY B C 1
ATOM 5571 O O . GLY B 1 61 ? 17.266 38.5 29.359 1 89.06 61 GLY B O 1
ATOM 5572 N N . SER B 1 62 ? 16.641 40.125 30.812 1 88.56 62 SER B N 1
ATOM 5573 C CA . SER B 1 62 ? 16.234 39.156 31.828 1 88.56 62 SER B CA 1
ATOM 5574 C C . SER B 1 62 ? 15 38.406 31.406 1 88.56 62 SER B C 1
ATOM 5576 O O . SER B 1 62 ? 14.695 37.344 31.969 1 88.56 62 SER B O 1
ATOM 5578 N N . GLN B 1 63 ? 14.336 38.906 30.391 1 92.38 63 GLN B N 1
ATOM 5579 C CA . GLN B 1 63 ? 13.109 38.25 29.953 1 92.38 63 GLN B CA 1
ATOM 5580 C C . GLN B 1 63 ? 13.383 37.281 28.812 1 92.38 63 GLN B C 1
ATOM 5582 O O . GLN B 1 63 ? 12.477 36.562 28.359 1 92.38 63 GLN B O 1
ATOM 5587 N N . ARG B 1 64 ? 14.68 37.188 28.359 1 92 64 ARG B N 1
ATOM 5588 C CA . ARG B 1 64 ? 15.031 36.219 27.328 1 92 64 ARG B CA 1
ATOM 5589 C C . ARG B 1 64 ? 14.812 34.781 27.828 1 92 64 ARG B C 1
ATOM 5591 O O . ARG B 1 64 ? 15.258 34.438 28.922 1 92 64 ARG B O 1
ATOM 5598 N N . PHE B 1 65 ? 14.07 34 27.094 1 90.5 65 PHE B N 1
ATOM 5599 C CA . PHE B 1 65 ? 13.781 32.594 27.359 1 90.5 65 PHE B CA 1
ATOM 5600 C C . PHE B 1 65 ? 12.898 32.469 28.594 1 90.5 65 PHE B C 1
ATOM 5602 O O . PHE B 1 65 ? 13.008 31.469 29.344 1 90.5 65 PHE B O 1
ATOM 5609 N N . GLU B 1 66 ? 12.094 33.5 28.844 1 90.56 66 GLU B N 1
ATOM 5610 C CA . GLU B 1 66 ? 11.07 33.469 29.891 1 90.56 66 GLU B CA 1
ATOM 5611 C C . GLU B 1 66 ? 9.672 33.562 29.281 1 90.56 66 GLU B C 1
ATOM 5613 O O . GLU B 1 66 ? 9.5 34.094 28.188 1 90.56 66 GLU B O 1
ATOM 5618 N N . PRO B 1 67 ? 8.672 33.031 30.031 1 93.94 67 PRO B N 1
ATOM 5619 C CA . PRO B 1 67 ? 7.305 33.219 29.547 1 93.94 67 PRO B CA 1
ATOM 5620 C C . PRO B 1 67 ? 6.941 34.688 29.344 1 93.94 67 PRO B C 1
ATOM 5622 O O . PRO B 1 67 ? 7.484 35.562 30.016 1 93.94 67 PRO B O 1
ATOM 5625 N N . PRO B 1 68 ? 6.078 34.969 28.406 1 97 68 PRO B N 1
ATOM 5626 C CA . PRO B 1 68 ? 5.688 36.375 28.172 1 97 68 PRO B CA 1
ATOM 5627 C C . PRO B 1 68 ? 4.988 37 29.375 1 97 68 PRO B C 1
ATOM 5629 O O . PRO B 1 68 ? 4.203 36.344 30.062 1 97 68 PRO B O 1
ATOM 5632 N N . GLU B 1 69 ? 5.344 38.219 29.609 1 96.5 69 GLU B N 1
ATOM 5633 C CA . GLU B 1 69 ? 4.719 39.031 30.656 1 96.5 69 GLU B CA 1
ATOM 5634 C C . GLU B 1 69 ? 3.893 40.156 30.062 1 96.5 69 GLU B C 1
ATOM 5636 O O . GLU B 1 69 ? 4.262 40.75 29.047 1 96.5 69 GLU B O 1
ATOM 5641 N N . PRO B 1 70 ? 2.838 40.5 30.703 1 95.56 70 PRO B N 1
ATOM 5642 C CA . PRO B 1 70 ? 1.988 41.562 30.172 1 95.56 70 PRO B CA 1
ATOM 5643 C C . PRO B 1 70 ? 2.705 42.906 30.109 1 95.56 70 PRO B C 1
ATOM 5645 O O . PRO B 1 70 ? 3.584 43.188 30.938 1 95.56 70 PRO B O 1
ATOM 5648 N N . VAL B 1 71 ? 2.311 43.688 29.219 1 94.5 71 VAL B N 1
ATOM 5649 C CA . VAL B 1 71 ? 2.844 45.031 29.078 1 94.5 71 VAL B CA 1
ATOM 5650 C C . VAL B 1 71 ? 2.24 45.938 30.141 1 94.5 71 VAL B C 1
ATOM 5652 O O . VAL B 1 71 ? 1.09 45.75 30.547 1 94.5 71 VAL B O 1
ATOM 5655 N N . LEU B 1 72 ? 3.049 46.875 30.547 1 92.12 72 LEU B N 1
ATOM 5656 C CA . LEU B 1 72 ? 2.543 47.906 31.453 1 92.12 72 LEU B CA 1
ATOM 5657 C C . LEU B 1 72 ? 1.789 49 30.688 1 92.12 72 LEU B C 1
ATOM 5659 O O . LEU B 1 72 ? 2.191 49.375 29.578 1 92.12 72 LEU B O 1
ATOM 5663 N N . PRO B 1 73 ? 0.781 49.438 31.312 1 94 73 PRO B N 1
ATOM 5664 C CA . PRO B 1 73 ? 0.055 50.531 30.641 1 94 73 PRO B CA 1
ATOM 5665 C C . PRO B 1 73 ? 0.921 51.75 30.391 1 94 73 PRO B C 1
ATOM 5667 O O . PRO B 1 73 ? 1.857 52.031 31.156 1 94 73 PRO B O 1
ATOM 5670 N N . TRP B 1 74 ? 0.618 52.406 29.359 1 94.44 74 TRP B N 1
ATOM 5671 C CA . TRP B 1 74 ? 1.341 53.656 29.062 1 94.44 74 TRP B CA 1
ATOM 5672 C C . TRP B 1 74 ? 0.401 54.844 29.078 1 94.44 74 TRP B C 1
ATOM 5674 O O . TRP B 1 74 ? -0.812 54.688 28.922 1 94.44 74 TRP B O 1
ATOM 5684 N N . LYS B 1 75 ? 0.971 56.031 29.266 1 92.88 75 LYS B N 1
ATOM 5685 C CA . LYS B 1 75 ? 0.174 57.25 29.406 1 92.88 75 LYS B CA 1
ATOM 5686 C C . LYS B 1 75 ? 0.145 58.031 28.094 1 92.88 75 LYS B C 1
ATOM 5688 O O . LYS B 1 75 ? -0.892 58.562 27.703 1 92.88 75 LYS B O 1
ATOM 5693 N N . ASP B 1 76 ? 1.287 58.031 27.406 1 93.38 76 ASP B N 1
ATOM 5694 C CA . ASP B 1 76 ? 1.39 58.781 26.156 1 93.38 76 ASP B CA 1
ATOM 5695 C C . ASP B 1 76 ? 0.805 58 24.984 1 93.38 76 ASP B C 1
ATOM 5697 O O . ASP B 1 76 ? 0.617 56.781 25.078 1 93.38 76 ASP B O 1
ATOM 5701 N N . VAL B 1 77 ? 0.513 58.75 24 1 94.94 77 VAL B N 1
ATOM 5702 C CA . VAL B 1 77 ? -0.052 58.125 22.812 1 94.94 77 VAL B CA 1
ATOM 5703 C C . VAL B 1 77 ? 0.994 57.219 22.156 1 94.94 77 VAL B C 1
ATOM 5705 O O . VAL B 1 77 ? 2.102 57.656 21.844 1 94.94 77 VAL B O 1
ATOM 5708 N N . PHE B 1 78 ? 0.703 55.938 22.031 1 95.88 78 PHE B N 1
ATOM 5709 C CA . PHE B 1 78 ? 1.539 55 21.297 1 95.88 78 PHE B CA 1
ATOM 5710 C C . PHE B 1 78 ? 1.268 55.094 19.797 1 95.88 78 PHE B C 1
ATOM 5712 O O . PHE B 1 78 ? 0.134 54.906 19.359 1 95.88 78 PHE B O 1
ATOM 5719 N N . ILE B 1 79 ? 2.238 55.438 18.953 1 96 79 ILE B N 1
ATOM 5720 C CA . ILE B 1 79 ? 2.078 55.531 17.516 1 96 79 ILE B CA 1
ATOM 5721 C C . ILE B 1 79 ? 2.111 54.125 16.891 1 96 79 ILE B C 1
ATOM 5723 O O . ILE B 1 79 ? 3.184 53.562 16.719 1 96 79 ILE B O 1
ATOM 5727 N N . ALA B 1 80 ? 0.975 53.688 16.516 1 96.69 80 ALA B N 1
ATOM 5728 C CA . ALA B 1 80 ? 0.808 52.344 15.977 1 96.69 80 ALA B CA 1
ATOM 5729 C C . ALA B 1 80 ? 0.635 52.375 14.461 1 96.69 80 ALA B C 1
ATOM 5731 O O . ALA B 1 80 ? -0.261 51.719 13.914 1 96.69 80 ALA B O 1
ATOM 5732 N N . SER B 1 81 ? 1.425 53.094 13.766 1 93.19 81 SER B N 1
ATOM 5733 C CA . SER B 1 81 ? 1.292 53.25 12.32 1 93.19 81 SER B CA 1
ATOM 5734 C C . SER B 1 81 ? 2.184 52.25 11.578 1 93.19 81 SER B C 1
ATOM 5736 O O . SER B 1 81 ? 1.904 51.906 10.43 1 93.19 81 SER B O 1
ATOM 5738 N N . GLY B 1 82 ? 3.27 51.844 12.172 1 94.25 82 GLY B N 1
ATOM 5739 C CA . GLY B 1 82 ? 4.195 50.938 11.531 1 94.25 82 GLY B CA 1
ATOM 5740 C C . GLY B 1 82 ? 4.234 49.562 12.203 1 94.25 82 GLY B C 1
ATOM 5741 O O . GLY B 1 82 ? 3.924 49.438 13.391 1 94.25 82 GLY B O 1
ATOM 5742 N N . TYR B 1 83 ? 4.613 48.594 11.328 1 96.19 83 TYR B N 1
ATOM 5743 C CA . TYR B 1 83 ? 4.738 47.25 11.875 1 96.19 83 TYR B CA 1
ATOM 5744 C C . TYR B 1 83 ? 5.883 47.188 12.875 1 96.19 83 TYR B C 1
ATOM 5746 O O . TYR B 1 83 ? 6.895 47.875 12.727 1 96.19 83 TYR B O 1
ATOM 5754 N N . GLY B 1 84 ? 5.641 46.344 13.922 1 96.31 84 GLY B N 1
ATOM 5755 C CA . GLY B 1 84 ? 6.77 45.969 14.766 1 96.31 84 GLY B CA 1
ATOM 5756 C C . GLY B 1 84 ? 7.758 45.062 14.062 1 96.31 84 GLY B C 1
ATOM 5757 O O . GLY B 1 84 ? 7.484 44.562 12.961 1 96.31 84 GLY B O 1
ATOM 5758 N N . SER B 1 85 ? 8.828 44.812 14.703 1 96.12 85 SER B N 1
ATOM 5759 C CA . SER B 1 85 ? 9.836 43.938 14.133 1 96.12 85 SER B CA 1
ATOM 5760 C C . SER B 1 85 ? 9.328 42.5 14.031 1 96.12 85 SER B C 1
ATOM 5762 O O . SER B 1 85 ? 8.562 42.062 14.883 1 96.12 85 SER B O 1
ATOM 5764 N N . VAL B 1 86 ? 9.789 41.875 12.977 1 95.12 86 VAL B N 1
ATOM 5765 C CA . VAL B 1 86 ? 9.539 40.438 12.914 1 95.12 86 VAL B CA 1
ATOM 5766 C C . VAL B 1 86 ? 10.438 39.688 13.914 1 95.12 86 VAL B C 1
ATOM 5768 O O . VAL B 1 86 ? 11.461 40.25 14.336 1 95.12 86 VAL B O 1
ATOM 5771 N N . CYS B 1 87 ? 9.969 38.562 14.344 1 95.81 87 CYS B N 1
ATOM 5772 C CA . CYS B 1 87 ? 10.828 37.75 15.211 1 95.81 87 CYS B CA 1
ATOM 5773 C C . CYS B 1 87 ? 12.008 37.188 14.43 1 95.81 87 CYS B C 1
ATOM 5775 O O . CYS B 1 87 ? 11.922 37 13.219 1 95.81 87 CYS B O 1
ATOM 5777 N N . ILE B 1 88 ? 13.039 36.875 15.125 1 92.75 88 ILE B N 1
ATOM 5778 C CA . ILE B 1 88 ? 14.289 36.469 14.508 1 92.75 88 ILE B CA 1
ATOM 5779 C C . ILE B 1 88 ? 14.047 35.219 13.656 1 92.75 88 ILE B C 1
ATOM 5781 O O . ILE B 1 88 ? 13.508 34.219 14.141 1 92.75 88 ILE B O 1
ATOM 5785 N N . GLN B 1 89 ? 14.398 35.281 12.398 1 88.75 89 GLN B N 1
ATOM 5786 C CA . GLN B 1 89 ? 14.242 34.219 11.422 1 88.75 89 GLN B CA 1
ATOM 5787 C C . GLN B 1 89 ? 15.203 34.375 10.25 1 88.75 89 GLN B C 1
ATOM 5789 O O . GLN B 1 89 ? 15.883 35.406 10.148 1 88.75 89 GLN B O 1
ATOM 5794 N N . SER B 1 90 ? 15.188 33.312 9.422 1 81.31 90 SER B N 1
ATOM 5795 C CA . SER B 1 90 ? 16.062 33.406 8.25 1 81.31 90 SER B CA 1
ATOM 5796 C C . SER B 1 90 ? 15.508 34.375 7.215 1 81.31 90 SER B C 1
ATOM 5798 O O . SER B 1 90 ? 14.297 34.469 7.012 1 81.31 90 SER B O 1
ATOM 5800 N N . SER B 1 91 ? 16.453 35 6.672 1 74.06 91 SER B N 1
ATOM 5801 C CA . SER B 1 91 ? 16.047 35.906 5.594 1 74.06 91 SER B CA 1
ATOM 5802 C C . SER B 1 91 ? 15.555 35.125 4.379 1 74.06 91 SER B C 1
ATOM 5804 O O . SER B 1 91 ? 16.141 34.094 4.023 1 74.06 91 SER B O 1
ATOM 5806 N N . THR B 1 92 ? 14.414 35.469 3.98 1 60.78 92 THR B N 1
ATOM 5807 C CA . THR B 1 92 ? 13.852 34.812 2.803 1 60.78 92 THR B CA 1
ATOM 5808 C C . THR B 1 92 ? 14.719 35.062 1.575 1 60.78 92 THR B C 1
ATOM 5810 O O . THR B 1 92 ? 14.609 34.375 0.569 1 60.78 92 THR B O 1
ATOM 5813 N N . ILE B 1 93 ? 15.617 36.062 1.671 1 44.53 93 ILE B N 1
ATOM 5814 C CA . ILE B 1 93 ? 16.422 36.5 0.53 1 44.53 93 ILE B CA 1
ATOM 5815 C C . ILE B 1 93 ? 17.609 35.562 0.349 1 44.53 93 ILE B C 1
ATOM 5817 O O . ILE B 1 93 ? 17.844 35.062 -0.753 1 44.53 93 ILE B O 1
ATOM 5821 N N . ASP B 1 94 ? 18.422 35.344 1.248 1 51 94 ASP B N 1
ATOM 5822 C CA . ASP B 1 94 ? 19.656 34.562 1.072 1 51 94 ASP B CA 1
ATOM 5823 C C . ASP B 1 94 ? 19.656 33.344 1.986 1 51 94 ASP B C 1
ATOM 5825 O O . ASP B 1 94 ? 20.531 32.469 1.858 1 51 94 ASP B O 1
ATOM 5829 N N . ASN B 1 95 ? 18.625 33.188 2.775 1 57.47 95 ASN B N 1
ATOM 5830 C CA . ASN B 1 95 ? 18.547 32.125 3.768 1 57.47 95 ASN B CA 1
ATOM 5831 C C . ASN B 1 95 ? 19.844 32 4.57 1 57.47 95 ASN B C 1
ATOM 5833 O O . ASN B 1 95 ? 20.141 30.938 5.113 1 57.47 95 ASN B O 1
ATOM 5837 N N . LYS B 1 96 ? 20.781 33.031 4.418 1 60.12 96 LYS B N 1
ATOM 5838 C CA . LYS B 1 96 ? 22.078 32.969 5.09 1 60.12 96 LYS B CA 1
ATOM 5839 C C . LYS B 1 96 ? 22.141 33.969 6.246 1 60.12 96 LYS B C 1
ATOM 5841 O O . LYS B 1 96 ? 22.75 33.688 7.285 1 60.12 96 LYS B O 1
ATOM 5846 N N . THR B 1 97 ? 21.391 34.906 6.047 1 76.38 97 THR B N 1
ATOM 5847 C CA . THR B 1 97 ? 21.359 35.938 7.078 1 76.38 97 THR B CA 1
ATOM 5848 C C . THR B 1 97 ? 20.016 35.938 7.812 1 76.38 97 THR B C 1
ATOM 5850 O O . THR B 1 97 ? 19.031 35.438 7.301 1 76.38 97 THR B O 1
ATOM 5853 N N . PHE B 1 98 ? 20.109 36.438 9.195 1 84.06 98 PHE B N 1
ATOM 5854 C CA . PHE B 1 98 ? 18.844 36.469 9.938 1 84.06 98 PHE B CA 1
ATOM 5855 C C . PHE B 1 98 ? 18.234 37.844 9.898 1 84.06 98 PHE B C 1
ATOM 5857 O O . PHE B 1 98 ? 18.953 38.844 9.703 1 84.06 98 PHE B O 1
ATOM 5864 N N . ILE B 1 99 ? 17 37.969 9.906 1 88.44 99 ILE B N 1
ATOM 5865 C CA . ILE B 1 99 ? 16.266 39.219 10.031 1 88.44 99 ILE B CA 1
ATOM 5866 C C . ILE B 1 99 ? 15.438 39.188 11.312 1 88.44 99 ILE B C 1
ATOM 5868 O O . ILE B 1 99 ? 15.227 38.125 11.914 1 88.44 99 ILE B O 1
ATOM 5872 N N . GLY B 1 100 ? 15.094 40.469 11.742 1 92.88 100 GLY B N 1
ATOM 5873 C CA . GLY B 1 100 ? 14.195 40.562 12.891 1 92.88 100 GLY B CA 1
ATOM 5874 C C . GLY B 1 100 ? 14.898 40.969 14.164 1 92.88 100 GLY B C 1
ATOM 5875 O O . GLY B 1 100 ? 16.078 41.344 14.141 1 92.88 100 GLY B O 1
ATOM 5876 N N . ASP B 1 101 ? 14.125 41 15.195 1 94.94 101 ASP B N 1
ATOM 5877 C CA . ASP B 1 101 ? 14.555 41.469 16.516 1 94.94 101 ASP B CA 1
ATOM 5878 C C . ASP B 1 101 ? 13.945 40.594 17.609 1 94.94 101 ASP B C 1
ATOM 5880 O O . ASP B 1 101 ? 12.906 39.969 17.422 1 94.94 101 ASP B O 1
ATOM 5884 N N . GLU B 1 102 ? 14.664 40.531 18.734 1 95.44 102 GLU B N 1
ATOM 5885 C CA . GLU B 1 102 ? 14.086 39.812 19.875 1 95.44 102 GLU B CA 1
ATOM 5886 C C . GLU B 1 102 ? 12.844 40.531 20.391 1 95.44 102 GLU B C 1
ATOM 5888 O O . GLU B 1 102 ? 11.922 39.875 20.906 1 95.44 102 GLU B O 1
ATOM 5893 N N . ASP B 1 103 ? 12.906 41.844 20.344 1 97.31 103 ASP B N 1
ATOM 5894 C CA . ASP B 1 103 ? 11.703 42.594 20.688 1 97.31 103 ASP B CA 1
ATOM 5895 C C . ASP B 1 103 ? 10.672 42.562 19.562 1 97.31 103 ASP B C 1
ATOM 5897 O O . ASP B 1 103 ? 10.523 43.5 18.812 1 97.31 103 ASP B O 1
ATOM 5901 N N . CYS B 1 104 ? 9.953 41.469 19.5 1 97.88 104 CYS B N 1
ATOM 5902 C CA . CYS B 1 104 ? 9.102 41.25 18.344 1 97.88 104 CYS B CA 1
ATOM 5903 C C . CYS B 1 104 ? 7.688 40.875 18.766 1 97.88 104 CYS B C 1
ATOM 5905 O O . CYS B 1 104 ? 6.84 40.562 17.922 1 97.88 104 CYS B O 1
ATOM 5907 N N . LEU B 1 105 ? 7.332 40.844 20.062 1 98.44 105 LEU B N 1
ATOM 5908 C CA . LEU B 1 105 ? 6.023 40.406 20.516 1 98.44 105 LEU B CA 1
ATOM 5909 C C . LEU B 1 105 ? 4.977 41.5 20.344 1 98.44 105 LEU B C 1
ATOM 5911 O O . LEU B 1 105 ? 4.531 42.094 21.312 1 98.44 105 LEU B O 1
ATOM 5915 N N . THR B 1 106 ? 4.555 41.688 19.125 1 98.5 106 THR B N 1
ATOM 5916 C CA . THR B 1 106 ? 3.584 42.719 18.766 1 98.5 106 THR B CA 1
ATOM 5917 C C . THR B 1 106 ? 2.443 42.125 17.953 1 98.5 106 THR B C 1
ATOM 5919 O O . THR B 1 106 ? 2.568 41 17.422 1 98.5 106 THR B O 1
ATOM 5922 N N . LEU B 1 107 ? 1.291 42.75 17.922 1 98.38 107 LEU B N 1
ATOM 5923 C CA . LEU B 1 107 ? 0.165 42.375 17.094 1 98.38 107 LEU B CA 1
ATOM 5924 C C . LEU B 1 107 ? -0.374 43.562 16.312 1 98.38 107 LEU B C 1
ATOM 5926 O O . LEU B 1 107 ? 0.036 44.688 16.547 1 98.38 107 LEU B O 1
ATOM 5930 N N . ASN B 1 108 ? -1.141 43.312 15.328 1 98.06 108 ASN B N 1
ATOM 5931 C CA . ASN B 1 108 ? -1.767 44.281 14.453 1 98.06 108 ASN B CA 1
ATOM 5932 C C . ASN B 1 108 ? -3.283 44.125 14.422 1 98.06 108 ASN B C 1
ATOM 5934 O O . ASN B 1 108 ? -3.797 43.031 14.453 1 98.06 108 ASN B O 1
ATOM 5938 N N . ILE B 1 109 ? -3.939 45.25 14.344 1 97.69 109 ILE B N 1
ATOM 5939 C CA . ILE B 1 109 ? -5.398 45.25 14.312 1 97.69 109 ILE B CA 1
ATOM 5940 C C . ILE B 1 109 ? -5.895 46 13.086 1 97.69 109 ILE B C 1
ATOM 5942 O O . ILE B 1 109 ? -5.469 47.125 12.836 1 97.69 109 ILE B O 1
ATOM 5946 N N . PHE B 1 110 ? -6.727 45.406 12.359 1 95.81 110 PHE B N 1
ATOM 5947 C CA . PHE B 1 110 ? -7.383 45.969 11.195 1 95.81 110 PHE B CA 1
ATOM 5948 C C . PHE B 1 110 ? -8.898 46 11.383 1 95.81 110 PHE B C 1
ATOM 5950 O O . PHE B 1 110 ? -9.547 44.969 11.414 1 95.81 110 PHE B O 1
ATOM 5957 N N . LYS B 1 111 ? -9.469 47.125 11.492 1 94.12 111 LYS B N 1
ATOM 5958 C CA . LYS B 1 111 ? -10.891 47.312 11.75 1 94.12 111 LYS B CA 1
ATOM 5959 C C . LYS B 1 111 ? -11.602 47.906 10.539 1 94.12 111 LYS B C 1
ATOM 5961 O O . LYS B 1 111 ? -11.289 49.031 10.109 1 94.12 111 LYS B O 1
ATOM 5966 N N . PRO B 1 112 ? -12.508 47.125 10.016 1 91.12 112 PRO B N 1
ATOM 5967 C CA . PRO B 1 112 ? -13.281 47.719 8.93 1 91.12 112 PRO B CA 1
ATOM 5968 C C . PRO B 1 112 ? -14.156 48.906 9.398 1 91.12 112 PRO B C 1
ATOM 5970 O O . PRO B 1 112 ? -14.703 48.844 10.5 1 91.12 112 PRO B O 1
ATOM 5973 N N . MET B 1 113 ? -14.094 49.969 8.664 1 81.25 113 MET B N 1
ATOM 5974 C CA . MET B 1 113 ? -14.953 51.125 8.984 1 81.25 113 MET B CA 1
ATOM 5975 C C . MET B 1 113 ? -16.297 51 8.273 1 81.25 113 MET B C 1
ATOM 5977 O O . MET B 1 113 ? -16.391 51.344 7.086 1 81.25 113 MET B O 1
ATOM 5981 N N . LEU B 1 114 ? -17.109 50.062 8.789 1 65.88 114 LEU B N 1
ATOM 5982 C CA . LEU B 1 114 ? -18.422 49.75 8.219 1 65.88 114 LEU B CA 1
ATOM 5983 C C . LEU B 1 114 ? -19.375 50.938 8.414 1 65.88 114 LEU B C 1
ATOM 5985 O O . LEU B 1 114 ? -19.172 51.75 9.32 1 65.88 114 LEU B O 1
ATOM 5989 N N . PHE B 1 115 ? -20.203 51.406 7.27 1 49.44 115 PHE B N 1
ATOM 5990 C CA . PHE B 1 115 ? -21.141 52.5 7.297 1 49.44 115 PHE B CA 1
ATOM 5991 C C . PHE B 1 115 ? -22.047 52.438 8.523 1 49.44 115 PHE B C 1
ATOM 5993 O O . PHE B 1 115 ? -22.766 53.375 8.828 1 49.44 115 PHE B O 1
ATOM 6000 N N . LEU B 1 116 ? -22.391 51.25 8.969 1 46.81 116 LEU B N 1
ATOM 6001 C CA . LEU B 1 116 ? -23.5 51.344 9.922 1 46.81 116 LEU B CA 1
ATOM 6002 C C . LEU B 1 116 ? -23.047 51.969 11.227 1 46.81 116 LEU B C 1
ATOM 6004 O O . LEU B 1 116 ? -21.875 51.875 11.594 1 46.81 116 LEU B O 1
ATOM 6008 N N . LYS B 1 117 ? -23.859 52.844 11.727 1 46.31 117 LYS B N 1
ATOM 6009 C CA . LYS B 1 117 ? -23.781 53.625 12.953 1 46.31 117 LYS B CA 1
ATOM 6010 C C . LYS B 1 117 ? -23 52.906 14.031 1 46.31 117 LYS B C 1
ATOM 6012 O O . LYS B 1 117 ? -22.156 53.5 14.711 1 46.31 117 LYS B O 1
ATOM 6017 N N . GLU B 1 118 ? -23.656 51.75 14.688 1 49.12 118 GLU B N 1
ATOM 6018 C CA . GLU B 1 118 ? -23.156 51.25 15.953 1 49.12 118 GLU B CA 1
ATOM 6019 C C . GLU B 1 118 ? -22.062 50.188 15.719 1 49.12 118 GLU B C 1
ATOM 6021 O O . GLU B 1 118 ? -22.344 49.031 15.43 1 49.12 118 GLU B O 1
ATOM 6026 N N . ASN B 1 119 ? -20.953 50.625 15.086 1 58.09 119 ASN B N 1
ATOM 6027 C CA . ASN B 1 119 ? -19.641 50.031 14.883 1 58.09 119 ASN B CA 1
ATOM 6028 C C . ASN B 1 119 ? -19.109 49.375 16.156 1 58.09 119 ASN B C 1
ATOM 6030 O O . ASN B 1 119 ? -18 49.719 16.609 1 58.09 119 ASN B O 1
ATOM 6034 N N . ARG B 1 120 ? -20.094 48.656 16.844 1 74.06 120 ARG B N 1
ATOM 6035 C CA . ARG B 1 120 ? -19.703 48 18.078 1 74.06 120 ARG B CA 1
ATOM 6036 C C . ARG B 1 120 ? -19.922 46.5 17.984 1 74.06 120 ARG B C 1
ATOM 6038 O O . ARG B 1 120 ? -20.734 46.031 17.188 1 74.06 120 ARG B O 1
ATOM 6045 N N . ASN B 1 121 ? -19.172 45.719 18.516 1 89.19 121 ASN B N 1
ATOM 6046 C CA . ASN B 1 121 ? -19.234 44.281 18.719 1 89.19 121 ASN B CA 1
ATOM 6047 C C . ASN B 1 121 ? -19 43.5 17.438 1 89.19 121 ASN B C 1
ATOM 6049 O O . ASN B 1 121 ? -19.734 42.562 17.125 1 89.19 121 ASN B O 1
ATOM 6053 N N . ILE B 1 122 ? -18.062 44.031 16.578 1 93.69 122 ILE B N 1
ATOM 6054 C CA . ILE B 1 122 ? -17.688 43.344 15.336 1 93.69 122 ILE B CA 1
ATOM 6055 C C . ILE B 1 122 ? -16.969 42.031 15.648 1 93.69 122 ILE B C 1
ATOM 6057 O O . ILE B 1 122 ? -16.078 42 16.5 1 93.69 122 ILE B O 1
ATOM 6061 N N . PRO B 1 123 ? -17.406 40.938 14.984 1 95.44 123 PRO B N 1
ATOM 6062 C CA . PRO B 1 123 ? -16.656 39.688 15.203 1 95.44 123 PRO B CA 1
ATOM 6063 C C . PRO B 1 123 ? -15.164 39.844 14.898 1 95.44 123 PRO B C 1
ATOM 6065 O O . PRO B 1 123 ? -14.773 40.688 14.086 1 95.44 123 PRO B O 1
ATOM 6068 N N . VAL B 1 124 ? -14.328 39.062 15.57 1 97.25 124 VAL B N 1
ATOM 6069 C CA . VAL B 1 124 ? -12.883 39.188 15.492 1 97.25 124 VAL B CA 1
ATOM 6070 C C . VAL B 1 124 ? -12.273 37.906 14.906 1 97.25 124 VAL B C 1
ATOM 6072 O O . VAL B 1 124 ? -12.68 36.812 15.258 1 97.25 124 VAL B O 1
ATOM 6075 N N . ILE B 1 125 ? -11.406 38.062 13.961 1 97.06 125 ILE B N 1
ATOM 6076 C CA . ILE B 1 125 ? -10.617 36.938 13.438 1 97.06 125 ILE B CA 1
ATOM 6077 C C . ILE B 1 125 ? -9.156 37.094 13.836 1 97.06 125 ILE B C 1
ATOM 6079 O O . ILE B 1 125 ? -8.547 38.125 13.539 1 97.06 125 ILE B O 1
ATOM 6083 N N . VAL B 1 126 ? -8.656 36.188 14.531 1 97.69 126 VAL B N 1
ATOM 6084 C CA . VAL B 1 126 ? -7.234 36.156 14.867 1 97.69 126 VAL B CA 1
ATOM 6085 C C . VAL B 1 126 ? -6.5 35.188 13.93 1 97.69 126 VAL B C 1
ATOM 6087 O O . VAL B 1 126 ? -6.789 34 13.898 1 97.69 126 VAL B O 1
ATOM 6090 N N . MET B 1 127 ? -5.535 35.719 13.242 1 95.19 127 MET B N 1
ATOM 6091 C CA . MET B 1 127 ? -4.73 34.938 12.312 1 95.19 127 MET B CA 1
ATOM 6092 C C . MET B 1 127 ? -3.363 34.625 12.906 1 95.19 127 MET B C 1
ATOM 6094 O O . MET B 1 127 ? -2.568 35.531 13.156 1 95.19 127 MET B O 1
ATOM 6098 N N . ILE B 1 128 ? -3.135 33.344 13.109 1 93.62 128 ILE B N 1
ATOM 6099 C CA . ILE B 1 128 ? -1.799 32.938 13.508 1 93.62 128 ILE B CA 1
ATOM 6100 C C . ILE B 1 128 ? -1.011 32.469 12.281 1 93.62 128 ILE B C 1
ATOM 6102 O O . ILE B 1 128 ? -1.436 31.562 11.562 1 93.62 128 ILE B O 1
ATOM 6106 N N . HIS B 1 129 ? 0.09 33.125 12.07 1 88.44 129 HIS B N 1
ATOM 6107 C CA . HIS B 1 129 ? 0.858 32.812 10.867 1 88.44 129 HIS B CA 1
ATOM 6108 C C . HIS B 1 129 ? 1.503 31.438 10.953 1 88.44 129 HIS B C 1
ATOM 6110 O O . HIS B 1 129 ? 1.852 30.984 12.039 1 88.44 129 HIS B O 1
ATOM 6116 N N . SER B 1 130 ? 1.656 30.891 9.781 1 82.5 130 SER B N 1
ATOM 6117 C CA . SER B 1 130 ? 2.369 29.625 9.672 1 82.5 130 SER B CA 1
ATOM 6118 C C . SER B 1 130 ? 3.865 29.859 9.477 1 82.5 130 SER B C 1
ATOM 6120 O O . SER B 1 130 ? 4.34 30.984 9.516 1 82.5 130 SER B O 1
ATOM 6122 N N . GLY B 1 131 ? 4.609 28.719 9.398 1 78.88 131 GLY B N 1
ATOM 6123 C CA . GLY B 1 131 ? 6.035 28.844 9.156 1 78.88 131 GLY B CA 1
ATOM 6124 C C . GLY B 1 131 ? 6.855 27.797 9.875 1 78.88 131 GLY B C 1
ATOM 6125 O O . GLY B 1 131 ? 8.039 28 10.156 1 78.88 131 GLY B O 1
ATOM 6126 N N . ASN B 1 132 ? 6.25 26.766 10.195 1 78.62 132 ASN B N 1
ATOM 6127 C CA . ASN B 1 132 ? 6.895 25.594 10.789 1 78.62 132 ASN B CA 1
ATOM 6128 C C . ASN B 1 132 ? 7.68 25.969 12.047 1 78.62 132 ASN B C 1
ATOM 6130 O O . ASN B 1 132 ? 8.75 25.422 12.297 1 78.62 132 ASN B O 1
ATOM 6134 N N . PHE B 1 133 ? 7.312 27.047 12.656 1 83.25 133 PHE B N 1
ATOM 6135 C CA . PHE B 1 133 ? 7.832 27.5 13.945 1 83.25 133 PHE B CA 1
ATOM 6136 C C . PHE B 1 133 ? 9.211 28.125 13.781 1 83.25 133 PHE B C 1
ATOM 6138 O O . PHE B 1 133 ? 9.898 28.391 14.773 1 83.25 133 PHE B O 1
ATOM 6145 N N . ILE B 1 134 ? 9.68 28.328 12.508 1 81.44 134 ILE B N 1
ATOM 6146 C CA . ILE B 1 134 ? 11.008 28.906 12.32 1 81.44 134 ILE B CA 1
ATOM 6147 C C . ILE B 1 134 ? 10.898 30.172 11.469 1 81.44 134 ILE B C 1
ATOM 6149 O O . ILE B 1 134 ? 11.867 30.922 11.336 1 81.44 134 ILE B O 1
ATOM 6153 N N . SER B 1 135 ? 9.766 30.281 10.906 1 83.44 135 SER B N 1
ATOM 6154 C CA . SER B 1 135 ? 9.578 31.453 10.055 1 83.44 135 SER B CA 1
ATOM 6155 C C . SER B 1 135 ? 8.125 31.922 10.078 1 83.44 135 SER B C 1
ATOM 6157 O O . SER B 1 135 ? 7.254 31.25 10.617 1 83.44 135 SER B O 1
ATOM 6159 N N . GLY B 1 136 ? 7.973 33.156 9.547 1 86.25 136 GLY B N 1
ATOM 6160 C CA . GLY B 1 136 ? 6.637 33.719 9.453 1 86.25 136 GLY B CA 1
ATOM 6161 C C . GLY B 1 136 ? 6.453 34.969 10.305 1 86.25 136 GLY B C 1
ATOM 6162 O O . GLY B 1 136 ? 7.277 35.25 11.18 1 86.25 136 GLY B O 1
ATOM 6163 N N . SER B 1 137 ? 5.391 35.688 9.992 1 92.25 137 SER B N 1
ATOM 6164 C CA . SER B 1 137 ? 5.062 36.875 10.734 1 92.25 137 SER B CA 1
ATOM 6165 C C . SER B 1 137 ? 3.631 37.344 10.461 1 92.25 137 SER B C 1
ATOM 6167 O O . SER B 1 137 ? 3.125 37.188 9.352 1 92.25 137 SER B O 1
ATOM 6169 N N . GLY B 1 138 ? 3.102 37.875 11.492 1 92.94 138 GLY B N 1
ATOM 6170 C CA . GLY B 1 138 ? 1.812 38.5 11.289 1 92.94 138 GLY B CA 1
ATOM 6171 C C . GLY B 1 138 ? 1.874 39.719 10.359 1 92.94 138 GLY B C 1
ATOM 6172 O O . GLY B 1 138 ? 0.857 40.125 9.797 1 92.94 138 GLY B O 1
ATOM 6173 N N . ASN B 1 139 ? 3.055 40.219 10.156 1 92.62 139 ASN B N 1
ATOM 6174 C CA . ASN B 1 139 ? 3.262 41.375 9.289 1 92.62 139 ASN B CA 1
ATOM 6175 C C . ASN B 1 139 ? 3.031 41.031 7.82 1 92.62 139 ASN B C 1
ATOM 6177 O O . ASN B 1 139 ? 2.822 41.938 6.992 1 92.62 139 ASN B O 1
ATOM 6181 N N . TYR B 1 140 ? 3.104 39.781 7.57 1 86.56 140 TYR B N 1
ATOM 6182 C CA . TYR B 1 140 ? 3.043 39.375 6.176 1 86.56 140 TYR B CA 1
ATOM 6183 C C . TYR B 1 140 ? 1.606 39.062 5.754 1 86.56 140 TYR B C 1
ATOM 6185 O O . TYR B 1 140 ? 1.341 38.781 4.586 1 86.56 140 TYR B O 1
ATOM 6193 N N . ILE B 1 141 ? 0.685 39.125 6.629 1 87.5 141 ILE B N 1
ATOM 6194 C CA . ILE B 1 141 ? -0.725 38.875 6.34 1 87.5 141 ILE B CA 1
ATOM 6195 C C . ILE B 1 141 ? -1.414 40.219 5.984 1 87.5 141 ILE B C 1
ATOM 6197 O O . ILE B 1 141 ? -1.296 41.188 6.711 1 87.5 141 ILE B O 1
ATOM 6201 N N . ASN B 1 142 ? -2.105 40.219 4.852 1 87.5 142 ASN B N 1
ATOM 6202 C CA . ASN B 1 142 ? -2.822 41.406 4.43 1 87.5 142 ASN B CA 1
ATOM 6203 C C . ASN B 1 142 ? -4.129 41.562 5.199 1 87.5 142 ASN B C 1
ATOM 6205 O O . ASN B 1 142 ? -5.203 41.25 4.688 1 87.5 142 ASN B O 1
ATOM 6209 N N . GLY B 1 143 ? -3.988 42.188 6.328 1 91.31 143 GLY B N 1
ATOM 6210 C CA . GLY B 1 143 ? -5.141 42.344 7.199 1 91.31 143 GLY B CA 1
ATOM 6211 C C . GLY B 1 143 ? -6.168 43.312 6.656 1 91.31 143 GLY B C 1
ATOM 6212 O O . GLY B 1 143 ? -7.355 43.219 6.973 1 91.31 143 GLY B O 1
ATOM 6213 N N . VAL B 1 144 ? -5.746 44.281 5.863 1 90.88 144 VAL B N 1
ATOM 6214 C CA . VAL B 1 144 ? -6.652 45.281 5.297 1 90.88 144 VAL B CA 1
ATOM 6215 C C . VAL B 1 144 ? -7.652 44.594 4.367 1 90.88 144 VAL B C 1
ATOM 6217 O O . VAL B 1 144 ? -8.859 44.812 4.492 1 90.88 144 VAL B O 1
ATOM 6220 N N . GLU B 1 145 ? -7.156 43.75 3.5 1 87.44 145 GLU B N 1
ATOM 6221 C CA . GLU B 1 145 ? -8.023 43.062 2.543 1 87.44 145 GLU B CA 1
ATOM 6222 C C . GLU B 1 145 ? -8.938 42.094 3.244 1 87.44 145 GLU B C 1
ATOM 6224 O O . GLU B 1 145 ? -10.094 41.906 2.844 1 87.44 145 GLU B O 1
ATOM 6229 N N . LEU B 1 146 ? -8.406 41.406 4.215 1 90.88 146 LEU B N 1
ATOM 6230 C CA . LEU B 1 146 ? -9.211 40.469 4.957 1 90.88 146 LEU B CA 1
ATOM 6231 C C . LEU B 1 146 ? -10.359 41.156 5.688 1 90.88 146 LEU B C 1
ATOM 6233 O O . LEU B 1 146 ? -11.484 40.656 5.699 1 90.88 146 LEU B O 1
ATOM 6237 N N . ALA B 1 147 ? -10.016 42.281 6.336 1 92.31 147 ALA B N 1
ATOM 6238 C CA . ALA B 1 147 ? -11.031 43.031 7.07 1 92.31 147 ALA B CA 1
ATOM 6239 C C . ALA B 1 147 ? -12.156 43.469 6.145 1 92.31 147 ALA B C 1
ATOM 6241 O O . ALA B 1 147 ? -13.328 43.406 6.508 1 92.31 147 ALA B O 1
ATOM 6242 N N . LYS B 1 148 ? -11.766 43.906 5.02 1 88 148 LYS B N 1
ATOM 6243 C CA . LYS B 1 148 ? -12.734 44.344 4.023 1 88 148 LYS B CA 1
ATOM 6244 C C . LYS B 1 148 ? -13.594 43.188 3.527 1 88 148 LYS B C 1
ATOM 6246 O O . LYS B 1 148 ? -14.82 43.281 3.482 1 88 148 LYS B O 1
ATOM 6251 N N . THR B 1 149 ? -12.953 42.062 3.195 1 86.06 149 THR B N 1
ATOM 6252 C CA . THR B 1 149 ? -13.609 40.938 2.545 1 86.06 149 THR B CA 1
ATOM 6253 C C . THR B 1 149 ? -14.539 40.219 3.52 1 86.06 149 THR B C 1
ATOM 6255 O O . THR B 1 149 ? -15.617 39.781 3.137 1 86.06 149 THR B O 1
ATOM 6258 N N . LEU B 1 150 ? -14.148 40.156 4.773 1 90.94 150 LEU B N 1
ATOM 6259 C CA . LEU B 1 150 ? -14.883 39.344 5.73 1 90.94 150 LEU B CA 1
ATOM 6260 C C . LEU B 1 150 ? -15.711 40.219 6.668 1 90.94 150 LEU B C 1
ATOM 6262 O O . LEU B 1 150 ? -16.484 39.688 7.48 1 90.94 150 LEU B O 1
ATOM 6266 N N . ASP B 1 151 ? -15.602 41.562 6.586 1 89.75 151 ASP B N 1
ATOM 6267 C CA . ASP B 1 151 ? -16.297 42.5 7.469 1 89.75 151 ASP B CA 1
ATOM 6268 C C . ASP B 1 151 ? -16.094 42.125 8.938 1 89.75 151 ASP B C 1
ATOM 6270 O O . ASP B 1 151 ? -17.062 41.938 9.68 1 89.75 151 ASP B O 1
ATOM 6274 N N . ALA B 1 152 ? -14.836 42 9.266 1 94.62 152 ALA B N 1
ATOM 6275 C CA . ALA B 1 152 ? -14.438 41.562 10.609 1 94.62 152 ALA B CA 1
ATOM 6276 C C . ALA B 1 152 ? -13.18 42.312 11.055 1 94.62 152 ALA B C 1
ATOM 6278 O O . ALA B 1 152 ? -12.398 42.781 10.227 1 94.62 152 ALA B O 1
ATOM 6279 N N . VAL B 1 153 ? -13.062 42.469 12.359 1 96.19 153 VAL B N 1
ATOM 6280 C CA . VAL B 1 153 ? -11.789 42.938 12.883 1 96.19 153 VAL B CA 1
ATOM 6281 C C . VAL B 1 153 ? -10.734 41.844 12.75 1 96.19 153 VAL B C 1
ATOM 6283 O O . VAL B 1 153 ? -10.93 40.719 13.227 1 96.19 153 VAL B O 1
ATOM 6286 N N . ILE B 1 154 ? -9.664 42.125 12.008 1 96.31 154 ILE B N 1
ATOM 6287 C CA . ILE B 1 154 ? -8.594 41.156 11.812 1 96.31 154 ILE B CA 1
ATOM 6288 C C . ILE B 1 154 ? -7.438 41.5 12.758 1 96.31 154 ILE B C 1
ATOM 6290 O O . ILE B 1 154 ? -7.023 42.656 12.883 1 96.31 154 ILE B O 1
ATOM 6294 N N . VAL B 1 155 ? -6.992 40.5 13.461 1 98.31 155 VAL B N 1
ATOM 6295 C CA . VAL B 1 155 ? -5.805 40.656 14.297 1 98.31 155 VAL B CA 1
ATOM 6296 C C . VAL B 1 155 ? -4.723 39.688 13.836 1 98.31 155 VAL B C 1
ATOM 6298 O O . VAL B 1 155 ? -4.996 38.5 13.641 1 98.31 155 VAL B O 1
ATOM 6301 N N . THR B 1 156 ? -3.525 40.125 13.562 1 96.75 156 THR B N 1
ATOM 6302 C CA . THR B 1 156 ? -2.35 39.312 13.289 1 96.75 156 THR B CA 1
ATOM 6303 C C . THR B 1 156 ? -1.289 39.5 14.367 1 96.75 156 THR B C 1
ATOM 6305 O O . THR B 1 156 ? -1.277 40.531 15.055 1 96.75 156 THR B O 1
ATOM 6308 N N . MET B 1 157 ? -0.412 38.531 14.555 1 97.75 157 MET B N 1
ATOM 6309 C CA . MET B 1 157 ? 0.533 38.625 15.664 1 97.75 157 MET B CA 1
ATOM 6310 C C . MET B 1 157 ? 1.845 37.938 15.32 1 97.75 157 MET B C 1
ATOM 6312 O O . MET B 1 157 ? 1.887 37.094 14.414 1 97.75 157 MET B O 1
ATOM 6316 N N . ASN B 1 158 ? 2.871 38.344 16.016 1 97.5 158 ASN B N 1
ATOM 6317 C CA . ASN B 1 158 ? 4.152 37.656 16.016 1 97.5 158 ASN B CA 1
ATOM 6318 C C . ASN B 1 158 ? 4.328 36.812 17.266 1 97.5 158 ASN B C 1
ATOM 6320 O O . ASN B 1 158 ? 3.66 37.031 18.281 1 97.5 158 ASN B O 1
ATOM 6324 N N . TYR B 1 159 ? 5.09 35.844 17.188 1 97.62 159 TYR B N 1
ATOM 6325 C CA . TYR B 1 159 ? 5.527 35.031 18.328 1 97.62 159 TYR B CA 1
ATOM 6326 C C . TYR B 1 159 ? 6.957 34.531 18.125 1 97.62 159 TYR B C 1
ATOM 6328 O O . TYR B 1 159 ? 7.441 34.469 16.984 1 97.62 159 TYR B O 1
ATOM 6336 N N . ARG B 1 160 ? 7.672 34.219 19.172 1 96.31 160 ARG B N 1
ATOM 6337 C CA . ARG B 1 160 ? 9.062 33.812 19.094 1 96.31 160 ARG B CA 1
ATOM 6338 C C . ARG B 1 160 ? 9.203 32.531 18.266 1 96.31 160 ARG B C 1
ATOM 6340 O O . ARG B 1 160 ? 8.367 31.625 18.375 1 96.31 160 ARG B O 1
ATOM 6347 N N . LEU B 1 161 ? 10.25 32.469 17.516 1 90.69 161 LEU B N 1
ATOM 6348 C CA . LEU B 1 161 ? 10.484 31.375 16.562 1 90.69 161 LEU B CA 1
ATOM 6349 C C . LEU B 1 161 ? 11.781 30.641 16.891 1 90.69 161 LEU B C 1
ATOM 6351 O O . LEU B 1 161 ? 12.609 31.141 17.656 1 90.69 161 LEU B O 1
ATOM 6355 N N . GLY B 1 162 ? 11.883 29.453 16.328 1 84.81 162 GLY B N 1
ATOM 6356 C CA . GLY B 1 162 ? 13.125 28.703 16.422 1 84.81 162 GLY B CA 1
ATOM 6357 C C . GLY B 1 162 ? 13.547 28.438 17.844 1 84.81 162 GLY B C 1
ATOM 6358 O O . GLY B 1 162 ? 12.711 28.109 18.703 1 84.81 162 GLY B O 1
ATOM 6359 N N . ILE B 1 163 ? 14.797 28.672 18.094 1 82.62 163 ILE B N 1
ATOM 6360 C CA . ILE B 1 163 ? 15.367 28.344 19.391 1 82.62 163 ILE B CA 1
ATOM 6361 C C . ILE B 1 163 ? 14.781 29.281 20.453 1 82.62 163 ILE B C 1
ATOM 6363 O O . ILE B 1 163 ? 14.633 28.906 21.609 1 82.62 163 ILE B O 1
ATOM 6367 N N . PHE B 1 164 ? 14.352 30.469 20.062 1 89.62 164 PHE B N 1
ATOM 6368 C CA . PHE B 1 164 ? 13.844 31.469 21 1 89.62 164 PHE B CA 1
ATOM 6369 C C . PHE B 1 164 ? 12.461 31.078 21.5 1 89.62 164 PHE B C 1
ATOM 6371 O O . PHE B 1 164 ? 12.078 31.422 22.625 1 89.62 164 PHE B O 1
ATOM 6378 N N . GLY B 1 165 ? 11.781 30.359 20.672 1 90.12 165 GLY B N 1
ATOM 6379 C CA . GLY B 1 165 ? 10.406 30.047 21.031 1 90.12 165 GLY B CA 1
ATOM 6380 C C . GLY B 1 165 ? 10.203 28.578 21.406 1 90.12 165 GLY B C 1
ATOM 6381 O O . GLY B 1 165 ? 9.25 28.234 22.094 1 90.12 165 GLY B O 1
ATOM 6382 N N . PHE B 1 166 ? 11.109 27.75 20.969 1 86.31 166 PHE B N 1
ATOM 6383 C CA . PHE B 1 166 ? 10.766 26.344 21.047 1 86.31 166 PHE B CA 1
ATOM 6384 C C . PHE B 1 166 ? 11.969 25.516 21.484 1 86.31 166 PHE B C 1
ATOM 6386 O O . PHE B 1 166 ? 12.094 24.344 21.141 1 86.31 166 PHE B O 1
ATOM 6393 N N . TYR B 1 167 ? 12.773 26.094 22.172 1 79.56 167 TYR B N 1
ATOM 6394 C CA . TYR B 1 167 ? 13.836 25.328 22.797 1 79.56 167 TYR B CA 1
ATOM 6395 C C . TYR B 1 167 ? 13.289 24.469 23.953 1 79.56 167 TYR B C 1
ATOM 6397 O O . TYR B 1 167 ? 12.422 24.922 24.703 1 79.56 167 TYR B O 1
ATOM 6405 N N . SER B 1 168 ? 13.672 23.109 23.922 1 73.62 168 SER B N 1
ATOM 6406 C CA . SER B 1 168 ? 13.203 22.234 25 1 73.62 168 SER B CA 1
ATOM 6407 C C . SER B 1 168 ? 14.367 21.484 25.641 1 73.62 168 SER B C 1
ATOM 6409 O O . SER B 1 168 ? 15.234 20.953 24.953 1 73.62 168 SER B O 1
ATOM 6411 N N . MET B 1 169 ? 14.633 21.703 26.844 1 62.69 169 MET B N 1
ATOM 6412 C CA . MET B 1 169 ? 15.531 20.844 27.625 1 62.69 169 MET B CA 1
ATOM 6413 C C . MET B 1 169 ? 14.797 20.234 28.812 1 62.69 169 MET B C 1
ATOM 6415 O O . MET B 1 169 ? 13.969 20.891 29.438 1 62.69 169 MET B O 1
ATOM 6419 N N . SER B 1 170 ? 14.852 18.906 28.859 1 55.28 170 SER B N 1
ATOM 6420 C CA . SER B 1 170 ? 14.203 18.266 30 1 55.28 170 SER B CA 1
ATOM 6421 C C . SER B 1 170 ? 14.578 18.953 31.312 1 55.28 170 SER B C 1
ATOM 6423 O O . SER B 1 170 ? 15.75 19.281 31.531 1 55.28 170 SER B O 1
ATOM 6425 N N . GLY B 1 171 ? 13.492 19.719 32.031 1 53.22 171 GLY B N 1
ATOM 6426 C CA . GLY B 1 171 ? 13.695 20.234 33.375 1 53.22 171 GLY B CA 1
ATOM 6427 C C . GLY B 1 171 ? 13.305 21.688 33.531 1 53.22 171 GLY B C 1
ATOM 6428 O O . GLY B 1 171 ? 12.172 22.078 33.219 1 53.22 171 GLY B O 1
ATOM 6429 N N . HIS B 1 172 ? 14.438 22.641 33.562 1 55.44 172 HIS B N 1
ATOM 6430 C CA . HIS B 1 172 ? 14.344 23.953 34.188 1 55.44 172 HIS B CA 1
ATOM 6431 C C . HIS B 1 172 ? 13.766 24.984 33.219 1 55.44 172 HIS B C 1
ATOM 6433 O O . HIS B 1 172 ? 13.203 25.984 33.656 1 55.44 172 HIS B O 1
ATOM 6439 N N . ILE B 1 173 ? 13.992 24.938 31.875 1 59.5 173 ILE B N 1
ATOM 6440 C CA . ILE B 1 173 ? 13.523 26.016 30.984 1 59.5 173 ILE B CA 1
ATOM 6441 C C . ILE B 1 173 ? 12.102 25.703 30.531 1 59.5 173 ILE B C 1
ATOM 6443 O O . ILE B 1 173 ? 11.789 24.578 30.141 1 59.5 173 ILE B O 1
ATOM 6447 N N . LYS B 1 174 ? 11.273 26.797 30.719 1 74.44 174 LYS B N 1
ATOM 6448 C CA . LYS B 1 174 ? 9.898 26.656 30.25 1 74.44 174 LYS B CA 1
ATOM 6449 C C . LYS B 1 174 ? 9.844 26.312 28.766 1 74.44 174 LYS B C 1
ATOM 6451 O O . LYS B 1 174 ? 10.578 26.875 27.969 1 74.44 174 LYS B O 1
ATOM 6456 N N . GLU B 1 175 ? 9.148 25.344 28.5 1 83.06 175 GLU B N 1
ATOM 6457 C CA . GLU B 1 175 ? 9.023 24.844 27.125 1 83.06 175 GLU B CA 1
ATOM 6458 C C . GLU B 1 175 ? 7.855 25.516 26.406 1 83.06 175 GLU B C 1
ATOM 6460 O O . GLU B 1 175 ? 7.004 26.141 27.031 1 83.06 175 GLU B O 1
ATOM 6465 N N . ASN B 1 176 ? 7.887 25.578 25.109 1 90.12 176 ASN B N 1
ATOM 6466 C CA . ASN B 1 176 ? 6.809 26.047 24.234 1 90.12 176 ASN B CA 1
ATOM 6467 C C . ASN B 1 176 ? 6.555 27.547 24.406 1 90.12 176 ASN B C 1
ATOM 6469 O O . ASN B 1 176 ? 5.402 27.969 24.516 1 90.12 176 ASN B O 1
ATOM 6473 N N . LEU B 1 177 ? 7.656 28.297 24.484 1 92.94 177 LEU B N 1
ATOM 6474 C CA . LEU B 1 177 ? 7.531 29.734 24.656 1 92.94 177 LEU B CA 1
ATOM 6475 C C . LEU B 1 177 ? 6.77 30.375 23.5 1 92.94 177 LEU B C 1
ATOM 6477 O O . LEU B 1 177 ? 6.016 31.328 23.688 1 92.94 177 LEU B O 1
ATOM 6481 N N . GLY B 1 178 ? 7 29.859 22.328 1 95.31 178 GLY B N 1
ATOM 6482 C CA . GLY B 1 178 ? 6.254 30.359 21.188 1 95.31 178 GLY B CA 1
ATOM 6483 C C . GLY B 1 178 ? 4.754 30.203 21.328 1 95.31 178 GLY B C 1
ATOM 6484 O O . GLY B 1 178 ? 3.984 31.062 20.906 1 95.31 178 GLY B O 1
ATOM 6485 N N . ILE B 1 179 ? 4.348 29.125 21.922 1 94.62 179 ILE B N 1
ATOM 6486 C CA . ILE B 1 179 ? 2.928 28.891 22.156 1 94.62 179 ILE B CA 1
ATOM 6487 C C . ILE B 1 179 ? 2.434 29.781 23.297 1 94.62 179 ILE B C 1
ATOM 6489 O O . ILE B 1 179 ? 1.321 30.312 23.234 1 94.62 179 ILE B O 1
ATOM 6493 N N . LEU B 1 180 ? 3.236 29.906 24.281 1 95.94 180 LEU B N 1
ATOM 6494 C CA . LEU B 1 180 ? 2.883 30.781 25.375 1 95.94 180 LEU B CA 1
ATOM 6495 C C . LEU B 1 180 ? 2.719 32.219 24.906 1 95.94 180 LEU B C 1
ATOM 6497 O O . LEU B 1 180 ? 1.877 32.969 25.406 1 95.94 180 LEU B O 1
ATOM 6501 N N . ASP B 1 181 ? 3.578 32.625 23.953 1 98.19 181 ASP B N 1
ATOM 6502 C CA . ASP B 1 181 ? 3.404 33.938 23.344 1 98.19 181 ASP B CA 1
ATOM 6503 C C . ASP B 1 181 ? 2.029 34.062 22.688 1 98.19 181 ASP B C 1
ATOM 6505 O O . ASP B 1 181 ? 1.357 35.062 22.828 1 98.19 181 ASP B O 1
ATOM 6509 N N . GLN B 1 182 ? 1.649 33.062 21.984 1 97.81 182 GLN B N 1
ATOM 6510 C CA . GLN B 1 182 ? 0.351 33.062 21.328 1 97.81 182 GLN B CA 1
ATOM 6511 C C . GLN B 1 182 ? -0.786 33.156 22.344 1 97.81 182 GLN B C 1
ATOM 6513 O O . GLN B 1 182 ? -1.755 33.875 22.125 1 97.81 182 GLN B O 1
ATOM 6518 N N . ILE B 1 183 ? -0.653 32.438 23.422 1 96.94 183 ILE B N 1
ATOM 6519 C CA . ILE B 1 183 ? -1.659 32.469 24.469 1 96.94 183 ILE B CA 1
ATOM 6520 C C . ILE B 1 183 ? -1.731 33.844 25.078 1 96.94 183 ILE B C 1
ATOM 6522 O O . ILE B 1 183 ? -2.822 34.375 25.344 1 96.94 183 ILE B O 1
ATOM 6526 N N . ALA B 1 184 ? -0.602 34.438 25.281 1 97.81 184 ALA B N 1
ATOM 6527 C CA . ALA B 1 184 ? -0.562 35.781 25.812 1 97.81 184 ALA B CA 1
ATOM 6528 C C . ALA B 1 184 ? -1.253 36.781 24.875 1 97.81 184 ALA B C 1
ATOM 6530 O O . ALA B 1 184 ? -1.964 37.688 25.328 1 97.81 184 ALA B O 1
ATOM 6531 N N . ALA B 1 185 ? -0.995 36.625 23.609 1 98.44 185 ALA B N 1
ATOM 6532 C CA . ALA B 1 185 ? -1.644 37.469 22.625 1 98.44 185 ALA B CA 1
ATOM 6533 C C . ALA B 1 185 ? -3.158 37.281 22.641 1 98.44 185 ALA B C 1
ATOM 6535 O O . ALA B 1 185 ? -3.914 38.25 22.578 1 98.44 185 ALA B O 1
ATOM 6536 N N . LEU B 1 186 ? -3.59 36.094 22.703 1 98 186 LEU B N 1
ATOM 6537 C CA . LEU B 1 186 ? -5.016 35.781 22.75 1 98 186 LEU B CA 1
ATOM 6538 C C . LEU B 1 186 ? -5.664 36.375 23.984 1 98 186 LEU B C 1
ATOM 6540 O O . LEU B 1 186 ? -6.773 36.938 23.922 1 98 186 LEU B O 1
ATOM 6544 N N . LYS B 1 187 ? -4.973 36.281 25.062 1 96.75 187 LYS B N 1
ATOM 6545 C CA . LYS B 1 187 ? -5.453 36.906 26.297 1 96.75 187 LYS B CA 1
ATOM 6546 C C . LYS B 1 187 ? -5.547 38.406 26.156 1 96.75 187 LYS B C 1
ATOM 6548 O O . LYS B 1 187 ? -6.535 39.031 26.578 1 96.75 187 LYS B O 1
ATOM 6553 N N . TRP B 1 188 ? -4.527 38.969 25.609 1 97.25 188 TRP B N 1
ATOM 6554 C CA . TRP B 1 188 ? -4.527 40.406 25.359 1 97.25 188 TRP B CA 1
ATOM 6555 C C . TRP B 1 188 ? -5.723 40.812 24.5 1 97.25 188 TRP B C 1
ATOM 6557 O O . TRP B 1 188 ? -6.395 41.781 24.797 1 97.25 188 TRP B O 1
ATOM 6567 N N . ILE B 1 189 ? -5.961 40.125 23.453 1 97.88 189 ILE B N 1
ATOM 6568 C CA . ILE B 1 189 ? -7.055 40.406 22.531 1 97.88 189 ILE B CA 1
ATOM 6569 C C . ILE B 1 189 ? -8.391 40.312 23.266 1 97.88 189 ILE B C 1
ATOM 6571 O O . ILE B 1 189 ? -9.227 41.188 23.156 1 97.88 189 ILE B O 1
ATOM 6575 N N . LYS B 1 190 ? -8.57 39.281 23.969 1 96 190 LYS B N 1
ATOM 6576 C CA . LYS B 1 190 ? -9.805 39.094 24.734 1 96 190 LYS B CA 1
ATOM 6577 C C . LYS B 1 190 ? -10.07 40.281 25.656 1 96 190 LYS B C 1
ATOM 6579 O O . LYS B 1 190 ? -11.211 40.719 25.781 1 96 190 LYS B O 1
ATOM 6584 N N . ASN B 1 191 ? -9.102 40.812 26.188 1 94.94 191 ASN B N 1
ATOM 6585 C CA . ASN B 1 191 ? -9.227 41.875 27.203 1 94.94 191 ASN B CA 1
ATOM 6586 C C . ASN B 1 191 ? -9.359 43.25 26.562 1 94.94 191 ASN B C 1
ATOM 6588 O O . ASN B 1 191 ? -9.938 44.156 27.156 1 94.94 191 ASN B O 1
ATOM 6592 N N . ASN B 1 192 ? -8.844 43.406 25.344 1 95.69 192 ASN B N 1
ATOM 6593 C CA . ASN B 1 192 ? -8.672 44.781 24.859 1 95.69 192 ASN B CA 1
ATOM 6594 C C . ASN B 1 192 ? -9.43 45.031 23.562 1 95.69 192 ASN B C 1
ATOM 6596 O O . ASN B 1 192 ? -9.641 46.156 23.156 1 95.69 192 ASN B O 1
ATOM 6600 N N . ILE B 1 193 ? -9.898 44 22.891 1 96.44 193 ILE B N 1
ATOM 6601 C CA . ILE B 1 193 ? -10.359 44.125 21.516 1 96.44 193 ILE B CA 1
ATOM 6602 C C . ILE B 1 193 ? -11.648 44.969 21.484 1 96.44 193 ILE B C 1
ATOM 6604 O O . ILE B 1 193 ? -12.016 45.5 20.438 1 96.44 193 ILE B O 1
ATOM 6608 N N . LYS B 1 194 ? -12.352 45.062 22.609 1 94 194 LYS B N 1
ATOM 6609 C CA . LYS B 1 194 ? -13.57 45.844 22.703 1 94 194 LYS B CA 1
ATOM 6610 C C . LYS B 1 194 ? -13.289 47.312 22.391 1 94 194 LYS B C 1
ATOM 6612 O O . LYS B 1 194 ? -14.141 48.031 21.828 1 94 194 LYS B O 1
ATOM 6617 N N . ASP B 1 195 ? -12.125 47.781 22.703 1 93 195 ASP B N 1
ATOM 6618 C CA . ASP B 1 195 ? -11.734 49.156 22.469 1 93 195 ASP B CA 1
ATOM 6619 C C . ASP B 1 195 ? -11.586 49.438 20.969 1 93 195 ASP B C 1
ATOM 6621 O O . ASP B 1 195 ? -11.609 50.594 20.547 1 93 195 ASP B O 1
ATOM 6625 N N . PHE B 1 196 ? -11.5 48.438 20.219 1 93.38 196 PHE B N 1
ATOM 6626 C CA . PHE B 1 196 ? -11.383 48.531 18.766 1 93.38 196 PHE B CA 1
ATOM 6627 C C . PHE B 1 196 ? -12.672 48.094 18.094 1 93.38 196 PHE B C 1
ATOM 6629 O O . PHE B 1 196 ? -12.656 47.688 16.922 1 93.38 196 PHE B O 1
ATOM 6636 N N . SER B 1 197 ? -13.711 48 18.859 1 92.31 197 SER B N 1
ATOM 6637 C CA . SER B 1 197 ? -15.055 47.656 18.406 1 92.31 197 SER B CA 1
ATOM 6638 C C . SER B 1 197 ? -15.18 46.156 18.141 1 92.31 197 SER B C 1
ATOM 6640 O O . SER B 1 197 ? -16.141 45.719 17.5 1 92.31 197 SER B O 1
ATOM 6642 N N . GLY B 1 198 ? -14.172 45.469 18.5 1 95.19 198 GLY B N 1
ATOM 6643 C CA . GLY B 1 198 ? -14.25 44.031 18.375 1 95.19 198 GLY B CA 1
ATOM 6644 C C . GLY B 1 198 ? -15.086 43.375 19.453 1 95.19 198 GLY B C 1
ATOM 6645 O O . GLY B 1 198 ? -15.141 43.844 20.578 1 95.19 198 GLY B O 1
ATOM 6646 N N . ASN B 1 199 ? -15.742 42.281 19.156 1 95.62 199 ASN B N 1
ATOM 6647 C CA . ASN B 1 199 ? -16.516 41.5 20.109 1 95.62 199 ASN B CA 1
ATOM 6648 C C . ASN B 1 199 ? -15.648 40.438 20.812 1 95.62 199 ASN B C 1
ATOM 6650 O O . ASN B 1 199 ? -15.258 39.438 20.203 1 95.62 199 ASN B O 1
ATOM 6654 N N . PRO B 1 200 ? -15.359 40.594 22.078 1 95.38 200 PRO B N 1
ATOM 6655 C CA . PRO B 1 200 ? -14.516 39.625 22.781 1 95.38 200 PRO B CA 1
ATOM 6656 C C . PRO B 1 200 ? -15.18 38.25 22.938 1 95.38 200 PRO B C 1
ATOM 6658 O O . PRO B 1 200 ? -14.523 37.281 23.328 1 95.38 200 PRO B O 1
ATOM 6661 N N . ASP B 1 201 ? -16.484 38.156 22.641 1 94.31 201 ASP B N 1
ATOM 6662 C CA . ASP B 1 201 ? -17.203 36.906 22.797 1 94.31 201 ASP B CA 1
ATOM 6663 C C . ASP B 1 201 ? -17.484 36.25 21.453 1 94.31 201 ASP B C 1
ATOM 6665 O O . ASP B 1 201 ? -18.281 35.312 21.344 1 94.31 201 ASP B O 1
ATOM 6669 N N . ASN B 1 202 ? -16.906 36.75 20.469 1 95.44 202 ASN B N 1
ATOM 6670 C CA . ASN B 1 202 ? -16.969 36.156 19.125 1 95.44 202 ASN B CA 1
ATOM 6671 C C . ASN B 1 202 ? -15.617 36.281 18.406 1 95.44 202 ASN B C 1
ATOM 6673 O O . ASN B 1 202 ? -15.469 37.062 17.469 1 95.44 202 ASN B O 1
ATOM 6677 N N . ILE B 1 203 ? -14.727 35.438 18.844 1 96.81 203 ILE B N 1
ATOM 6678 C CA . ILE B 1 203 ? -13.367 35.406 18.297 1 96.81 203 ILE B CA 1
ATOM 6679 C C . ILE B 1 203 ? -13.156 34.125 17.531 1 96.81 203 ILE B C 1
ATOM 6681 O O . ILE B 1 203 ? -13.359 33.031 18.078 1 96.81 203 ILE B O 1
ATOM 6685 N N . LEU B 1 204 ? -12.828 34.219 16.25 1 96.88 204 LEU B N 1
ATOM 6686 C CA . LEU B 1 204 ? -12.461 33.094 15.391 1 96.88 204 LEU B CA 1
ATOM 6687 C C . LEU B 1 204 ? -10.945 32.969 15.266 1 96.88 204 LEU B C 1
ATOM 6689 O O . LEU B 1 204 ? -10.281 33.938 14.836 1 96.88 204 LEU B O 1
ATOM 6693 N N . LEU B 1 205 ? -10.438 31.844 15.68 1 96.44 205 LEU B N 1
ATOM 6694 C CA . LEU B 1 205 ? -9.016 31.547 15.523 1 96.44 205 LEU B CA 1
ATOM 6695 C C . LEU B 1 205 ? -8.75 30.844 14.203 1 96.44 205 LEU B C 1
ATOM 6697 O O . LEU B 1 205 ? -9.367 29.812 13.906 1 96.44 205 LEU B O 1
ATOM 6701 N N . VAL B 1 206 ? -7.891 31.391 13.391 1 94.25 206 VAL B N 1
ATOM 6702 C CA . VAL B 1 206 ? -7.469 30.766 12.148 1 94.25 206 VAL B CA 1
ATOM 6703 C C . VAL B 1 206 ? -5.98 30.422 12.219 1 94.25 206 VAL B C 1
ATOM 6705 O O . VAL B 1 206 ? -5.141 31.312 12.359 1 94.25 206 VAL B O 1
ATOM 6708 N N . ALA B 1 207 ? -5.676 29.188 12.141 1 91.31 207 ALA B N 1
ATOM 6709 C CA . ALA B 1 207 ? -4.293 28.734 12.266 1 91.31 207 ALA B CA 1
ATOM 6710 C C . ALA B 1 207 ? -4.07 27.438 11.5 1 91.31 207 ALA B C 1
ATOM 6712 O O . ALA B 1 207 ? -5.027 26.781 11.086 1 91.31 207 ALA B O 1
ATOM 6713 N N . ASP B 1 208 ? -2.791 27.125 11.273 1 85.81 208 ASP B N 1
ATOM 6714 C CA . ASP B 1 208 ? -2.508 25.828 10.664 1 85.81 208 ASP B CA 1
ATOM 6715 C C . ASP B 1 208 ? -2.93 24.688 11.578 1 85.81 208 ASP B C 1
ATOM 6717 O O . ASP B 1 208 ? -3.193 24.891 12.766 1 85.81 208 ASP B O 1
ATOM 6721 N N . GLN B 1 209 ? -3.002 23.562 11.023 1 84.62 209 GLN B N 1
ATOM 6722 C CA . GLN B 1 209 ? -3.602 22.422 11.695 1 84.62 209 GLN B CA 1
ATOM 6723 C C . GLN B 1 209 ? -2.898 22.125 13.023 1 84.62 209 GLN B C 1
ATOM 6725 O O . GLN B 1 209 ? -3.547 21.828 14.023 1 84.62 209 GLN B O 1
ATOM 6730 N N . ILE B 1 210 ? -1.617 22.203 13.078 1 84.06 210 ILE B N 1
ATOM 6731 C CA . ILE B 1 210 ? -0.875 21.891 14.289 1 84.06 210 ILE B CA 1
ATOM 6732 C C . ILE B 1 210 ? -1.188 22.922 15.375 1 84.06 210 ILE B C 1
ATOM 6734 O O . ILE B 1 210 ? -1.528 22.562 16.5 1 84.06 210 ILE B O 1
ATOM 6738 N N . MET B 1 211 ? -1.137 24.188 15.031 1 88.38 211 MET B N 1
ATOM 6739 C CA . MET B 1 211 ? -1.389 25.234 16 1 88.38 211 MET B CA 1
ATOM 6740 C C . MET B 1 211 ? -2.85 25.25 16.438 1 88.38 211 MET B C 1
ATOM 6742 O O . MET B 1 211 ? -3.15 25.453 17.609 1 88.38 211 MET B O 1
ATOM 6746 N N . ALA B 1 212 ? -3.645 25.031 15.5 1 89.62 212 ALA B N 1
ATOM 6747 C CA . ALA B 1 212 ? -5.059 24.938 15.859 1 89.62 212 ALA B CA 1
ATOM 6748 C C . ALA B 1 212 ? -5.305 23.797 16.828 1 89.62 212 ALA B C 1
ATOM 6750 O O . ALA B 1 212 ? -6.062 23.938 17.797 1 89.62 212 ALA B O 1
ATOM 6751 N N . SER B 1 213 ? -4.66 22.719 16.547 1 86.94 213 SER B N 1
ATOM 6752 C CA . SER B 1 213 ? -4.812 21.547 17.422 1 86.94 213 SER B CA 1
ATOM 6753 C C . SER B 1 213 ? -4.316 21.859 18.844 1 86.94 213 SER B C 1
ATOM 6755 O O . SER B 1 213 ? -4.973 21.5 19.812 1 86.94 213 SER B O 1
ATOM 6757 N N . VAL B 1 214 ? -3.227 22.516 18.938 1 87.25 214 VAL B N 1
ATOM 6758 C CA . VAL B 1 214 ? -2.641 22.859 20.234 1 87.25 214 VAL B CA 1
ATOM 6759 C C . VAL B 1 214 ? -3.588 23.781 21 1 87.25 214 VAL B C 1
ATOM 6761 O O . VAL B 1 214 ? -3.875 23.531 22.172 1 87.25 214 VAL B O 1
ATOM 6764 N N . HIS B 1 215 ? -4.121 24.766 20.375 1 91.56 215 HIS B N 1
ATOM 6765 C CA . HIS B 1 215 ? -4.961 25.75 21.047 1 91.56 215 HIS B CA 1
ATOM 6766 C C . HIS B 1 215 ? -6.324 25.156 21.391 1 91.56 215 HIS B C 1
ATOM 6768 O O . HIS B 1 215 ? -6.887 25.453 22.453 1 91.56 215 HIS B O 1
ATOM 6774 N N . LEU B 1 216 ? -6.844 24.312 20.516 1 88.62 216 LEU B N 1
ATOM 6775 C CA . LEU B 1 216 ? -8.133 23.688 20.766 1 88.62 216 LEU B CA 1
ATOM 6776 C C . LEU B 1 216 ? -8.047 22.703 21.922 1 88.62 216 LEU B C 1
ATOM 6778 O O . LEU B 1 216 ? -9 22.547 22.672 1 88.62 216 LEU B O 1
ATOM 6782 N N . MET B 1 217 ? -6.871 22.156 22.094 1 83.06 217 MET B N 1
ATOM 6783 C CA . MET B 1 217 ? -6.746 21.094 23.078 1 83.06 217 MET B CA 1
ATOM 6784 C C . MET B 1 217 ? -6.16 21.609 24.391 1 83.06 217 MET B C 1
ATOM 6786 O O . MET B 1 217 ? -6.254 20.953 25.422 1 83.06 217 MET B O 1
ATOM 6790 N N . SER B 1 218 ? -5.598 22.734 24.359 1 84.88 218 SER B N 1
ATOM 6791 C CA . SER B 1 218 ? -4.941 23.266 25.547 1 84.88 218 SER B CA 1
ATOM 6792 C C . SER B 1 218 ? -5.949 23.922 26.484 1 84.88 218 SER B C 1
ATOM 6794 O O . SER B 1 218 ? -6.656 24.859 26.094 1 84.88 218 SER B O 1
ATOM 6796 N N . PRO B 1 219 ? -5.953 23.516 27.734 1 82.81 219 PRO B N 1
ATOM 6797 C CA . PRO B 1 219 ? -6.828 24.188 28.703 1 82.81 219 PRO B CA 1
ATOM 6798 C C . PRO B 1 219 ? -6.387 25.625 29 1 82.81 219 PRO B C 1
ATOM 6800 O O . PRO B 1 219 ? -7.164 26.406 29.547 1 82.81 219 PRO B O 1
ATOM 6803 N N . ARG B 1 220 ? -5.188 25.953 28.578 1 87.44 220 ARG B N 1
ATOM 6804 C CA . ARG B 1 220 ? -4.66 27.297 28.844 1 87.44 220 ARG B CA 1
ATOM 6805 C C . ARG B 1 220 ? -5.102 28.281 27.766 1 87.44 220 ARG B C 1
ATOM 6807 O O . ARG B 1 220 ? -5 29.484 27.953 1 87.44 220 ARG B O 1
ATOM 6814 N N . SER B 1 221 ? -5.609 27.734 26.688 1 90.12 221 SER B N 1
ATOM 6815 C CA . SER B 1 221 ? -5.828 28.625 25.547 1 90.12 221 SER B CA 1
ATOM 6816 C C . SER B 1 221 ? -7.281 28.578 25.094 1 90.12 221 SER B C 1
ATOM 6818 O O . SER B 1 221 ? -7.816 29.578 24.594 1 90.12 221 SER B O 1
ATOM 6820 N N . ARG B 1 222 ? -7.953 27.562 25.312 1 85.25 222 ARG B N 1
ATOM 6821 C CA . ARG B 1 222 ? -9.219 27.25 24.641 1 85.25 222 ARG B CA 1
ATOM 6822 C C . ARG B 1 222 ? -10.305 28.234 25.047 1 85.25 222 ARG B C 1
ATOM 6824 O O . ARG B 1 222 ? -11.312 28.375 24.359 1 85.25 222 ARG B O 1
ATOM 6831 N N . TYR B 1 223 ? -10.141 29.016 26.078 1 88.19 223 TYR B N 1
ATOM 6832 C CA . TYR B 1 223 ? -11.188 29.891 26.578 1 88.19 223 TYR B CA 1
ATOM 6833 C C . TYR B 1 223 ? -11.055 31.281 26 1 88.19 223 TYR B C 1
ATOM 6835 O O . TYR B 1 223 ? -11.914 32.156 26.219 1 88.19 223 TYR B O 1
ATOM 6843 N N . PHE B 1 224 ? -10.125 31.453 25.109 1 94.25 224 PHE B N 1
ATOM 6844 C CA . PHE B 1 224 ? -9.891 32.812 24.625 1 94.25 224 PHE B CA 1
ATOM 6845 C C . PHE B 1 224 ? -10.5 33 23.234 1 94.25 224 PHE B C 1
ATOM 6847 O O . PHE B 1 224 ? -10.438 34.094 22.656 1 94.25 224 PHE B O 1
ATOM 6854 N N . PHE B 1 225 ? -11.078 31.953 22.672 1 94.56 225 PHE B N 1
ATOM 6855 C CA . PHE B 1 225 ? -11.75 32.062 21.391 1 94.56 225 PHE B CA 1
ATOM 6856 C C . PHE B 1 225 ? -13 31.188 21.344 1 94.56 225 PHE B C 1
ATOM 6858 O O . PHE B 1 225 ? -13.188 30.344 22.219 1 94.56 225 PHE B O 1
ATOM 6865 N N . ASN B 1 226 ? -13.875 31.438 20.359 1 93.94 226 ASN B N 1
ATOM 6866 C CA . ASN B 1 226 ? -15.188 30.812 20.297 1 93.94 226 ASN B CA 1
ATOM 6867 C C . ASN B 1 226 ? -15.297 29.859 19.109 1 93.94 226 ASN B C 1
ATOM 6869 O O . ASN B 1 226 ? -16.141 28.953 19.109 1 93.94 226 ASN B O 1
ATOM 6873 N N . ARG B 1 227 ? -14.5 30.172 18.141 1 95.44 227 ARG B N 1
ATOM 6874 C CA . ARG B 1 227 ? -14.477 29.375 16.922 1 95.44 227 ARG B CA 1
ATOM 6875 C C . ARG B 1 227 ? -13.055 29.203 16.391 1 95.44 227 ARG B C 1
ATOM 6877 O O . ARG B 1 227 ? -12.172 30 16.719 1 95.44 227 ARG B O 1
ATOM 6884 N N . ALA B 1 228 ? -12.852 28.125 15.625 1 95.06 228 ALA B N 1
ATOM 6885 C CA . ALA B 1 228 ? -11.516 27.906 15.07 1 95.06 228 ALA B CA 1
ATOM 6886 C C . ALA B 1 228 ? -11.594 27.344 13.664 1 95.06 228 ALA B C 1
ATOM 6888 O O . ALA B 1 228 ? -12.469 26.531 13.359 1 95.06 228 ALA B O 1
ATOM 6889 N N . ILE B 1 229 ? -10.734 27.781 12.797 1 94.31 229 ILE B N 1
ATOM 6890 C CA . ILE B 1 229 ? -10.5 27.188 11.477 1 94.31 229 ILE B CA 1
ATOM 6891 C C . ILE B 1 229 ? -9.062 26.688 11.391 1 94.31 229 ILE B C 1
ATOM 6893 O O . ILE B 1 229 ? -8.117 27.422 11.688 1 94.31 229 ILE B O 1
ATOM 6897 N N . SER B 1 230 ? -8.961 25.406 11.133 1 91.12 230 SER B N 1
ATOM 6898 C CA . SER B 1 230 ? -7.641 24.844 10.852 1 91.12 230 SER B CA 1
ATOM 6899 C C . SER B 1 230 ? -7.441 24.625 9.359 1 91.12 230 SER B C 1
ATOM 6901 O O . SER B 1 230 ? -8.375 24.234 8.656 1 91.12 230 SER B O 1
ATOM 6903 N N . TYR B 1 231 ? -6.258 24.891 8.852 1 85.56 231 TYR B N 1
ATOM 6904 C CA . TYR B 1 231 ? -5.93 24.656 7.453 1 85.56 231 TYR B CA 1
ATOM 6905 C C . TYR B 1 231 ? -4.598 23.922 7.32 1 85.56 231 TYR B C 1
ATOM 6907 O O . TYR B 1 231 ? -3.896 23.719 8.312 1 85.56 231 TYR B O 1
ATOM 6915 N N . ASP B 1 232 ? -4.266 23.469 5.992 1 76.25 232 ASP B N 1
ATOM 6916 C CA . ASP B 1 232 ? -3.029 22.75 5.727 1 76.25 232 ASP B CA 1
ATOM 6917 C C . ASP B 1 232 ? -1.821 23.672 5.773 1 76.25 232 ASP B C 1
ATOM 6919 O O . ASP B 1 232 ? -1.821 24.734 5.145 1 76.25 232 ASP B O 1
ATOM 6923 N N . GLY B 1 233 ? -1.215 23.844 6.859 1 62.16 233 GLY B N 1
ATOM 6924 C CA . GLY B 1 233 ? -0.041 24.688 6.961 1 62.16 233 GLY B CA 1
ATOM 6925 C C . GLY B 1 233 ? 1.22 24.031 6.43 1 62.16 233 GLY B C 1
ATOM 6926 O O . GLY B 1 233 ? 1.162 22.953 5.844 1 62.16 233 GLY B O 1
ATOM 6927 N N . GLU B 1 234 ? 2.16 24.797 6.125 1 55.09 234 GLU B N 1
ATOM 6928 C CA . GLU B 1 234 ? 3.469 24.312 5.699 1 55.09 234 GLU B CA 1
ATOM 6929 C C . GLU B 1 234 ? 4.082 23.391 6.75 1 55.09 234 GLU B C 1
ATOM 6931 O O . GLU B 1 234 ? 5.215 22.938 6.594 1 55.09 234 GLU B O 1
ATOM 6936 N N . SER B 1 235 ? 3.305 23.125 7.68 1 54.03 235 SER B N 1
ATOM 6937 C CA . SER B 1 235 ? 3.865 22.438 8.844 1 54.03 235 SER B CA 1
ATOM 6938 C C . SER B 1 235 ? 3.922 20.938 8.625 1 54.03 235 SER B C 1
ATOM 6940 O O . SER B 1 235 ? 4.07 20.172 9.586 1 54.03 235 SER B O 1
ATOM 6942 N N . TYR B 1 236 ? 3.658 20.469 7.367 1 51.34 236 TYR B N 1
ATOM 6943 C CA . TYR B 1 236 ? 3.566 19.047 7.086 1 51.34 236 TYR B CA 1
ATOM 6944 C C . TYR B 1 236 ? 4.816 18.312 7.562 1 51.34 236 TYR B C 1
ATOM 6946 O O . TYR B 1 236 ? 4.785 17.109 7.789 1 51.34 236 TYR B O 1
ATOM 6954 N N . LEU B 1 237 ? 5.859 19.156 7.758 1 50.47 237 LEU B N 1
ATOM 6955 C CA . LEU B 1 237 ? 7.133 18.484 8 1 50.47 237 LEU B CA 1
ATOM 6956 C C . LEU B 1 237 ? 7.465 18.469 9.484 1 50.47 237 LEU B C 1
ATOM 6958 O O . LEU B 1 237 ? 8.383 17.766 9.914 1 50.47 237 LEU B O 1
ATOM 6962 N N . ASN B 1 238 ? 6.73 19.219 10.195 1 48.38 238 ASN B N 1
ATOM 6963 C CA . ASN B 1 238 ? 7.238 19.297 11.562 1 48.38 238 ASN B CA 1
ATOM 6964 C C . ASN B 1 238 ? 6.133 19.031 12.586 1 48.38 238 ASN B C 1
ATOM 6966 O O . ASN B 1 238 ? 5.543 19.984 13.109 1 48.38 238 ASN B O 1
ATOM 6970 N N . PRO B 1 239 ? 5.773 17.75 12.742 1 55 239 PRO B N 1
ATOM 6971 C CA . PRO B 1 239 ? 4.809 17.438 13.797 1 55 239 PRO B CA 1
ATOM 6972 C C . PRO B 1 239 ? 5.348 17.75 15.195 1 55 239 PRO B C 1
ATOM 6974 O O . PRO B 1 239 ? 6.527 18.078 15.344 1 55 239 PRO B O 1
ATOM 6977 N N . ILE B 1 240 ? 4.465 18.062 16.109 1 52.31 240 ILE B N 1
ATOM 6978 C CA . ILE B 1 240 ? 4.875 18.156 17.5 1 52.31 240 ILE B CA 1
ATOM 6979 C C . ILE B 1 240 ? 5.926 17.094 17.797 1 52.31 240 ILE B C 1
ATOM 6981 O O . ILE B 1 240 ? 5.801 15.945 17.359 1 52.31 240 ILE B O 1
ATOM 6985 N N . ALA B 1 241 ? 7.121 17.688 18.156 1 50.59 241 ALA B N 1
ATOM 6986 C CA . ALA B 1 241 ? 8.258 16.812 18.391 1 50.59 241 ALA B CA 1
ATOM 6987 C C . ALA B 1 241 ? 7.828 15.539 19.109 1 50.59 241 ALA B C 1
ATOM 6989 O O . ALA B 1 241 ? 7.156 15.594 20.141 1 50.59 241 ALA B O 1
ATOM 6990 N N . GLY B 1 242 ? 7.895 14.453 18.234 1 54.31 242 GLY B N 1
ATOM 6991 C CA . GLY B 1 242 ? 7.492 13.141 18.719 1 54.31 242 GLY B CA 1
ATOM 6992 C C . GLY B 1 242 ? 8.344 12.633 19.859 1 54.31 242 GLY B C 1
ATOM 6993 O O . GLY B 1 242 ? 9.211 13.352 20.359 1 54.31 242 GLY B O 1
ATOM 6994 N N . TYR B 1 243 ? 8.062 11.461 20.359 1 46.06 243 TYR B N 1
ATOM 6995 C CA . TYR B 1 243 ? 8.609 10.781 21.516 1 46.06 243 TYR B CA 1
ATOM 6996 C C . TYR B 1 243 ? 10.125 10.664 21.422 1 46.06 243 TYR B C 1
ATOM 6998 O O . TYR B 1 243 ? 10.828 10.695 22.422 1 46.06 243 TYR B O 1
ATOM 7006 N N . ASN B 1 244 ? 10.57 10.555 20.094 1 46.28 244 ASN B N 1
ATOM 7007 C CA . ASN B 1 244 ? 11.984 10.211 19.984 1 46.28 244 ASN B CA 1
ATOM 7008 C C . ASN B 1 244 ? 12.812 11.414 19.531 1 46.28 244 ASN B C 1
ATOM 7010 O O . ASN B 1 244 ? 13.867 11.25 18.906 1 46.28 244 ASN B O 1
ATOM 7014 N N . PHE B 1 245 ? 12.312 12.555 19.703 1 50.38 245 PHE B N 1
ATOM 7015 C CA . PHE B 1 245 ? 13.148 13.703 19.391 1 50.38 245 PHE B CA 1
ATOM 7016 C C . PHE B 1 245 ? 14.492 13.617 20.109 1 50.38 245 PHE B C 1
ATOM 7018 O O . PHE B 1 245 ? 14.531 13.484 21.328 1 50.38 245 PHE B O 1
ATOM 7025 N N . ASN B 1 246 ? 15.531 13.172 19.281 1 50 246 ASN B N 1
ATOM 7026 C CA . ASN B 1 246 ? 16.875 12.953 19.797 1 50 246 ASN B CA 1
ATOM 7027 C C . ASN B 1 246 ? 17.547 14.273 20.188 1 50 246 ASN B C 1
ATOM 7029 O O . ASN B 1 246 ? 18.031 15 19.328 1 50 246 ASN B O 1
ATOM 7033 N N . PHE B 1 247 ? 17.438 14.555 21.422 1 51.69 247 PHE B N 1
ATOM 7034 C CA . PHE B 1 247 ? 18.062 15.703 22.062 1 51.69 247 PHE B CA 1
ATOM 7035 C C . PHE B 1 247 ? 19.578 15.578 22.047 1 51.69 247 PHE B C 1
ATOM 7037 O O . PHE B 1 247 ? 20.281 16.562 22.234 1 51.69 247 PHE B O 1
ATOM 7044 N N . GLU B 1 248 ? 19.938 14.344 21.641 1 54.78 248 GLU B N 1
ATOM 7045 C CA . GLU B 1 248 ? 21.375 14.156 21.734 1 54.78 248 GLU B CA 1
ATOM 7046 C C . GLU B 1 248 ? 22.109 15.031 20.719 1 54.78 248 GLU B C 1
ATOM 7048 O O . GLU B 1 248 ? 23.156 15.609 21.031 1 54.78 248 GLU B O 1
ATOM 7053 N N . ASN B 1 249 ? 21.594 15.086 19.547 1 58.12 249 ASN B N 1
ATOM 7054 C CA . ASN B 1 249 ? 22.219 15.945 18.562 1 58.12 249 ASN B CA 1
ATOM 7055 C C . ASN B 1 249 ? 22.188 17.406 18.984 1 58.12 249 ASN B C 1
ATOM 7057 O O . ASN B 1 249 ? 23.141 18.156 18.734 1 58.12 249 ASN B O 1
ATOM 7061 N N . HIS B 1 250 ? 21.328 17.734 19.766 1 60.66 250 HIS B N 1
ATOM 7062 C CA . HIS B 1 250 ? 21.203 19.094 20.297 1 60.66 250 HIS B CA 1
ATOM 7063 C C . HIS B 1 250 ? 22.219 19.344 21.406 1 60.66 250 HIS B C 1
ATOM 7065 O O . HIS B 1 250 ? 22.781 20.453 21.516 1 60.66 250 HIS B O 1
ATOM 7071 N N . ARG B 1 251 ? 22.531 18.281 21.969 1 62.19 251 ARG B N 1
ATOM 7072 C CA . ARG B 1 251 ? 23.453 18.391 23.094 1 62.19 251 ARG B CA 1
ATOM 7073 C C . ARG B 1 251 ? 24.844 18.781 22.609 1 62.19 251 ARG B C 1
ATOM 7075 O O . ARG B 1 251 ? 25.5 19.656 23.203 1 62.19 251 ARG B O 1
ATOM 7082 N N . THR B 1 252 ? 25.219 18.156 21.531 1 65.88 252 THR B N 1
ATOM 7083 C CA . THR B 1 252 ? 26.547 18.453 21.016 1 65.88 252 THR B CA 1
ATOM 7084 C C . THR B 1 252 ? 26.641 19.906 20.562 1 65.88 252 THR B C 1
ATOM 7086 O O . THR B 1 252 ? 27.656 20.562 20.812 1 65.88 252 THR B O 1
ATOM 7089 N N . ARG B 1 253 ? 25.703 20.359 20.062 1 66.19 253 ARG B N 1
ATOM 7090 C CA . ARG B 1 253 ? 25.703 21.734 19.578 1 66.19 253 ARG B CA 1
ATOM 7091 C C . ARG B 1 253 ? 25.656 22.734 20.734 1 66.19 253 ARG B C 1
ATOM 7093 O O . ARG B 1 253 ? 26.328 23.766 20.703 1 66.19 253 ARG B O 1
ATOM 7100 N N . LEU B 1 254 ? 24.938 22.375 21.641 1 69.56 254 LEU B N 1
ATOM 7101 C CA . LEU B 1 254 ? 24.844 23.234 22.828 1 69.56 254 LEU B CA 1
ATOM 7102 C C . LEU B 1 254 ? 26.172 23.281 23.562 1 69.56 254 LEU B C 1
ATOM 7104 O O . LEU B 1 254 ? 26.562 24.328 24.109 1 69.56 254 LEU B O 1
ATOM 7108 N N . GLU B 1 255 ? 26.766 22.141 23.453 1 72.25 255 GLU B N 1
ATOM 7109 C CA . GLU B 1 255 ? 28.094 22.078 24.078 1 72.25 255 GLU B CA 1
ATOM 7110 C C . GLU B 1 255 ? 29.094 22.969 23.344 1 72.25 255 GLU B C 1
ATOM 7112 O O . GLU B 1 255 ? 29.953 23.578 23.969 1 72.25 255 GLU B O 1
ATOM 7117 N N . ASN B 1 256 ? 28.938 23.047 22.109 1 72.88 256 ASN B N 1
ATOM 7118 C CA . ASN B 1 256 ? 29.812 23.906 21.328 1 72.88 256 ASN B CA 1
ATOM 7119 C C . ASN B 1 256 ? 29.594 25.375 21.641 1 72.88 256 ASN B C 1
ATOM 7121 O O . ASN B 1 256 ? 30.547 26.172 21.641 1 72.88 256 ASN B O 1
ATOM 7125 N N . LEU B 1 257 ? 28.422 25.719 21.859 1 75.19 257 LEU B N 1
ATOM 7126 C CA . LEU B 1 257 ? 28.094 27.094 22.188 1 75.19 257 LEU B CA 1
ATOM 7127 C C . LEU B 1 257 ? 28.406 27.422 23.641 1 75.19 257 LEU B C 1
ATOM 7129 O O . LEU B 1 257 ? 29 28.453 23.938 1 75.19 257 LEU B O 1
ATOM 7133 N N . CYS B 1 258 ? 28 26.531 24.516 1 76.5 258 CYS B N 1
ATOM 7134 C CA . CYS B 1 258 ? 28.047 26.812 25.953 1 76.5 258 CYS B CA 1
ATOM 7135 C C . CYS B 1 258 ? 29.312 26.25 26.594 1 76.5 258 CYS B C 1
ATOM 7137 O O . CYS B 1 258 ? 29.609 26.531 27.75 1 76.5 258 CYS B O 1
ATOM 7139 N N . GLY B 1 259 ? 30.172 25.641 25.75 1 70.25 259 GLY B N 1
ATOM 7140 C CA . GLY B 1 259 ? 31.297 24.922 26.344 1 70.25 259 GLY B CA 1
ATOM 7141 C C . GLY B 1 259 ? 30.891 23.609 26.984 1 70.25 259 GLY B C 1
ATOM 7142 O O . GLY B 1 259 ? 29.844 23.047 26.672 1 70.25 259 GLY B O 1
ATOM 7143 N N . SER B 1 260 ? 31.734 22.984 27.859 1 63.97 260 SER B N 1
ATOM 7144 C CA . SER B 1 260 ? 31.469 21.703 28.531 1 63.97 260 SER B CA 1
ATOM 7145 C C . SER B 1 260 ? 30.234 21.797 29.406 1 63.97 260 SER B C 1
ATOM 7147 O O . SER B 1 260 ? 30.156 22.625 30.312 1 63.97 260 SER B O 1
ATOM 7149 N N . ILE B 1 261 ? 29.109 21.266 29 1 64.38 261 ILE B N 1
ATOM 7150 C CA . ILE B 1 261 ? 27.828 21.281 29.703 1 64.38 261 ILE B CA 1
ATOM 7151 C C . ILE B 1 261 ? 27.781 20.141 30.719 1 64.38 261 ILE B C 1
ATOM 7153 O O . ILE B 1 261 ? 26.703 19.625 31.016 1 64.38 261 ILE B O 1
ATOM 7157 N N . LYS B 1 262 ? 28.891 19.516 31.109 1 61.31 262 LYS B N 1
ATOM 7158 C CA . LYS B 1 262 ? 28.875 18.5 32.156 1 61.31 262 LYS B CA 1
ATOM 7159 C C . LYS B 1 262 ? 28.516 19.109 33.5 1 61.31 262 LYS B C 1
ATOM 7161 O O . LYS B 1 262 ? 28.766 20.297 33.75 1 61.31 262 LYS B O 1
ATOM 7166 N N . SER B 1 263 ? 27.594 18.328 34.188 1 58.03 263 SER B N 1
ATOM 7167 C CA . SER B 1 263 ? 27.234 18.75 35.531 1 58.03 263 SER B CA 1
ATOM 7168 C C . SER B 1 263 ? 28.469 19.156 36.344 1 58.03 263 SER B C 1
ATOM 7170 O O . SER B 1 263 ? 29.438 18.406 36.406 1 58.03 263 SER B O 1
ATOM 7172 N N . THR B 1 264 ? 28.891 20.422 36.188 1 54.34 264 THR B N 1
ATOM 7173 C CA . THR B 1 264 ? 29.953 20.859 37.094 1 54.34 264 THR B CA 1
ATOM 7174 C C . THR B 1 264 ? 29.375 21.484 38.344 1 54.34 264 THR B C 1
ATOM 7176 O O . THR B 1 264 ? 28.375 22.188 38.312 1 54.34 264 THR B O 1
ATOM 7179 N N . ASN B 1 265 ? 30.266 21.297 39.469 1 53.22 265 ASN B N 1
ATOM 7180 C CA . ASN B 1 265 ? 30.188 21.922 40.781 1 53.22 265 ASN B CA 1
ATOM 7181 C C . ASN B 1 265 ? 28.734 22.016 41.281 1 53.22 265 ASN B C 1
ATOM 7183 O O . ASN B 1 265 ? 28.328 23.062 41.781 1 53.22 265 ASN B O 1
ATOM 7187 N N . ASN B 1 266 ? 27.766 21.078 41.031 1 60.38 266 ASN B N 1
ATOM 7188 C CA . ASN B 1 266 ? 26.453 20.953 41.656 1 60.38 266 ASN B CA 1
ATOM 7189 C C . ASN B 1 266 ? 25.375 21.672 40.844 1 60.38 266 ASN B C 1
ATOM 7191 O O . ASN B 1 266 ? 24.266 21.906 41.344 1 60.38 266 ASN B O 1
ATOM 7195 N N . LEU B 1 267 ? 25.812 22.266 39.719 1 65.12 267 LEU B N 1
ATOM 7196 C CA . LEU B 1 267 ? 24.734 22.859 38.906 1 65.12 267 LEU B CA 1
ATOM 7197 C C . LEU B 1 267 ? 24.234 21.875 37.875 1 65.12 267 LEU B C 1
ATOM 7199 O O . LEU B 1 267 ? 25.031 21.266 37.156 1 65.12 267 LEU B O 1
ATOM 7203 N N . PRO B 1 268 ? 22.953 21.828 37.938 1 72.81 268 PRO B N 1
ATOM 7204 C CA . PRO B 1 268 ? 22.391 20.938 36.938 1 72.81 268 PRO B CA 1
ATOM 7205 C C . PRO B 1 268 ? 22.688 21.406 35.5 1 72.81 268 PRO B C 1
ATOM 7207 O O . PRO B 1 268 ? 22.828 22.609 35.281 1 72.81 268 PRO B O 1
ATOM 7210 N N . VAL B 1 269 ? 22.969 20.562 34.656 1 71.69 269 VAL B N 1
ATOM 7211 C CA . VAL B 1 269 ? 23.266 20.812 33.25 1 71.69 269 VAL B CA 1
ATOM 7212 C C . VAL B 1 269 ? 22.266 21.812 32.688 1 71.69 269 VAL B C 1
ATOM 7214 O O . VAL B 1 269 ? 22.625 22.672 31.891 1 71.69 269 VAL B O 1
ATOM 7217 N N . GLU B 1 270 ? 21.094 21.75 33.188 1 73.44 270 GLU B N 1
ATOM 7218 C CA . GLU B 1 270 ? 20.016 22.594 32.719 1 73.44 270 GLU B CA 1
ATOM 7219 C C . GLU B 1 270 ? 20.281 24.062 33.031 1 73.44 270 GLU B C 1
ATOM 7221 O O . GLU B 1 270 ? 19.984 24.953 32.219 1 73.44 270 GLU B O 1
ATOM 7226 N N . HIS B 1 271 ? 20.781 24.219 34.156 1 76.25 271 HIS B N 1
ATOM 7227 C CA . HIS B 1 271 ? 21.062 25.594 34.594 1 76.25 271 HIS B CA 1
ATOM 7228 C C . HIS B 1 271 ? 22.219 26.172 33.781 1 76.25 271 HIS B C 1
ATOM 7230 O O . HIS B 1 271 ? 22.188 27.359 33.438 1 76.25 271 HIS B O 1
ATOM 7236 N N . ILE B 1 272 ? 23.156 25.422 33.594 1 76.75 272 ILE B N 1
ATOM 7237 C CA . ILE B 1 272 ? 24.312 25.859 32.844 1 76.75 272 ILE B CA 1
ATOM 7238 C C . ILE B 1 272 ? 23.906 26.266 31.422 1 76.75 272 ILE B C 1
ATOM 7240 O O . ILE B 1 272 ? 24.344 27.281 30.891 1 76.75 272 ILE B O 1
ATOM 7244 N N . VAL B 1 273 ? 23.109 25.516 30.859 1 78 273 VAL B N 1
ATOM 7245 C CA . VAL B 1 273 ? 22.641 25.766 29.5 1 78 273 VAL B CA 1
ATOM 7246 C C . VAL B 1 273 ? 21.766 27.031 29.484 1 78 273 VAL B C 1
ATOM 7248 O O . VAL B 1 273 ? 21.859 27.844 28.562 1 78 273 VAL B O 1
ATOM 7251 N N . TRP B 1 274 ? 20.984 27.125 30.484 1 79.25 274 TRP B N 1
ATOM 7252 C CA . TRP B 1 274 ? 20.109 28.281 30.609 1 79.25 274 TRP B CA 1
ATOM 7253 C C . TRP B 1 274 ? 20.922 29.578 30.656 1 79.25 274 TRP B C 1
ATOM 7255 O O . TRP B 1 274 ? 20.609 30.547 29.969 1 79.25 274 TRP B O 1
ATOM 7265 N N . VAL B 1 275 ? 21.891 29.578 31.422 1 81.31 275 VAL B N 1
ATOM 7266 C CA . VAL B 1 275 ? 22.734 30.75 31.578 1 81.31 275 VAL B CA 1
ATOM 7267 C C . VAL B 1 275 ? 23.469 31.031 30.266 1 81.31 275 VAL B C 1
ATOM 7269 O O . VAL B 1 275 ? 23.594 32.188 29.844 1 81.31 275 VAL B O 1
ATOM 7272 N N . CYS B 1 276 ? 23.844 30.047 29.734 1 83 276 CYS B N 1
ATOM 7273 C CA . CYS B 1 276 ? 24.547 30.172 28.469 1 83 276 CYS B CA 1
ATOM 7274 C C . CYS B 1 276 ? 23.656 30.766 27.391 1 83 276 CYS B C 1
ATOM 7276 O O . CYS B 1 276 ? 24.047 31.703 26.688 1 83 276 CYS B O 1
ATOM 7278 N N . LEU B 1 277 ? 22.5 30.266 27.266 1 84 277 LEU B N 1
ATOM 7279 C CA . LEU B 1 277 ? 21.562 30.719 26.234 1 84 277 LEU B CA 1
ATOM 7280 C C . LEU B 1 277 ? 21.188 32.188 26.469 1 84 277 LEU B C 1
ATOM 7282 O O . LEU B 1 277 ? 21.031 32.938 25.5 1 84 277 LEU B O 1
ATOM 7286 N N . ARG B 1 278 ? 21 32.531 27.609 1 86.94 278 ARG B N 1
ATOM 7287 C CA . ARG B 1 278 ? 20.594 33.906 27.938 1 86.94 278 ARG B CA 1
ATOM 7288 C C . ARG B 1 278 ? 21.719 34.906 27.656 1 86.94 278 ARG B C 1
ATOM 7290 O O . ARG B 1 278 ? 21.469 36.062 27.391 1 86.94 278 ARG B O 1
ATOM 7297 N N . SER B 1 279 ? 22.922 34.312 27.672 1 87.31 279 SER B N 1
ATOM 7298 C CA . SER B 1 279 ? 24.078 35.219 27.5 1 87.31 279 SER B CA 1
ATOM 7299 C C . SER B 1 279 ? 24.594 35.156 26.062 1 87.31 279 SER B C 1
ATOM 7301 O O . SER B 1 279 ? 25.359 36.031 25.641 1 87.31 279 SER B O 1
ATOM 7303 N N . ALA B 1 280 ? 24.141 34.25 25.344 1 87.88 280 ALA B N 1
ATOM 7304 C CA . ALA B 1 280 ? 24.656 34.062 23.984 1 87.88 280 ALA B CA 1
ATOM 7305 C C . ALA B 1 280 ? 24.172 35.188 23.062 1 87.88 280 ALA B C 1
ATOM 7307 O O . ALA B 1 280 ? 23.078 35.719 23.234 1 87.88 280 ALA B O 1
ATOM 7308 N N . GLY B 1 281 ? 25.031 35.531 22.031 1 87.75 281 GLY B N 1
ATOM 7309 C CA . GLY B 1 281 ? 24.625 36.5 21.016 1 87.75 281 GLY B CA 1
ATOM 7310 C C . GLY B 1 281 ? 23.547 35.969 20.094 1 87.75 281 GLY B C 1
ATOM 7311 O O . GLY B 1 281 ? 23.453 34.75 19.859 1 87.75 281 GLY B O 1
ATOM 7312 N N . ILE B 1 282 ? 22.812 36.844 19.484 1 87.62 282 ILE B N 1
ATOM 7313 C CA . ILE B 1 282 ? 21.672 36.5 18.625 1 87.62 282 ILE B CA 1
ATOM 7314 C C . ILE B 1 282 ? 22.156 35.688 17.438 1 87.62 282 ILE B C 1
ATOM 7316 O O . ILE B 1 282 ? 21.5 34.719 17.031 1 87.62 282 ILE B O 1
ATOM 7320 N N . GLU B 1 283 ? 23.234 36.062 16.953 1 82.56 283 GLU B N 1
ATOM 7321 C CA . GLU B 1 283 ? 23.781 35.375 15.781 1 82.56 283 GLU B CA 1
ATOM 7322 C C . GLU B 1 283 ? 24.109 33.906 16.094 1 82.56 283 GLU B C 1
ATOM 7324 O O . GLU B 1 283 ? 23.875 33.031 15.273 1 82.56 283 GLU B O 1
ATOM 7329 N N . ASN B 1 284 ? 24.656 33.688 17.219 1 81.5 284 ASN B N 1
ATOM 7330 C CA . ASN B 1 284 ? 25.016 32.344 17.641 1 81.5 284 ASN B CA 1
ATOM 7331 C C . ASN B 1 284 ? 23.781 31.484 17.844 1 81.5 284 ASN B C 1
ATOM 7333 O O . ASN B 1 284 ? 23.766 30.297 17.5 1 81.5 284 ASN B O 1
ATOM 7337 N N . LEU B 1 285 ? 22.828 32.094 18.438 1 82.81 285 LEU B N 1
ATOM 7338 C CA . LEU B 1 285 ? 21.594 31.359 18.688 1 82.81 285 LEU B CA 1
ATOM 7339 C C . LEU B 1 285 ? 20.875 31.047 17.375 1 82.81 285 LEU B C 1
ATOM 7341 O O . LEU B 1 285 ? 20.375 29.922 17.203 1 82.81 285 LEU B O 1
ATOM 7345 N N . TYR B 1 286 ? 20.859 31.922 16.484 1 80.12 286 TYR B N 1
ATOM 7346 C CA . TYR B 1 286 ? 20.266 31.719 15.172 1 80.12 286 TYR B CA 1
ATOM 7347 C C . TYR B 1 286 ? 20.969 30.594 14.422 1 80.12 286 TYR B C 1
ATOM 7349 O O . TYR B 1 286 ? 20.312 29.75 13.797 1 80.12 286 TYR B O 1
ATOM 7357 N N . ASN B 1 287 ? 22.188 30.594 14.453 1 72.81 287 ASN B N 1
ATOM 7358 C CA . ASN B 1 287 ? 22.969 29.594 13.727 1 72.81 287 ASN B CA 1
ATOM 7359 C C . ASN B 1 287 ? 22.719 28.188 14.266 1 72.81 287 ASN B C 1
ATOM 7361 O O . ASN B 1 287 ? 22.781 27.203 13.523 1 72.81 287 ASN B O 1
ATOM 7365 N N . LEU B 1 288 ? 22.453 28.125 15.508 1 71.44 288 LEU B N 1
ATOM 7366 C CA . LEU B 1 288 ? 22.109 26.828 16.094 1 71.44 288 LEU B CA 1
ATOM 7367 C C . LEU B 1 288 ? 20.812 26.297 15.516 1 71.44 288 LEU B C 1
ATOM 7369 O O . LEU B 1 288 ? 20.641 25.078 15.367 1 71.44 288 LEU B O 1
ATOM 7373 N N . SER B 1 289 ? 19.859 27.125 15.156 1 65.44 289 SER B N 1
ATOM 7374 C CA . SER B 1 289 ? 18.547 26.766 14.625 1 65.44 289 SER B CA 1
ATOM 7375 C C . SER B 1 289 ? 18.656 26.281 13.18 1 65.44 289 SER B C 1
ATOM 7377 O O . SER B 1 289 ? 17.938 25.375 12.773 1 65.44 289 SER B O 1
ATOM 7379 N N . HIS B 1 290 ? 19.469 26.812 12.359 1 61.03 290 HIS B N 1
ATOM 7380 C CA . HIS B 1 290 ? 19.516 26.578 10.922 1 61.03 290 HIS B CA 1
ATOM 7381 C C . HIS B 1 290 ? 20.516 25.469 10.586 1 61.03 290 HIS B C 1
ATOM 7383 O O . HIS B 1 290 ? 20.375 24.781 9.57 1 61.03 290 HIS B O 1
ATOM 7389 N N . GLU B 1 291 ? 21.609 25.328 11.195 1 55.22 291 GLU B N 1
ATOM 7390 C CA . GLU B 1 291 ? 22.547 24.234 10.938 1 55.22 291 GLU B CA 1
ATOM 7391 C C . GLU B 1 291 ? 21.891 22.875 11.125 1 55.22 291 GLU B C 1
ATOM 7393 O O . GLU B 1 291 ? 22.266 21.906 10.477 1 55.22 291 GLU B O 1
ATOM 7398 N N . LEU B 1 292 ? 20.953 22.844 11.836 1 49.72 292 LEU B N 1
ATOM 7399 C CA . LEU B 1 292 ? 20.375 21.578 12.266 1 49.72 292 LEU B CA 1
ATOM 7400 C C . LEU B 1 292 ? 19.469 21 11.188 1 49.72 292 LEU B C 1
ATOM 7402 O O . LEU B 1 292 ? 18.969 19.875 11.328 1 49.72 292 LEU B O 1
ATOM 7406 N N . THR B 1 293 ? 19.281 21.672 10.102 1 48.06 293 THR B N 1
ATOM 7407 C CA . THR B 1 293 ? 18.188 21.359 9.203 1 48.06 293 THR B CA 1
ATOM 7408 C C . THR B 1 293 ? 18.609 20.297 8.18 1 48.06 293 THR B C 1
ATOM 7410 O O . THR B 1 293 ? 17.953 20.125 7.156 1 48.06 293 THR B O 1
ATOM 7413 N N . GLU B 1 294 ? 19.719 19.562 8.383 1 45.09 294 GLU B N 1
ATOM 7414 C CA . GLU B 1 294 ? 19.828 18.531 7.344 1 45.09 294 GLU B CA 1
ATOM 7415 C C . GLU B 1 294 ? 18.578 17.641 7.32 1 45.09 294 GLU B C 1
ATOM 7417 O O . GLU B 1 294 ? 18.406 16.859 6.395 1 45.09 294 GLU B O 1
ATOM 7422 N N . HIS B 1 295 ? 17.859 17.969 8.367 1 49.41 295 HIS B N 1
ATOM 7423 C CA . HIS B 1 295 ? 16.719 17.078 8.461 1 49.41 295 HIS B CA 1
ATOM 7424 C C . HIS B 1 295 ? 15.438 17.766 7.98 1 49.41 295 HIS B C 1
ATOM 7426 O O . HIS B 1 295 ? 15.328 18.984 8.047 1 49.41 295 HIS B O 1
ATOM 7432 N N . LEU B 1 296 ? 14.742 17.141 7.223 1 54.12 296 LEU B N 1
ATOM 7433 C CA . LEU B 1 296 ? 13.445 17.625 6.758 1 54.12 296 LEU B CA 1
ATOM 7434 C C . LEU B 1 296 ? 12.672 18.281 7.898 1 54.12 296 LEU B C 1
ATOM 7436 O O . LEU B 1 296 ? 11.836 19.156 7.668 1 54.12 296 LEU B O 1
ATOM 7440 N N . TRP B 1 297 ? 13.156 17.953 9.172 1 61.97 297 TRP B N 1
ATOM 7441 C CA . TRP B 1 297 ? 12.414 18.484 10.305 1 61.97 297 TRP B CA 1
ATOM 7442 C C . TRP B 1 297 ? 13.328 19.297 11.227 1 61.97 297 TRP B C 1
ATOM 7444 O O . TRP B 1 297 ? 14.414 18.828 11.586 1 61.97 297 TRP B O 1
ATOM 7454 N N . HIS B 1 298 ? 12.961 20.5 11.398 1 65.75 298 HIS B N 1
ATOM 7455 C CA . HIS B 1 298 ? 13.727 21.375 12.289 1 65.75 298 HIS B CA 1
ATOM 7456 C C . HIS B 1 298 ? 13.555 20.969 13.742 1 65.75 298 HIS B C 1
ATOM 7458 O O . HIS B 1 298 ? 12.461 20.594 14.164 1 65.75 298 HIS B O 1
ATOM 7464 N N . PRO B 1 299 ? 14.555 21.031 14.5 1 68.94 299 PRO B N 1
ATOM 7465 C CA . PRO B 1 299 ? 14.516 20.5 15.867 1 68.94 299 PRO B CA 1
ATOM 7466 C C . PRO B 1 299 ? 13.688 21.375 16.812 1 68.94 299 PRO B C 1
ATOM 7468 O O . PRO B 1 299 ? 13.289 20.906 17.891 1 68.94 299 PRO B O 1
ATOM 7471 N N . PHE B 1 300 ? 13.508 22.641 16.516 1 78.5 300 PHE B N 1
ATOM 7472 C CA . PHE B 1 300 ? 12.797 23.531 17.422 1 78.5 300 PHE B CA 1
ATOM 7473 C C . PHE B 1 300 ? 11.305 23.562 17.094 1 78.5 300 PHE B C 1
ATOM 7475 O O . PHE B 1 300 ? 10.859 24.344 16.25 1 78.5 300 PHE B O 1
ATOM 7482 N N . ARG B 1 301 ? 10.609 22.703 17.781 1 80.19 301 ARG B N 1
ATOM 7483 C CA . ARG B 1 301 ? 9.172 22.516 17.609 1 80.19 301 ARG B CA 1
ATOM 7484 C C . ARG B 1 301 ? 8.484 22.297 18.953 1 80.19 301 ARG B C 1
ATOM 7486 O O . ARG B 1 301 ? 9.141 22.047 19.953 1 80.19 301 ARG B O 1
ATOM 7493 N N . PRO B 1 302 ? 7.219 22.484 18.922 1 83.19 302 PRO B N 1
ATOM 7494 C CA . PRO B 1 302 ? 6.504 22.266 20.188 1 83.19 302 PRO B CA 1
ATOM 7495 C C . PRO B 1 302 ? 6.711 20.875 20.734 1 83.19 302 PRO B C 1
ATOM 7497 O O . PRO B 1 302 ? 6.836 19.906 19.984 1 83.19 302 PRO B O 1
ATOM 7500 N N . VAL B 1 303 ? 6.762 20.75 22.047 1 80.06 303 VAL B N 1
ATOM 7501 C CA . VAL B 1 303 ? 6.961 19.469 22.719 1 80.06 303 VAL B CA 1
ATOM 7502 C C . VAL B 1 303 ? 5.824 19.219 23.703 1 80.06 303 VAL B C 1
ATOM 7504 O O . VAL B 1 303 ? 5.137 20.172 24.125 1 80.06 303 VAL B O 1
ATOM 7507 N N . TYR B 1 304 ? 5.66 17.953 24.062 1 78.38 304 TYR B N 1
ATOM 7508 C CA . TYR B 1 304 ? 4.703 17.625 25.109 1 78.38 304 TYR B CA 1
ATOM 7509 C C . TYR B 1 304 ? 5.258 17.969 26.484 1 78.38 304 TYR B C 1
ATOM 7511 O O . TYR B 1 304 ? 6.031 17.203 27.062 1 78.38 304 TYR B O 1
ATOM 7519 N N . ASP B 1 305 ? 4.816 19.094 27.031 1 78.5 305 ASP B N 1
ATOM 7520 C CA . ASP B 1 305 ? 5.344 19.562 28.312 1 78.5 305 ASP B CA 1
ATOM 7521 C C . ASP B 1 305 ? 4.383 19.25 29.453 1 78.5 305 ASP B C 1
ATOM 7523 O O . ASP B 1 305 ? 4.668 19.547 30.609 1 78.5 305 ASP B O 1
ATOM 7527 N N . GLY B 1 306 ? 3.221 18.688 29.109 1 77.25 306 GLY B N 1
ATOM 7528 C CA . GLY B 1 306 ? 2.252 18.328 30.125 1 77.25 306 GLY B CA 1
ATOM 7529 C C . GLY B 1 306 ? 1.445 19.5 30.641 1 77.25 306 GLY B C 1
ATOM 7530 O O . GLY B 1 306 ? 0.494 19.312 31.406 1 77.25 306 GLY B O 1
ATOM 7531 N N . ASP B 1 307 ? 1.726 20.719 30.219 1 82 307 ASP B N 1
ATOM 7532 C CA . ASP B 1 307 ? 1.038 21.922 30.672 1 82 307 ASP B CA 1
ATOM 7533 C C . ASP B 1 307 ? 0.26 22.562 29.531 1 82 307 ASP B C 1
ATOM 7535 O O . ASP B 1 307 ? -0.971 22.516 29.5 1 82 307 ASP B O 1
ATOM 7539 N N . VAL B 1 308 ? 1.052 23.016 28.562 1 83.19 308 VAL B N 1
ATOM 7540 C CA . VAL B 1 308 ? 0.421 23.625 27.406 1 83.19 308 VAL B CA 1
ATOM 7541 C C . VAL B 1 308 ? -0.063 22.547 26.438 1 83.19 308 VAL B C 1
ATOM 7543 O O . VAL B 1 308 ? -1.161 22.656 25.891 1 83.19 308 VAL B O 1
ATOM 7546 N N . ILE B 1 309 ? 0.796 21.609 26.266 1 81.44 309 ILE B N 1
ATOM 7547 C CA . ILE B 1 309 ? 0.471 20.5 25.375 1 81.44 309 ILE B CA 1
ATOM 7548 C C . ILE B 1 309 ? 0.505 19.188 26.156 1 81.44 309 ILE B C 1
ATOM 7550 O O . ILE B 1 309 ? 1.552 18.797 26.688 1 81.44 309 ILE B O 1
ATOM 7554 N N . SER B 1 310 ? -0.542 18.5 26.25 1 73.06 310 SER B N 1
ATOM 7555 C CA . SER B 1 310 ? -0.593 17.234 26.969 1 73.06 310 SER B CA 1
ATOM 7556 C C . SER B 1 310 ? -0.78 16.062 26.016 1 73.06 310 SER B C 1
ATOM 7558 O O . SER B 1 310 ? -1.461 16.188 25 1 73.06 310 SER B O 1
ATOM 7560 N N . ILE B 1 311 ? 0.081 14.914 26.25 1 60.22 311 ILE B N 1
ATOM 7561 C CA . ILE B 1 311 ? -0.038 13.719 25.422 1 60.22 311 ILE B CA 1
ATOM 7562 C C . ILE B 1 311 ? -1.433 13.117 25.594 1 60.22 311 ILE B C 1
ATOM 7564 O O . ILE B 1 311 ? -2.012 12.609 24.625 1 60.22 311 ILE B O 1
ATOM 7568 N N . ASP B 1 312 ? -1.879 12.898 26.859 1 51.66 312 ASP B N 1
ATOM 7569 C CA . ASP B 1 312 ? -3.127 12.219 27.203 1 51.66 312 ASP B CA 1
ATOM 7570 C C . ASP B 1 312 ? -4.336 13.07 26.812 1 51.66 312 ASP B C 1
ATOM 7572 O O . ASP B 1 312 ? -5.418 12.922 27.375 1 51.66 312 ASP B O 1
ATOM 7576 N N . SER B 1 313 ? -4.16 13.922 26.047 1 50.53 313 SER B N 1
ATOM 7577 C CA . SER B 1 313 ? -5.234 14.875 25.797 1 50.53 313 SER B CA 1
ATOM 7578 C C . SER B 1 313 ? -6.477 14.18 25.25 1 50.53 313 SER B C 1
ATOM 7580 O O . SER B 1 313 ? -7.473 14.836 24.938 1 50.53 313 SER B O 1
ATOM 7582 N N . HIS B 1 314 ? -6.367 12.867 24.75 1 44.94 314 HIS B N 1
ATOM 7583 C CA . HIS B 1 314 ? -7.621 12.203 24.422 1 44.94 314 HIS B CA 1
ATOM 7584 C C . HIS B 1 314 ? -8.688 12.477 25.469 1 44.94 314 HIS B C 1
ATOM 7586 O O . HIS B 1 314 ? -9.875 12.211 25.25 1 44.94 314 HIS B O 1
ATOM 7592 N N . ILE B 1 315 ? -8.234 12.766 26.625 1 40.03 315 ILE B N 1
ATOM 7593 C CA . ILE B 1 315 ? -9.195 12.797 27.719 1 40.03 315 ILE B CA 1
ATOM 7594 C C . ILE B 1 315 ? -9.898 14.148 27.75 1 40.03 315 ILE B C 1
ATOM 7596 O O . ILE B 1 315 ? -10.633 14.453 28.703 1 40.03 315 ILE B O 1
ATOM 7600 N N . VAL B 1 316 ? -9.547 14.992 26.953 1 44.22 316 VAL B N 1
ATOM 7601 C CA . VAL B 1 316 ? -10.281 16.219 27.219 1 44.22 316 VAL B CA 1
ATOM 7602 C C . VAL B 1 316 ? -11.742 16.047 26.812 1 44.22 316 VAL B C 1
ATOM 7604 O O . VAL B 1 316 ? -12.07 16.016 25.625 1 44.22 316 VAL B O 1
ATOM 7607 N N . THR B 1 317 ? -12.422 15.281 27.562 1 44.09 317 THR B N 1
ATOM 7608 C CA . THR B 1 317 ? -13.859 15.031 27.516 1 44.09 317 THR B CA 1
ATOM 7609 C C . THR B 1 317 ? -14.641 16.328 27.703 1 44.09 317 THR B C 1
ATOM 7611 O O . THR B 1 317 ? -15.875 16.328 27.672 1 44.09 317 THR B O 1
ATOM 7614 N N . SER B 1 318 ? -13.969 17.359 28.078 1 48.34 318 SER B N 1
ATOM 7615 C CA . SER B 1 318 ? -14.922 18.422 28.406 1 48.34 318 SER B CA 1
ATOM 7616 C C . SER B 1 318 ? -15.422 19.125 27.156 1 48.34 318 SER B C 1
ATOM 7618 O O . SER B 1 318 ? -14.688 19.234 26.156 1 48.34 318 SER B O 1
ATOM 7620 N N . PHE B 1 319 ? -16.766 19.312 27.156 1 49.5 319 PHE B N 1
ATOM 7621 C CA . PHE B 1 319 ? -17.547 20 26.125 1 49.5 319 PHE B CA 1
ATOM 7622 C C . PHE B 1 319 ? -16.844 21.281 25.703 1 49.5 319 PHE B C 1
ATOM 7624 O O . PHE B 1 319 ? -16.625 22.188 26.531 1 49.5 319 PHE B O 1
ATOM 7631 N N . LEU B 1 320 ? -16.062 21.188 24.594 1 59.19 320 LEU B N 1
ATOM 7632 C CA . LEU B 1 320 ? -15.461 22.391 24 1 59.19 320 LEU B CA 1
ATOM 7633 C C . LEU B 1 320 ? -16.531 23.312 23.453 1 59.19 320 LEU B C 1
ATOM 7635 O O . LEU B 1 320 ? -17.406 22.891 22.703 1 59.19 320 LEU B O 1
ATOM 7639 N N . HIS B 1 321 ? -16.859 24.391 24.125 1 73.88 321 HIS B N 1
ATOM 7640 C CA . HIS B 1 321 ? -17.781 25.406 23.609 1 73.88 321 HIS B CA 1
ATOM 7641 C C . HIS B 1 321 ? -17.172 26.156 22.438 1 73.88 321 HIS B C 1
ATOM 7643 O O . HIS B 1 321 ? -17.219 27.391 22.391 1 73.88 321 HIS B O 1
ATOM 7649 N N . CYS B 1 322 ? -16.453 25.469 21.531 1 89.19 322 CYS B N 1
ATOM 7650 C CA . CYS B 1 322 ? -15.812 26.078 20.359 1 89.19 322 CYS B CA 1
ATOM 7651 C C . CYS B 1 322 ? -16.25 25.391 19.078 1 89.19 322 CYS B C 1
ATOM 7653 O O . CYS B 1 322 ? -16.188 24.156 18.969 1 89.19 322 CYS B O 1
ATOM 7655 N N . ASP B 1 323 ? -16.859 26.188 18.156 1 93.5 323 ASP B N 1
ATOM 7656 C CA . ASP B 1 323 ? -17.156 25.656 16.844 1 93.5 323 ASP B CA 1
ATOM 7657 C C . ASP B 1 323 ? -15.867 25.5 16.016 1 93.5 323 ASP B C 1
ATOM 7659 O O . ASP B 1 323 ? -14.953 26.312 16.125 1 93.5 323 ASP B O 1
ATOM 7663 N N . TYR B 1 324 ? -15.844 24.406 15.305 1 95 324 TYR B N 1
ATOM 7664 C CA . TYR B 1 324 ? -14.602 24.094 14.609 1 95 324 TYR B CA 1
ATOM 7665 C C . TYR B 1 324 ? -14.859 23.797 13.141 1 95 324 TYR B C 1
ATOM 7667 O O . TYR B 1 324 ? -15.766 23.031 12.805 1 95 324 TYR B O 1
ATOM 7675 N N . LEU B 1 325 ? -14.094 24.453 12.227 1 95.88 325 LEU B N 1
ATOM 7676 C CA . LEU B 1 325 ? -14.094 24.188 10.797 1 95.88 325 LEU B CA 1
ATOM 7677 C C . LEU B 1 325 ? -12.727 23.688 10.328 1 95.88 325 LEU B C 1
ATOM 7679 O O . LEU B 1 325 ? -11.758 24.453 10.328 1 95.88 325 LEU B O 1
ATOM 7683 N N . ALA B 1 326 ? -12.695 22.406 9.961 1 93.75 326 ALA B N 1
ATOM 7684 C CA . ALA B 1 326 ? -11.492 21.844 9.359 1 93.75 326 ALA B CA 1
ATOM 7685 C C . ALA B 1 326 ? -11.445 22.141 7.859 1 93.75 326 ALA B C 1
ATOM 7687 O O . ALA B 1 326 ? -12.188 21.531 7.082 1 93.75 326 ALA B O 1
ATOM 7688 N N . PHE B 1 327 ? -10.516 22.984 7.531 1 90.31 327 PHE B N 1
ATOM 7689 C CA . PHE B 1 327 ? -10.383 23.406 6.148 1 90.31 327 PHE B CA 1
ATOM 7690 C C . PHE B 1 327 ? -9.211 22.703 5.469 1 90.31 327 PHE B C 1
ATOM 7692 O O . PHE B 1 327 ? -8.062 23.141 5.605 1 90.31 327 PHE B O 1
ATOM 7699 N N . LYS B 1 328 ? -9.5 21.656 4.727 1 86 328 LYS B N 1
ATOM 7700 C CA . LYS B 1 328 ? -8.453 20.906 4.047 1 86 328 LYS B CA 1
ATOM 7701 C C . LYS B 1 328 ? -8.312 21.344 2.592 1 86 328 LYS B C 1
ATOM 7703 O O . LYS B 1 328 ? -9.297 21.344 1.845 1 86 328 LYS B O 1
ATOM 7708 N N . SER B 1 329 ? -7.074 21.734 2.291 1 76.56 329 SER B N 1
ATOM 7709 C CA . SER B 1 329 ? -6.77 22.062 0.906 1 76.56 329 SER B CA 1
ATOM 7710 C C . SER B 1 329 ? -5.621 21.219 0.369 1 76.56 329 SER B C 1
ATOM 7712 O O . SER B 1 329 ? -4.871 20.625 1.142 1 76.56 329 SER B O 1
ATOM 7714 N N . ASP B 1 330 ? -5.566 20.844 -0.912 1 63.97 330 ASP B N 1
ATOM 7715 C CA . ASP B 1 330 ? -4.469 20.062 -1.47 1 63.97 330 ASP B CA 1
ATOM 7716 C C . ASP B 1 330 ? -3.145 20.812 -1.349 1 63.97 330 ASP B C 1
ATOM 7718 O O . ASP B 1 330 ? -3.098 22.031 -1.54 1 63.97 330 ASP B O 1
ATOM 7722 N N . LEU B 1 331 ? -2.221 20.078 -0.707 1 56.16 331 LEU B N 1
ATOM 7723 C CA . LEU B 1 331 ? -0.893 20.609 -0.427 1 56.16 331 LEU B CA 1
ATOM 7724 C C . LEU B 1 331 ? -0.099 20.797 -1.717 1 56.16 331 LEU B C 1
ATOM 7726 O O . LEU B 1 331 ? 0.006 19.875 -2.523 1 56.16 331 LEU B O 1
ATOM 7730 N N . LEU B 1 332 ? 0.139 21.969 -2.096 1 53.75 332 LEU B N 1
ATOM 7731 C CA . LEU B 1 332 ? 1.17 22.141 -3.115 1 53.75 332 LEU B CA 1
ATOM 7732 C C . LEU B 1 332 ? 2.547 22.281 -2.477 1 53.75 332 LEU B C 1
ATOM 7734 O O . LEU B 1 332 ? 2.74 23.109 -1.588 1 53.75 332 LEU B O 1
ATOM 7738 N N . ILE B 1 333 ? 3.385 21.203 -2.451 1 55.94 333 ILE B N 1
ATOM 7739 C CA . ILE B 1 333 ? 4.738 21.266 -1.91 1 55.94 333 ILE B CA 1
ATOM 7740 C C . ILE B 1 333 ? 5.707 21.75 -2.986 1 55.94 333 ILE B C 1
ATOM 7742 O O . ILE B 1 333 ? 6.18 20.953 -3.809 1 55.94 333 ILE B O 1
ATOM 7746 N N . PRO B 1 334 ? 5.914 23.047 -3.012 1 51.69 334 PRO B N 1
ATOM 7747 C CA . PRO B 1 334 ? 6.711 23.609 -4.102 1 51.69 334 PRO B CA 1
ATOM 7748 C C . PRO B 1 334 ? 8.047 22.891 -4.289 1 51.69 334 PRO B C 1
ATOM 7750 O O . PRO B 1 334 ? 8.5 22.703 -5.422 1 51.69 334 PRO B O 1
ATOM 7753 N N . MET B 1 335 ? 8.711 22.562 -3.184 1 52.31 335 MET B N 1
ATOM 7754 C CA . MET B 1 335 ? 10.023 21.938 -3.271 1 52.31 335 MET B CA 1
ATOM 7755 C C . MET B 1 335 ? 9.969 20.688 -4.133 1 52.31 335 MET B C 1
ATOM 7757 O O . MET B 1 335 ? 10.969 20.312 -4.758 1 52.31 335 MET B O 1
ATOM 7761 N N . LEU B 1 336 ? 8.906 20.141 -4.16 1 58.31 336 LEU B N 1
ATOM 7762 C CA . LEU B 1 336 ? 8.797 18.875 -4.879 1 58.31 336 LEU B CA 1
ATOM 7763 C C . LEU B 1 336 ? 8.234 19.094 -6.281 1 58.31 336 LEU B C 1
ATOM 7765 O O . LEU B 1 336 ? 8.508 18.312 -7.188 1 58.31 336 LEU B O 1
ATOM 7769 N N . THR B 1 337 ? 7.488 20.094 -6.371 1 54.25 337 THR B N 1
ATOM 7770 C CA . THR B 1 337 ? 6.789 20.328 -7.633 1 54.25 337 THR B CA 1
ATOM 7771 C C . THR B 1 337 ? 7.738 20.906 -8.68 1 54.25 337 THR B C 1
ATOM 7773 O O . THR B 1 337 ? 7.547 20.719 -9.875 1 54.25 337 THR B O 1
ATOM 7776 N N . ASN B 1 338 ? 8.75 21.703 -8.148 1 52.56 338 ASN B N 1
ATOM 7777 C CA . ASN B 1 338 ? 9.633 22.359 -9.102 1 52.56 338 ASN B CA 1
ATOM 7778 C C . ASN B 1 338 ? 10.766 21.438 -9.547 1 52.56 338 ASN B C 1
ATOM 7780 O O . ASN B 1 338 ? 11.641 21.844 -10.312 1 52.56 338 ASN B O 1
ATOM 7784 N N . ARG B 1 339 ? 10.672 20.375 -9 1 55.41 339 ARG B N 1
ATOM 7785 C CA . ARG B 1 339 ? 11.781 19.5 -9.359 1 55.41 339 ARG B CA 1
ATOM 7786 C C . ARG B 1 339 ? 11.523 18.797 -10.695 1 55.41 339 ARG B C 1
ATOM 7788 O O . ARG B 1 339 ? 10.375 18.516 -11.039 1 55.41 339 ARG B O 1
ATOM 7795 N N . THR B 1 340 ? 12.508 18.938 -11.57 1 54.66 340 THR B N 1
ATOM 7796 C CA . THR B 1 340 ? 12.422 18.422 -12.93 1 54.66 340 THR B CA 1
ATOM 7797 C C . THR B 1 340 ? 12.703 16.922 -12.953 1 54.66 340 THR B C 1
ATOM 7799 O O . THR B 1 340 ? 13.125 16.344 -11.953 1 54.66 340 THR B O 1
ATOM 7802 N N . GLU B 1 341 ? 12.258 16.25 -14.023 1 58 341 GLU B N 1
ATOM 7803 C CA . GLU B 1 341 ? 12.422 14.828 -14.328 1 58 341 GLU B CA 1
ATOM 7804 C C . GLU B 1 341 ? 13.852 14.367 -14.07 1 58 341 GLU B C 1
ATOM 7806 O O . GLU B 1 341 ? 14.094 13.195 -13.766 1 58 341 GLU B O 1
ATOM 7811 N N . ASN B 1 342 ? 14.727 15.352 -14.062 1 54.75 342 ASN B N 1
ATOM 7812 C CA . ASN B 1 342 ? 16.141 14.977 -13.992 1 54.75 342 ASN B CA 1
ATOM 7813 C C . ASN B 1 342 ? 16.672 15.055 -12.57 1 54.75 342 ASN B C 1
ATOM 7815 O O . ASN B 1 342 ? 17.859 14.812 -12.336 1 54.75 342 ASN B O 1
ATOM 7819 N N . ASP B 1 343 ? 15.781 15.461 -11.797 1 58.78 343 ASP B N 1
ATOM 7820 C CA . ASP B 1 343 ? 16.297 15.586 -10.438 1 58.78 343 ASP B CA 1
ATOM 7821 C C . ASP B 1 343 ? 16.438 14.227 -9.773 1 58.78 343 ASP B C 1
ATOM 7823 O O . ASP B 1 343 ? 15.43 13.57 -9.469 1 58.78 343 ASP B O 1
ATOM 7827 N N . THR B 1 344 ? 17.625 13.656 -9.703 1 63.19 344 THR B N 1
ATOM 7828 C CA . THR B 1 344 ? 18 12.344 -9.195 1 63.19 344 THR B CA 1
ATOM 7829 C C . THR B 1 344 ? 17.828 12.281 -7.68 1 63.19 344 THR B C 1
ATOM 7831 O O . THR B 1 344 ? 17.875 11.203 -7.086 1 63.19 344 THR B O 1
ATOM 7834 N N . SER B 1 345 ? 17.422 13.492 -7.113 1 76.62 345 SER B N 1
ATOM 7835 C CA . SER B 1 345 ? 17.422 13.516 -5.656 1 76.62 345 SER B CA 1
ATOM 7836 C C . SER B 1 345 ? 16.094 13.047 -5.09 1 76.62 345 SER B C 1
ATOM 7838 O O . SER B 1 345 ? 15.969 12.789 -3.893 1 76.62 345 SER B O 1
ATOM 7840 N N . CYS B 1 346 ? 15.172 12.82 -6.004 1 79.38 346 CYS B N 1
ATOM 7841 C CA . CYS B 1 346 ? 13.82 12.539 -5.531 1 79.38 346 CYS B CA 1
ATOM 7842 C C . CYS B 1 346 ? 13.773 11.203 -4.789 1 79.38 346 CYS B C 1
ATOM 7844 O O . CYS B 1 346 ? 13.031 11.062 -3.811 1 79.38 346 CYS B O 1
ATOM 7846 N N . LYS B 1 347 ? 14.555 10.344 -5.273 1 82.88 347 LYS B N 1
ATOM 7847 C CA . LYS B 1 347 ? 14.562 9.039 -4.609 1 82.88 347 LYS B CA 1
ATOM 7848 C C . LYS B 1 347 ? 15.117 9.148 -3.193 1 82.88 347 LYS B C 1
ATOM 7850 O O . LYS B 1 347 ? 14.578 8.555 -2.262 1 82.88 347 LYS B O 1
ATOM 7855 N N . GLU B 1 348 ? 16.125 9.898 -3.102 1 82.56 348 GLU B N 1
ATOM 7856 C CA . GLU B 1 348 ? 16.719 10.109 -1.784 1 82.56 348 GLU B CA 1
ATOM 7857 C C . GLU B 1 348 ? 15.758 10.859 -0.861 1 82.56 348 GLU B C 1
ATOM 7859 O O . GLU B 1 348 ? 15.625 10.516 0.317 1 82.56 348 GLU B O 1
ATOM 7864 N N . ILE B 1 349 ? 15.141 11.812 -1.381 1 80.75 349 ILE B N 1
ATOM 7865 C CA . ILE B 1 349 ? 14.172 12.578 -0.601 1 80.75 349 ILE B CA 1
ATOM 7866 C C . ILE B 1 349 ? 13.047 11.664 -0.126 1 80.75 349 ILE B C 1
ATOM 7868 O O . ILE B 1 349 ? 12.633 11.727 1.033 1 80.75 349 ILE B O 1
ATOM 7872 N N . PHE B 1 350 ? 12.664 10.828 -0.998 1 87.69 350 PHE B N 1
ATOM 7873 C CA . PHE B 1 350 ? 11.602 9.883 -0.667 1 87.69 350 PHE B CA 1
ATOM 7874 C C . PHE B 1 350 ? 12.016 8.992 0.503 1 87.69 350 PHE B C 1
ATOM 7876 O O . PHE B 1 350 ? 11.273 8.859 1.477 1 87.69 350 PHE B O 1
ATOM 7883 N N . ASN B 1 351 ? 13.148 8.477 0.357 1 85.56 351 ASN B N 1
ATOM 7884 C CA . ASN B 1 351 ? 13.625 7.594 1.417 1 85.56 351 ASN B CA 1
ATOM 7885 C C . ASN B 1 351 ? 13.766 8.336 2.742 1 85.56 351 ASN B C 1
ATOM 7887 O O . ASN B 1 351 ? 13.422 7.801 3.797 1 85.56 351 ASN B O 1
ATOM 7891 N N . ASN B 1 352 ? 14.195 9.508 2.656 1 81.81 352 ASN B N 1
ATOM 7892 C CA . ASN B 1 352 ? 14.383 10.312 3.859 1 81.81 352 ASN B CA 1
ATOM 7893 C C . ASN B 1 352 ? 13.047 10.664 4.508 1 81.81 352 ASN B C 1
ATOM 7895 O O . ASN B 1 352 ? 12.906 10.594 5.73 1 81.81 352 ASN B O 1
ATOM 7899 N N . VAL B 1 353 ? 12.133 11.031 3.717 1 83.19 353 VAL B N 1
ATOM 7900 C CA . VAL B 1 353 ? 10.828 11.422 4.234 1 83.19 353 VAL B CA 1
ATOM 7901 C C . VAL B 1 353 ? 10.156 10.227 4.891 1 83.19 353 VAL B C 1
ATOM 7903 O O . VAL B 1 353 ? 9.609 10.336 5.992 1 83.19 353 VAL B O 1
ATOM 7906 N N . VAL B 1 354 ? 10.227 9.109 4.215 1 88.31 354 VAL B N 1
ATOM 7907 C CA . VAL B 1 354 ? 9.609 7.902 4.754 1 88.31 354 VAL B CA 1
ATOM 7908 C C . VAL B 1 354 ? 10.258 7.543 6.09 1 88.31 354 VAL B C 1
ATOM 7910 O O . VAL B 1 354 ? 9.562 7.234 7.062 1 88.31 354 VAL B O 1
ATOM 7913 N N . SER B 1 355 ? 11.539 7.609 6.117 1 84.69 355 SER B N 1
ATOM 7914 C CA . SER B 1 355 ? 12.273 7.285 7.336 1 84.69 355 SER B CA 1
ATOM 7915 C C . SER B 1 355 ? 11.93 8.258 8.461 1 84.69 355 SER B C 1
ATOM 7917 O O . SER B 1 355 ? 11.672 7.84 9.594 1 84.69 355 SER B O 1
ATOM 7919 N N . ASN B 1 356 ? 11.836 9.469 8.156 1 78.75 356 ASN B N 1
ATOM 7920 C CA . ASN B 1 356 ? 11.57 10.492 9.172 1 78.75 356 ASN B CA 1
ATOM 7921 C C . ASN B 1 356 ? 10.148 10.391 9.695 1 78.75 356 ASN B C 1
ATOM 7923 O O . ASN B 1 356 ? 9.914 10.516 10.898 1 78.75 356 ASN B O 1
ATOM 7927 N N . VAL B 1 357 ? 9.258 10.227 8.844 1 83.88 357 VAL B N 1
ATOM 7928 C CA . VAL B 1 357 ? 7.859 10.109 9.258 1 83.88 357 VAL B CA 1
ATOM 7929 C C . VAL B 1 357 ? 7.691 8.906 10.18 1 83.88 357 VAL B C 1
ATOM 7931 O O . VAL B 1 357 ? 7.004 8.984 11.195 1 83.88 357 VAL B O 1
ATOM 7934 N N . SER B 1 358 ? 8.328 7.762 9.844 1 84.06 358 SER B N 1
ATOM 7935 C CA . SER B 1 358 ? 8.227 6.555 10.656 1 84.06 358 SER B CA 1
ATOM 7936 C C . SER B 1 358 ? 8.836 6.762 12.039 1 84.06 358 SER B C 1
ATOM 7938 O O . SER B 1 358 ? 8.305 6.281 13.039 1 84.06 358 SER B O 1
ATOM 7940 N N . LYS B 1 359 ? 9.875 7.496 12.141 1 76.88 359 LYS B N 1
ATOM 7941 C CA . LYS B 1 359 ? 10.602 7.668 13.391 1 76.88 359 LYS B CA 1
ATOM 7942 C C . LYS B 1 359 ? 9.953 8.75 14.258 1 76.88 359 LYS B C 1
ATOM 7944 O O . LYS B 1 359 ? 9.977 8.656 15.484 1 76.88 359 LYS B O 1
ATOM 7949 N N . GLU B 1 360 ? 9.344 9.695 13.641 1 73.06 360 GLU B N 1
ATOM 7950 C CA . GLU B 1 360 ? 8.859 10.852 14.383 1 73.06 360 GLU B CA 1
ATOM 7951 C C . GLU B 1 360 ? 7.414 10.641 14.844 1 73.06 360 GLU B C 1
ATOM 7953 O O . GLU B 1 360 ? 7.02 11.125 15.906 1 73.06 360 GLU B O 1
ATOM 7958 N N . ARG B 1 361 ? 6.703 9.977 14.109 1 77.12 361 ARG B N 1
ATOM 7959 C CA . ARG B 1 361 ? 5.277 9.867 14.414 1 77.12 361 ARG B CA 1
ATOM 7960 C C . ARG B 1 361 ? 4.988 8.648 15.281 1 77.12 361 ARG B C 1
ATOM 7962 O O . ARG B 1 361 ? 3.957 8.586 15.953 1 77.12 361 ARG B O 1
ATOM 7969 N N . TYR B 1 362 ? 5.934 7.734 15.227 1 76.12 362 TYR B N 1
ATOM 7970 C CA . TYR B 1 362 ? 5.637 6.484 15.922 1 76.12 362 TYR B CA 1
ATOM 7971 C C . TYR B 1 362 ? 6.773 6.105 16.859 1 76.12 362 TYR B C 1
ATOM 7973 O O . TYR B 1 362 ? 7.922 6.492 16.656 1 76.12 362 TYR B O 1
ATOM 7981 N N . ARG B 1 363 ? 6.422 5.371 17.906 1 71.06 363 ARG B N 1
ATOM 7982 C CA . ARG B 1 363 ? 7.348 5.09 19 1 71.06 363 ARG B CA 1
ATOM 7983 C C . ARG B 1 363 ? 8.031 3.74 18.797 1 71.06 363 ARG B C 1
ATOM 7985 O O . ARG B 1 363 ? 9.203 3.574 19.156 1 71.06 363 ARG B O 1
ATOM 7992 N N . HIS B 1 364 ? 7.266 2.867 18.219 1 75.69 364 HIS B N 1
ATOM 7993 C CA . HIS B 1 364 ? 7.758 1.498 18.156 1 75.69 364 HIS B CA 1
ATOM 7994 C C . HIS B 1 364 ? 7.766 0.981 16.719 1 75.69 364 HIS B C 1
ATOM 7996 O O . HIS B 1 364 ? 7.109 1.556 15.844 1 75.69 364 HIS B O 1
ATOM 8002 N N . ASN B 1 365 ? 8.578 0 16.469 1 81.62 365 ASN B N 1
ATOM 8003 C CA . ASN B 1 365 ? 8.617 -0.769 15.227 1 81.62 365 ASN B CA 1
ATOM 8004 C C . ASN B 1 365 ? 8.875 0.126 14.023 1 81.62 365 ASN B C 1
ATOM 8006 O O . ASN B 1 365 ? 8.203 -0.007 12.992 1 81.62 365 ASN B O 1
ATOM 8010 N N . ASN B 1 366 ? 9.789 1.12 14.195 1 83.12 366 ASN B N 1
ATOM 8011 C CA . ASN B 1 366 ? 10.055 2.109 13.156 1 83.12 366 ASN B CA 1
ATOM 8012 C C . ASN B 1 366 ? 10.469 1.447 11.844 1 83.12 366 ASN B C 1
ATOM 8014 O O . ASN B 1 366 ? 10.086 1.905 10.766 1 83.12 366 ASN B O 1
ATOM 8018 N N . HIS B 1 367 ? 11.188 0.419 11.992 1 84.31 367 HIS B N 1
ATOM 8019 C CA . HIS B 1 367 ? 11.641 -0.26 10.789 1 84.31 367 HIS B CA 1
ATOM 8020 C C . HIS B 1 367 ? 10.469 -0.878 10.031 1 84.31 367 HIS B C 1
ATOM 8022 O O . HIS B 1 367 ? 10.422 -0.822 8.797 1 84.31 367 HIS B O 1
ATOM 8028 N N . LEU B 1 368 ? 9.547 -1.517 10.758 1 87.69 368 LEU B N 1
ATOM 8029 C CA . LEU B 1 368 ? 8.367 -2.109 10.133 1 87.69 368 LEU B CA 1
ATOM 8030 C C . LEU B 1 368 ? 7.484 -1.034 9.508 1 87.69 368 LEU B C 1
ATOM 8032 O O . LEU B 1 368 ? 6.945 -1.226 8.414 1 87.69 368 LEU B O 1
ATOM 8036 N N . LEU B 1 369 ? 7.395 0.054 10.227 1 90.69 369 LEU B N 1
ATOM 8037 C CA . LEU B 1 369 ? 6.586 1.163 9.734 1 90.69 369 LEU B CA 1
ATOM 8038 C C . LEU B 1 369 ? 7.188 1.757 8.469 1 90.69 369 LEU B C 1
ATOM 8040 O O . LEU B 1 369 ? 6.457 2.117 7.539 1 90.69 369 LEU B O 1
ATOM 8044 N N . GLU B 1 370 ? 8.477 1.863 8.492 1 91.38 370 GLU B N 1
ATOM 8045 C CA . GLU B 1 370 ? 9.164 2.332 7.293 1 91.38 370 GLU B CA 1
ATOM 8046 C C . GLU B 1 370 ? 8.875 1.422 6.102 1 91.38 370 GLU B C 1
ATOM 8048 O O . GLU B 1 370 ? 8.633 1.901 4.992 1 91.38 370 GLU B O 1
ATOM 8053 N N . ASN B 1 371 ? 8.867 0.124 6.289 1 90 371 ASN B N 1
ATOM 8054 C CA . ASN B 1 371 ? 8.586 -0.834 5.227 1 90 371 ASN B CA 1
ATOM 8055 C C . ASN B 1 371 ? 7.164 -0.686 4.699 1 90 371 ASN B C 1
ATOM 8057 O O . ASN B 1 371 ? 6.938 -0.742 3.49 1 90 371 ASN B O 1
ATOM 8061 N N . VAL B 1 372 ? 6.293 -0.534 5.602 1 92.44 372 VAL B N 1
ATOM 8062 C CA . VAL B 1 372 ? 4.891 -0.396 5.219 1 92.44 372 VAL B CA 1
ATOM 8063 C C . VAL B 1 372 ? 4.703 0.872 4.391 1 92.44 372 VAL B C 1
ATOM 8065 O O . VAL B 1 372 ? 4.086 0.836 3.322 1 92.44 372 VAL B O 1
ATOM 8068 N N . LEU B 1 373 ? 5.266 1.979 4.828 1 93.88 373 LEU B N 1
ATOM 8069 C CA . LEU B 1 373 ? 5.133 3.246 4.121 1 93.88 373 LEU B CA 1
ATOM 8070 C C . LEU B 1 373 ? 5.828 3.186 2.764 1 93.88 373 LEU B C 1
ATOM 8072 O O . LEU B 1 373 ? 5.312 3.713 1.773 1 93.88 373 LEU B O 1
ATOM 8076 N N . GLN B 1 374 ? 6.98 2.566 2.754 1 92.25 374 GLN B N 1
ATOM 8077 C CA . GLN B 1 374 ? 7.691 2.402 1.49 1 92.25 374 GLN B CA 1
ATOM 8078 C C . GLN B 1 374 ? 6.859 1.603 0.492 1 92.25 374 GLN B C 1
ATOM 8080 O O . GLN B 1 374 ? 6.777 1.962 -0.684 1 92.25 374 GLN B O 1
ATOM 8085 N N . SER B 1 375 ? 6.281 0.542 0.952 1 90.88 375 SER B N 1
ATOM 8086 C CA . SER B 1 375 ? 5.488 -0.307 0.071 1 90.88 375 SER B CA 1
ATOM 8087 C C . SER B 1 375 ? 4.254 0.429 -0.441 1 90.88 375 SER B C 1
ATOM 8089 O O . SER B 1 375 ? 3.887 0.296 -1.61 1 90.88 375 SER B O 1
ATOM 8091 N N . TYR B 1 376 ? 3.66 1.181 0.403 1 92 376 TYR B N 1
ATOM 8092 C CA . TYR B 1 376 ? 2.412 1.854 0.062 1 92 376 TYR B CA 1
ATOM 8093 C C . TYR B 1 376 ? 2.656 2.988 -0.925 1 92 376 TYR B C 1
ATOM 8095 O O . TYR B 1 376 ? 1.873 3.189 -1.857 1 92 376 TYR B O 1
ATOM 8103 N N . TYR B 1 377 ? 3.756 3.727 -0.758 1 91.38 377 TYR B N 1
ATOM 8104 C CA . TYR B 1 377 ? 3.904 4.961 -1.522 1 91.38 377 TYR B CA 1
ATOM 8105 C C . TYR B 1 377 ? 4.977 4.812 -2.594 1 91.38 377 TYR B C 1
ATOM 8107 O O . TYR B 1 377 ? 5.203 5.73 -3.385 1 91.38 377 TYR B O 1
ATOM 8115 N N . PHE B 1 378 ? 5.645 3.66 -2.648 1 89.5 378 PHE B N 1
ATOM 8116 C CA . PHE B 1 378 ? 6.641 3.443 -3.691 1 89.5 378 PHE B CA 1
ATOM 8117 C C . PHE B 1 378 ? 6.027 3.637 -5.074 1 89.5 378 PHE B C 1
ATOM 8119 O O . PHE B 1 378 ? 4.93 3.139 -5.348 1 89.5 378 PHE B O 1
ATOM 8126 N N . PRO B 1 379 ? 6.793 4.355 -5.906 1 84.62 379 PRO B N 1
ATOM 8127 C CA . PRO B 1 379 ? 6.188 4.629 -7.211 1 84.62 379 PRO B CA 1
ATOM 8128 C C . PRO B 1 379 ? 6.094 3.385 -8.094 1 84.62 379 PRO B C 1
ATOM 8130 O O . PRO B 1 379 ? 6.984 2.533 -8.055 1 84.62 379 PRO B O 1
ATOM 8133 N N . GLN B 1 380 ? 4.961 3.191 -8.906 1 70.31 380 GLN B N 1
ATOM 8134 C CA . GLN B 1 380 ? 4.77 2.082 -9.836 1 70.31 380 GLN B CA 1
ATOM 8135 C C . GLN B 1 380 ? 5.836 2.09 -10.93 1 70.31 380 GLN B C 1
ATOM 8137 O O . GLN B 1 380 ? 6.355 1.036 -11.305 1 70.31 380 GLN B O 1
ATOM 8142 N N . PHE B 1 381 ? 6.246 3.291 -11.492 1 63.81 381 PHE B N 1
ATOM 8143 C CA . PHE B 1 381 ? 7.277 3.43 -12.516 1 63.81 381 PHE B CA 1
ATOM 8144 C C . PHE B 1 381 ? 8.523 4.09 -11.938 1 63.81 381 PHE B C 1
ATOM 8146 O O . PHE B 1 381 ? 8.812 5.25 -12.234 1 63.81 381 PHE B O 1
ATOM 8153 N N . SER B 1 382 ? 9.328 3.293 -11.188 1 60.75 382 SER B N 1
ATOM 8154 C CA . SER B 1 382 ? 10.438 3.787 -10.375 1 60.75 382 SER B CA 1
ATOM 8155 C C . SER B 1 382 ? 11.625 4.184 -11.25 1 60.75 382 SER B C 1
ATOM 8157 O O . SER B 1 382 ? 12.578 4.797 -10.766 1 60.75 382 SER B O 1
ATOM 8159 N N . ASN B 1 383 ? 11.438 3.775 -12.516 1 64.38 383 ASN B N 1
ATOM 8160 C CA . ASN B 1 383 ? 12.539 4.141 -13.398 1 64.38 383 ASN B CA 1
ATOM 8161 C C . ASN B 1 383 ? 12.531 5.637 -13.711 1 64.38 383 ASN B C 1
ATOM 8163 O O . ASN B 1 383 ? 13.547 6.184 -14.156 1 64.38 383 ASN B O 1
ATOM 8167 N N . ARG B 1 384 ? 11.414 6.207 -13.484 1 66 384 ARG B N 1
ATOM 8168 C CA . ARG B 1 384 ? 11.32 7.656 -13.617 1 66 384 ARG B CA 1
ATOM 8169 C C . ARG B 1 384 ? 11.453 8.344 -12.258 1 66 384 ARG B C 1
ATOM 8171 O O . ARG B 1 384 ? 10.492 8.391 -11.484 1 66 384 ARG B O 1
ATOM 8178 N N . LEU B 1 385 ? 12.57 8.914 -12.078 1 68.06 385 LEU B N 1
ATOM 8179 C CA . LEU B 1 385 ? 12.938 9.422 -10.758 1 68.06 385 LEU B CA 1
ATOM 8180 C C . LEU B 1 385 ? 11.945 10.484 -10.289 1 68.06 385 LEU B C 1
ATOM 8182 O O . LEU B 1 385 ? 11.711 10.625 -9.094 1 68.06 385 LEU B O 1
ATOM 8186 N N . PHE B 1 386 ? 11.328 11.102 -11.273 1 70.19 386 PHE B N 1
ATOM 8187 C CA . PHE B 1 386 ? 10.367 12.141 -10.945 1 70.19 386 PHE B CA 1
ATOM 8188 C C . PHE B 1 386 ? 9.156 11.555 -10.227 1 70.19 386 PHE B C 1
ATOM 8190 O O . PHE B 1 386 ? 8.492 12.25 -9.453 1 70.19 386 PHE B O 1
ATOM 8197 N N . ASN B 1 387 ? 8.977 10.32 -10.422 1 78.88 387 ASN B N 1
ATOM 8198 C CA . ASN B 1 387 ? 7.832 9.664 -9.789 1 78.88 387 ASN B CA 1
ATOM 8199 C C . ASN B 1 387 ? 8.023 9.547 -8.281 1 78.88 387 ASN B C 1
ATOM 8201 O O . ASN B 1 387 ? 7.055 9.453 -7.531 1 78.88 387 ASN B O 1
ATOM 8205 N N . PHE B 1 388 ? 9.258 9.664 -7.918 1 82.44 388 PHE B N 1
ATOM 8206 C CA . PHE B 1 388 ? 9.523 9.648 -6.48 1 82.44 388 PHE B CA 1
ATOM 8207 C C . PHE B 1 388 ? 9.125 10.977 -5.844 1 82.44 388 PHE B C 1
ATOM 8209 O O . PHE B 1 388 ? 8.656 11.008 -4.707 1 82.44 388 PHE B O 1
ATOM 8216 N N . CYS B 1 389 ? 9.281 12.008 -6.516 1 79.31 389 CYS B N 1
ATOM 8217 C CA . CYS B 1 389 ? 8.852 13.305 -6.004 1 79.31 389 CYS B CA 1
ATOM 8218 C C . CYS B 1 389 ? 7.34 13.367 -5.863 1 79.31 389 CYS B C 1
ATOM 8220 O O . CYS B 1 389 ? 6.824 13.906 -4.879 1 79.31 389 CYS B O 1
ATOM 8222 N N . LYS B 1 390 ? 6.754 12.797 -6.848 1 80.06 390 LYS B N 1
ATOM 8223 C CA . LYS B 1 390 ? 5.297 12.727 -6.766 1 80.06 390 LYS B CA 1
ATOM 8224 C C . LYS B 1 390 ? 4.852 11.875 -5.582 1 80.06 390 LYS B C 1
ATOM 8226 O O . LYS B 1 390 ? 3.895 12.227 -4.887 1 80.06 390 LYS B O 1
ATOM 8231 N N . ALA B 1 391 ? 5.555 10.82 -5.371 1 86 391 ALA B N 1
ATOM 8232 C CA . ALA B 1 391 ? 5.234 9.938 -4.254 1 86 391 ALA B CA 1
ATOM 8233 C C . ALA B 1 391 ? 5.387 10.664 -2.92 1 86 391 ALA B C 1
ATOM 8235 O O . ALA B 1 391 ? 4.578 10.477 -2.008 1 86 391 ALA B O 1
ATOM 8236 N N . VAL B 1 392 ? 6.406 11.453 -2.842 1 83.12 392 VAL B N 1
ATOM 8237 C CA . VAL B 1 392 ? 6.648 12.227 -1.625 1 83.12 392 VAL B CA 1
ATOM 8238 C C . VAL B 1 392 ? 5.508 13.219 -1.408 1 83.12 392 VAL B C 1
ATOM 8240 O O . VAL B 1 392 ? 5.023 13.375 -0.286 1 83.12 392 VAL B O 1
ATOM 8243 N N . ARG B 1 393 ? 5.074 13.805 -2.432 1 80.38 393 ARG B N 1
ATOM 8244 C CA . ARG B 1 393 ? 3.979 14.766 -2.344 1 80.38 393 ARG B CA 1
ATOM 8245 C C . ARG B 1 393 ? 2.697 14.086 -1.865 1 80.38 393 ARG B C 1
ATOM 8247 O O . ARG B 1 393 ? 1.998 14.617 -0.998 1 80.38 393 ARG B O 1
ATOM 8254 N N . VAL B 1 394 ? 2.445 12.969 -2.418 1 84.19 394 VAL B N 1
ATOM 8255 C CA . VAL B 1 394 ? 1.235 12.242 -2.047 1 84.19 394 VAL B CA 1
ATOM 8256 C C . VAL B 1 394 ? 1.321 11.797 -0.588 1 84.19 394 VAL B C 1
ATOM 8258 O O . VAL B 1 394 ? 0.344 11.898 0.157 1 84.19 394 VAL B O 1
ATOM 8261 N N . LEU B 1 395 ? 2.475 11.305 -0.244 1 87.5 395 LEU B N 1
ATOM 8262 C CA . LEU B 1 395 ? 2.68 10.859 1.13 1 87.5 395 LEU B CA 1
ATOM 8263 C C . LEU B 1 395 ? 2.449 12 2.113 1 87.5 395 LEU B C 1
ATOM 8265 O O . LEU B 1 395 ? 1.719 11.844 3.094 1 87.5 395 LEU B O 1
ATOM 8269 N N . LEU B 1 396 ? 2.979 13.125 1.843 1 82.31 396 LEU B N 1
ATOM 8270 C CA . LEU B 1 396 ? 2.855 14.273 2.74 1 82.31 396 LEU B CA 1
ATOM 8271 C C . LEU B 1 396 ? 1.426 14.805 2.748 1 82.31 396 LEU B C 1
ATOM 8273 O O . LEU B 1 396 ? 0.924 15.234 3.791 1 82.31 396 LEU B O 1
ATOM 8277 N N . ASN B 1 397 ? 0.806 14.844 1.631 1 82.75 397 ASN B N 1
ATOM 8278 C CA . ASN B 1 397 ? -0.597 15.242 1.57 1 82.75 397 ASN B CA 1
ATOM 8279 C C . ASN B 1 397 ? -1.476 14.32 2.41 1 82.75 397 ASN B C 1
ATOM 8281 O O . ASN B 1 397 ? -2.377 14.781 3.111 1 82.75 397 ASN B O 1
ATOM 8285 N N . ASP B 1 398 ? -1.191 13.039 2.289 1 86.25 398 ASP B N 1
ATOM 8286 C CA . ASP B 1 398 ? -1.965 12.078 3.062 1 86.25 398 ASP B CA 1
ATOM 8287 C C . ASP B 1 398 ? -1.718 12.242 4.559 1 86.25 398 ASP B C 1
ATOM 8289 O O . ASP B 1 398 ? -2.637 12.094 5.367 1 86.25 398 ASP B O 1
ATOM 8293 N N . LEU B 1 399 ? -0.493 12.492 4.848 1 85.81 399 LEU B N 1
ATOM 8294 C CA . LEU B 1 399 ? -0.143 12.727 6.242 1 85.81 399 LEU B CA 1
ATOM 8295 C C . LEU B 1 399 ? -0.913 13.914 6.801 1 85.81 399 LEU B C 1
ATOM 8297 O O . LEU B 1 399 ? -1.498 13.828 7.883 1 85.81 399 LEU B O 1
ATOM 8301 N N . MET B 1 400 ? -1.002 14.938 6.082 1 83.75 400 MET B N 1
ATOM 8302 C CA . MET B 1 400 ? -1.702 16.141 6.523 1 83.75 400 MET B CA 1
ATOM 8303 C C . MET B 1 400 ? -3.209 15.898 6.574 1 83.75 400 MET B C 1
ATOM 8305 O O . MET B 1 400 ? -3.879 16.344 7.508 1 83.75 400 MET B O 1
ATOM 8309 N N . THR B 1 401 ? -3.645 15.258 5.59 1 87.38 401 THR B N 1
ATOM 8310 C CA . THR B 1 401 ? -5.066 14.945 5.57 1 87.38 401 THR B CA 1
ATOM 8311 C C . THR B 1 401 ? -5.453 14.102 6.781 1 87.38 401 THR B C 1
ATOM 8313 O O . THR B 1 401 ? -6.492 14.336 7.402 1 87.38 401 THR B O 1
ATOM 8316 N N . SER B 1 402 ? -4.625 13.148 7.082 1 88.94 402 SER B N 1
ATOM 8317 C CA . SER B 1 402 ? -4.91 12.297 8.227 1 88.94 402 SER B CA 1
ATOM 8318 C C . SER B 1 402 ? -4.914 13.094 9.523 1 88.94 402 SER B C 1
ATOM 8320 O O . SER B 1 402 ? -5.703 12.812 10.43 1 88.94 402 SER B O 1
ATOM 8322 N N . ALA B 1 403 ? -4.055 14.078 9.641 1 85.06 403 ALA B N 1
ATOM 8323 C CA . ALA B 1 403 ? -3.994 14.922 10.828 1 85.06 403 ALA B CA 1
ATOM 8324 C C . ALA B 1 403 ? -5.254 15.766 10.969 1 85.06 403 ALA B C 1
ATOM 8326 O O . ALA B 1 403 ? -5.801 15.906 12.062 1 85.06 403 ALA B O 1
ATOM 8327 N N . ILE B 1 404 ? -5.703 16.297 9.898 1 88.38 404 ILE B N 1
ATOM 8328 C CA . ILE B 1 404 ? -6.895 17.141 9.898 1 88.38 404 ILE B CA 1
ATOM 8329 C C . ILE B 1 404 ? -8.117 16.297 10.258 1 88.38 404 ILE B C 1
ATOM 8331 O O . ILE B 1 404 ? -8.953 16.719 11.062 1 88.38 404 ILE B O 1
ATOM 8335 N N . ILE B 1 405 ? -8.164 15.156 9.695 1 91.25 405 ILE B N 1
ATOM 8336 C CA . ILE B 1 405 ? -9.297 14.273 9.969 1 91.25 405 ILE B CA 1
ATOM 8337 C C . ILE B 1 405 ? -9.25 13.812 11.422 1 91.25 405 ILE B C 1
ATOM 8339 O O . ILE B 1 405 ? -10.289 13.734 12.086 1 91.25 405 ILE B O 1
ATOM 8343 N N . SER B 1 406 ? -8.055 13.516 11.898 1 88.5 406 SER B N 1
ATOM 8344 C CA . SER B 1 406 ? -7.918 13.117 13.297 1 88.5 406 SER B CA 1
ATOM 8345 C C . SER B 1 406 ? -8.422 14.203 14.234 1 88.5 406 SER B C 1
ATOM 8347 O O . SER B 1 406 ? -9.125 13.914 15.203 1 88.5 406 SER B O 1
ATOM 8349 N N . LEU B 1 407 ? -8.07 15.43 13.945 1 88.19 407 LEU B N 1
ATOM 8350 C CA . LEU B 1 407 ? -8.523 16.547 14.758 1 88.19 407 LEU B CA 1
ATOM 8351 C C . LEU B 1 407 ? -10.039 16.719 14.656 1 88.19 407 LEU B C 1
ATOM 8353 O O . LEU B 1 407 ? -10.711 16.953 15.664 1 88.19 407 LEU B O 1
ATOM 8357 N N . ALA B 1 408 ? -10.539 16.594 13.477 1 92.75 408 ALA B N 1
ATOM 8358 C CA . ALA B 1 408 ? -11.984 16.688 13.273 1 92.75 408 ALA B CA 1
ATOM 8359 C C . ALA B 1 408 ? -12.719 15.578 14.031 1 92.75 408 ALA B C 1
ATOM 8361 O O . ALA B 1 408 ? -13.766 15.82 14.633 1 92.75 408 ALA B O 1
ATOM 8362 N N . ASN B 1 409 ? -12.148 14.352 13.977 1 89.56 409 ASN B N 1
ATOM 8363 C CA . ASN B 1 409 ? -12.727 13.234 14.711 1 89.56 409 ASN B CA 1
ATOM 8364 C C . ASN B 1 409 ? -12.781 13.523 16.219 1 89.56 409 ASN B C 1
ATOM 8366 O O . ASN B 1 409 ? -13.805 13.305 16.859 1 89.56 409 ASN B O 1
ATOM 8370 N N . HIS B 1 410 ? -11.703 14.023 16.672 1 84.81 410 HIS B N 1
ATOM 8371 C CA . HIS B 1 410 ? -11.617 14.312 18.109 1 84.81 410 HIS B CA 1
ATOM 8372 C C . HIS B 1 410 ? -12.586 15.422 18.5 1 84.81 410 HIS B C 1
ATOM 8374 O O . HIS B 1 410 ? -13.328 15.289 19.469 1 84.81 410 HIS B O 1
ATOM 8380 N N . HIS B 1 411 ? -12.586 16.453 17.75 1 89.94 411 HIS B N 1
ATOM 8381 C CA . HIS B 1 411 ? -13.383 17.625 18.125 1 89.94 411 HIS B CA 1
ATOM 8382 C C . HIS B 1 411 ? -14.875 17.344 17.938 1 89.94 411 HIS B C 1
ATOM 8384 O O . HIS B 1 411 ? -15.695 17.875 18.688 1 89.94 411 HIS B O 1
ATOM 8390 N N . SER B 1 412 ? -15.258 16.562 16.969 1 91.25 412 SER B N 1
ATOM 8391 C CA . SER B 1 412 ? -16.656 16.281 16.656 1 91.25 412 SER B CA 1
ATOM 8392 C C . SER B 1 412 ? -17.359 15.594 17.828 1 91.25 412 SER B C 1
ATOM 8394 O O . SER B 1 412 ? -18.594 15.578 17.891 1 91.25 412 SER B O 1
ATOM 8396 N N . ARG B 1 413 ? -16.594 15.117 18.719 1 82.69 413 ARG B N 1
ATOM 8397 C CA . ARG B 1 413 ? -17.156 14.453 19.891 1 82.69 413 ARG B CA 1
ATOM 8398 C C . ARG B 1 413 ? -17.594 15.469 20.938 1 82.69 413 ARG B C 1
ATOM 8400 O O . ARG B 1 413 ? -18.406 15.164 21.812 1 82.69 413 ARG B O 1
ATOM 8407 N N . THR B 1 414 ? -17.078 16.641 20.859 1 78.62 414 THR B N 1
ATOM 8408 C CA . THR B 1 414 ? -17.297 17.578 21.953 1 78.62 414 THR B CA 1
ATOM 8409 C C . THR B 1 414 ? -17.938 18.859 21.438 1 78.62 414 THR B C 1
ATOM 8411 O O . THR B 1 414 ? -18.484 19.656 22.219 1 78.62 414 THR B O 1
ATOM 8414 N N . GLY B 1 415 ? -17.875 19.078 20.172 1 85.12 415 GLY B N 1
ATOM 8415 C CA . GLY B 1 415 ? -18.406 20.328 19.656 1 85.12 415 GLY B CA 1
ATOM 8416 C C . GLY B 1 415 ? -18.812 20.25 18.203 1 85.12 415 GLY B C 1
ATOM 8417 O O . GLY B 1 415 ? -18.562 19.25 17.531 1 85.12 415 GLY B O 1
ATOM 8418 N N . LEU B 1 416 ? -19.453 21.359 17.781 1 91.81 416 LEU B N 1
ATOM 8419 C CA . LEU B 1 416 ? -19.875 21.469 16.391 1 91.81 416 LEU B CA 1
ATOM 8420 C C . LEU B 1 416 ? -18.672 21.516 15.461 1 91.81 416 LEU B C 1
ATOM 8422 O O . LEU B 1 416 ? -17.766 22.344 15.656 1 91.81 416 LEU B O 1
ATOM 8426 N N . THR B 1 417 ? -18.609 20.578 14.5 1 95.12 417 THR B N 1
ATOM 8427 C CA . THR B 1 417 ? -17.438 20.438 13.625 1 95.12 417 THR B CA 1
ATOM 8428 C C . THR B 1 417 ? -17.875 20.359 12.164 1 95.12 417 THR B C 1
ATOM 8430 O O . THR B 1 417 ? -18.828 19.656 11.82 1 95.12 417 THR B O 1
ATOM 8433 N N . PHE B 1 418 ? -17.234 21.141 11.367 1 96.81 418 PHE B N 1
ATOM 8434 C CA . PHE B 1 418 ? -17.422 21.094 9.914 1 96.81 418 PHE B CA 1
ATOM 8435 C C . PHE B 1 418 ? -16.109 20.766 9.219 1 96.81 418 PHE B C 1
ATOM 8437 O O . PHE B 1 418 ? -15.031 21.062 9.734 1 96.81 418 PHE B O 1
ATOM 8444 N N . LEU B 1 419 ? -16.203 20.094 8.102 1 96.06 419 LEU B N 1
ATOM 8445 C CA . LEU B 1 419 ? -15.031 19.672 7.348 1 96.06 419 LEU B CA 1
ATOM 8446 C C . LEU B 1 419 ? -15.227 19.906 5.855 1 96.06 419 LEU B C 1
ATOM 8448 O O . LEU B 1 419 ? -16.297 19.625 5.316 1 96.06 419 LEU B O 1
ATOM 8452 N N . ASN B 1 420 ? -14.281 20.5 5.219 1 92.94 420 ASN B N 1
ATOM 8453 C CA . ASN B 1 420 ? -14.328 20.625 3.768 1 92.94 420 ASN B CA 1
ATOM 8454 C C . ASN B 1 420 ? -13.039 20.125 3.117 1 92.94 420 ASN B C 1
ATOM 8456 O O . ASN B 1 420 ? -11.992 20.094 3.76 1 92.94 420 ASN B O 1
ATOM 8460 N N . PHE B 1 421 ? -13.172 19.656 1.874 1 89.25 421 PHE B N 1
ATOM 8461 C CA . PHE B 1 421 ? -12.047 19.328 0.998 1 89.25 421 PHE B CA 1
ATOM 8462 C C . PHE B 1 421 ? -12.008 20.281 -0.199 1 89.25 421 PHE B C 1
ATOM 8464 O O . PHE B 1 421 ? -13.047 20.578 -0.799 1 89.25 421 PHE B O 1
ATOM 8471 N N . VAL B 1 422 ? -10.836 20.812 -0.427 1 82.44 422 VAL B N 1
ATOM 8472 C CA . VAL B 1 422 ? -10.641 21.609 -1.638 1 82.44 422 VAL B CA 1
ATOM 8473 C C . VAL B 1 422 ? -9.773 20.828 -2.629 1 82.44 422 VAL B C 1
ATOM 8475 O O . VAL B 1 422 ? -8.641 20.453 -2.316 1 82.44 422 VAL B O 1
ATOM 8478 N N . ASN B 1 423 ? -10.391 20.359 -3.699 1 73 423 ASN B N 1
ATOM 8479 C CA . ASN B 1 423 ? -9.664 19.688 -4.773 1 73 423 ASN B CA 1
ATOM 8480 C C . ASN B 1 423 ? -9.75 20.469 -6.078 1 73 423 ASN B C 1
ATOM 8482 O O . ASN B 1 423 ? -10.82 20.578 -6.684 1 73 423 ASN B O 1
ATOM 8486 N N . PHE B 1 424 ? -8.766 21.109 -6.422 1 60.19 424 PHE B N 1
ATOM 8487 C CA . PHE B 1 424 ? -8.781 21.828 -7.688 1 60.19 424 PHE B CA 1
ATOM 8488 C C . PHE B 1 424 ? -8.117 21.016 -8.789 1 60.19 424 PHE B C 1
ATOM 8490 O O . PHE B 1 424 ? -7.09 20.375 -8.555 1 60.19 424 PHE B O 1
ATOM 8497 N N . ASP B 1 425 ? -9.039 20.188 -9.734 1 50.41 425 ASP B N 1
ATOM 8498 C CA . ASP B 1 425 ? -8.484 19.453 -10.875 1 50.41 425 ASP B CA 1
ATOM 8499 C C . ASP B 1 425 ? -7.332 20.234 -11.508 1 50.41 425 ASP B C 1
ATOM 8501 O O . ASP B 1 425 ? -7.559 21.219 -12.219 1 50.41 425 ASP B O 1
ATOM 8505 N N . VAL B 1 426 ? -6.422 20.344 -10.938 1 41.44 426 VAL B N 1
ATOM 8506 C CA . VAL B 1 426 ? -5.332 20.891 -11.742 1 41.44 426 VAL B CA 1
ATOM 8507 C C . VAL B 1 426 ? -4.98 19.938 -12.867 1 41.44 426 VAL B C 1
ATOM 8509 O O . VAL B 1 426 ? -4.645 18.781 -12.625 1 41.44 426 VAL B O 1
ATOM 8512 N N . ASP B 1 427 ? -5.727 19.875 -13.906 1 36.19 427 ASP B N 1
ATOM 8513 C CA . ASP B 1 427 ? -5.402 19.078 -15.086 1 36.19 427 ASP B CA 1
ATOM 8514 C C . ASP B 1 427 ? -3.977 18.531 -15.008 1 36.19 427 ASP B C 1
ATOM 8516 O O . ASP B 1 427 ? -3.043 19.281 -14.695 1 36.19 427 ASP B O 1
ATOM 8520 N N . GLY B 1 428 ? -3.777 17.391 -14.742 1 34.62 428 GLY B N 1
ATOM 8521 C CA . GLY B 1 428 ? -2.529 16.672 -14.969 1 34.62 428 GLY B CA 1
ATOM 8522 C C . GLY B 1 428 ? -1.68 17.297 -16.062 1 34.62 428 GLY B C 1
ATOM 8523 O O . GLY B 1 428 ? -0.531 16.891 -16.266 1 34.62 428 GLY B O 1
ATOM 8524 N N . THR B 1 429 ? -2.332 17.562 -17.266 1 32.09 429 THR B N 1
ATOM 8525 C CA . THR B 1 429 ? -1.465 18.016 -18.344 1 32.09 429 THR B CA 1
ATOM 8526 C C . THR B 1 429 ? -0.708 19.266 -17.922 1 32.09 429 THR B C 1
ATOM 8528 O O . THR B 1 429 ? 0.422 19.5 -18.375 1 32.09 429 THR B O 1
ATOM 8531 N N . SER B 1 430 ? -1.509 20.484 -17.75 1 28.98 430 SER B N 1
ATOM 8532 C CA . SER B 1 430 ? -0.786 21.734 -17.547 1 28.98 430 SER B CA 1
ATOM 8533 C C . SER B 1 430 ? -0.242 21.844 -16.125 1 28.98 430 SER B C 1
ATOM 8535 O O . SER B 1 430 ? -0.913 22.359 -15.242 1 28.98 430 SER B O 1
ATOM 8537 N N . PHE B 1 431 ? 0.073 20.953 -15.484 1 31.31 431 PHE B N 1
ATOM 8538 C CA . PHE B 1 431 ? 1.269 21.25 -14.703 1 31.31 431 PHE B CA 1
ATOM 8539 C C . PHE B 1 431 ? 2.176 22.219 -15.445 1 31.31 431 PHE B C 1
ATOM 8541 O O . PHE B 1 431 ? 3.178 21.812 -16.031 1 31.31 431 PHE B O 1
ATOM 8548 N N . SER B 1 432 ? 1.597 23.047 -16.297 1 29.78 432 SER B N 1
ATOM 8549 C CA . SER B 1 432 ? 2.438 24.156 -16.719 1 29.78 432 SER B CA 1
ATOM 8550 C C . SER B 1 432 ? 3.271 24.688 -15.547 1 29.78 432 SER B C 1
ATOM 8552 O O . SER B 1 432 ? 2.908 24.516 -14.383 1 29.78 432 SER B O 1
ATOM 8554 N N . GLU B 1 433 ? 4.43 25.172 -15.844 1 31 433 GLU B N 1
ATOM 8555 C CA . GLU B 1 433 ? 5.375 25.938 -15.047 1 31 433 GLU B CA 1
ATOM 8556 C C . GLU B 1 433 ? 4.648 26.828 -14.039 1 31 433 GLU B C 1
ATOM 8558 O O . GLU B 1 433 ? 5.129 27.031 -12.922 1 31 433 GLU B O 1
ATOM 8563 N N . SER B 1 434 ? 3.557 27.438 -14.492 1 30.09 434 SER B N 1
ATOM 8564 C CA . SER B 1 434 ? 2.881 28.516 -13.773 1 30.09 434 SER B CA 1
ATOM 8565 C C . SER B 1 434 ? 2.006 27.969 -12.656 1 30.09 434 SER B C 1
ATOM 8567 O O . SER B 1 434 ? 1.688 28.672 -11.703 1 30.09 434 SER B O 1
ATOM 8569 N N . SER B 1 435 ? 1.375 26.875 -12.891 1 33.12 435 SER B N 1
ATOM 8570 C CA . SER B 1 435 ? 0.448 26.328 -11.906 1 33.12 435 SER B CA 1
ATOM 8571 C C . SER B 1 435 ? 1.194 25.703 -10.734 1 33.12 435 SER B C 1
ATOM 8573 O O . SER B 1 435 ? 0.581 25.328 -9.734 1 33.12 435 SER B O 1
ATOM 8575 N N . MET B 1 436 ? 2.266 25.25 -11.047 1 32.56 436 MET B N 1
ATOM 8576 C CA . MET B 1 436 ? 3.316 24.875 -10.109 1 32.56 436 MET B CA 1
ATOM 8577 C C . MET B 1 436 ? 3.439 25.891 -8.984 1 32.56 436 MET B C 1
ATOM 8579 O O . MET B 1 436 ? 4.035 25.609 -7.945 1 32.56 436 MET B O 1
ATOM 8583 N N . SER B 1 437 ? 3.172 27.094 -9.461 1 32.12 437 SER B N 1
ATOM 8584 C CA . SER B 1 437 ? 3.375 28.234 -8.57 1 32.12 437 SER B CA 1
ATOM 8585 C C . SER B 1 437 ? 2.291 28.297 -7.496 1 32.12 437 SER B C 1
ATOM 8587 O O . SER B 1 437 ? 2.223 29.266 -6.73 1 32.12 437 SER B O 1
ATOM 8589 N N . MET B 1 438 ? 1.291 27.578 -7.762 1 35.62 438 MET B N 1
ATOM 8590 C CA . MET B 1 438 ? 0.314 27.719 -6.688 1 35.62 438 MET B CA 1
ATOM 8591 C C . MET B 1 438 ? 0.863 27.156 -5.379 1 35.62 438 MET B C 1
ATOM 8593 O O . MET B 1 438 ? 0.751 25.953 -5.117 1 35.62 438 MET B O 1
ATOM 8597 N N . GLN B 1 439 ? 2.018 27.5 -5.074 1 37 439 GLN B N 1
ATOM 8598 C CA . GLN B 1 439 ? 2.889 27.125 -3.965 1 37 439 GLN B CA 1
ATOM 8599 C C . GLN B 1 439 ? 2.088 26.906 -2.686 1 37 439 GLN B C 1
ATOM 8601 O O . GLN B 1 439 ? 2.303 25.922 -1.97 1 37 439 GLN B O 1
ATOM 8606 N N . THR B 1 440 ? 1.851 28.109 -1.889 1 41.62 440 THR B N 1
ATOM 8607 C CA . THR B 1 440 ? 1.44 28.141 -0.49 1 41.62 440 THR B CA 1
ATOM 8608 C C . THR B 1 440 ? -0.078 28.234 -0.373 1 41.62 440 THR B C 1
ATOM 8610 O O . THR B 1 440 ? -0.687 29.156 -0.924 1 41.62 440 THR B O 1
ATOM 8613 N N . THR B 1 441 ? -0.874 27.156 -0.484 1 48.34 441 THR B N 1
ATOM 8614 C CA . THR B 1 441 ? -2.277 27.188 -0.091 1 48.34 441 THR B CA 1
ATOM 8615 C C . THR B 1 441 ? -2.451 27.922 1.233 1 48.34 441 THR B C 1
ATOM 8617 O O . THR B 1 441 ? -2.68 27.297 2.271 1 48.34 441 THR B O 1
ATOM 8620 N N . ASN B 1 442 ? -1.878 29.062 1.366 1 58.31 442 ASN B N 1
ATOM 8621 C CA . ASN B 1 442 ? -2.104 29.953 2.504 1 58.31 442 ASN B CA 1
ATOM 8622 C C . ASN B 1 442 ? -3.549 30.438 2.559 1 58.31 442 ASN B C 1
ATOM 8624 O O . ASN B 1 442 ? -4.043 31.047 1.603 1 58.31 442 ASN B O 1
ATOM 8628 N N . ILE B 1 443 ? -4.262 29.953 3.518 1 67.5 443 ILE B N 1
ATOM 8629 C CA . ILE B 1 443 ? -5.66 30.297 3.73 1 67.5 443 ILE B CA 1
ATOM 8630 C C . ILE B 1 443 ? -5.863 31.797 3.492 1 67.5 443 ILE B C 1
ATOM 8632 O O . ILE B 1 443 ? -6.91 32.219 2.992 1 67.5 443 ILE B O 1
ATOM 8636 N N . ALA B 1 444 ? -4.836 32.625 3.807 1 65.81 444 ALA B N 1
ATOM 8637 C CA . ALA B 1 444 ? -4.984 34.062 3.59 1 65.81 444 ALA B CA 1
ATOM 8638 C C . ALA B 1 444 ? -5.09 34.375 2.102 1 65.81 444 ALA B C 1
ATOM 8640 O O . ALA B 1 444 ? -5.848 35.25 1.707 1 65.81 444 ALA B O 1
ATOM 8641 N N . CYS B 1 445 ? -4.402 33.531 1.361 1 69.12 445 CYS B N 1
ATOM 8642 C CA . CYS B 1 445 ? -4.48 33.719 -0.083 1 69.12 445 CYS B CA 1
ATOM 8643 C C . CYS B 1 445 ? -5.855 33.312 -0.609 1 69.12 445 CYS B C 1
ATOM 8645 O O . CYS B 1 445 ? -6.426 34.031 -1.453 1 69.12 445 CYS B O 1
ATOM 8647 N N . ILE B 1 446 ? -6.297 32.344 -0.021 1 70.31 446 ILE B N 1
ATOM 8648 C CA . ILE B 1 446 ? -7.602 31.859 -0.454 1 70.31 446 ILE B CA 1
ATOM 8649 C C . ILE B 1 446 ? -8.68 32.875 -0.079 1 70.31 446 ILE B C 1
ATOM 8651 O O . ILE B 1 446 ? -9.57 33.156 -0.88 1 70.31 446 ILE B O 1
ATOM 8655 N N . LEU B 1 447 ? -8.477 33.5 1.049 1 72.44 447 LEU B N 1
ATOM 8656 C CA . LEU B 1 447 ? -9.516 34.375 1.565 1 72.44 447 LEU B CA 1
ATOM 8657 C C . LEU B 1 447 ? -9.406 35.75 0.939 1 72.44 447 LEU B C 1
ATOM 8659 O O . LEU B 1 447 ? -10.406 36.469 0.821 1 72.44 447 LEU B O 1
ATOM 8663 N N . THR B 1 448 ? -8.203 36.156 0.566 1 67.06 448 THR B N 1
ATOM 8664 C CA . THR B 1 448 ? -8.023 37.5 0.046 1 67.06 448 THR B CA 1
ATOM 8665 C C . THR B 1 448 ? -8.078 37.5 -1.479 1 67.06 448 THR B C 1
ATOM 8667 O O . THR B 1 448 ? -8.148 38.562 -2.102 1 67.06 448 THR B O 1
ATOM 8670 N N . ASN B 1 449 ? -8.406 36.312 -2.156 1 55.62 449 ASN B N 1
ATOM 8671 C CA . ASN B 1 449 ? -8.383 36.156 -3.607 1 55.62 449 ASN B CA 1
ATOM 8672 C C . ASN B 1 449 ? -7.285 37 -4.246 1 55.62 449 ASN B C 1
ATOM 8674 O O . ASN B 1 449 ? -7.496 37.594 -5.309 1 55.62 449 ASN B O 1
ATOM 8678 N N . GLN B 1 450 ? -6.336 37.406 -3.426 1 52.28 450 GLN B N 1
ATOM 8679 C CA . GLN B 1 450 ? -5.359 38.312 -4.027 1 52.28 450 GLN B CA 1
ATOM 8680 C C . GLN B 1 450 ? -4.547 37.594 -5.109 1 52.28 450 GLN B C 1
ATOM 8682 O O . GLN B 1 450 ? -4.27 36.406 -5 1 52.28 450 GLN B O 1
ATOM 8687 N N . ASN B 1 451 ? -4.816 38.031 -6.359 1 45.38 451 ASN B N 1
ATOM 8688 C CA . ASN B 1 451 ? -4.289 37.625 -7.656 1 45.38 451 ASN B CA 1
ATOM 8689 C C . ASN B 1 451 ? -2.791 37.312 -7.586 1 45.38 451 ASN B C 1
ATOM 8691 O O . ASN B 1 451 ? -1.99 38.031 -8.203 1 45.38 451 ASN B O 1
ATOM 8695 N N . THR B 1 452 ? -2.449 36.781 -6.473 1 47.47 452 THR B N 1
ATOM 8696 C CA . THR B 1 452 ? -1.062 36.375 -6.672 1 47.47 452 THR B CA 1
ATOM 8697 C C . THR B 1 452 ? -0.99 35.062 -7.469 1 47.47 452 THR B C 1
ATOM 8699 O O . THR B 1 452 ? -1.961 34.312 -7.523 1 47.47 452 THR B O 1
ATOM 8702 N N . ALA B 1 453 ? -0.154 35.094 -8.406 1 45.81 453 ALA B N 1
ATOM 8703 C CA . ALA B 1 453 ? 0.046 34.031 -9.367 1 45.81 453 ALA B CA 1
ATOM 8704 C C . ALA B 1 453 ? -0.215 32.656 -8.734 1 45.81 453 ALA B C 1
ATOM 8706 O O . ALA B 1 453 ? -0.689 31.734 -9.406 1 45.81 453 ALA B O 1
ATOM 8707 N N . SER B 1 454 ? -0.111 32.719 -7.363 1 50.53 454 SER B N 1
ATOM 8708 C CA . SER B 1 454 ? -0.113 31.391 -6.766 1 50.53 454 SER B CA 1
ATOM 8709 C C . SER B 1 454 ? -1.492 31.016 -6.223 1 50.53 454 SER B C 1
ATOM 8711 O O . SER B 1 454 ? -1.759 29.859 -5.918 1 50.53 454 SER B O 1
ATOM 8713 N N . CYS B 1 455 ? -2.406 32.062 -6.156 1 59.12 455 CYS B N 1
ATOM 8714 C CA . CYS B 1 455 ? -3.689 31.75 -5.539 1 59.12 455 CYS B CA 1
ATOM 8715 C C . CYS B 1 455 ? -4.844 32.156 -6.457 1 59.12 455 CYS B C 1
ATOM 8717 O O . CYS B 1 455 ? -5.844 32.719 -6 1 59.12 455 CYS B O 1
ATOM 8719 N N . GLN B 1 456 ? -4.727 31.859 -7.617 1 61.69 456 GLN B N 1
ATOM 8720 C CA . GLN B 1 456 ? -5.824 32.281 -8.477 1 61.69 456 GLN B CA 1
ATOM 8721 C C . GLN B 1 456 ? -6.965 31.281 -8.461 1 61.69 456 GLN B C 1
ATOM 8723 O O . GLN B 1 456 ? -6.82 30.172 -8.977 1 61.69 456 GLN B O 1
ATOM 8728 N N . LEU B 1 457 ? -7.969 31.578 -7.688 1 69.75 457 LEU B N 1
ATOM 8729 C CA . LEU B 1 457 ? -9.211 30.812 -7.703 1 69.75 457 LEU B CA 1
ATOM 8730 C C . LEU B 1 457 ? -10.281 31.547 -8.516 1 69.75 457 LEU B C 1
ATOM 8732 O O . LEU B 1 457 ? -10.266 32.781 -8.609 1 69.75 457 LEU B O 1
ATOM 8736 N N . PRO B 1 458 ? -11.039 30.75 -9.195 1 74.19 458 PRO B N 1
ATOM 8737 C CA . PRO B 1 458 ? -12.195 31.406 -9.82 1 74.19 458 PRO B CA 1
ATOM 8738 C C . PRO B 1 458 ? -12.977 32.281 -8.852 1 74.19 458 PRO B C 1
ATOM 8740 O O . PRO B 1 458 ? -13.109 31.953 -7.676 1 74.19 458 PRO B O 1
ATOM 8743 N N . VAL B 1 459 ? -13.43 33.375 -9.375 1 76.5 459 VAL B N 1
ATOM 8744 C CA . VAL B 1 459 ? -14.078 34.406 -8.578 1 76.5 459 VAL B CA 1
ATOM 8745 C C . VAL B 1 459 ? -15.25 33.812 -7.805 1 76.5 459 VAL B C 1
ATOM 8747 O O . VAL B 1 459 ? -15.438 34.094 -6.621 1 76.5 459 VAL B O 1
ATOM 8750 N N . ALA B 1 460 ? -15.992 33 -8.453 1 81.75 460 ALA B N 1
ATOM 8751 C CA . ALA B 1 460 ? -17.172 32.406 -7.82 1 81.75 460 ALA B CA 1
ATOM 8752 C C . ALA B 1 460 ? -16.781 31.5 -6.66 1 81.75 460 ALA B C 1
ATOM 8754 O O . ALA B 1 460 ? -17.469 31.438 -5.645 1 81.75 460 ALA B O 1
ATOM 8755 N N . ILE B 1 461 ? -15.75 30.859 -6.801 1 82.31 461 ILE B N 1
ATOM 8756 C CA . ILE B 1 461 ? -15.281 29.938 -5.77 1 82.31 461 ILE B CA 1
ATOM 8757 C C . ILE B 1 461 ? -14.695 30.719 -4.598 1 82.31 461 ILE B C 1
ATOM 8759 O O . ILE B 1 461 ? -14.953 30.406 -3.436 1 82.31 461 ILE B O 1
ATOM 8763 N N . SER B 1 462 ? -13.969 31.75 -4.957 1 81.06 462 SER B N 1
ATOM 8764 C CA . SER B 1 462 ? -13.422 32.594 -3.912 1 81.06 462 SER B CA 1
ATOM 8765 C C . SER B 1 462 ? -14.531 33.25 -3.098 1 81.06 462 SER B C 1
ATOM 8767 O O . SER B 1 462 ? -14.453 33.312 -1.869 1 81.06 462 SER B O 1
ATOM 8769 N N . ALA B 1 463 ? -15.523 33.688 -3.809 1 85.69 463 ALA B N 1
ATOM 8770 C CA . ALA B 1 463 ? -16.656 34.312 -3.141 1 85.69 463 ALA B CA 1
ATOM 8771 C C . ALA B 1 463 ? -17.391 33.312 -2.244 1 85.69 463 ALA B C 1
ATOM 8773 O O . ALA B 1 463 ? -17.844 33.688 -1.156 1 85.69 463 ALA B O 1
ATOM 8774 N N . GLY B 1 464 ? -17.5 32.125 -2.76 1 88.31 464 GLY B N 1
ATOM 8775 C CA . GLY B 1 464 ? -18.141 31.078 -1.978 1 88.31 464 GLY B CA 1
ATOM 8776 C C . GLY B 1 464 ? -17.391 30.734 -0.71 1 88.31 464 GLY B C 1
ATOM 8777 O O . GLY B 1 464 ? -17.984 30.531 0.347 1 88.31 464 GLY B O 1
ATOM 8778 N N . ILE B 1 465 ? -16.078 30.688 -0.789 1 88 465 ILE B N 1
ATOM 8779 C CA . ILE B 1 465 ? -15.25 30.375 0.374 1 88 465 ILE B CA 1
ATOM 8780 C C . ILE B 1 465 ? -15.352 31.516 1.391 1 88 465 ILE B C 1
ATOM 8782 O O . ILE B 1 465 ? -15.461 31.266 2.594 1 88 465 ILE B O 1
ATOM 8786 N N . ASN B 1 466 ? -15.359 32.75 0.896 1 89.5 466 ASN B N 1
ATOM 8787 C CA . ASN B 1 466 ? -15.523 33.906 1.775 1 89.5 466 ASN B CA 1
ATOM 8788 C C . ASN B 1 466 ? -16.875 33.875 2.488 1 89.5 466 ASN B C 1
ATOM 8790 O O . ASN B 1 466 ? -16.969 34.219 3.668 1 89.5 466 ASN B O 1
ATOM 8794 N N . GLN B 1 467 ? -17.812 33.438 1.743 1 91.69 467 GLN B N 1
ATOM 8795 C CA . GLN B 1 467 ? -19.141 33.344 2.332 1 91.69 467 GLN B CA 1
ATOM 8796 C C . GLN B 1 467 ? -19.172 32.25 3.418 1 91.69 467 GLN B C 1
ATOM 8798 O O . GLN B 1 467 ? -19.812 32.438 4.457 1 91.69 467 GLN B O 1
ATOM 8803 N N . VAL B 1 468 ? -18.547 31.203 3.205 1 92.75 468 VAL B N 1
ATOM 8804 C CA . VAL B 1 468 ? -18.453 30.125 4.18 1 92.75 468 VAL B CA 1
ATOM 8805 C C . VAL B 1 468 ? -17.797 30.625 5.461 1 92.75 468 VAL B C 1
ATOM 8807 O O . VAL B 1 468 ? -18.328 30.422 6.559 1 92.75 468 VAL B O 1
ATOM 8810 N N . VAL B 1 469 ? -16.719 31.359 5.34 1 92.75 469 VAL B N 1
ATOM 8811 C CA . VAL B 1 469 ? -15.969 31.844 6.5 1 92.75 469 VAL B CA 1
ATOM 8812 C C . VAL B 1 469 ? -16.781 32.906 7.223 1 92.75 469 VAL B C 1
ATOM 8814 O O . VAL B 1 469 ? -16.875 32.906 8.453 1 92.75 469 VAL B O 1
ATOM 8817 N N . ARG B 1 470 ? -17.422 33.75 6.434 1 92.31 470 ARG B N 1
ATOM 8818 C CA . ARG B 1 470 ? -18.219 34.844 7.023 1 92.31 470 ARG B CA 1
ATOM 8819 C C . ARG B 1 470 ? -19.406 34.281 7.809 1 92.31 470 ARG B C 1
ATOM 8821 O O . ARG B 1 470 ? -19.656 34.688 8.938 1 92.31 470 ARG B O 1
ATOM 8828 N N . THR B 1 471 ? -20.078 33.344 7.207 1 93.94 471 THR B N 1
ATOM 8829 C CA . THR B 1 471 ? -21.25 32.812 7.875 1 93.94 471 THR B CA 1
ATOM 8830 C C . THR B 1 471 ? -20.844 31.969 9.078 1 93.94 471 THR B C 1
ATOM 8832 O O . THR B 1 471 ? -21.547 31.922 10.086 1 93.94 471 THR B O 1
ATOM 8835 N N . PHE B 1 472 ? -19.766 31.281 8.961 1 95.06 472 PHE B N 1
ATOM 8836 C CA . PHE B 1 472 ? -19.234 30.578 10.117 1 95.06 472 PHE B CA 1
ATOM 8837 C C . PHE B 1 472 ? -18.891 31.531 11.242 1 95.06 472 PHE B C 1
ATOM 8839 O O . PHE B 1 472 ? -19.203 31.281 12.406 1 95.06 472 PHE B O 1
ATOM 8846 N N . LEU B 1 473 ? -18.219 32.625 10.891 1 94.5 473 LEU B N 1
ATOM 8847 C CA . LEU B 1 473 ? -17.812 33.656 11.844 1 94.5 473 LEU B CA 1
ATOM 8848 C C . LEU B 1 473 ? -19.031 34.281 12.531 1 94.5 473 LEU B C 1
ATOM 8850 O O . LEU B 1 473 ? -19.078 34.375 13.758 1 94.5 473 LEU B O 1
ATOM 8854 N N . TYR B 1 474 ? -20.047 34.625 11.82 1 93.19 474 TYR B N 1
ATOM 8855 C CA . TYR B 1 474 ? -21.172 35.406 12.344 1 93.19 474 TYR B CA 1
ATOM 8856 C C . TYR B 1 474 ? -22.219 34.5 12.977 1 93.19 474 TYR B C 1
ATOM 8858 O O . TYR B 1 474 ? -22.844 34.844 13.969 1 93.19 474 TYR B O 1
ATOM 8866 N N . HIS B 1 475 ? -22.344 33.219 12.398 1 89.75 475 HIS B N 1
ATOM 8867 C CA . HIS B 1 475 ? -23.516 32.438 12.797 1 89.75 475 HIS B CA 1
ATOM 8868 C C . HIS B 1 475 ? -23.094 31.078 13.328 1 89.75 475 HIS B C 1
ATOM 8870 O O . HIS B 1 475 ? -23.938 30.344 13.875 1 89.75 475 HIS B O 1
ATOM 8876 N N . GLY B 1 476 ? -21.922 30.719 13.164 1 89.06 476 GLY B N 1
ATOM 8877 C CA . GLY B 1 476 ? -21.453 29.422 13.625 1 89.06 476 GLY B CA 1
ATOM 8878 C C . GLY B 1 476 ? -21.781 28.297 12.664 1 89.06 476 GLY B C 1
ATOM 8879 O O . GLY B 1 476 ? -21.297 27.172 12.828 1 89.06 476 GLY B O 1
ATOM 8880 N N . TYR B 1 477 ? -22.609 28.562 11.727 1 90 477 TYR B N 1
ATOM 8881 C CA . TYR B 1 477 ? -22.984 27.578 10.727 1 90 477 TYR B CA 1
ATOM 8882 C C . TYR B 1 477 ? -22.594 28.016 9.328 1 90 477 TYR B C 1
ATOM 8884 O O . TYR B 1 477 ? -23.281 28.828 8.703 1 90 477 TYR B O 1
ATOM 8892 N N . PRO B 1 478 ? -21.484 27.422 8.812 1 91.75 478 PRO B N 1
ATOM 8893 C CA . PRO B 1 478 ? -21.016 27.859 7.496 1 91.75 478 PRO B CA 1
ATOM 8894 C C . PRO B 1 478 ? -21.969 27.484 6.367 1 91.75 478 PRO B C 1
ATOM 8896 O O . PRO B 1 478 ? -22.438 26.344 6.305 1 91.75 478 PRO B O 1
ATOM 8899 N N . THR B 1 479 ? -22.25 28.438 5.512 1 88.81 479 THR B N 1
ATOM 8900 C CA . THR B 1 479 ? -23.141 28.266 4.375 1 88.81 479 THR B CA 1
ATOM 8901 C C . THR B 1 479 ? -22.547 28.891 3.115 1 88.81 479 THR B C 1
ATOM 8903 O O . THR B 1 479 ? -22.031 30.016 3.154 1 88.81 479 THR B O 1
ATOM 8906 N N . VAL B 1 480 ? -22.578 28.141 2.082 1 87.5 480 VAL B N 1
ATOM 8907 C CA . VAL B 1 480 ? -22.125 28.672 0.798 1 87.5 480 VAL B CA 1
ATOM 8908 C C . VAL B 1 480 ? -23.25 29.453 0.13 1 87.5 480 VAL B C 1
ATOM 8910 O O . VAL B 1 480 ? -23.062 30.594 -0.297 1 87.5 480 VAL B O 1
ATOM 8913 N N . ASN B 1 481 ? -24.281 28.812 -0.086 1 83.69 481 ASN B N 1
ATOM 8914 C CA . ASN B 1 481 ? -25.531 29.328 -0.616 1 83.69 481 ASN B CA 1
ATOM 8915 C C . ASN B 1 481 ? -26.734 28.5 -0.154 1 83.69 481 ASN B C 1
ATOM 8917 O O . ASN B 1 481 ? -26.562 27.438 0.458 1 83.69 481 ASN B O 1
ATOM 8921 N N . PRO B 1 482 ? -27.844 29.031 -0.329 1 81.38 482 PRO B N 1
ATOM 8922 C CA . PRO B 1 482 ? -29.031 28.344 0.199 1 81.38 482 PRO B CA 1
ATOM 8923 C C . PRO B 1 482 ? -29.234 26.969 -0.433 1 81.38 482 PRO B C 1
ATOM 8925 O O . PRO B 1 482 ? -29.922 26.109 0.138 1 81.38 482 PRO B O 1
ATOM 8928 N N . THR B 1 483 ? -28.578 26.609 -1.546 1 85 483 THR B N 1
ATOM 8929 C CA . THR B 1 483 ? -28.812 25.359 -2.252 1 85 483 THR B CA 1
ATOM 8930 C C . THR B 1 483 ? -27.875 24.266 -1.733 1 85 483 THR B C 1
ATOM 8932 O O . THR B 1 483 ? -28.109 23.078 -1.958 1 85 483 THR B O 1
ATOM 8935 N N . VAL B 1 484 ? -26.875 24.656 -1.103 1 88.25 484 VAL B N 1
ATOM 8936 C CA . VAL B 1 484 ? -25.906 23.688 -0.612 1 88.25 484 VAL B CA 1
ATOM 8937 C C . VAL B 1 484 ? -26.094 23.469 0.885 1 88.25 484 VAL B C 1
ATOM 8939 O O . VAL B 1 484 ? -25.844 24.359 1.692 1 88.25 484 VAL B O 1
ATOM 8942 N N . VAL B 1 485 ? -26.656 22.312 1.256 1 85.56 485 VAL B N 1
ATOM 8943 C CA . VAL B 1 485 ? -26.875 21.984 2.658 1 85.56 485 VAL B CA 1
ATOM 8944 C C . VAL B 1 485 ? -25.625 21.312 3.234 1 85.56 485 VAL B C 1
ATOM 8946 O O . VAL B 1 485 ? -25.391 20.125 2.998 1 85.56 485 VAL B O 1
ATOM 8949 N N . TRP B 1 486 ? -24.875 22.031 3.979 1 93.12 486 TRP B N 1
ATOM 8950 C CA . TRP B 1 486 ? -23.656 21.531 4.602 1 93.12 486 TRP B CA 1
ATOM 8951 C C . TRP B 1 486 ? -23.906 21.156 6.059 1 93.12 486 TRP B C 1
ATOM 8953 O O . TRP B 1 486 ? -24.016 22.031 6.918 1 93.12 486 TRP B O 1
ATOM 8963 N N . ARG B 1 487 ? -24 19.812 6.32 1 92.81 487 ARG B N 1
ATOM 8964 C CA . ARG B 1 487 ? -24.281 19.312 7.664 1 92.81 487 ARG B CA 1
ATOM 8965 C C . ARG B 1 487 ? -22.984 19.125 8.453 1 92.81 487 ARG B C 1
ATOM 8967 O O . ARG B 1 487 ? -21.906 18.953 7.863 1 92.81 487 ARG B O 1
ATOM 8974 N N . PRO B 1 488 ? -23.078 19.156 9.773 1 95.12 488 PRO B N 1
ATOM 8975 C CA . PRO B 1 488 ? -21.891 19 10.609 1 95.12 488 PRO B CA 1
ATOM 8976 C C . PRO B 1 488 ? -21.234 17.625 10.445 1 95.12 488 PRO B C 1
ATOM 8978 O O . PRO B 1 488 ? -21.922 16.641 10.148 1 95.12 488 PRO B O 1
ATOM 8981 N N . TYR B 1 489 ? -19.969 17.594 10.656 1 96.56 489 TYR B N 1
ATOM 8982 C CA . TYR B 1 489 ? -19.141 16.391 10.555 1 96.56 489 TYR B CA 1
ATOM 8983 C C . TYR B 1 489 ? -19.172 15.602 11.859 1 96.56 489 TYR B C 1
ATOM 8985 O O . TYR B 1 489 ? -19.062 16.188 12.945 1 96.56 489 TYR B O 1
ATOM 8993 N N . THR B 1 490 ? -19.391 14.305 11.797 1 93.5 490 THR B N 1
ATOM 8994 C CA . THR B 1 490 ? -19.156 13.344 12.867 1 93.5 490 THR B CA 1
ATOM 8995 C C . THR B 1 490 ? -18.359 12.148 12.344 1 93.5 490 THR B C 1
ATOM 8997 O O . THR B 1 490 ? -18.219 11.969 11.133 1 93.5 490 THR B O 1
ATOM 9000 N N . THR B 1 491 ? -17.859 11.383 13.289 1 91.12 491 THR B N 1
ATOM 9001 C CA . THR B 1 491 ? -17.062 10.219 12.898 1 91.12 491 THR B CA 1
ATOM 9002 C C . THR B 1 491 ? -17.922 9.211 12.148 1 91.12 491 THR B C 1
ATOM 9004 O O . THR B 1 491 ? -17.422 8.422 11.352 1 91.12 491 THR B O 1
ATOM 9007 N N . THR B 1 492 ? -19.234 9.273 12.266 1 91.19 492 THR B N 1
ATOM 9008 C CA . THR B 1 492 ? -20.141 8.32 11.648 1 91.19 492 THR B CA 1
ATOM 9009 C C . THR B 1 492 ? -20.75 8.891 10.375 1 91.19 492 THR B C 1
ATOM 9011 O O . THR B 1 492 ? -20.75 8.227 9.336 1 91.19 492 THR B O 1
ATOM 9014 N N . SER B 1 493 ? -21.234 10.195 10.391 1 93.06 493 SER B N 1
ATOM 9015 C CA . SER B 1 493 ? -21.891 10.789 9.234 1 93.06 493 SER B CA 1
ATOM 9016 C C . SER B 1 493 ? -20.891 11.125 8.133 1 93.06 493 SER B C 1
ATOM 9018 O O . SER B 1 493 ? -21.219 11.031 6.945 1 93.06 493 SER B O 1
ATOM 9020 N N . LYS B 1 494 ? -19.719 11.578 8.531 1 94.5 494 LYS B N 1
ATOM 9021 C CA . LYS B 1 494 ? -18.641 12.008 7.637 1 94.5 494 LYS B CA 1
ATOM 9022 C C . LYS B 1 494 ? -19.141 13.047 6.637 1 94.5 494 LYS B C 1
ATOM 9024 O O . LYS B 1 494 ? -18.797 12.992 5.453 1 94.5 494 LYS B O 1
ATOM 9029 N N . ASN B 1 495 ? -20.031 13.891 7.078 1 95.75 495 ASN B N 1
ATOM 9030 C CA . ASN B 1 495 ? -20.5 14.984 6.227 1 95.75 495 ASN B CA 1
ATOM 9031 C C . ASN B 1 495 ? -19.359 15.945 5.895 1 95.75 495 ASN B C 1
ATOM 9033 O O . ASN B 1 495 ? -18.547 16.281 6.758 1 95.75 495 ASN B O 1
ATOM 9037 N N . TYR B 1 496 ? -19.25 16.328 4.633 1 94.81 496 TYR B N 1
ATOM 9038 C CA . TYR B 1 496 ? -18.203 17.266 4.23 1 94.81 496 TYR B CA 1
ATOM 9039 C C . TYR B 1 496 ? -18.656 18.109 3.047 1 94.81 496 TYR B C 1
ATOM 9041 O O . TYR B 1 496 ? -19.641 17.781 2.383 1 94.81 496 TYR B O 1
ATOM 9049 N N . LEU B 1 497 ? -18.031 19.234 2.889 1 94.94 497 LEU B N 1
ATOM 9050 C CA . LEU B 1 497 ? -18.188 20.078 1.715 1 94.94 497 LEU B CA 1
ATOM 9051 C C . LEU B 1 497 ? -17.016 19.906 0.754 1 94.94 497 LEU B C 1
ATOM 9053 O O . LEU B 1 497 ? -15.859 20 1.161 1 94.94 497 LEU B O 1
ATOM 9057 N N . GLN B 1 498 ? -17.359 19.578 -0.425 1 91.31 498 GLN B N 1
ATOM 9058 C CA . GLN B 1 498 ? -16.344 19.484 -1.472 1 91.31 498 GLN B CA 1
ATOM 9059 C C . GLN B 1 498 ? -16.297 20.766 -2.303 1 91.31 498 GLN B C 1
ATOM 9061 O O . GLN B 1 498 ? -17.328 21.219 -2.805 1 91.31 498 GLN B O 1
ATOM 9066 N N . ILE B 1 499 ? -15.125 21.328 -2.357 1 88.06 499 ILE B N 1
ATOM 9067 C CA . ILE B 1 499 ? -14.93 22.531 -3.146 1 88.06 499 ILE B CA 1
ATOM 9068 C C . ILE B 1 499 ? -14.023 22.234 -4.34 1 88.06 499 ILE B C 1
ATOM 9070 O O . ILE B 1 499 ? -12.875 21.828 -4.168 1 88.06 499 ILE B O 1
ATOM 9074 N N . THR B 1 500 ? -14.523 22.391 -5.52 1 82.75 500 THR B N 1
ATOM 9075 C CA . THR B 1 500 ? -13.734 22.25 -6.738 1 82.75 500 THR B CA 1
ATOM 9076 C C . THR B 1 500 ? -13.594 23.578 -7.457 1 82.75 500 THR B C 1
ATOM 9078 O O . THR B 1 500 ? -14.055 24.609 -6.961 1 82.75 500 THR B O 1
ATOM 9081 N N . ASP B 1 501 ? -12.852 23.562 -8.547 1 76.38 501 ASP B N 1
ATOM 9082 C CA . ASP B 1 501 ? -12.695 24.781 -9.312 1 76.38 501 ASP B CA 1
ATOM 9083 C C . ASP B 1 501 ? -14.008 25.188 -9.992 1 76.38 501 ASP B C 1
ATOM 9085 O O . ASP B 1 501 ? -14.141 26.297 -10.484 1 76.38 501 ASP B O 1
ATOM 9089 N N . GLU B 1 502 ? -14.984 24.297 -9.852 1 78.88 502 GLU B N 1
ATOM 9090 C CA . GLU B 1 502 ? -16.203 24.547 -10.617 1 78.88 502 GLU B CA 1
ATOM 9091 C C . GLU B 1 502 ? -17.406 24.719 -9.688 1 78.88 502 GLU B C 1
ATOM 9093 O O . GLU B 1 502 ? -18.312 25.484 -9.992 1 78.88 502 GLU B O 1
ATOM 9098 N N . MET B 1 503 ? -17.328 23.938 -8.648 1 86.44 503 MET B N 1
ATOM 9099 C CA . MET B 1 503 ? -18.578 23.938 -7.887 1 86.44 503 MET B CA 1
ATOM 9100 C C . MET B 1 503 ? -18.344 23.516 -6.441 1 86.44 503 MET B C 1
ATOM 9102 O O . MET B 1 503 ? -17.234 23.094 -6.086 1 86.44 503 MET B O 1
ATOM 9106 N N . PHE B 1 504 ? -19.453 23.797 -5.656 1 91.38 504 PHE B N 1
ATOM 9107 C CA . PHE B 1 504 ? -19.562 23.297 -4.289 1 91.38 504 PHE B CA 1
ATOM 9108 C C . PHE B 1 504 ? -20.578 22.156 -4.207 1 91.38 504 PHE B C 1
ATOM 9110 O O . PHE B 1 504 ? -21.672 22.266 -4.75 1 91.38 504 PHE B O 1
ATOM 9117 N N . TYR B 1 505 ? -20.188 21.078 -3.627 1 91.38 505 TYR B N 1
ATOM 9118 C CA . TYR B 1 505 ? -21.156 20.016 -3.363 1 91.38 505 TYR B CA 1
ATOM 9119 C C . TYR B 1 505 ? -20.859 19.312 -2.043 1 91.38 505 TYR B C 1
ATOM 9121 O O . TYR B 1 505 ? -19.781 19.5 -1.474 1 91.38 505 TYR B O 1
ATOM 9129 N N . THR B 1 506 ? -21.859 18.672 -1.509 1 93.56 506 THR B N 1
ATOM 9130 C CA . THR B 1 506 ? -21.688 18.016 -0.212 1 93.56 506 THR B CA 1
ATOM 9131 C C . THR B 1 506 ? -21.641 16.5 -0.368 1 93.56 506 THR B C 1
ATOM 9133 O O . THR B 1 506 ? -22.141 15.953 -1.357 1 93.56 506 THR B O 1
ATOM 9136 N N . GLY B 1 507 ? -20.891 15.898 0.523 1 91.19 507 GLY B N 1
ATOM 9137 C CA . GLY B 1 507 ? -20.812 14.445 0.601 1 91.19 507 GLY B CA 1
ATOM 9138 C C . GLY B 1 507 ? -20.938 13.914 2.016 1 91.19 507 GLY B C 1
ATOM 9139 O O . GLY B 1 507 ? -21.125 14.688 2.959 1 91.19 507 GLY B O 1
ATOM 9140 N N . ALA B 1 508 ? -21 12.562 2.17 1 92.12 508 ALA B N 1
ATOM 9141 C CA . ALA B 1 508 ? -21.141 11.875 3.451 1 92.12 508 ALA B CA 1
ATOM 9142 C C . ALA B 1 508 ? -20.328 10.586 3.471 1 92.12 508 ALA B C 1
ATOM 9144 O O . ALA B 1 508 ? -19.375 10.43 2.701 1 92.12 508 ALA B O 1
ATOM 9145 N N . SER B 1 509 ? -20.688 9.703 4.379 1 88.94 509 SER B N 1
ATOM 9146 C CA . SER B 1 509 ? -19.938 8.477 4.582 1 88.94 509 SER B CA 1
ATOM 9147 C C . SER B 1 509 ? -19.938 7.617 3.318 1 88.94 509 SER B C 1
ATOM 9149 O O . SER B 1 509 ? -18.953 6.922 3.039 1 88.94 509 SER B O 1
ATOM 9151 N N . SER B 1 510 ? -20.953 7.676 2.438 1 82.31 510 SER B N 1
ATOM 9152 C CA . SER B 1 510 ? -21.094 6.832 1.254 1 82.31 510 SER B CA 1
ATOM 9153 C C . SER B 1 510 ? -20.078 7.215 0.177 1 82.31 510 SER B C 1
ATOM 9155 O O . SER B 1 510 ? -19.719 6.387 -0.659 1 82.31 510 SER B O 1
ATOM 9157 N N . ASP B 1 511 ? -19.609 8.422 0.213 1 85.94 511 ASP B N 1
ATOM 9158 C CA . ASP B 1 511 ? -18.656 8.883 -0.781 1 85.94 511 ASP B CA 1
ATOM 9159 C C . ASP B 1 511 ? -17.453 9.562 -0.114 1 85.94 511 ASP B C 1
ATOM 9161 O O . ASP B 1 511 ? -16.938 10.562 -0.619 1 85.94 511 ASP B O 1
ATOM 9165 N N . TRP B 1 512 ? -17.109 9.031 0.975 1 89.5 512 TRP B N 1
ATOM 9166 C CA . TRP B 1 512 ? -16 9.586 1.754 1 89.5 512 TRP B CA 1
ATOM 9167 C C . TRP B 1 512 ? -14.688 9.469 0.995 1 89.5 512 TRP B C 1
ATOM 9169 O O . TRP B 1 512 ? -14.234 8.367 0.695 1 89.5 512 TRP B O 1
ATOM 9179 N N . PRO B 1 513 ? -14.078 10.555 0.646 1 85.94 513 PRO B N 1
ATOM 9180 C CA . PRO B 1 513 ? -12.898 10.531 -0.228 1 85.94 513 PRO B CA 1
ATOM 9181 C C . PRO B 1 513 ? -11.625 10.109 0.506 1 85.94 513 PRO B C 1
ATOM 9183 O O . PRO B 1 513 ? -10.625 9.781 -0.129 1 85.94 513 PRO B O 1
ATOM 9186 N N . ALA B 1 514 ? -11.57 10.133 1.86 1 89.62 514 ALA B N 1
ATOM 9187 C CA . ALA B 1 514 ? -10.328 9.914 2.6 1 89.62 514 ALA B CA 1
ATOM 9188 C C . ALA B 1 514 ? -10.32 8.555 3.283 1 89.62 514 ALA B C 1
ATOM 9190 O O . ALA B 1 514 ? -9.586 8.336 4.246 1 89.62 514 ALA B O 1
ATOM 9191 N N . GLU B 1 515 ? -11.148 7.648 2.818 1 88.5 515 GLU B N 1
ATOM 9192 C CA . GLU B 1 515 ? -11.266 6.359 3.488 1 88.5 515 GLU B CA 1
ATOM 9193 C C . GLU B 1 515 ? -9.938 5.609 3.484 1 88.5 515 GLU B C 1
ATOM 9195 O O . GLU B 1 515 ? -9.523 5.062 4.512 1 88.5 515 GLU B O 1
ATOM 9200 N N . ARG B 1 516 ? -9.266 5.566 2.344 1 88.19 516 ARG B N 1
ATOM 9201 C CA . ARG B 1 516 ? -7.977 4.883 2.232 1 88.19 516 ARG B CA 1
ATOM 9202 C C . ARG B 1 516 ? -6.941 5.508 3.162 1 88.19 516 ARG B C 1
ATOM 9204 O O . ARG B 1 516 ? -6.156 4.797 3.791 1 88.19 516 ARG B O 1
ATOM 9211 N N . ILE B 1 517 ? -6.973 6.797 3.242 1 90.19 517 ILE B N 1
ATOM 9212 C CA . ILE B 1 517 ? -6.035 7.527 4.086 1 90.19 517 ILE B CA 1
ATOM 9213 C C . ILE B 1 517 ? -6.289 7.188 5.555 1 90.19 517 ILE B C 1
ATOM 9215 O O . ILE B 1 517 ? -5.348 6.922 6.309 1 90.19 517 ILE B O 1
ATOM 9219 N N . GLU B 1 518 ? -7.531 7.16 5.918 1 91.06 518 GLU B N 1
ATOM 9220 C CA . GLU B 1 518 ? -7.879 6.836 7.297 1 91.06 518 GLU B CA 1
ATOM 9221 C C . GLU B 1 518 ? -7.457 5.41 7.652 1 91.06 518 GLU B C 1
ATOM 9223 O O . GLU B 1 518 ? -6.941 5.168 8.742 1 91.06 518 GLU B O 1
ATOM 9228 N N . ARG B 1 519 ? -7.633 4.516 6.766 1 90.12 519 ARG B N 1
ATOM 9229 C CA . ARG B 1 519 ? -7.293 3.119 7.023 1 90.12 519 ARG B CA 1
ATOM 9230 C C . ARG B 1 519 ? -5.793 2.949 7.238 1 90.12 519 ARG B C 1
ATOM 9232 O O . ARG B 1 519 ? -5.371 2.23 8.148 1 90.12 519 ARG B O 1
ATOM 9239 N N . LEU B 1 520 ? -5.035 3.572 6.41 1 93 520 LEU B N 1
ATOM 9240 C CA . LEU B 1 520 ? -3.588 3.436 6.531 1 93 520 LEU B CA 1
ATOM 9241 C C . LEU B 1 520 ? -3.07 4.188 7.75 1 93 520 LEU B C 1
ATOM 9243 O O . LEU B 1 520 ? -2.43 3.596 8.625 1 93 520 LEU B O 1
ATOM 9247 N N . TRP B 1 521 ? -3.438 5.453 7.859 1 91.88 521 TRP B N 1
ATOM 9248 C CA . TRP B 1 521 ? -2.746 6.352 8.781 1 91.88 521 TRP B CA 1
ATOM 9249 C C . TRP B 1 521 ? -3.398 6.328 10.156 1 91.88 521 TRP B C 1
ATOM 9251 O O . TRP B 1 521 ? -2.744 6.605 11.164 1 91.88 521 TRP B O 1
ATOM 9261 N N . LEU B 1 522 ? -4.668 6.066 10.258 1 90.75 522 LEU B N 1
ATOM 9262 C CA . LEU B 1 522 ? -5.34 6.168 11.547 1 90.75 522 LEU B CA 1
ATOM 9263 C C . LEU B 1 522 ? -5.609 4.785 12.133 1 90.75 522 LEU B C 1
ATOM 9265 O O . LEU B 1 522 ? -5.977 4.66 13.305 1 90.75 522 LEU B O 1
ATOM 9269 N N . LYS B 1 523 ? -5.398 3.752 11.328 1 89.56 523 LYS B N 1
ATOM 9270 C CA . LYS B 1 523 ? -5.648 2.414 11.859 1 89.56 523 LYS B CA 1
ATOM 9271 C C . LYS B 1 523 ? -4.426 1.517 11.672 1 89.56 523 LYS B C 1
ATOM 9273 O O . LYS B 1 523 ? -3.805 1.103 12.656 1 89.56 523 LYS B O 1
ATOM 9278 N N . THR B 1 524 ? -3.975 1.275 10.445 1 91.94 524 THR B N 1
ATOM 9279 C CA . THR B 1 524 ? -2.943 0.292 10.133 1 91.94 524 THR B CA 1
ATOM 9280 C C . THR B 1 524 ? -1.614 0.682 10.773 1 91.94 524 THR B C 1
ATOM 9282 O O . THR B 1 524 ? -0.997 -0.125 11.477 1 91.94 524 THR B O 1
ATOM 9285 N N . LEU B 1 525 ? -1.149 1.876 10.539 1 90.44 525 LEU B N 1
ATOM 9286 C CA . LEU B 1 525 ? 0.162 2.289 11.023 1 90.44 525 LEU B CA 1
ATOM 9287 C C . LEU B 1 525 ? 0.194 2.311 12.547 1 90.44 525 LEU B C 1
ATOM 9289 O O . LEU B 1 525 ? 1.14 1.807 13.164 1 90.44 525 LEU B O 1
ATOM 9293 N N . PRO B 1 526 ? -0.851 2.854 13.188 1 86.44 526 PRO B N 1
ATOM 9294 C CA . PRO B 1 526 ? -0.85 2.764 14.656 1 86.44 526 PRO B CA 1
ATOM 9295 C C . PRO B 1 526 ? -0.86 1.321 15.156 1 86.44 526 PRO B C 1
ATOM 9297 O O . PRO B 1 526 ? -0.212 1.008 16.156 1 86.44 526 PRO B O 1
ATOM 9300 N N . ASP B 1 527 ? -1.615 0.437 14.484 1 85.44 527 ASP B N 1
ATOM 9301 C CA . ASP B 1 527 ? -1.653 -0.968 14.883 1 85.44 527 ASP B CA 1
ATOM 9302 C C . ASP B 1 527 ? -0.281 -1.62 14.727 1 85.44 527 ASP B C 1
ATOM 9304 O O . ASP B 1 527 ? 0.12 -2.438 15.562 1 85.44 527 ASP B O 1
ATOM 9308 N N . VAL B 1 528 ? 0.422 -1.312 13.648 1 86.88 528 VAL B N 1
ATOM 9309 C CA . VAL B 1 528 ? 1.756 -1.854 13.406 1 86.88 528 VAL B CA 1
ATOM 9310 C C . VAL B 1 528 ? 2.73 -1.309 14.445 1 86.88 528 VAL B C 1
ATOM 9312 O O . VAL B 1 528 ? 3.65 -2.012 14.875 1 86.88 528 VAL B O 1
ATOM 9315 N N . ASP B 1 529 ? 2.525 -0.032 14.797 1 81.56 529 ASP B N 1
ATOM 9316 C CA . ASP B 1 529 ? 3.387 0.604 15.789 1 81.56 529 ASP B CA 1
ATOM 9317 C C . ASP B 1 529 ? 3.348 -0.151 17.125 1 81.56 529 ASP B C 1
ATOM 9319 O O . ASP B 1 529 ? 4.379 -0.331 17.766 1 81.56 529 ASP B O 1
ATOM 9323 N N . VAL B 1 530 ? 2.137 -0.722 17.469 1 75.38 530 VAL B N 1
ATOM 9324 C CA . VAL B 1 530 ? 1.984 -1.342 18.781 1 75.38 530 VAL B CA 1
ATOM 9325 C C . VAL B 1 530 ? 1.999 -2.861 18.641 1 75.38 530 VAL B C 1
ATOM 9327 O O . VAL B 1 530 ? 1.747 -3.584 19.609 1 75.38 530 VAL B O 1
ATOM 9330 N N . ALA B 1 531 ? 2.057 -3.574 17.469 1 70 531 ALA B N 1
ATOM 9331 C CA . ALA B 1 531 ? 2.012 -5.016 17.25 1 70 531 ALA B CA 1
ATOM 9332 C C . ALA B 1 531 ? 3.029 -5.738 18.125 1 70 531 ALA B C 1
ATOM 9334 O O . ALA B 1 531 ? 3.059 -6.969 18.172 1 70 531 ALA B O 1
ATOM 9335 N N . THR B 1 532 ? 3.664 -5.355 19.234 1 54.16 532 THR B N 1
ATOM 9336 C CA . THR B 1 532 ? 4.598 -6.074 20.094 1 54.16 532 THR B CA 1
ATOM 9337 C C . THR B 1 532 ? 3.967 -7.359 20.625 1 54.16 532 THR B C 1
ATOM 9339 O O . THR B 1 532 ? 4.574 -8.43 20.547 1 54.16 532 THR B O 1
ATOM 9342 N N . LEU B 1 533 ? 3.256 -7.281 21.969 1 42.44 533 LEU B N 1
ATOM 9343 C CA . LEU B 1 533 ? 3.611 -7.707 23.312 1 42.44 533 LEU B CA 1
ATOM 9344 C C . LEU B 1 533 ? 2.996 -9.062 23.641 1 42.44 533 LEU B C 1
ATOM 9346 O O . LEU B 1 533 ? 3.115 -9.555 24.766 1 42.44 533 LEU B O 1
ATOM 9350 N N . PHE B 1 534 ? 1.861 -9.406 23.016 1 35.5 534 PHE B N 1
ATOM 9351 C CA . PHE B 1 534 ? 1.314 -10.508 23.812 1 35.5 534 PHE B CA 1
ATOM 9352 C C . PHE B 1 534 ? 1.981 -11.828 23.438 1 35.5 534 PHE B C 1
ATOM 9354 O O . PHE B 1 534 ? 1.829 -12.305 22.312 1 35.5 534 PHE B O 1
ATOM 9361 N N . SER B 1 535 ? 3.254 -12.016 23.797 1 35.28 535 SER B N 1
ATOM 9362 C CA . SER B 1 535 ? 3.807 -13.367 23.812 1 35.28 535 SER B CA 1
ATOM 9363 C C . SER B 1 535 ? 2.852 -14.344 24.484 1 35.28 535 SER B C 1
ATOM 9365 O O . SER B 1 535 ? 2.609 -14.258 25.688 1 35.28 535 SER B O 1
ATOM 9367 N N . THR B 1 536 ? 1.749 -14.625 24.125 1 33.62 536 THR B N 1
ATOM 9368 C CA . THR B 1 536 ? 1.185 -15.703 24.938 1 33.62 536 THR B CA 1
ATOM 9369 C C . THR B 1 536 ? 2.111 -16.906 24.938 1 33.62 536 THR B C 1
ATOM 9371 O O . THR B 1 536 ? 1.72 -18 25.375 1 33.62 536 THR B O 1
ATOM 9374 N N . ASP B 1 537 ? 3.039 -17.125 24.031 1 31.67 537 ASP B N 1
ATOM 9375 C CA . ASP B 1 537 ? 3.695 -18.406 24.203 1 31.67 537 ASP B CA 1
ATOM 9376 C C . ASP B 1 537 ? 4.508 -18.438 25.484 1 31.67 537 ASP B C 1
ATOM 9378 O O . ASP B 1 537 ? 5.273 -17.516 25.781 1 31.67 537 ASP B O 1
ATOM 9382 N N . PRO B 1 538 ? 4.176 -19.297 26.578 1 31.41 538 PRO B N 1
ATOM 9383 C CA . PRO B 1 538 ? 5.062 -19.656 27.688 1 31.41 538 PRO B CA 1
ATOM 9384 C C . PRO B 1 538 ? 6.52 -19.812 27.25 1 31.41 538 PRO B C 1
ATOM 9386 O O . PRO B 1 538 ? 7.434 -19.562 28.031 1 31.41 538 PRO B O 1
ATOM 9389 N N . ASP B 1 539 ? 6.832 -20.828 26.453 1 28.72 539 ASP B N 1
ATOM 9390 C CA . ASP B 1 539 ? 8.234 -21.188 26.234 1 28.72 539 ASP B CA 1
ATOM 9391 C C . ASP B 1 539 ? 8.938 -20.125 25.375 1 28.72 539 ASP B C 1
ATOM 9393 O O . ASP B 1 539 ? 8.625 -19.969 24.188 1 28.72 539 ASP B O 1
ATOM 9397 N N . VAL B 1 540 ? 9.32 -18.984 25.906 1 29.31 540 VAL B N 1
ATOM 9398 C CA . VAL B 1 540 ? 9.938 -17.719 25.531 1 29.31 540 VAL B CA 1
ATOM 9399 C C . VAL B 1 540 ? 11.156 -17.984 24.641 1 29.31 540 VAL B C 1
ATOM 9401 O O . VAL B 1 540 ? 12.258 -18.219 25.156 1 29.31 540 VAL B O 1
ATOM 9404 N N . LYS B 1 541 ? 11.195 -18.938 23.75 1 26.47 541 LYS B N 1
ATOM 9405 C CA . LYS B 1 541 ? 12.57 -19.078 23.266 1 26.47 541 LYS B CA 1
ATOM 9406 C C . LYS B 1 541 ? 13.125 -17.734 22.797 1 26.47 541 LYS B C 1
ATOM 9408 O O . LYS B 1 541 ? 12.367 -16.781 22.609 1 26.47 541 LYS B O 1
ATOM 9413 N N . VAL B 1 542 ? 14.109 -17.781 21.891 1 24.41 542 VAL B N 1
ATOM 9414 C CA . VAL B 1 542 ? 15.289 -17.047 21.453 1 24.41 542 VAL B CA 1
ATOM 9415 C C . VAL B 1 542 ? 14.859 -15.773 20.719 1 24.41 542 VAL B C 1
ATOM 9417 O O . VAL B 1 542 ? 14.023 -15.828 19.812 1 24.41 542 VAL B O 1
ATOM 9420 N N . ILE B 1 543 ? 14.914 -14.656 21.359 1 25.58 543 ILE B N 1
ATOM 9421 C CA . ILE B 1 543 ? 15.172 -13.297 20.906 1 25.58 543 ILE B CA 1
ATOM 9422 C C . ILE B 1 543 ? 16.344 -13.281 19.938 1 25.58 543 ILE B C 1
ATOM 9424 O O . ILE B 1 543 ? 17.484 -13.609 20.312 1 25.58 543 ILE B O 1
ATOM 9428 N N . GLN B 1 544 ? 16.297 -13.742 18.703 1 23.38 544 GLN B N 1
ATOM 9429 C CA . GLN B 1 544 ? 17.453 -13.625 17.828 1 23.38 544 GLN B CA 1
ATOM 9430 C C . GLN B 1 544 ? 17.891 -12.164 17.688 1 23.38 544 GLN B C 1
ATOM 9432 O O . GLN B 1 544 ? 17.141 -11.336 17.156 1 23.38 544 GLN B O 1
ATOM 9437 N N . GLN B 1 545 ? 18.578 -11.609 18.672 1 24.06 545 GLN B N 1
ATOM 9438 C CA . GLN B 1 545 ? 19.328 -10.359 18.625 1 24.06 545 GLN B CA 1
ATOM 9439 C C . GLN B 1 545 ? 20.219 -10.305 17.391 1 24.06 545 GLN B C 1
ATOM 9441 O O . GLN B 1 545 ? 21.094 -11.156 17.219 1 24.06 545 GLN B O 1
ATOM 9446 N N . SER B 1 546 ? 19.719 -10.07 16.312 1 25.98 546 SER B N 1
ATOM 9447 C CA . SER B 1 546 ? 20.719 -9.727 15.312 1 25.98 546 SER B CA 1
ATOM 9448 C C . SER B 1 546 ? 21.781 -8.812 15.883 1 25.98 546 SER B C 1
ATOM 9450 O O . SER B 1 546 ? 21.484 -7.746 16.422 1 25.98 546 SER B O 1
ATOM 9452 N N . VAL B 1 547 ? 22.781 -9.359 16.547 1 26.97 547 VAL B N 1
ATOM 9453 C CA . VAL B 1 547 ? 24.047 -8.773 16.969 1 26.97 547 VAL B CA 1
ATOM 9454 C C . VAL B 1 547 ? 24.672 -7.98 15.812 1 26.97 547 VAL B C 1
ATOM 9456 O O . VAL B 1 547 ? 25.016 -8.547 14.773 1 26.97 547 VAL B O 1
ATOM 9459 N N . GLY B 1 548 ? 24.172 -6.828 15.586 1 29.77 548 GLY B N 1
ATOM 9460 C CA . GLY B 1 548 ? 25.078 -5.883 14.945 1 29.77 548 GLY B CA 1
ATOM 9461 C C . GLY B 1 548 ? 26.531 -6.094 15.312 1 29.77 548 GLY B C 1
ATOM 9462 O O . GLY B 1 548 ? 26.859 -6.27 16.484 1 29.77 548 GLY B O 1
ATOM 9463 N N . MET B 1 549 ? 27.297 -6.75 14.438 1 33.59 549 MET B N 1
ATOM 9464 C CA . MET B 1 549 ? 28.719 -6.922 14.703 1 33.59 549 MET B CA 1
ATOM 9465 C C . MET B 1 549 ? 29.328 -5.652 15.289 1 33.59 549 MET B C 1
ATOM 9467 O O . MET B 1 549 ? 28.812 -4.555 15.062 1 33.59 549 MET B O 1
ATOM 9471 N N . SER B 1 550 ? 30.219 -5.785 16.328 1 38.41 550 SER B N 1
ATOM 9472 C CA . SER B 1 550 ? 30.844 -4.746 17.125 1 38.41 550 SER B CA 1
ATOM 9473 C C . SER B 1 550 ? 31.266 -3.562 16.25 1 38.41 550 SER B C 1
ATOM 9475 O O . SER B 1 550 ? 31.5 -2.463 16.766 1 38.41 550 SER B O 1
ATOM 9477 N N . TRP B 1 551 ? 31.484 -3.787 14.953 1 44.62 551 TRP B N 1
ATOM 9478 C CA . TRP B 1 551 ? 32.156 -2.752 14.172 1 44.62 551 TRP B CA 1
ATOM 9479 C C . TRP B 1 551 ? 31.141 -1.919 13.391 1 44.62 551 TRP B C 1
ATOM 9481 O O . TRP B 1 551 ? 31.516 -1.149 12.508 1 44.62 551 TRP B O 1
ATOM 9491 N N . GLY B 1 552 ? 29.875 -2.012 13.75 1 45.88 552 GLY B N 1
ATOM 9492 C CA . GLY B 1 552 ? 28.859 -1.126 13.219 1 45.88 552 GLY B CA 1
ATOM 9493 C C . GLY B 1 552 ? 28.578 -1.347 11.75 1 45.88 552 GLY B C 1
ATOM 9494 O O . GLY B 1 552 ? 27.984 -0.491 11.086 1 45.88 552 GLY B O 1
ATOM 9495 N N . LEU B 1 553 ? 29.109 -2.207 11.125 1 46.12 553 LEU B N 1
ATOM 9496 C CA . LEU B 1 553 ? 28.922 -2.447 9.703 1 46.12 553 LEU B CA 1
ATOM 9497 C C . LEU B 1 553 ? 27.672 -3.285 9.453 1 46.12 553 LEU B C 1
ATOM 9499 O O . LEU B 1 553 ? 27.391 -4.223 10.203 1 46.12 553 LEU B O 1
ATOM 9503 N N . THR B 1 554 ? 26.938 -2.963 8.547 1 49.69 554 THR B N 1
ATOM 9504 C CA . THR B 1 554 ? 25.766 -3.709 8.086 1 49.69 554 THR B CA 1
ATOM 9505 C C . THR B 1 554 ? 26.188 -5.012 7.418 1 49.69 554 THR B C 1
ATOM 9507 O O . THR B 1 554 ? 27.359 -5.188 7.066 1 49.69 554 THR B O 1
ATOM 9510 N N . GLU B 1 555 ? 25.375 -5.836 7.191 1 52.53 555 GLU B N 1
ATOM 9511 C CA . GLU B 1 555 ? 25.656 -7.113 6.543 1 52.53 555 GLU B CA 1
ATOM 9512 C C . GLU B 1 555 ? 26.172 -6.91 5.117 1 52.53 555 GLU B C 1
ATOM 9514 O O . GLU B 1 555 ? 27.109 -7.578 4.684 1 52.53 555 GLU B O 1
ATOM 9519 N N . GLN B 1 556 ? 25.562 -6.148 4.516 1 56.53 556 GLN B N 1
ATOM 9520 C CA . GLN B 1 556 ? 26.016 -5.836 3.16 1 56.53 556 GLN B CA 1
ATOM 9521 C C . GLN B 1 556 ? 27.391 -5.184 3.172 1 56.53 556 GLN B C 1
ATOM 9523 O O . GLN B 1 556 ? 28.234 -5.488 2.326 1 56.53 556 GLN B O 1
ATOM 9528 N N . GLN B 1 557 ? 27.5 -4.391 4.156 1 62.12 557 GLN B N 1
ATOM 9529 C CA . GLN B 1 557 ? 28.797 -3.758 4.312 1 62.12 557 GLN B CA 1
ATOM 9530 C C . GLN B 1 557 ? 29.859 -4.777 4.715 1 62.12 557 GLN B C 1
ATOM 9532 O O . GLN B 1 557 ? 31 -4.707 4.262 1 62.12 557 GLN B O 1
ATOM 9537 N N . LEU B 1 558 ? 29.422 -5.668 5.375 1 60 558 LEU B N 1
ATOM 9538 C CA . LEU B 1 558 ? 30.328 -6.73 5.812 1 60 558 LEU B CA 1
ATOM 9539 C C . LEU B 1 558 ? 30.641 -7.676 4.664 1 60 558 LEU B C 1
ATOM 9541 O O . LEU B 1 558 ? 31.797 -8.07 4.484 1 60 558 LEU B O 1
ATOM 9545 N N . GLU B 1 559 ? 29.781 -7.949 3.984 1 65.12 559 GLU B N 1
ATOM 9546 C CA . GLU B 1 559 ? 30 -8.742 2.775 1 65.12 559 GLU B CA 1
ATOM 9547 C C . GLU B 1 559 ? 30.906 -8.008 1.791 1 65.12 559 GLU B C 1
ATOM 9549 O O . GLU B 1 559 ? 31.828 -8.602 1.244 1 65.12 559 GLU B O 1
ATOM 9554 N N . ALA B 1 560 ? 30.641 -6.863 1.619 1 71 560 ALA B N 1
ATOM 9555 C CA . ALA B 1 560 ? 31.5 -6.039 0.766 1 71 560 ALA B CA 1
ATOM 9556 C C . ALA B 1 560 ? 32.906 -5.957 1.326 1 71 560 ALA B C 1
ATOM 9558 O O . ALA B 1 560 ? 33.906 -6.027 0.575 1 71 560 ALA B O 1
ATOM 9559 N N . LEU B 1 561 ? 32.969 -5.891 2.541 1 72.69 561 LEU B N 1
ATOM 9560 C CA . LEU B 1 561 ? 34.281 -5.84 3.201 1 72.69 561 LEU B CA 1
ATOM 9561 C C . LEU B 1 561 ? 35 -7.164 3.049 1 72.69 561 LEU B C 1
ATOM 9563 O O . LEU B 1 561 ? 36.188 -7.184 2.736 1 72.69 561 LEU B O 1
ATOM 9567 N N . ILE B 1 562 ? 34.25 -8.141 3.131 1 72.81 562 ILE B N 1
ATOM 9568 C CA . ILE B 1 562 ? 34.844 -9.461 2.984 1 72.81 562 ILE B CA 1
ATOM 9569 C C . ILE B 1 562 ? 35.281 -9.688 1.533 1 72.81 562 ILE B C 1
ATOM 9571 O O . ILE B 1 562 ? 36.375 -10.125 1.267 1 72.81 562 ILE B O 1
ATOM 9575 N N . PHE B 1 563 ? 34.531 -9.305 0.693 1 75 563 PHE B N 1
ATOM 9576 C CA . PHE B 1 563 ? 34.875 -9.43 -0.716 1 75 563 PHE B CA 1
ATOM 9577 C C . PHE B 1 563 ? 36.062 -8.547 -1.057 1 75 563 PHE B C 1
ATOM 9579 O O . PHE B 1 563 ? 36.969 -8.969 -1.771 1 75 563 PHE B O 1
ATOM 9586 N N . SER B 1 564 ? 36.062 -7.461 -0.513 1 77.56 564 SER B N 1
ATOM 9587 C CA . SER B 1 564 ? 37.188 -6.535 -0.718 1 77.56 564 SER B CA 1
ATOM 9588 C C . SER B 1 564 ? 38.469 -7.082 -0.113 1 77.56 564 SER B C 1
ATOM 9590 O O . SER B 1 564 ? 39.531 -6.984 -0.722 1 77.56 564 SER B O 1
ATOM 9592 N N . LEU B 1 565 ? 38.312 -7.699 0.941 1 78.5 565 LEU B N 1
ATOM 9593 C CA . LEU B 1 565 ? 39.469 -8.281 1.611 1 78.5 565 LEU B CA 1
ATOM 9594 C C . LEU B 1 565 ? 39.938 -9.523 0.88 1 78.5 565 LEU B C 1
ATOM 9596 O O . LEU B 1 565 ? 41.156 -9.727 0.723 1 78.5 565 LEU B O 1
ATOM 9600 N N . VAL B 1 566 ? 39.062 -10.219 0.354 1 77.88 566 VAL B N 1
ATOM 9601 C CA . VAL B 1 566 ? 39.406 -11.391 -0.457 1 77.88 566 VAL B CA 1
ATOM 9602 C C . VAL B 1 566 ? 40.062 -10.938 -1.759 1 77.88 566 VAL B C 1
ATOM 9604 O O . VAL B 1 566 ? 41.094 -11.484 -2.16 1 77.88 566 VAL B O 1
ATOM 9607 N N . LEU B 1 567 ? 39.625 -9.969 -2.336 1 80.19 567 LEU B N 1
ATOM 9608 C CA . LEU B 1 567 ? 40.188 -9.422 -3.559 1 80.19 567 LEU B CA 1
ATOM 9609 C C . LEU B 1 567 ? 41.562 -8.836 -3.295 1 80.19 567 LEU B C 1
ATOM 9611 O O . LEU B 1 567 ? 42.5 -9.055 -4.07 1 80.19 567 LEU B O 1
ATOM 9615 N N . LEU B 1 568 ? 41.719 -8.234 -2.246 1 81.31 568 LEU B N 1
ATOM 9616 C CA . LEU B 1 568 ? 43 -7.668 -1.849 1 81.31 568 LEU B CA 1
ATOM 9617 C C . LEU B 1 568 ? 44.031 -8.766 -1.576 1 81.31 568 LEU B C 1
ATOM 9619 O O . LEU B 1 568 ? 45.188 -8.672 -1.999 1 81.31 568 LEU B O 1
ATOM 9623 N N . CYS B 1 569 ? 43.625 -9.758 -1.024 1 79.88 569 CYS B N 1
ATOM 9624 C CA . CYS B 1 569 ? 44.469 -10.914 -0.782 1 79.88 569 CYS B CA 1
ATOM 9625 C C . CYS B 1 569 ? 44.906 -11.562 -2.094 1 79.88 569 CYS B C 1
ATOM 9627 O O . CYS B 1 569 ? 46.062 -11.906 -2.277 1 79.88 569 CYS B O 1
ATOM 9629 N N . LEU B 1 570 ? 44 -11.633 -2.945 1 81.31 570 LEU B N 1
ATOM 9630 C CA . LEU B 1 570 ? 44.281 -12.234 -4.246 1 81.31 570 LEU B CA 1
ATOM 9631 C C . LEU B 1 570 ? 45.25 -11.367 -5.039 1 81.31 570 LEU B C 1
ATOM 9633 O O . LEU B 1 570 ? 46.188 -11.883 -5.645 1 81.31 570 LEU B O 1
ATOM 9637 N N . VAL B 1 571 ? 45.156 -10.188 -4.996 1 83.12 571 VAL B N 1
ATOM 9638 C CA . VAL B 1 571 ? 46.062 -9.25 -5.664 1 83.12 571 VAL B CA 1
ATOM 9639 C C . VAL B 1 571 ? 47.438 -9.305 -5.016 1 83.12 571 VAL B C 1
ATOM 9641 O O . VAL B 1 571 ? 48.469 -9.367 -5.711 1 83.12 571 VAL B O 1
ATOM 9644 N N . LEU B 1 572 ? 47.469 -9.391 -3.787 1 81.75 572 LEU B N 1
ATOM 9645 C CA . LEU B 1 572 ? 48.719 -9.43 -3.072 1 81.75 572 LEU B CA 1
ATOM 9646 C C . LEU B 1 572 ? 49.438 -10.75 -3.316 1 81.75 572 LEU B C 1
ATOM 9648 O O . LEU B 1 572 ? 50.688 -10.781 -3.459 1 81.75 572 LEU B O 1
ATOM 9652 N N . ILE B 1 573 ? 48.75 -11.672 -3.498 1 82.62 573 ILE B N 1
ATOM 9653 C CA . ILE B 1 573 ? 49.312 -12.969 -3.854 1 82.62 573 ILE B CA 1
ATOM 9654 C C . ILE B 1 573 ? 49.875 -12.906 -5.262 1 82.62 573 ILE B C 1
ATOM 9656 O O . ILE B 1 573 ? 51 -13.359 -5.496 1 82.62 573 ILE B O 1
ATOM 9660 N N . CYS B 1 574 ? 49.281 -12.344 -6.09 1 82.38 574 CYS B N 1
ATOM 9661 C CA . CYS B 1 574 ? 49.75 -12.188 -7.453 1 82.38 574 CYS B CA 1
ATOM 9662 C C . CYS B 1 574 ? 51.031 -11.336 -7.48 1 82.38 574 CYS B C 1
ATOM 9664 O O . CYS B 1 574 ? 52 -11.672 -8.164 1 82.38 574 CYS B O 1
ATOM 9666 N N . VAL B 1 575 ? 51.031 -10.383 -6.766 1 84.44 575 VAL B N 1
ATOM 9667 C CA . VAL B 1 575 ? 52.188 -9.492 -6.688 1 84.44 575 VAL B CA 1
ATOM 9668 C C . VAL B 1 575 ? 53.375 -10.211 -6.035 1 84.44 575 VAL B C 1
ATOM 9670 O O . VAL B 1 575 ? 54.5 -10.133 -6.52 1 84.44 575 VAL B O 1
ATOM 9673 N N . THR B 1 576 ? 53.062 -10.883 -5.105 1 81.56 576 THR B N 1
ATOM 9674 C CA . THR B 1 576 ? 54.094 -11.664 -4.426 1 81.56 576 THR B CA 1
ATOM 9675 C C . THR B 1 576 ? 54.688 -12.719 -5.355 1 81.56 576 THR B C 1
ATOM 9677 O O . THR B 1 576 ? 55.906 -12.906 -5.41 1 81.56 576 THR B O 1
ATOM 9680 N N . LEU B 1 577 ? 53.844 -13.273 -6.043 1 82.5 577 LEU B N 1
ATOM 9681 C CA . LEU B 1 577 ? 54.281 -14.289 -6.992 1 82.5 577 LEU B CA 1
ATOM 9682 C C . LEU B 1 577 ? 55.125 -13.664 -8.102 1 82.5 577 LEU B C 1
ATOM 9684 O O . LEU B 1 577 ? 56.156 -14.234 -8.508 1 82.5 577 LEU B O 1
ATOM 9688 N N . THR B 1 578 ? 54.812 -12.57 -8.469 1 84.06 578 THR B N 1
ATOM 9689 C CA . THR B 1 578 ? 55.562 -11.859 -9.5 1 84.06 578 THR B CA 1
ATOM 9690 C C . THR B 1 578 ? 56.906 -11.398 -8.969 1 84.06 578 THR B C 1
ATOM 9692 O O . THR B 1 578 ? 57.938 -11.562 -9.633 1 84.06 578 THR B O 1
ATOM 9695 N N . LEU B 1 579 ? 56.906 -10.922 -7.859 1 82.38 579 LEU B N 1
ATOM 9696 C CA . LEU B 1 579 ? 58.125 -10.469 -7.246 1 82.38 579 LEU B CA 1
ATOM 9697 C C . LEU B 1 579 ? 59.062 -11.648 -6.953 1 82.38 579 LEU B C 1
ATOM 9699 O O . LEU B 1 579 ? 60.281 -11.562 -7.164 1 82.38 579 LEU B O 1
ATOM 9703 N N . PHE B 1 580 ? 58.469 -12.633 -6.684 1 81.56 580 PHE B N 1
ATOM 9704 C CA . PHE B 1 580 ? 59.219 -13.867 -6.449 1 81.56 580 PHE B CA 1
ATOM 9705 C C . PHE B 1 580 ? 59.812 -14.383 -7.746 1 81.56 580 PHE B C 1
ATOM 9707 O O . PHE B 1 580 ? 61 -14.773 -7.781 1 81.56 580 PHE B O 1
ATOM 9714 N N . ARG B 1 581 ? 59.156 -14.336 -8.734 1 80.81 581 ARG B N 1
ATOM 9715 C CA . ARG B 1 581 ? 59.656 -14.711 -10.055 1 80.81 581 ARG B CA 1
ATOM 9716 C C . ARG B 1 581 ? 60.812 -13.797 -10.492 1 80.81 581 ARG B C 1
ATOM 9718 O O . ARG B 1 581 ? 61.781 -14.258 -11.062 1 80.81 581 ARG B O 1
ATOM 9725 N N . ILE B 1 582 ? 60.719 -12.594 -10.211 1 81.06 582 ILE B N 1
ATOM 9726 C CA . ILE B 1 582 ? 61.75 -11.617 -10.555 1 81.06 582 ILE B CA 1
ATOM 9727 C C . ILE B 1 582 ? 63 -11.898 -9.734 1 81.06 582 ILE B C 1
ATOM 9729 O O . ILE B 1 582 ? 64.125 -11.906 -10.273 1 81.06 582 ILE B O 1
ATOM 9733 N N . VAL B 1 583 ? 62.844 -12.125 -8.641 1 78.75 583 VAL B N 1
ATOM 9734 C CA . VAL B 1 583 ? 63.969 -12.43 -7.777 1 78.75 583 VAL B CA 1
ATOM 9735 C C . VAL B 1 583 ? 64.625 -13.727 -8.234 1 78.75 583 VAL B C 1
ATOM 9737 O O . VAL B 1 583 ? 65.875 -13.805 -8.297 1 78.75 583 VAL B O 1
ATOM 9740 N N . CYS B 1 584 ? 63.906 -14.609 -8.617 1 75.81 584 CYS B N 1
ATOM 9741 C CA . CYS B 1 584 ? 64.438 -15.867 -9.117 1 75.81 584 CYS B CA 1
ATOM 9742 C C . CYS B 1 584 ? 65.125 -15.672 -10.453 1 75.81 584 CYS B C 1
ATOM 9744 O O . CYS B 1 584 ? 66.188 -16.266 -10.703 1 75.81 584 CYS B O 1
ATOM 9746 N N . PHE B 1 585 ? 64.625 -14.852 -11.289 1 74.88 585 PHE B N 1
ATOM 9747 C CA . PHE B 1 585 ? 65.188 -14.578 -12.602 1 74.88 585 PHE B CA 1
ATOM 9748 C C . PHE B 1 585 ? 66.5 -13.82 -12.461 1 74.88 585 PHE B C 1
ATOM 9750 O O . PHE B 1 585 ? 67.438 -14.102 -13.172 1 74.88 585 PHE B O 1
ATOM 9757 N N . VAL B 1 586 ? 66.5 -12.781 -11.68 1 67.31 586 VAL B N 1
ATOM 9758 C CA . VAL B 1 586 ? 67.75 -11.984 -11.5 1 67.31 586 VAL B CA 1
ATOM 9759 C C . VAL B 1 586 ? 68.812 -12.812 -10.812 1 67.31 586 VAL B C 1
ATOM 9761 O O . VAL B 1 586 ? 70 -12.641 -11.078 1 67.31 586 VAL B O 1
ATOM 9764 N N . ASN B 1 587 ? 68.25 -13.547 -9.984 1 58.19 587 ASN B N 1
ATOM 9765 C CA . ASN B 1 587 ? 69.25 -14.383 -9.359 1 58.19 587 ASN B CA 1
ATOM 9766 C C . ASN B 1 587 ? 69.625 -15.586 -10.227 1 58.19 587 ASN B C 1
ATOM 9768 O O . ASN B 1 587 ? 70.438 -16.406 -9.844 1 58.19 587 ASN B O 1
ATOM 9772 N N . GLY B 1 588 ? 69.625 -15.531 -11.641 1 51.88 588 GLY B N 1
ATOM 9773 C CA . GLY B 1 588 ? 70.125 -16.453 -12.664 1 51.88 588 GLY B CA 1
ATOM 9774 C C . GLY B 1 588 ? 69.938 -17.906 -12.281 1 51.88 588 GLY B C 1
ATOM 9775 O O . GLY B 1 588 ? 70.5 -18.797 -12.93 1 51.88 588 GLY B O 1
ATOM 9776 N N . LYS B 1 589 ? 69.75 -18.219 -11.008 1 45.81 589 LYS B N 1
ATOM 9777 C CA . LYS B 1 589 ? 69.938 -19.625 -10.695 1 45.81 589 LYS B CA 1
ATOM 9778 C C . LYS B 1 589 ? 68.688 -20.438 -11.133 1 45.81 589 LYS B C 1
ATOM 9780 O O . LYS B 1 589 ? 67.562 -20.141 -10.727 1 45.81 589 LYS B O 1
ATOM 9785 N N . THR B 1 590 ? 68.688 -21.078 -12.367 1 40.47 590 THR B N 1
ATOM 9786 C CA . THR B 1 590 ? 67.812 -22.172 -12.844 1 40.47 590 THR B CA 1
ATOM 9787 C C . THR B 1 590 ? 67.625 -23.203 -11.742 1 40.47 590 THR B C 1
ATOM 9789 O O . THR B 1 590 ? 68.562 -23.75 -11.211 1 40.47 590 THR B O 1
ATOM 9792 N N . PHE B 1 591 ? 66.625 -23.156 -11.008 1 35.5 591 PHE B N 1
ATOM 9793 C CA . PHE B 1 591 ? 66.312 -24.234 -10.078 1 35.5 591 PHE B CA 1
ATOM 9794 C C . PHE B 1 591 ? 66.312 -25.578 -10.789 1 35.5 591 PHE B C 1
ATOM 9796 O O . PHE B 1 591 ? 65.375 -25.922 -11.516 1 35.5 591 PHE B O 1
ATOM 9803 N N . TYR B 1 592 ? 67.438 -26.062 -11.406 1 29.25 592 TYR B N 1
ATOM 9804 C CA . TYR B 1 592 ? 67.625 -27.438 -11.852 1 29.25 592 TYR B CA 1
ATOM 9805 C C . TYR B 1 592 ? 67.312 -28.422 -10.734 1 29.25 592 TYR B C 1
ATOM 9807 O O . TYR B 1 592 ? 67.812 -28.312 -9.625 1 29.25 592 TYR B O 1
ATOM 9815 N N . THR B 1 593 ? 66 -28.922 -10.898 1 27.44 593 THR B N 1
ATOM 9816 C CA . THR B 1 593 ? 65.688 -30.094 -10.094 1 27.44 593 THR B CA 1
ATOM 9817 C C . THR B 1 593 ? 66.75 -31.141 -10.195 1 27.44 593 THR B C 1
ATOM 9819 O O . THR B 1 593 ? 67 -31.719 -11.258 1 27.44 593 THR B O 1
ATOM 9822 N N . LYS B 1 594 ? 67.812 -30.969 -9.516 1 26.33 594 LYS B N 1
ATOM 9823 C CA . LYS B 1 594 ? 68.688 -32.156 -9.461 1 26.33 594 LYS B CA 1
ATOM 9824 C C . LYS B 1 594 ? 67.938 -33.406 -9.055 1 26.33 594 LYS B C 1
ATOM 9826 O O . LYS B 1 594 ? 67.312 -33.438 -7.977 1 26.33 594 LYS B O 1
ATOM 9831 N N . LYS B 1 595 ? 67.438 -34.094 -10.086 1 27.47 595 LYS B N 1
ATOM 9832 C CA . LYS B 1 595 ? 67.062 -35.469 -9.828 1 27.47 595 LYS B CA 1
ATOM 9833 C C . LYS B 1 595 ? 68.125 -36.188 -8.984 1 27.47 595 LYS B C 1
ATOM 9835 O O . LYS B 1 595 ? 69.25 -36.406 -9.43 1 27.47 595 LYS B O 1
ATOM 9840 N N . LYS B 1 596 ? 68.188 -35.781 -7.641 1 24.3 596 LYS B N 1
ATOM 9841 C CA . LYS B 1 596 ? 69.062 -36.75 -6.922 1 24.3 596 LYS B CA 1
ATOM 9842 C C . LYS B 1 596 ? 68.625 -38.188 -7.262 1 24.3 596 LYS B C 1
ATOM 9844 O O . LYS B 1 596 ? 67.438 -38.5 -7.305 1 24.3 596 LYS B O 1
ATOM 9849 N N . ALA B 1 597 ? 69.562 -38.969 -7.648 1 20.42 597 ALA B N 1
ATOM 9850 C CA . ALA B 1 597 ? 69.75 -40.406 -7.887 1 20.42 597 ALA B CA 1
ATOM 9851 C C . ALA B 1 597 ? 69.25 -41.219 -6.703 1 20.42 597 ALA B C 1
ATOM 9853 O O . ALA B 1 597 ? 69.25 -40.75 -5.566 1 20.42 597 ALA B O 1
ATOM 9854 N N . GLN B 1 598 ? 68.625 -42.375 -6.98 1 20.3 598 GLN B N 1
ATOM 9855 C CA . GLN B 1 598 ? 67.875 -43.438 -6.242 1 20.3 598 GLN B CA 1
ATOM 9856 C C . GLN B 1 598 ? 68.812 -44.031 -5.172 1 20.3 598 GLN B C 1
ATOM 9858 O O . GLN B 1 598 ? 68.375 -44.906 -4.418 1 20.3 598 GLN B O 1
ATOM 9863 N N . PRO B 1 599 ? 70.062 -43.5 -4.926 1 18.38 599 PRO B N 1
ATOM 9864 C CA . PRO B 1 599 ? 70.812 -44.688 -4.527 1 18.38 599 PRO B CA 1
ATOM 9865 C C . PRO B 1 599 ? 70.188 -45.406 -3.326 1 18.38 599 PRO B C 1
ATOM 9867 O O . PRO B 1 599 ? 69.438 -44.781 -2.566 1 18.38 599 PRO B O 1
ATOM 9870 N N . LYS B 1 600 ? 70.812 -46.531 -2.955 1 18.5 600 LYS B N 1
ATOM 9871 C CA . LYS B 1 600 ? 70.75 -47.969 -2.658 1 18.5 600 LYS B CA 1
ATOM 9872 C C . LYS B 1 600 ? 70.375 -48.219 -1.197 1 18.5 600 LYS B C 1
ATOM 9874 O O . LYS B 1 600 ? 69.438 -48.969 -0.901 1 18.5 600 LYS B O 1
ATOM 9879 N N . LYS B 1 601 ? 71.438 -48.625 -0.424 1 18.02 601 LYS B N 1
ATOM 9880 C CA . LYS B 1 601 ? 71.625 -49.875 0.319 1 18.02 601 LYS B CA 1
ATOM 9881 C C . LYS B 1 601 ? 71.125 -49.75 1.754 1 18.02 601 LYS B C 1
ATOM 9883 O O . LYS B 1 601 ? 70.312 -50.562 2.227 1 18.02 601 LYS B O 1
ATOM 9888 N N . GLY B 1 602 ? 72.062 -49.562 2.895 1 17 602 GLY B N 1
ATOM 9889 C CA . GLY B 1 602 ? 72.375 -50.719 3.715 1 17 602 GLY B CA 1
ATOM 9890 C C . GLY B 1 602 ? 71.562 -50.812 4.969 1 17 602 GLY B C 1
ATOM 9891 O O . GLY B 1 602 ? 71 -49.812 5.422 1 17 602 GLY B O 1
ATOM 9892 N N . VAL B 1 603 ? 71.125 -52.062 5.441 1 17.33 603 VAL B N 1
ATOM 9893 C CA . VAL B 1 603 ? 70.25 -52.844 6.281 1 17.33 603 VAL B CA 1
ATOM 9894 C C . VAL B 1 603 ? 70.562 -52.594 7.754 1 17.33 603 VAL B C 1
ATOM 9896 O O . VAL B 1 603 ? 69.75 -52.938 8.633 1 17.33 603 VAL B O 1
ATOM 9899 N N . VAL B 1 604 ? 71.438 -51.625 8.211 1 17.19 604 VAL B N 1
ATOM 9900 C CA . VAL B 1 604 ? 72 -52.375 9.344 1 17.19 604 VAL B CA 1
ATOM 9901 C C . VAL B 1 604 ? 70.938 -52.562 10.414 1 17.19 604 VAL B C 1
ATOM 9903 O O . VAL B 1 604 ? 70.25 -51.594 10.773 1 17.19 604 VAL B O 1
ATOM 9906 N N . LEU B 1 605 ? 70.5 -53.844 10.766 1 15.58 605 LEU B N 1
ATOM 9907 C CA . LEU B 1 605 ? 69.688 -54.75 11.57 1 15.58 605 LEU B CA 1
ATOM 9908 C C . LEU B 1 605 ? 69.875 -54.469 13.055 1 15.58 605 LEU B C 1
ATOM 9910 O O . LEU B 1 605 ? 69.25 -55.125 13.898 1 15.58 605 LEU B O 1
ATOM 9914 N N . THR B 1 606 ? 70.688 -53.469 13.461 1 15.91 606 THR B N 1
ATOM 9915 C CA . THR B 1 606 ? 71.125 -54.062 14.711 1 15.91 606 THR B CA 1
ATOM 9916 C C . THR B 1 606 ? 69.938 -54.156 15.703 1 15.91 606 THR B C 1
ATOM 9918 O O . THR B 1 606 ? 69 -53.344 15.641 1 15.91 606 THR B O 1
ATOM 9921 N N . ASP B 1 607 ? 70 -55.031 16.75 1 14.98 607 ASP B N 1
ATOM 9922 C CA . ASP B 1 607 ? 69.438 -56.094 17.594 1 14.98 607 ASP B CA 1
ATOM 9923 C C . ASP B 1 607 ? 68.688 -55.531 18.766 1 14.98 607 ASP B C 1
ATOM 9925 O O . ASP B 1 607 ? 67.562 -56 19.031 1 14.98 607 ASP B O 1
ATOM 9929 N N . THR B 1 608 ? 69.188 -54.781 19.734 1 14.73 608 THR B N 1
ATOM 9930 C CA . THR B 1 608 ? 69.25 -55.531 20.984 1 14.73 608 THR B CA 1
ATOM 9931 C C . THR B 1 608 ? 68 -55.312 21.797 1 14.73 608 THR B C 1
ATOM 9933 O O . THR B 1 608 ? 67.375 -56.281 22.234 1 14.73 608 THR B O 1
ATOM 9936 N N . LYS B 1 609 ? 68.062 -54.75 23.078 1 15.49 609 LYS B N 1
ATOM 9937 C CA . LYS B 1 609 ? 67.75 -55.438 24.328 1 15.49 609 LYS B CA 1
ATOM 9938 C C . LYS B 1 609 ? 66.312 -55.188 24.797 1 15.49 609 LYS B C 1
ATOM 9940 O O . LYS B 1 609 ? 65.688 -54.219 24.375 1 15.49 609 LYS B O 1
ATOM 9945 N N . LYS B 1 610 ? 66.062 -55 26.156 1 15.09 610 LYS B N 1
ATOM 9946 C CA . LYS B 1 610 ? 65.438 -55.875 27.156 1 15.09 610 LYS B CA 1
ATOM 9947 C C . LYS B 1 610 ? 64.062 -55.344 27.562 1 15.09 610 LYS B C 1
ATOM 9949 O O . LYS B 1 610 ? 63.062 -56.094 27.562 1 15.09 610 LYS B O 1
ATOM 9954 N N . LYS B 1 611 ? 63.875 -54.312 28.594 1 15.22 611 LYS B N 1
ATOM 9955 C CA . LYS B 1 611 ? 63.344 -54.781 29.859 1 15.22 611 LYS B CA 1
ATOM 9956 C C . LYS B 1 611 ? 61.844 -54.531 29.922 1 15.22 611 LYS B C 1
ATOM 9958 O O . LYS B 1 611 ? 61.344 -53.562 29.344 1 15.22 611 LYS B O 1
ATOM 9963 N N . ARG B 1 612 ? 60.969 -55.094 30.953 1 15.38 612 ARG B N 1
ATOM 9964 C CA . ARG B 1 612 ? 59.75 -55.844 31.266 1 15.38 612 ARG B CA 1
ATOM 9965 C C . ARG B 1 612 ? 58.656 -54.938 31.766 1 15.38 612 ARG B C 1
ATOM 9967 O O . ARG B 1 612 ? 57.5 -55.031 31.312 1 15.38 612 ARG B O 1
ATOM 9974 N N . ASP B 1 613 ? 58.719 -54.125 32.906 1 15.36 613 ASP B N 1
ATOM 9975 C CA . ASP B 1 613 ? 57.906 -54.656 33.969 1 15.36 613 ASP B CA 1
ATOM 9976 C C . ASP B 1 613 ? 56.5 -54.062 33.938 1 15.36 613 ASP B C 1
ATOM 9978 O O . ASP B 1 613 ? 56.25 -53.031 33.281 1 15.36 613 ASP B O 1
ATOM 9982 N N . THR B 1 614 ? 55.656 -54.031 35.094 1 16 614 THR B N 1
ATOM 9983 C CA . THR B 1 614 ? 54.438 -54.625 35.656 1 16 614 THR B CA 1
ATOM 9984 C C . THR B 1 614 ? 53.312 -53.625 35.688 1 16 614 THR B C 1
ATOM 9986 O O . THR B 1 614 ? 53.5 -52.438 35.438 1 16 614 THR B O 1
ATOM 9989 N N . THR B 1 615 ? 52.5 -53.281 36.906 1 16.59 615 THR B N 1
ATOM 9990 C CA . THR B 1 615 ? 51.188 -53.688 37.375 1 16.59 615 THR B CA 1
ATOM 9991 C C . THR B 1 615 ? 50.25 -52.5 37.531 1 16.59 615 THR B C 1
ATOM 9993 O O . THR B 1 615 ? 49.031 -52.656 37.5 1 16.59 615 THR B O 1
ATOM 9996 N N . GLY B 1 616 ? 50.625 -51.125 37.688 1 16.7 616 GLY B N 1
ATOM 9997 C CA . GLY B 1 616 ? 50 -50.469 38.844 1 16.7 616 GLY B CA 1
ATOM 9998 C C . GLY B 1 616 ? 48.594 -50.031 38.594 1 16.7 616 GLY B C 1
ATOM 9999 O O . GLY B 1 616 ? 48.219 -49.781 37.438 1 16.7 616 GLY B O 1
ATOM 10000 N N . SER B 1 617 ? 47.531 -50.156 39.625 1 16.8 617 SER B N 1
ATOM 10001 C CA . SER B 1 617 ? 46.125 -50.344 40 1 16.8 617 SER B CA 1
ATOM 10002 C C . SER B 1 617 ? 45.375 -49 40 1 16.8 617 SER B C 1
ATOM 10004 O O . SER B 1 617 ? 45.844 -48.031 40.562 1 16.8 617 SER B O 1
ATOM 10006 N N . PHE B 1 618 ? 44.469 -48.625 39.125 1 17.02 618 PHE B N 1
ATOM 10007 C CA . PHE B 1 618 ? 43.75 -47.406 38.781 1 17.02 618 PHE B CA 1
ATOM 10008 C C . PHE B 1 618 ? 42.594 -47.156 39.75 1 17.02 618 PHE B C 1
ATOM 10010 O O . PHE B 1 618 ? 41.438 -47.406 39.406 1 17.02 618 PHE B O 1
ATOM 10017 N N . GLY B 1 619 ? 42.75 -47.281 41.094 1 16.06 619 GLY B N 1
ATOM 10018 C CA . GLY B 1 619 ? 41.531 -47.344 41.875 1 16.06 619 GLY B CA 1
ATOM 10019 C C . GLY B 1 619 ? 40.781 -46.031 41.875 1 16.06 619 GLY B C 1
ATOM 10020 O O . GLY B 1 619 ? 41.281 -45 42.375 1 16.06 619 GLY B O 1
ATOM 10021 N N . CYS B 1 620 ? 40.094 -45.531 40.969 1 16.28 620 CYS B N 1
ATOM 10022 C CA . CYS B 1 620 ? 39.469 -44.219 40.938 1 16.28 620 CYS B CA 1
ATOM 10023 C C . CYS B 1 620 ? 38.312 -44.156 41.938 1 16.28 620 CYS B C 1
ATOM 10025 O O . CYS B 1 620 ? 37.312 -44.906 41.812 1 16.28 620 CYS B O 1
ATOM 10027 N N . LYS B 1 621 ? 38.469 -43.75 43.188 1 15.77 621 LYS B N 1
ATOM 10028 C CA . LYS B 1 621 ? 37.656 -43.562 44.375 1 15.77 621 LYS B CA 1
ATOM 10029 C C . LYS B 1 621 ? 36.469 -42.688 44.094 1 15.77 621 LYS B C 1
ATOM 10031 O O . LYS B 1 621 ? 36.562 -41.719 43.312 1 15.77 621 LYS B O 1
ATOM 10036 N N . VAL B 1 622 ? 35.125 -43.062 44.562 1 17.75 622 VAL B N 1
ATOM 10037 C CA . VAL B 1 622 ? 33.688 -42.938 44.594 1 17.75 622 VAL B CA 1
ATOM 10038 C C . VAL B 1 622 ? 33.281 -41.75 45.469 1 17.75 622 VAL B C 1
ATOM 10040 O O . VAL B 1 622 ? 32.094 -41.406 45.562 1 17.75 622 VAL B O 1
ATOM 10043 N N . PHE B 1 623 ? 34 -40.594 45.594 1 15.62 623 PHE B N 1
ATOM 10044 C CA . PHE B 1 623 ? 33.719 -39.812 46.781 1 15.62 623 PHE B CA 1
ATOM 10045 C C . PHE B 1 623 ? 32.25 -39.406 46.844 1 15.62 623 PHE B C 1
ATOM 10047 O O . PHE B 1 623 ? 31.672 -39.031 45.844 1 15.62 623 PHE B O 1
ATOM 10054 N N . HIS B 1 624 ? 31.359 -39.594 48.031 1 16.05 624 HIS B N 1
ATOM 10055 C CA . HIS B 1 624 ? 30.109 -39.719 48.781 1 16.05 624 HIS B CA 1
ATOM 10056 C C . HIS B 1 624 ? 29.5 -38.344 49.031 1 16.05 624 HIS B C 1
ATOM 10058 O O . HIS B 1 624 ? 28.266 -38.188 48.938 1 16.05 624 HIS B O 1
ATOM 10064 N N . THR B 1 625 ? 30.156 -37.25 49.469 1 15.64 625 THR B N 1
ATOM 10065 C CA . THR B 1 625 ? 29.703 -36.719 50.75 1 15.64 625 THR B CA 1
ATOM 10066 C C . THR B 1 625 ? 28.328 -36.062 50.625 1 15.64 625 THR B C 1
ATOM 10068 O O . THR B 1 625 ? 27.938 -35.656 49.5 1 15.64 625 THR B O 1
ATOM 10071 N N . GLN B 1 626 ? 27.703 -35.281 51.719 1 15.67 626 GLN B N 1
ATOM 10072 C CA . GLN B 1 626 ? 26.703 -35.188 52.781 1 15.67 626 GLN B CA 1
ATOM 10073 C C . GLN B 1 626 ? 25.688 -34.094 52.5 1 15.67 626 GLN B C 1
ATOM 10075 O O . GLN B 1 626 ? 24.469 -34.344 52.562 1 15.67 626 GLN B O 1
ATOM 10080 N N . GLU B 1 627 ? 25.875 -32.719 52.719 1 16.38 627 GLU B N 1
ATOM 10081 C CA . GLU B 1 627 ? 25.234 -32.031 53.844 1 16.38 627 GLU B CA 1
ATOM 10082 C C . GLU B 1 627 ? 23.875 -31.469 53.438 1 16.38 627 GLU B C 1
ATOM 10084 O O . GLU B 1 627 ? 23.625 -31.25 52.25 1 16.38 627 GLU B O 1
ATOM 10089 N N . SER B 1 628 ? 22.891 -30.953 54.5 1 17.33 628 SER B N 1
ATOM 10090 C CA . SER B 1 628 ? 21.609 -30.828 55.188 1 17.33 628 SER B CA 1
ATOM 10091 C C . SER B 1 628 ? 20.938 -29.5 54.875 1 17.33 628 SER B C 1
ATOM 10093 O O . SER B 1 628 ? 19.859 -29.203 55.375 1 17.33 628 SER B O 1
ATOM 10095 N N . ILE B 1 629 ? 20.984 -28.797 53.75 1 16.95 629 ILE B N 1
ATOM 10096 C CA . ILE B 1 629 ? 20.594 -27.406 53.938 1 16.95 629 ILE B CA 1
ATOM 10097 C C . ILE B 1 629 ? 19.125 -27.328 54.344 1 16.95 629 ILE B C 1
ATOM 10099 O O . ILE B 1 629 ? 18.25 -27.797 53.594 1 16.95 629 ILE B O 1
ATOM 10103 N N . SER B 1 630 ? 18.703 -27.016 55.625 1 16.73 630 SER B N 1
ATOM 10104 C CA . SER B 1 630 ? 17.531 -26.875 56.469 1 16.73 630 SER B CA 1
ATOM 10105 C C . SER B 1 630 ? 16.703 -25.656 56.094 1 16.73 630 SER B C 1
ATOM 10107 O O . SER B 1 630 ? 15.789 -25.25 56.812 1 16.73 630 SER B O 1
ATOM 10109 N N . LEU B 1 631 ? 16.422 -25.281 54.875 1 16.83 631 LEU B N 1
ATOM 10110 C CA . LEU B 1 631 ? 15.797 -23.969 54.875 1 16.83 631 LEU B CA 1
ATOM 10111 C C . LEU B 1 631 ? 14.469 -23.984 55.625 1 16.83 631 LEU B C 1
ATOM 10113 O O . LEU B 1 631 ? 13.609 -24.828 55.344 1 16.83 631 LEU B O 1
ATOM 10117 N N . ASN B 1 632 ? 14.289 -23.266 56.844 1 15.9 632 ASN B N 1
ATOM 10118 C CA . ASN B 1 632 ? 13.305 -22.953 57.875 1 15.9 632 ASN B CA 1
ATOM 10119 C C . ASN B 1 632 ? 12.117 -22.188 57.281 1 15.9 632 ASN B C 1
ATOM 10121 O O . ASN B 1 632 ? 12.297 -21.125 56.656 1 15.9 632 ASN B O 1
ATOM 10125 N N . ARG B 1 633 ? 10.969 -22.797 56.969 1 16.72 633 ARG B N 1
ATOM 10126 C CA . ARG B 1 633 ? 9.609 -22.328 56.719 1 16.72 633 ARG B CA 1
ATOM 10127 C C . ARG B 1 633 ? 9.078 -21.516 57.875 1 16.72 633 ARG B C 1
ATOM 10129 O O . ARG B 1 633 ? 8.758 -22.078 58.938 1 16.72 633 ARG B O 1
ATOM 10136 N N . ARG B 1 634 ? 9.484 -20.312 58.219 1 16.03 634 ARG B N 1
ATOM 10137 C CA . ARG B 1 634 ? 8.875 -19.562 59.344 1 16.03 634 ARG B CA 1
ATOM 10138 C C . ARG B 1 634 ? 7.375 -19.406 59.094 1 16.03 634 ARG B C 1
ATOM 10140 O O . ARG B 1 634 ? 6.922 -19.266 57.969 1 16.03 634 ARG B O 1
ATOM 10147 N N . THR B 1 635 ? 6.461 -19.531 60.25 1 16.98 635 THR B N 1
ATOM 10148 C CA . THR B 1 635 ? 5.164 -19.562 60.938 1 16.98 635 THR B CA 1
ATOM 10149 C C . THR B 1 635 ? 4.547 -18.172 60.969 1 16.98 635 THR B C 1
ATOM 10151 O O . THR B 1 635 ? 3.367 -18.016 61.281 1 16.98 635 THR B O 1
ATOM 10154 N N . SER B 1 636 ? 5.184 -16.984 60.812 1 16.73 636 SER B N 1
ATOM 10155 C CA . SER B 1 636 ? 4.691 -16.016 61.781 1 16.73 636 SER B CA 1
ATOM 10156 C C . SER B 1 636 ? 3.189 -15.797 61.625 1 16.73 636 SER B C 1
ATOM 10158 O O . SER B 1 636 ? 2.631 -15.984 60.562 1 16.73 636 SER B O 1
ATOM 10160 N N . GLU B 1 637 ? 2.449 -15.18 62.812 1 17.77 637 GLU B N 1
ATOM 10161 C CA . GLU B 1 637 ? 1.454 -14.812 63.812 1 17.77 637 GLU B CA 1
ATOM 10162 C C . GLU B 1 637 ? 0.542 -13.703 63.312 1 17.77 637 GLU B C 1
ATOM 10164 O O . GLU B 1 637 ? -0.683 -13.797 63.406 1 17.77 637 GLU B O 1
ATOM 10169 N N . HIS B 1 638 ? 0.988 -12.438 63.438 1 17.03 638 HIS B N 1
ATOM 10170 C CA . HIS B 1 638 ? 0.346 -11.547 64.375 1 17.03 638 HIS B CA 1
ATOM 10171 C C . HIS B 1 638 ? -1.025 -11.102 63.875 1 17.03 638 HIS B C 1
ATOM 10173 O O . HIS B 1 638 ? -2.021 -11.234 64.625 1 17.03 638 HIS B O 1
ATOM 10179 N N . ALA B 1 639 ? -1.132 -9.719 63.781 1 18.23 639 ALA B N 1
ATOM 10180 C CA . ALA B 1 639 ? -1.805 -8.68 64.562 1 18.23 639 ALA B CA 1
ATOM 10181 C C . ALA B 1 639 ? -3.205 -8.414 64 1 18.23 639 ALA B C 1
ATOM 10183 O O . ALA B 1 639 ? -3.477 -8.648 62.812 1 18.23 639 ALA B O 1
ATOM 10184 N N . ASP B 1 640 ? -4.098 -7.703 64.812 1 19.75 640 ASP B N 1
ATOM 10185 C CA . ASP B 1 640 ? -5.348 -7.215 65.375 1 19.75 640 ASP B CA 1
ATOM 10186 C C . ASP B 1 640 ? -5.988 -6.16 64.5 1 19.75 640 ASP B C 1
ATOM 10188 O O . ASP B 1 640 ? -7.145 -5.785 64.688 1 19.75 640 ASP B O 1
ATOM 10192 N N . ILE B 1 641 ? -5.305 -5.473 63.562 1 20.66 641 ILE B N 1
ATOM 10193 C CA . ILE B 1 641 ? -5.812 -4.117 63.719 1 20.66 641 ILE B CA 1
ATOM 10194 C C . ILE B 1 641 ? -7.328 -4.109 63.531 1 20.66 641 ILE B C 1
ATOM 10196 O O . ILE B 1 641 ? -7.844 -4.734 62.594 1 20.66 641 ILE B O 1
ATOM 10200 N N . ASP B 1 642 ? -8.195 -3.404 64.5 1 19.48 642 ASP B N 1
ATOM 10201 C CA . ASP B 1 642 ? -9.406 -2.764 65 1 19.48 642 ASP B CA 1
ATOM 10202 C C . ASP B 1 642 ? -10.148 -2.014 63.906 1 19.48 642 ASP B C 1
ATOM 10204 O O . ASP B 1 642 ? -11.367 -2.115 63.781 1 19.48 642 ASP B O 1
ATOM 10208 N N . ALA B 1 643 ? -9.719 -0.832 63.344 1 20.09 643 ALA B N 1
ATOM 10209 C CA . ALA B 1 643 ? -10.812 0.066 62.969 1 20.09 643 ALA B CA 1
ATOM 10210 C C . ALA B 1 643 ? -11.57 -0.463 61.75 1 20.09 643 ALA B C 1
ATOM 10212 O O . ALA B 1 643 ? -10.961 -0.992 60.812 1 20.09 643 ALA B O 1
#

Radius of gyration: 41.92 Å; Cα contacts (8 Å, |Δi|>4): 2274; chains: 2; bounding box: 107×120×121 Å

InterPro domains:
  IPR002018 Carboxylesterase, type B [PF00135] (26-503)
  IPR019819 Carboxylesterase type B, conserved site [PS00941] (102-112)
  IPR029058 Alpha/Beta hydrolase fold [G3DSA:3.40.50.1820] (17-530)
  IPR029058 Alpha/Beta hydrolase fold [SSF53474] (25-527)
  IPR051093 Neuroligin and Bile salt-activated lipase [PTHR43903] (13-530)

Solvent-accessible surface area (backbone atoms only — not comparable to full-atom values): 70533 Å² total; per-residue (Å²): 128,73,65,66,67,55,54,63,52,57,55,69,61,58,69,69,65,67,81,71,63,87,60,47,79,43,75,38,69,42,94,56,26,34,35,31,22,31,34,42,75,57,88,93,42,42,27,41,34,34,20,34,43,64,48,28,44,56,44,47,72,89,34,35,79,46,76,71,41,75,54,76,64,45,84,60,75,41,80,16,69,51,75,50,45,42,32,50,25,63,26,84,74,70,65,76,46,74,40,60,31,67,60,14,44,21,30,31,41,18,29,46,58,64,87,63,85,80,69,56,59,33,42,26,38,40,42,48,57,52,41,56,49,40,41,64,36,23,85,76,53,67,38,63,55,39,7,63,71,52,67,23,28,25,34,28,33,36,46,48,23,23,57,68,7,15,42,76,54,93,78,80,52,70,58,33,37,23,57,46,32,48,40,43,42,38,50,43,42,45,75,47,31,52,55,68,24,20,21,58,85,36,22,32,38,36,25,27,43,69,59,34,48,46,38,68,68,12,83,82,35,42,83,50,41,36,29,38,34,25,31,59,40,73,33,75,50,46,59,62,46,32,93,63,66,67,57,61,70,52,47,58,54,46,27,68,73,59,36,85,62,62,69,49,98,87,38,53,42,51,54,56,50,50,54,33,60,60,67,50,53,68,68,60,52,50,49,59,47,60,70,52,41,87,38,88,39,56,81,32,36,47,53,71,70,68,65,62,34,50,83,72,51,86,62,66,73,62,70,44,83,36,40,35,36,39,44,42,51,66,72,41,57,38,85,47,61,71,52,50,69,75,38,76,56,22,51,56,50,34,54,47,50,43,47,47,52,23,46,40,75,37,90,34,52,38,69,59,45,29,37,48,52,47,34,66,46,47,41,81,60,64,63,41,34,40,39,27,28,52,27,41,50,50,52,48,40,44,53,46,50,41,51,50,49,50,51,47,46,58,43,30,73,40,25,60,22,36,37,36,41,36,52,64,80,61,54,81,78,63,63,38,83,61,59,50,42,28,31,69,64,40,66,65,35,54,60,47,53,45,78,40,82,37,34,71,60,51,67,68,51,34,52,33,53,42,34,24,53,36,31,28,70,77,67,68,56,50,38,62,45,95,85,53,78,63,57,65,26,34,84,74,53,37,21,29,36,38,36,38,76,83,47,80,49,65,45,27,56,72,57,46,76,55,54,48,44,42,39,34,63,71,40,30,50,55,48,54,32,59,53,64,32,68,53,82,57,88,77,69,67,50,32,41,56,73,74,55,43,97,79,68,38,47,71,68,48,44,51,50,47,50,51,48,44,52,51,50,40,51,50,42,48,50,50,37,52,51,49,47,51,49,47,54,60,71,57,66,67,72,86,73,80,76,78,80,75,81,76,74,81,77,74,84,74,81,81,82,84,76,85,80,82,87,75,83,70,80,70,73,76,69,85,67,88,70,81,76,83,79,82,85,76,90,81,85,81,79,80,71,64,76,121,127,72,64,65,67,55,54,63,52,58,54,70,62,57,68,69,65,64,83,72,63,85,62,47,79,43,74,38,70,43,94,55,27,32,36,32,22,29,34,43,76,57,88,95,43,41,28,41,35,34,20,34,43,64,48,28,45,55,44,46,73,89,34,35,80,45,76,71,42,74,54,75,64,45,84,61,74,41,80,16,70,48,75,50,44,43,32,50,24,63,28,85,75,71,66,75,46,74,40,60,30,67,60,13,43,20,30,30,41,18,28,47,58,65,87,60,84,81,69,56,60,32,44,26,37,39,42,49,58,53,39,58,49,39,40,66,38,22,83,75,53,67,37,64,54,41,6,63,72,52,67,22,26,26,33,27,34,36,44,49,23,22,56,68,7,14,43,74,52,93,77,78,53,69,58,34,36,24,56,46,32,48,41,43,43,38,49,43,42,46,74,48,31,54,56,67,24,20,22,58,86,36,23,32,38,36,23,26,42,68,59,35,48,45,37,69,68,10,85,81,35,41,84,50,41,34,29,37,35,26,30,58,40,78,35,73,55,51,61,61,46,31,91,62,65,66,56,62,69,52,46,58,54,46,28,68,73,58,37,86,61,62,70,50,97,88,38,54,41,51,55,57,49,48,54,34,61,61,65,51,55,69,70,60,52,50,48,60,49,59,70,55,42,88,37,87,40,58,85,31,36,47,54,72,71,66,66,63,35,50,84,72,51,86,61,66,71,63,70,43,84,36,40,35,36,40,42,42,50,65,71,42,56,39,83,47,61,71,51,50,70,77,38,73,56,22,50,57,49,32,53,48,51,44,49,47,52,23,45,41,76,37,89,35,53,37,69,58,44,28,37,48,51,47,34,66,45,48,42,80,60,65,63,40,34,39,39,26,28,51,28,43,49,51,52,47,40,44,53,45,49,40,51,50,50,51,50,48,47,59,45,29,75,39,26,58,22,36,38,35,44,37,51,63,81,61,54,82,77,62,65,39,82,62,60,49,40,31,26,72,63,40,65,65,35,54,61,47,51,46,80,39,79,38,33,72,62,53,65,70,51,33,50,33,52,40,33,24,52,35,31,28,68,77,67,67,57,50,38,63,47,94,85,53,77,67,57,66,26,34,86,73,52,38,21,28,36,39,36,38,77,82,49,78,50,66,46,27,56,73,59,48,77,56,54,50,44,41,39,34,63,71,40,31,50,55,49,55,33,62,55,33,57,80,61,73,63,80,82,65,66,52,32,43,55,75,69,67,51,95,79,73,51,51,68,67,52,46,50,50,48,48,51,50,43,52,51,50,40,52,50,43,48,51,50,38,52,49,47,48,50,48,45,44,56,74,57,66,59,74,82,68,77,69,77,75,74,82,81,85,79,87,72,87,70,86,78,82,91,83,93,83,87,89,82,92,81,84,79,80,82,78,88,78,90,85,90,73,89,68,86,80,84,84,77,91,81,84,88,72,91,77,132

Secondary structure (DSSP, 8-state):
--SHHHHHHHHHHHGGG---S---EEEE--TT--EEEEEEEETTEEEEEEEEEESS----GGGTTS---PPPP-SSPEE-SSPPPPPSEE-TTTSSSEE--S---EEEEEEEE-SSS---SEEEEEEE--STTTS--GGGS-HHHHHHHHTSEEEEE----HHHHH---SSSSPS-HHHHHHHHHHHHHHHHGGGGTEEEEEEEEEEEHHHHHHHHH-TTTGGG-SEEEEE--GGGG--S--TT--THHHHHHHHHHHS--S-BTTB-HHHHHHHHHHHS-HHHHHHHHHHGGGSSS-S------SSSS-TTGGG--S----EEEEEEE----HHHHS--TT-THHHHHHHHHHHHHHHHH-SS-HHHHHHHHHHHHS-SSTTSTHHHHHHHHHHHHHHHHHHHHHHHHHHTTTS-EEEEEE-----SS---TTGGG-----HHHHHHT---TT----HHHHHHHHHHHHHHHHHSS--S-TT---PPP-TTT--EEEE-SS-EEEE-GGG-TTHHHIIIIIIIHHHHHH-------TTS---------TT---HHHHHHHHHHHHHHHHHHHHHHHHHHHHHHHHT--------------------------------------------------------/--SHHHHHHHHHHHGGG---S---EEEE--TT--EEEEEEEETTEEEEEEEEEESS----GGGTTS---PPPP-SSPEE-SSPPPPPSEE-TTTSSSEE--S---EEEEEEEE-SSS---SEEEEEEE--STTTS--GGGS-HHHHHHHHTSEEEEE----HHHHH---SSSSPS-HHHHHHHHHHHHHHHHGGGGTEEEEEEEEEEEHHHHHHHHH-TTTGGG-SEEEEE--GGGG--S--TT--HHHHHHHHHHHHS--S-BTTB-HHHHHHHHHHHS-HHHHHHHHHGGGGSSS-S------SSSS-S-GGG--S----EEEEEEE----HHHHS--TT-THHHHHHHHHHHHHHHHH-SS-HHHHHHHHHHHHS-SSTTSTHHHHHHHHHHHHHHHHHHHHHHHHHHTTTS-EEEEEE-----SS---TTGGG-----HHHHHHT---TT----HHHHHHHHHHHHHHHHHSS--S-TT---PPP-TTT--EEEE-SS-EEEE-GGG-TTHHHIIIIIIIHHHHHHTT-----SS----------TT---HHHHHHHHHHHHHHHHHHHHHHHHHHHHHHHHTT-------------------------------------------------------

Nearest PDB structures (foldseek):
  3gel-assembly1_A  TM=8.211E-01  e=2.773E-35  Tetronarce californica
  2j4c-assembly1_A  TM=8.291E-01  e=1.051E-33  Homo sapiens
  8axc-assembly4_D  TM=8.222E-01  e=7.948E-34  Mus musculus
  3dl4-assembly1_B  TM=8.300E-01  e=1.839E-33  Mus musculus
  6xyu-assembly1_A  TM=8.259E-01  e=4.984E-32  Drosophila melanogaster

Organism: Mytilus galloprovincialis (NCBI:txid29158)

Foldseek 3Di:
DVVVLQVVLVVLVPVVPPQPDPFDWDWFQWPLEIEIFTWTDDPPWIKTKFAFAALFDQCAFPNQLHATHGDHRDYDYHYRYDHAWAAWAQRSRPSPDIGTDSRFWGKMKIAIPDPDDLLAAFAEEEEEFFDLQRDDFLVSFPQNLLCVLQVGIYMTTHFHGFCRQAPDDPDDGDGRSRLSSVQSVLVSCLRTVRSVRHRQAQYEYEYALQSQLLQCLFPSRLVSHQEYEHEHGPNLQEHAFAPPLPCPVVVVLLCVQLPNLPPPPNDHSVVSSVVSVSPDDPVSSRVSQSVQVVASYTSRHGYDPCHSHHPVSLPPPAQRSYQYEYEYEQALALVLLPDDQPPLCLQVVLLRLLLCCLVGVFDAPSVVSSVVLCVVLPFPPVVRSSSSSVSSSVSSSLSSVLSSVVSQQSNLSRDFYAYEYEDECPPPPPCPPQQSLLHGVPVSCLQSCPPDSNRPADPLLSSQVSQQVSCCSVPVGGDSDPVEDQGTDYPAFRWHWYGYSVDIHIDTPVPNPSPVSCCVPVPVSRCSSPVDDPPPPPPDDDPPPAPQDVVNAGPVRVVVVVVVVVVVVVVVVVVVVVVVVVVVVVVPDDPPPPPPDDPPPDPPPDDDDDDDDDDDDPPPPPPDDPPDPDPDDDDDDDPPPVD/DVVVLQVVLVVVVPVVPPQPPPWDWDWFQWPLEIEIFTWGDDPPWIKTKFAFAAQFDQCAFVNQLHATHGDHRDYDYHYRHDHAWAAWAADPNPSPDIGTDSRFWGKMKIAIPDPDDLLAAFAEEEEEFFDLQRDDFQVSFPQNLLCVLQVGIYMTTHFHGFCRQAPDDPDDGDGRSRLSSVQSVLVSCLRTVRSVRHRQAQYEYEYALQSQLLQCLFPSRLVSHQEYEHEHGPNLQEHAFAPPLPCVVVVVLLCVQLPNLPPPPPDHSVVSSVVSVSPDDPVSSRVSQPVQVVASYTSRHGYDPCHSHHPVSLPPPAQRSYQYEYEYEQALALVLLPDDQPPLCLQVVLLRSLLSCLVGVFDAPSVVSSVVLCVVLPFPPVVRVSSSSVSSSVSSSLSSVLSSVVSQQSNLSRDFYAYEYEDECPPPPPCPPQQSLLHGVPVSCLQSCPPDSNRPAPPLLSSQVSQQVSCCSPPVGGDSDPVEDQGTAYPQFRWHWYGYSVDIHIDTPVPNPSPVSCCVPVPVSRCSSVVDDDCVPPVPDDPPPPPPDPVNADPVRVVVVVVVVVVVVVVVVVVVVVVVVVVVVVVVDPPPPPPPDPDDDDDPPDDDDDDDDDDDDPPPDPDDDDDDPPPDPDDDDDDDDDD

pLDDT: mean 71.41, std 25.07, range [14.73, 98.5]